Protein AF-0000000070113428 (afdb_homodimer)

Structure (mmCIF, N/CA/C/O backbone):
data_AF-0000000070113428-model_v1
#
loop_
_entity.id
_entity.type
_entity.pdbx_description
1 polymer 'Mannitol-1-phosphate 5-dehydrogenase'
#
loop_
_atom_site.group_PDB
_atom_site.id
_atom_site.type_symbol
_atom_site.label_atom_id
_atom_site.label_alt_id
_atom_site.label_comp_id
_atom_site.label_asym_id
_atom_site.label_entity_id
_atom_site.label_seq_id
_atom_site.pdbx_PDB_ins_code
_atom_site.Cartn_x
_atom_site.Cartn_y
_atom_site.Cartn_z
_atom_site.occupancy
_atom_site.B_iso_or_equiv
_atom_site.auth_seq_id
_atom_site.auth_comp_id
_atom_site.auth_asym_id
_atom_site.auth_atom_id
_atom_site.pdbx_PDB_model_num
ATOM 1 N N . MET A 1 1 ? 36.688 31.5 -4.301 1 22.03 1 MET A N 1
ATOM 2 C CA . MET A 1 1 ? 36.844 32.688 -3.451 1 22.03 1 MET A CA 1
ATOM 3 C C . MET A 1 1 ? 36.031 32.531 -2.16 1 22.03 1 MET A C 1
ATOM 5 O O . MET A 1 1 ? 34.875 32.094 -2.184 1 22.03 1 MET A O 1
ATOM 9 N N . TYR A 1 2 ? 36.781 32.688 -0.901 1 21.55 2 TYR A N 1
ATOM 10 C CA . TYR A 1 2 ? 36.844 32.219 0.479 1 21.55 2 TYR A CA 1
ATOM 11 C C . TYR A 1 2 ? 35.781 32.844 1.337 1 21.55 2 TYR A C 1
ATOM 13 O O . TYR A 1 2 ? 35.406 34 1.113 1 21.55 2 TYR A O 1
ATOM 21 N N . ALA A 1 3 ? 34.969 31.891 1.761 1 26.44 3 ALA A N 1
ATOM 22 C CA . ALA A 1 3 ? 34.062 32.125 2.902 1 26.44 3 ALA A CA 1
ATOM 23 C C . ALA A 1 3 ? 34.781 32.969 3.975 1 26.44 3 ALA A C 1
ATOM 25 O O . ALA A 1 3 ? 35.688 32.469 4.633 1 26.44 3 ALA A O 1
ATOM 26 N N . GLN A 1 4 ? 35.094 34.125 3.549 1 24.14 4 GLN A N 1
ATOM 27 C CA . GLN A 1 4 ? 35.719 34.906 4.594 1 24.14 4 GLN A CA 1
ATOM 28 C C . GLN A 1 4 ? 35 34.781 5.918 1 24.14 4 GLN A C 1
ATOM 30 O O . GLN A 1 4 ? 33.781 35 5.977 1 24.14 4 GLN A O 1
ATOM 35 N N . LYS A 1 5 ? 35.438 33.875 6.711 1 35.84 5 LYS A N 1
ATOM 36 C CA . LYS A 1 5 ? 35.156 33.688 8.133 1 35.84 5 LYS A CA 1
ATOM 37 C C . LYS A 1 5 ? 35.125 35 8.859 1 35.84 5 LYS A C 1
ATOM 39 O O . LYS A 1 5 ? 36.156 35.5 9.312 1 35.84 5 LYS A O 1
ATOM 44 N N . THR A 1 6 ? 34.375 36.031 8.414 1 30.78 6 THR A N 1
ATOM 45 C CA . THR A 1 6 ? 34.312 37.281 9.172 1 30.78 6 THR A CA 1
ATOM 46 C C . THR A 1 6 ? 33.75 37.031 10.562 1 30.78 6 THR A C 1
ATOM 48 O O . THR A 1 6 ? 32.562 36.656 10.711 1 30.78 6 THR A O 1
ATOM 51 N N . THR A 1 7 ? 34.438 36.469 11.516 1 35.97 7 THR A N 1
ATOM 52 C CA . THR A 1 7 ? 34.188 36.438 12.953 1 35.97 7 THR A CA 1
ATOM 53 C C . THR A 1 7 ? 34 37.844 13.5 1 35.97 7 THR A C 1
ATOM 55 O O . THR A 1 7 ? 34.969 38.562 13.789 1 35.97 7 THR A O 1
ATOM 58 N N . GLY A 1 8 ? 33.219 38.75 13.031 1 36.97 8 GLY A N 1
ATOM 59 C CA . GLY A 1 8 ? 33 40.031 13.68 1 36.97 8 GLY A CA 1
ATOM 60 C C . GLY A 1 8 ? 32.688 39.906 15.156 1 36.97 8 GLY A C 1
ATOM 61 O O . GLY A 1 8 ? 31.906 39.062 15.57 1 36.97 8 GLY A O 1
ATOM 62 N N . THR A 1 9 ? 33.594 40.219 16.094 1 43.41 9 THR A N 1
ATOM 63 C CA . THR A 1 9 ? 33.5 40.375 17.547 1 43.41 9 THR A CA 1
ATOM 64 C C . THR A 1 9 ? 32.219 41.125 17.938 1 43.41 9 THR A C 1
ATOM 66 O O . THR A 1 9 ? 31.797 42.031 17.219 1 43.41 9 THR A O 1
ATOM 69 N N . LEU A 1 10 ? 31.281 40.562 18.844 1 55.88 10 LEU A N 1
ATOM 70 C CA . LEU A 1 10 ? 30.078 41.094 19.5 1 55.88 10 LEU A CA 1
ATOM 71 C C . LEU A 1 10 ? 30.312 42.531 20 1 55.88 10 LEU A C 1
ATOM 73 O O . LEU A 1 10 ? 29.406 43.156 20.531 1 55.88 10 LEU A O 1
ATOM 77 N N . THR A 1 11 ? 31.453 43.156 20.094 1 57.69 11 THR A N 1
ATOM 78 C CA . THR A 1 11 ? 31.719 44.438 20.719 1 57.69 11 THR A CA 1
ATOM 79 C C . THR A 1 11 ? 31.188 45.594 19.859 1 57.69 11 THR A C 1
ATOM 81 O O . THR A 1 11 ? 30.953 46.688 20.359 1 57.69 11 THR A O 1
ATOM 84 N N . ASP A 1 12 ? 30.781 45.375 18.594 1 77.38 12 ASP A N 1
ATOM 85 C CA . ASP A 1 12 ? 30.438 46.5 17.75 1 77.38 12 ASP A CA 1
ATOM 86 C C . ASP A 1 12 ? 28.969 46.438 17.312 1 77.38 12 ASP A C 1
ATOM 88 O O . ASP A 1 12 ? 28.609 46.938 16.25 1 77.38 12 ASP A O 1
ATOM 92 N N . LEU A 1 13 ? 28.047 45.906 18.234 1 90.75 13 LEU A N 1
ATOM 93 C CA . LEU A 1 13 ? 26.641 45.812 17.859 1 90.75 13 LEU A CA 1
ATOM 94 C C . LEU A 1 13 ? 25.938 47.156 18.078 1 90.75 13 LEU A C 1
ATOM 96 O O . LEU A 1 13 ? 26.219 47.844 19.062 1 90.75 13 LEU A O 1
ATOM 100 N N . VAL A 1 14 ? 25.078 47.531 17.172 1 94.5 14 VAL A N 1
ATOM 101 C CA . VAL A 1 14 ? 24.219 48.688 17.359 1 94.5 14 VAL A CA 1
ATOM 102 C C . VAL A 1 14 ? 23.031 48.312 18.25 1 94.5 14 VAL A C 1
ATOM 104 O O . VAL A 1 14 ? 22.25 47.438 17.922 1 94.5 14 VAL A O 1
ATOM 107 N N . PRO A 1 15 ? 22.969 48.938 19.438 1 95.19 15 PRO A N 1
ATOM 108 C CA . PRO A 1 15 ? 21.766 48.688 20.234 1 95.19 15 PRO A CA 1
ATOM 109 C C . PRO A 1 15 ? 20.484 49.125 19.516 1 95.19 15 PRO A C 1
ATOM 111 O O . PRO A 1 15 ? 20.453 50.156 18.828 1 95.19 15 PRO A O 1
ATOM 114 N N . LEU A 1 16 ? 19.484 48.406 19.641 1 96.81 16 LEU A N 1
ATOM 115 C CA . LEU A 1 16 ? 18.234 48.719 18.953 1 96.81 16 LEU A CA 1
ATOM 116 C C . LEU A 1 16 ? 17.375 49.656 19.797 1 96.81 16 LEU A C 1
ATOM 118 O O . LEU A 1 16 ? 16.922 49.281 20.875 1 96.81 16 LEU A O 1
ATOM 122 N N . SER A 1 17 ? 17.203 50.812 19.359 1 96.75 17 SER A N 1
ATOM 123 C CA . SER A 1 17 ? 16.391 51.844 19.984 1 96.75 17 SER A CA 1
ATOM 124 C C . SER A 1 17 ? 16.047 52.969 19 1 96.75 17 SER A C 1
ATOM 126 O O . SER A 1 17 ? 16.625 53.031 17.922 1 96.75 17 SER A O 1
ATOM 128 N N . ASP A 1 18 ? 15.141 53.781 19.438 1 96.5 18 ASP A N 1
ATOM 129 C CA . ASP A 1 18 ? 14.812 54.938 18.625 1 96.5 18 ASP A CA 1
ATOM 130 C C . ASP A 1 18 ? 16.047 55.781 18.344 1 96.5 18 ASP A C 1
ATOM 132 O O . ASP A 1 18 ? 16.203 56.312 17.234 1 96.5 18 ASP A O 1
ATOM 136 N N . ALA A 1 19 ? 16.891 55.844 19.266 1 95.69 19 ALA A N 1
ATOM 137 C CA . ALA A 1 19 ? 18.078 56.719 19.203 1 95.69 19 ALA A CA 1
ATOM 138 C C . ALA A 1 19 ? 19.094 56.156 18.203 1 95.69 19 ALA A C 1
ATOM 140 O O . ALA A 1 19 ? 19.938 56.906 17.688 1 95.69 19 ALA A O 1
ATOM 141 N N . THR A 1 20 ? 19.031 54.938 17.938 1 96.25 20 THR A N 1
ATOM 142 C CA . THR A 1 20 ? 20.094 54.312 17.156 1 96.25 20 THR A CA 1
ATOM 143 C C . THR A 1 20 ? 19.562 53.844 15.797 1 96.25 20 THR A C 1
ATOM 145 O O . THR A 1 20 ? 20.281 53.219 15.031 1 96.25 20 THR A O 1
ATOM 148 N N . LEU A 1 21 ? 18.328 54.188 15.438 1 96.12 21 LEU A N 1
ATOM 149 C CA . LEU A 1 21 ? 17.75 53.75 14.18 1 96.12 21 LEU A CA 1
ATOM 150 C C . LEU A 1 21 ? 18.578 54.25 12.992 1 96.12 21 LEU A C 1
ATOM 152 O O . LEU A 1 21 ? 18.703 53.531 11.992 1 96.12 21 LEU A O 1
ATOM 156 N N . HIS A 1 22 ? 19.156 55.406 13.102 1 93.75 22 HIS A N 1
ATOM 157 C CA . HIS A 1 22 ? 19.922 56 12.016 1 93.75 22 HIS A CA 1
ATOM 158 C C . HIS A 1 22 ? 21.25 55.281 11.828 1 93.75 22 HIS A C 1
ATOM 160 O O . HIS A 1 22 ? 21.891 55.406 10.781 1 93.75 22 HIS A O 1
ATOM 166 N N . ALA A 1 23 ? 21.656 54.562 12.797 1 94.75 23 ALA A N 1
ATOM 167 C CA . ALA A 1 23 ? 22.969 53.906 12.781 1 94.75 23 ALA A CA 1
ATOM 168 C C . ALA A 1 23 ? 22.859 52.438 12.383 1 94.75 23 ALA A C 1
ATOM 170 O O . ALA A 1 23 ? 23.844 51.719 12.422 1 94.75 23 ALA A O 1
ATOM 171 N N . LEU A 1 24 ? 21.656 52 12.016 1 95.94 24 LEU A N 1
ATOM 172 C CA . LEU A 1 24 ? 21.484 50.625 11.641 1 95.94 24 LEU A CA 1
ATOM 173 C C . LEU A 1 24 ? 22.297 50.281 10.398 1 95.94 24 LEU A C 1
ATOM 175 O O . LEU A 1 24 ? 22.453 51.094 9.5 1 95.94 24 LEU A O 1
ATOM 179 N N . PRO A 1 25 ? 22.875 49.094 10.406 1 95.38 25 PRO A N 1
ATOM 180 C CA . PRO A 1 25 ? 23.594 48.656 9.203 1 95.38 25 PRO A CA 1
ATOM 181 C C . PRO A 1 25 ? 22.719 48.719 7.949 1 95.38 25 PRO A C 1
ATOM 183 O O . PRO A 1 25 ? 21.5 48.562 8.039 1 95.38 25 PRO A O 1
ATOM 186 N N . GLU A 1 26 ? 23.344 48.812 6.723 1 93.06 26 GLU A N 1
ATOM 187 C CA . GLU A 1 26 ? 22.656 48.938 5.441 1 93.06 26 GLU A CA 1
ATOM 188 C C . GLU A 1 26 ? 21.797 47.719 5.141 1 93.06 26 GLU A C 1
ATOM 190 O O . GLU A 1 26 ? 20.766 47.844 4.492 1 93.06 26 GLU A O 1
ATOM 195 N N . ALA A 1 27 ? 22.172 46.625 5.684 1 93.5 27 ALA A N 1
ATOM 196 C CA . ALA A 1 27 ? 21.484 45.344 5.398 1 93.5 27 ALA A CA 1
ATOM 197 C C . ALA A 1 27 ? 20.172 45.25 6.164 1 93.5 27 ALA A C 1
ATOM 199 O O . ALA A 1 27 ? 19.344 44.375 5.871 1 93.5 27 ALA A O 1
ATOM 200 N N . VAL A 1 28 ? 19.953 46.156 7.074 1 96.88 28 VAL A N 1
ATOM 201 C CA . VAL A 1 28 ? 18.734 46.156 7.879 1 96.88 28 VAL A CA 1
ATOM 202 C C . VAL A 1 28 ? 17.859 47.344 7.488 1 96.88 28 VAL A C 1
ATOM 204 O O . VAL A 1 28 ? 18.297 48.469 7.516 1 96.88 28 VAL A O 1
ATOM 207 N N . GLN A 1 29 ? 16.656 47.031 7.113 1 97.06 29 GLN A N 1
ATOM 208 C CA . GLN A 1 29 ? 15.734 48.094 6.746 1 97.06 29 GLN A CA 1
ATOM 209 C C . GLN A 1 29 ? 15.156 48.781 7.984 1 97.06 29 GLN A C 1
ATOM 211 O O . GLN A 1 29 ? 14.359 48.156 8.711 1 97.06 29 GLN A O 1
ATOM 216 N N . ALA A 1 30 ? 15.453 49.969 8.227 1 96.62 30 ALA A N 1
ATOM 217 C CA . ALA A 1 30 ? 14.891 50.75 9.32 1 96.62 30 ALA A CA 1
ATOM 218 C C . ALA A 1 30 ? 13.469 51.219 8.984 1 96.62 30 ALA A C 1
ATOM 220 O O . ALA A 1 30 ? 13.078 51.219 7.82 1 96.62 30 ALA A O 1
ATOM 221 N N . PRO A 1 31 ? 12.734 51.562 10.086 1 95.44 31 PRO A N 1
ATOM 222 C CA . PRO A 1 31 ? 11.445 52.188 9.773 1 95.44 31 PRO A CA 1
ATOM 223 C C . PRO A 1 31 ? 11.578 53.438 8.906 1 95.44 31 PRO A C 1
ATOM 225 O O . PRO A 1 31 ? 12.406 54.312 9.195 1 95.44 31 PRO A O 1
ATOM 228 N N . GLY A 1 32 ? 10.922 53.5 7.801 1 92.44 32 GLY A N 1
ATOM 229 C CA . GLY A 1 32 ? 10.945 54.656 6.91 1 92.44 32 GLY A CA 1
ATOM 230 C C . GLY A 1 32 ? 9.883 55.688 7.23 1 92.44 32 GLY A C 1
ATOM 231 O O . GLY A 1 32 ? 9.461 56.438 6.355 1 92.44 32 GLY A O 1
ATOM 232 N N . TYR A 1 33 ? 9.375 55.688 8.352 1 95.38 33 TYR A N 1
ATOM 233 C CA . TYR A 1 33 ? 8.32 56.594 8.797 1 95.38 33 TYR A CA 1
ATOM 234 C C . TYR A 1 33 ? 8.633 57.156 10.172 1 95.38 33 TYR A C 1
ATOM 236 O O . TYR A 1 33 ? 9.492 56.625 10.883 1 95.38 33 TYR A O 1
ATOM 244 N N . ASP A 1 34 ? 7.965 58.25 10.531 1 94.38 34 ASP A N 1
ATOM 245 C CA . ASP A 1 34 ? 8.086 58.875 11.844 1 94.38 34 ASP A CA 1
ATOM 246 C C . ASP A 1 34 ? 7.219 58.188 12.875 1 94.38 34 ASP A C 1
ATOM 248 O O . ASP A 1 34 ? 5.996 58.344 12.875 1 94.38 34 ASP A O 1
ATOM 252 N N . ARG A 1 35 ? 7.867 57.469 13.758 1 94.94 35 ARG A N 1
ATOM 253 C CA . ARG A 1 35 ? 7.148 56.688 14.758 1 94.94 35 ARG A CA 1
ATOM 254 C C . ARG A 1 35 ? 6.328 57.594 15.672 1 94.94 35 ARG A C 1
ATOM 256 O O . ARG A 1 35 ? 5.238 57.219 16.109 1 94.94 35 ARG A O 1
ATOM 263 N N . GLY A 1 36 ? 6.852 58.656 15.922 1 91.94 36 GLY A N 1
ATOM 264 C CA . GLY A 1 36 ? 6.176 59.594 16.812 1 91.94 36 GLY A CA 1
ATOM 265 C C . GLY A 1 36 ? 4.891 60.156 16.219 1 91.94 36 GLY A C 1
ATOM 266 O O . GLY A 1 36 ? 4.027 60.656 16.969 1 91.94 36 GLY A O 1
ATOM 267 N N . ALA A 1 37 ? 4.738 60.062 14.969 1 92.88 37 ALA A N 1
ATOM 268 C CA . ALA A 1 37 ? 3.572 60.625 14.289 1 92.88 37 ALA A CA 1
ATOM 269 C C . ALA A 1 37 ? 2.445 59.594 14.211 1 92.88 37 ALA A C 1
ATOM 271 O O . ALA A 1 37 ? 1.303 59.938 13.898 1 92.88 37 ALA A O 1
ATOM 272 N N . ILE A 1 38 ? 2.701 58.438 14.531 1 93.5 38 ILE A N 1
ATOM 273 C CA . ILE A 1 38 ? 1.687 57.375 14.43 1 93.5 38 ILE A CA 1
ATOM 274 C C . ILE A 1 38 ? 0.909 57.281 15.742 1 93.5 38 ILE A C 1
ATOM 276 O O . ILE A 1 38 ? 1.477 56.938 16.781 1 93.5 38 ILE A O 1
ATOM 280 N N . ARG A 1 39 ? -0.333 57.531 15.656 1 94.94 39 ARG A N 1
ATOM 281 C CA . ARG A 1 39 ? -1.21 57.438 16.812 1 94.94 39 ARG A CA 1
ATOM 282 C C . ARG A 1 39 ? -1.837 56.031 16.891 1 94.94 39 ARG A C 1
ATOM 284 O O . ARG A 1 39 ? -2.186 55.469 15.859 1 94.94 39 ARG A O 1
ATOM 291 N N . PRO A 1 40 ? -2.006 55.594 18.094 1 96.06 40 PRO A N 1
ATOM 292 C CA . PRO A 1 40 ? -2.559 54.25 18.203 1 96.06 40 PRO A CA 1
ATOM 293 C C . PRO A 1 40 ? -4.043 54.188 17.844 1 96.06 40 PRO A C 1
ATOM 295 O O . PRO A 1 40 ? -4.801 55.094 18.172 1 96.06 40 PRO A O 1
ATOM 298 N N . GLY A 1 41 ? -4.41 53.219 17.156 1 97.94 41 GLY A N 1
ATOM 299 C CA . GLY A 1 41 ? -5.793 52.906 16.844 1 97.94 41 GLY A CA 1
ATOM 300 C C . GLY A 1 41 ? -6.148 51.438 17.031 1 97.94 41 GLY A C 1
ATOM 301 O O . GLY A 1 41 ? -7.316 51.062 16.922 1 97.94 41 GLY A O 1
ATOM 302 N N . VAL A 1 42 ? -5.125 50.656 17.344 1 98.69 42 VAL A N 1
ATOM 303 C CA . VAL A 1 42 ? -5.289 49.219 17.5 1 98.69 42 VAL A CA 1
ATOM 304 C C . VAL A 1 42 ? -4.629 48.75 18.797 1 98.69 42 VAL A C 1
ATOM 306 O O . VAL A 1 42 ? -3.514 49.156 19.109 1 98.69 42 VAL A O 1
ATOM 309 N N . VAL A 1 43 ? -5.324 48 19.562 1 98.81 43 VAL A N 1
ATOM 310 C CA . VAL A 1 43 ? -4.73 47.281 20.688 1 98.81 43 VAL A CA 1
ATOM 311 C C . VAL A 1 43 ? -4.617 45.781 20.359 1 98.81 43 VAL A C 1
ATOM 313 O O . VAL A 1 43 ? -5.602 45.156 19.969 1 98.81 43 VAL A O 1
ATOM 316 N N . HIS A 1 44 ? -3.416 45.281 20.438 1 98.62 44 HIS A N 1
ATOM 317 C CA . HIS A 1 44 ? -3.225 43.844 20.219 1 98.62 44 HIS A CA 1
ATOM 318 C C . HIS A 1 44 ? -2.93 43.125 21.531 1 98.62 44 HIS A C 1
ATOM 320 O O . HIS A 1 44 ? -1.997 43.5 22.25 1 98.62 44 HIS A O 1
ATOM 326 N N . ILE A 1 45 ? -3.701 42.094 21.781 1 97.81 45 ILE A N 1
ATOM 327 C CA . ILE A 1 45 ? -3.498 41.312 23 1 97.81 45 ILE A CA 1
ATOM 328 C C . ILE A 1 45 ? -2.814 39.969 22.656 1 97.81 45 ILE A C 1
ATOM 330 O O . ILE A 1 45 ? -3.352 39.188 21.891 1 97.81 45 ILE A O 1
ATOM 334 N N . GLY A 1 46 ? -1.706 39.75 23.281 1 95.88 46 GLY A N 1
ATOM 335 C CA . GLY A 1 46 ? -0.899 38.562 22.984 1 95.88 46 GLY A CA 1
ATOM 336 C C . GLY A 1 46 ? 0.201 38.844 21.984 1 95.88 46 GLY A C 1
ATOM 337 O O . GLY A 1 46 ? 0.138 38.344 20.844 1 95.88 46 GLY A O 1
ATOM 338 N N . VAL A 1 47 ? 1.218 39.562 22.406 1 96.31 47 VAL A N 1
ATOM 339 C CA . VAL A 1 47 ? 2.307 39.969 21.516 1 96.31 47 VAL A CA 1
ATOM 340 C C . VAL A 1 47 ? 3.373 38.875 21.469 1 96.31 47 VAL A C 1
ATOM 342 O O . VAL A 1 47 ? 4.504 39.094 21.922 1 96.31 47 VAL A O 1
ATOM 345 N N . GLY A 1 48 ? 3.018 37.75 20.875 1 93.81 48 GLY A N 1
ATOM 346 C CA . GLY A 1 48 ? 3.947 36.656 20.703 1 93.81 48 GLY A CA 1
ATOM 347 C C . GLY A 1 48 ? 4.699 36.719 19.391 1 93.81 48 GLY A C 1
ATOM 348 O O . GLY A 1 48 ? 4.66 37.719 18.688 1 93.81 48 GLY A O 1
ATOM 349 N N . GLY A 1 49 ? 5.48 35.688 19.141 1 93.38 49 GLY A N 1
ATOM 350 C CA . GLY A 1 49 ? 6.258 35.594 17.906 1 93.38 49 GLY A CA 1
ATOM 351 C C . GLY A 1 49 ? 5.41 35.719 16.656 1 93.38 49 GLY A C 1
ATOM 352 O O . GLY A 1 49 ? 5.785 36.375 15.703 1 93.38 49 GLY A O 1
ATOM 353 N N . PHE A 1 50 ? 4.266 35.094 16.719 1 94.81 50 PHE A N 1
ATOM 354 C CA . PHE A 1 50 ? 3.436 35.094 15.523 1 94.81 50 PHE A CA 1
ATOM 355 C C . PHE A 1 50 ? 2.914 36.5 15.234 1 94.81 50 PHE A C 1
ATOM 357 O O . PHE A 1 50 ? 2.969 36.969 14.086 1 94.81 50 PHE A O 1
ATOM 364 N N . HIS A 1 51 ? 2.371 37.156 16.188 1 97.25 51 HIS A N 1
ATOM 365 C CA . HIS A 1 51 ? 1.889 38.5 15.984 1 97.25 51 HIS A CA 1
ATOM 366 C C . HIS A 1 51 ? 2.986 39.406 15.414 1 97.25 51 HIS A C 1
ATOM 368 O O . HIS A 1 51 ? 2.756 40.125 14.453 1 97.25 51 HIS A O 1
ATOM 374 N N . ARG A 1 52 ? 4.137 39.281 16 1 97.88 52 ARG A N 1
ATOM 375 C CA . ARG A 1 52 ? 5.254 40.125 15.625 1 97.88 52 ARG A CA 1
ATOM 376 C C . ARG A 1 52 ? 5.738 39.812 14.211 1 97.88 52 ARG A C 1
ATOM 378 O O . ARG A 1 52 ? 6.238 40.719 13.508 1 97.88 52 ARG A O 1
ATOM 385 N N . ALA A 1 53 ? 5.461 38.625 13.828 1 97.62 53 ALA A N 1
ATOM 386 C CA . ALA A 1 53 ? 5.898 38.219 12.5 1 97.62 53 ALA A CA 1
ATOM 387 C C . ALA A 1 53 ? 4.793 38.406 11.469 1 97.62 53 ALA A C 1
ATOM 389 O O . ALA A 1 53 ? 5.047 38.375 10.258 1 97.62 53 ALA A O 1
ATOM 390 N N . HIS A 1 54 ? 3.572 38.625 11.891 1 98.38 54 HIS A N 1
ATOM 391 C CA . HIS A 1 54 ? 2.449 38.594 10.961 1 98.38 54 HIS A CA 1
ATOM 392 C C . HIS A 1 54 ? 1.628 39.875 11.023 1 98.38 54 HIS A C 1
ATOM 394 O O . HIS A 1 54 ? 1.92 40.844 10.312 1 98.38 54 HIS A O 1
ATOM 400 N N . GLN A 1 55 ? 0.744 40.094 11.992 1 98.5 55 GLN A N 1
ATOM 401 C CA . GLN A 1 55 ? -0.136 41.25 12.023 1 98.5 55 GLN A CA 1
ATOM 402 C C . GLN A 1 55 ? 0.668 42.531 12.109 1 98.5 55 GLN A C 1
ATOM 404 O O . GLN A 1 55 ? 0.402 43.5 11.375 1 98.5 55 GLN A O 1
ATOM 409 N N . ALA A 1 56 ? 1.624 42.562 13 1 98.56 56 ALA A N 1
ATOM 410 C CA . ALA A 1 56 ? 2.418 43.781 13.18 1 98.56 56 ALA A CA 1
ATOM 411 C C . ALA A 1 56 ? 3.164 44.125 11.898 1 98.56 56 ALA A C 1
ATOM 413 O O . ALA A 1 56 ? 3.354 45.312 11.602 1 98.56 56 ALA A O 1
ATOM 414 N N . VAL A 1 57 ? 3.539 43.156 11.203 1 98.5 57 VAL A N 1
ATOM 415 C CA . VAL A 1 57 ? 4.25 43.375 9.953 1 98.5 57 VAL A CA 1
ATOM 416 C C . VAL A 1 57 ? 3.311 44.031 8.945 1 98.5 57 VAL A C 1
ATOM 418 O O . VAL A 1 57 ? 3.721 44.938 8.203 1 98.5 57 VAL A O 1
ATOM 421 N N . TYR A 1 58 ? 2.062 43.625 8.844 1 98.5 58 TYR A N 1
ATOM 422 C CA . TYR A 1 58 ? 1.094 44.25 7.957 1 98.5 58 TYR A CA 1
ATOM 423 C C . TYR A 1 58 ? 0.878 45.719 8.336 1 98.5 58 TYR A C 1
ATOM 425 O O . TYR A 1 58 ? 0.829 46.562 7.465 1 98.5 58 TYR A O 1
ATOM 433 N N . PHE A 1 59 ? 0.77 46 9.594 1 98.44 59 PHE A N 1
ATOM 434 C CA . PHE A 1 59 ? 0.597 47.375 10.047 1 98.44 59 PHE A CA 1
ATOM 435 C C . PHE A 1 59 ? 1.854 48.188 9.781 1 98.44 59 PHE A C 1
ATOM 437 O O . PHE A 1 59 ? 1.77 49.375 9.477 1 98.44 59 PHE A O 1
ATOM 444 N N . ASP A 1 60 ? 3.004 47.531 9.984 1 98.31 60 ASP A N 1
ATOM 445 C CA . ASP A 1 60 ? 4.262 48.219 9.664 1 98.31 60 ASP A CA 1
ATOM 446 C C . ASP A 1 60 ? 4.328 48.562 8.18 1 98.31 60 ASP A C 1
ATOM 448 O O . ASP A 1 60 ? 4.809 49.656 7.82 1 98.31 60 ASP A O 1
ATOM 452 N N . GLU A 1 61 ? 3.877 47.688 7.359 1 97.75 61 GLU A N 1
ATOM 453 C CA . GLU A 1 61 ? 3.838 47.938 5.926 1 97.75 61 GLU A CA 1
ATOM 454 C C . GLU A 1 61 ? 2.926 49.125 5.609 1 97.75 61 GLU A C 1
ATOM 456 O O . GLU A 1 61 ? 3.234 49.938 4.734 1 97.75 61 GLU A O 1
ATOM 461 N N . LEU A 1 62 ? 1.798 49.188 6.27 1 97.56 62 LEU A N 1
ATOM 462 C CA . LEU A 1 62 ? 0.928 50.344 6.117 1 97.56 62 LEU A CA 1
ATOM 463 C C . LEU A 1 62 ? 1.685 51.656 6.418 1 97.56 62 LEU A C 1
ATOM 465 O O . LEU A 1 62 ? 1.566 52.625 5.684 1 97.56 62 LEU A O 1
ATOM 469 N N . ALA A 1 63 ? 2.418 51.625 7.477 1 97.44 63 ALA A N 1
ATOM 470 C CA . ALA A 1 63 ? 3.176 52.781 7.895 1 97.44 63 ALA A CA 1
ATOM 471 C C . ALA A 1 63 ? 4.234 53.156 6.859 1 97.44 63 ALA A C 1
ATOM 473 O O . ALA A 1 63 ? 4.406 54.344 6.527 1 97.44 63 ALA A O 1
ATOM 474 N N . ARG A 1 64 ? 4.879 52.188 6.41 1 96.94 64 ARG A N 1
ATOM 475 C CA . ARG A 1 64 ? 5.938 52.406 5.426 1 96.94 64 ARG A CA 1
ATOM 476 C C . ARG A 1 64 ? 5.371 53 4.137 1 96.94 64 ARG A C 1
ATOM 478 O O . ARG A 1 64 ? 6.059 53.75 3.438 1 96.94 64 ARG A O 1
ATOM 485 N N . ARG A 1 65 ? 4.207 52.719 3.891 1 96.5 65 ARG A N 1
ATOM 486 C CA . ARG A 1 65 ? 3.572 53.219 2.678 1 96.5 65 ARG A CA 1
ATOM 487 C C . ARG A 1 65 ? 2.881 54.562 2.939 1 96.5 65 ARG A C 1
ATOM 489 O O . ARG A 1 65 ? 2.207 55.094 2.059 1 96.5 65 ARG A O 1
ATOM 496 N N . GLY A 1 66 ? 2.977 55 4.102 1 94.88 66 GLY A N 1
ATOM 497 C CA . GLY A 1 66 ? 2.363 56.25 4.457 1 94.88 66 GLY A CA 1
ATOM 498 C C . GLY A 1 66 ? 0.867 56.156 4.684 1 94.88 66 GLY A C 1
ATOM 499 O O . GLY A 1 66 ? 0.15 57.156 4.598 1 94.88 66 GLY A O 1
ATOM 500 N N . LEU A 1 67 ? 0.417 55 4.988 1 93.25 67 LEU A N 1
ATOM 501 C CA . LEU A 1 67 ? -1.02 54.75 5.082 1 93.25 67 LEU A CA 1
ATOM 502 C C . LEU A 1 67 ? -1.425 54.406 6.512 1 93.25 67 LEU A C 1
ATOM 504 O O . LEU A 1 67 ? -2.574 54.031 6.762 1 93.25 67 LEU A O 1
ATOM 508 N N . ALA A 1 68 ? -0.508 54.5 7.488 1 88.38 68 ALA A N 1
ATOM 509 C CA . ALA A 1 68 ? -0.795 54.062 8.859 1 88.38 68 ALA A CA 1
ATOM 510 C C . ALA A 1 68 ? -1.792 55 9.523 1 88.38 68 ALA A C 1
ATOM 512 O O . ALA A 1 68 ? -2.658 54.562 10.289 1 88.38 68 ALA A O 1
ATOM 513 N N . GLY A 1 69 ? -1.609 56.344 9.25 1 85.69 69 GLY A N 1
ATOM 514 C CA . GLY A 1 69 ? -2.475 57.312 9.914 1 85.69 69 GLY A CA 1
ATOM 515 C C . GLY A 1 69 ? -2.543 57.094 11.414 1 85.69 69 GLY A C 1
ATOM 516 O O . GLY A 1 69 ? -1.519 57.156 12.102 1 85.69 69 GLY A O 1
ATOM 517 N N . ASP A 1 70 ? -3.738 56.75 11.898 1 93.31 70 ASP A N 1
ATOM 518 C CA . ASP A 1 70 ? -3.994 56.531 13.32 1 93.31 70 ASP A CA 1
ATOM 519 C C . ASP A 1 70 ? -4.188 55.062 13.633 1 93.31 70 ASP A C 1
ATOM 521 O O . ASP A 1 70 ? -5.055 54.688 14.43 1 93.31 70 ASP A O 1
ATOM 525 N N . TRP A 1 71 ? -3.387 54.281 12.93 1 97.06 71 TRP A N 1
ATOM 526 C CA . TRP A 1 71 ? -3.547 52.844 13.125 1 97.06 71 TRP A CA 1
ATOM 527 C C . TRP A 1 71 ? -2.295 52.219 13.75 1 97.06 71 TRP A C 1
ATOM 529 O O . TRP A 1 71 ? -1.896 51.094 13.398 1 97.06 71 TRP A O 1
ATOM 539 N N . GLY A 1 72 ? -1.611 52.969 14.578 1 97.56 72 GLY A N 1
ATOM 540 C CA . GLY A 1 72 ? -0.528 52.406 15.383 1 97.56 72 GLY A CA 1
ATOM 541 C C . GLY A 1 72 ? -0.993 51.375 16.375 1 97.56 72 GLY A C 1
ATOM 542 O O . GLY A 1 72 ? -2.186 51.281 16.672 1 97.56 72 GLY A O 1
ATOM 543 N N . LEU A 1 73 ? -0.022 50.594 16.938 1 98.56 73 LEU A N 1
ATOM 544 C CA . LEU A 1 73 ? -0.372 49.469 17.797 1 98.56 73 LEU A CA 1
ATOM 545 C C . LEU A 1 73 ? 0.02 49.719 19.234 1 98.56 73 LEU A C 1
ATOM 547 O O . LEU A 1 73 ? 1.067 50.344 19.5 1 98.56 73 LEU A O 1
ATOM 551 N N . ILE A 1 74 ? -0.811 49.344 20.125 1 98.62 74 ILE A N 1
ATOM 552 C CA . ILE A 1 74 ? -0.465 49.094 21.531 1 98.62 74 ILE A CA 1
ATOM 553 C C . ILE A 1 74 ? -0.47 47.594 21.812 1 98.62 74 ILE A C 1
ATOM 555 O O . ILE A 1 74 ? -1.476 46.938 21.578 1 98.62 74 ILE A O 1
ATOM 559 N N . GLY A 1 75 ? 0.687 47.125 22.25 1 98.44 75 GLY A N 1
ATOM 560 C CA . GLY A 1 75 ? 0.76 45.719 22.609 1 98.44 75 GLY A CA 1
ATOM 561 C C . GLY A 1 75 ? 0.428 45.469 24.062 1 98.44 75 GLY A C 1
ATOM 562 O O . GLY A 1 75 ? 0.798 46.25 24.938 1 98.44 75 GLY A O 1
ATOM 563 N N . VAL A 1 76 ? -0.292 44.344 24.297 1 98.06 76 VAL A N 1
ATOM 564 C CA . VAL A 1 76 ? -0.637 43.938 25.656 1 98.06 76 VAL A CA 1
ATOM 565 C C . VAL A 1 76 ? -0.206 42.5 25.906 1 98.06 76 VAL A C 1
ATOM 567 O O . VAL A 1 76 ? -0.515 41.625 25.109 1 98.06 76 VAL A O 1
ATOM 570 N N . GLY A 1 77 ? 0.567 42.281 26.938 1 95.75 77 GLY A N 1
ATOM 571 C CA . GLY A 1 77 ? 0.926 40.938 27.375 1 95.75 77 GLY A CA 1
ATOM 572 C C . GLY A 1 77 ? 0.124 40.469 28.578 1 95.75 77 GLY A C 1
ATOM 573 O O . GLY A 1 77 ? -0.193 41.281 29.469 1 95.75 77 GLY A O 1
ATOM 574 N N . LEU A 1 78 ? -0.171 39.188 28.641 1 88.31 78 LEU A N 1
ATOM 575 C CA . LEU A 1 78 ? -1.055 38.688 29.688 1 88.31 78 LEU A CA 1
ATOM 576 C C . LEU A 1 78 ? -0.3 37.781 30.625 1 88.31 78 LEU A C 1
ATOM 578 O O . LEU A 1 78 ? -0.694 37.594 31.797 1 88.31 78 LEU A O 1
ATOM 582 N N . ARG A 1 79 ? 0.757 37.094 30.156 1 84 79 ARG A N 1
ATOM 583 C CA . ARG A 1 79 ? 1.251 35.969 30.906 1 84 79 ARG A CA 1
ATOM 584 C C . ARG A 1 79 ? 2.633 36.25 31.5 1 84 79 ARG A C 1
ATOM 586 O O . ARG A 1 79 ? 2.842 36.125 32.688 1 84 79 ARG A O 1
ATOM 593 N N . SER A 1 80 ? 3.535 36.594 30.734 1 87.38 80 SER A N 1
ATOM 594 C CA . SER A 1 80 ? 4.91 36.781 31.172 1 87.38 80 SER A CA 1
ATOM 595 C C . SER A 1 80 ? 5.398 38.188 30.875 1 87.38 80 SER A C 1
ATOM 597 O O . SER A 1 80 ? 5.051 38.75 29.844 1 87.38 80 SER A O 1
ATOM 599 N N . PRO A 1 81 ? 6.188 38.625 31.75 1 92.69 81 PRO A N 1
ATOM 600 C CA . PRO A 1 81 ? 6.648 40 31.594 1 92.69 81 PRO A CA 1
ATOM 601 C C . PRO A 1 81 ? 7.824 40.125 30.625 1 92.69 81 PRO A C 1
ATOM 603 O O . PRO A 1 81 ? 8.172 41.219 30.203 1 92.69 81 PRO A O 1
ATOM 606 N N . GLN A 1 82 ? 8.375 39.031 30.266 1 92.62 82 GLN A N 1
ATOM 607 C CA . GLN A 1 82 ? 9.656 39.031 29.578 1 92.62 82 GLN A CA 1
ATOM 608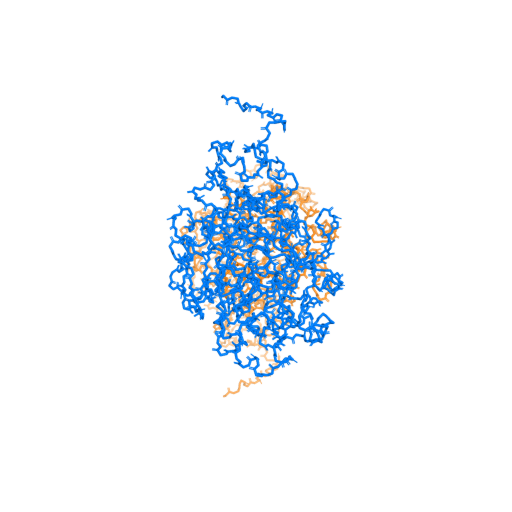 C C . GLN A 1 82 ? 9.57 39.781 28.25 1 92.62 82 GLN A C 1
ATOM 610 O O . GLN A 1 82 ? 10.438 40.594 27.938 1 92.62 82 GLN A O 1
ATOM 615 N N . MET A 1 83 ? 8.602 39.531 27.516 1 93 83 MET A N 1
ATOM 616 C CA . MET A 1 83 ? 8.438 40.219 26.234 1 93 83 MET A CA 1
ATOM 617 C C . MET A 1 83 ? 8.336 41.719 26.422 1 93 83 MET A C 1
ATOM 619 O O . MET A 1 83 ? 8.953 42.5 25.688 1 93 83 MET A O 1
ATOM 623 N N . GLY A 1 84 ? 7.562 42.125 27.375 1 94.56 84 GLY A N 1
ATOM 624 C CA . GLY A 1 84 ? 7.418 43.531 27.672 1 94.56 84 GLY A CA 1
ATOM 625 C C . GLY A 1 84 ? 8.719 44.188 28.094 1 94.56 84 GLY A C 1
ATOM 626 O O . GLY A 1 84 ? 9.008 45.344 27.703 1 94.56 84 GLY A O 1
ATOM 627 N N . GLU A 1 85 ? 9.438 43.5 28.875 1 95.5 85 GLU A N 1
ATOM 628 C CA . GLU A 1 85 ? 10.727 44 29.312 1 95.5 85 GLU A CA 1
ATOM 629 C C . GLU A 1 85 ? 11.672 44.219 28.141 1 95.5 85 GLU A C 1
ATOM 631 O O . GLU A 1 85 ? 12.328 45.281 28.031 1 95.5 85 GLU A O 1
ATOM 636 N N . VAL A 1 86 ? 11.688 43.281 27.312 1 95.5 86 VAL A N 1
ATOM 637 C CA . VAL A 1 86 ? 12.555 43.344 26.141 1 95.5 86 VAL A CA 1
ATOM 638 C C . VAL A 1 86 ? 12.094 44.5 25.234 1 95.5 86 VAL A C 1
ATOM 640 O O . VAL A 1 86 ? 12.906 45.312 24.812 1 95.5 86 VAL A O 1
ATOM 643 N N . LEU A 1 87 ? 10.82 44.531 24.938 1 96.5 87 LEU A N 1
ATOM 644 C CA . LEU A 1 87 ? 10.289 45.531 24.016 1 96.5 87 LEU A CA 1
ATOM 645 C C . LEU A 1 87 ? 10.445 46.938 24.594 1 96.5 87 LEU A C 1
ATOM 647 O O . LEU A 1 87 ? 10.797 47.875 23.875 1 96.5 87 LEU A O 1
ATOM 651 N N . LYS A 1 88 ? 10.211 47.062 25.828 1 95.81 88 LYS A N 1
ATOM 652 C CA . LYS A 1 88 ? 10.359 48.375 26.453 1 95.81 88 LYS A CA 1
ATOM 653 C C . LYS A 1 88 ? 11.812 48.844 26.406 1 95.81 88 LYS A C 1
ATOM 655 O O . LYS A 1 88 ? 12.078 50 26.141 1 95.81 88 LYS A O 1
ATOM 660 N N . ALA A 1 89 ? 12.664 47.938 26.641 1 96.5 89 ALA A N 1
ATOM 661 C CA . ALA A 1 89 ? 14.086 48.281 26.609 1 96.5 89 ALA A CA 1
ATOM 662 C C . ALA A 1 89 ? 14.539 48.688 25.219 1 96.5 89 ALA A C 1
ATOM 664 O O . ALA A 1 89 ? 15.555 49.344 25.062 1 96.5 89 ALA A O 1
ATOM 665 N N . GLN A 1 90 ? 13.766 48.344 24.219 1 97.75 90 GLN A N 1
ATOM 666 C CA . GLN A 1 90 ? 14.141 48.594 22.828 1 97.75 90 GLN A CA 1
ATOM 667 C C . GLN A 1 90 ? 13.164 49.562 22.172 1 97.75 90 GLN A C 1
ATOM 669 O O . GLN A 1 90 ? 13.016 49.562 20.953 1 97.75 90 GLN A O 1
ATOM 674 N N . ASP A 1 91 ? 12.453 50.312 22.984 1 97.88 91 ASP A N 1
ATOM 675 C CA . ASP A 1 91 ? 11.469 51.281 22.5 1 97.88 91 ASP A CA 1
ATOM 676 C C . ASP A 1 91 ? 10.43 50.594 21.609 1 97.88 91 ASP A C 1
ATOM 678 O O . ASP A 1 91 ? 10.008 51.156 20.594 1 97.88 91 ASP A O 1
ATOM 682 N N . CYS A 1 92 ? 10.086 49.312 21.891 1 98.06 92 CYS A N 1
ATOM 683 C CA . CYS A 1 92 ? 9.078 48.469 21.25 1 98.06 92 CYS A CA 1
ATOM 684 C C . CYS A 1 92 ? 9.477 48.125 19.812 1 98.06 92 CYS A C 1
ATOM 686 O O . CYS A 1 92 ? 8.625 47.844 18.984 1 98.06 92 CYS A O 1
ATOM 688 N N . LEU A 1 93 ? 10.773 48.25 19.562 1 98.31 93 LEU A N 1
ATOM 689 C CA . LEU A 1 93 ? 11.328 47.875 18.266 1 98.31 93 LEU A CA 1
ATOM 690 C C . LEU A 1 93 ? 11.797 46.406 18.281 1 98.31 93 LEU A C 1
ATOM 692 O O . LEU A 1 93 ? 12.172 45.875 19.328 1 98.31 93 LEU A O 1
ATOM 696 N N . TYR A 1 94 ? 11.766 45.75 17.188 1 98.12 94 TYR A N 1
ATOM 697 C CA . TYR A 1 94 ? 12.336 44.438 17.016 1 98.12 94 TYR A CA 1
ATOM 698 C C . TYR A 1 94 ? 12.602 44.156 15.539 1 98.12 94 TYR A C 1
ATOM 700 O O . TYR A 1 94 ? 12.055 44.812 14.656 1 98.12 94 TYR A O 1
ATOM 708 N N . MET A 1 95 ? 13.367 43.219 15.25 1 98 95 MET A N 1
ATOM 709 C CA . MET A 1 95 ? 13.68 42.812 13.883 1 98 95 MET A CA 1
ATOM 710 C C . MET A 1 95 ? 12.836 41.625 13.445 1 98 95 MET A C 1
ATOM 712 O O . MET A 1 95 ? 12.625 40.688 14.219 1 98 95 MET A O 1
ATOM 716 N N . VAL A 1 96 ? 12.352 41.719 12.281 1 98.06 96 VAL A N 1
ATOM 717 C CA . VAL A 1 96 ? 11.773 40.562 11.57 1 98.06 96 VAL A CA 1
ATOM 718 C C . VAL A 1 96 ? 12.734 40.094 10.477 1 98.06 96 VAL A C 1
ATOM 720 O O . VAL A 1 96 ? 13.086 40.875 9.586 1 98.06 96 VAL A O 1
ATOM 723 N N . VAL A 1 97 ? 13.148 38.906 10.609 1 96.38 97 VAL A N 1
ATOM 724 C CA . VAL A 1 97 ? 14.055 38.312 9.633 1 96.38 97 VAL A CA 1
ATOM 725 C C . VAL A 1 97 ? 13.289 37.312 8.758 1 96.38 97 VAL A C 1
ATOM 727 O O . VAL A 1 97 ? 12.773 36.312 9.25 1 96.38 97 VAL A O 1
ATOM 730 N N . GLU A 1 98 ? 13.18 37.625 7.496 1 95.19 98 GLU A N 1
ATOM 731 C CA . GLU A 1 98 ? 12.523 36.75 6.531 1 95.19 98 GLU A CA 1
ATOM 732 C C . GLU A 1 98 ? 13.539 35.906 5.746 1 95.19 98 GLU A C 1
ATOM 734 O O . GLU A 1 98 ? 14.531 36.469 5.258 1 95.19 98 GLU A O 1
ATOM 739 N N . ARG A 1 99 ? 13.219 34.656 5.73 1 91.5 99 ARG A N 1
ATOM 740 C CA . ARG A 1 99 ? 14.156 33.75 5.074 1 91.5 99 ARG A CA 1
ATOM 741 C C . ARG A 1 99 ? 13.438 32.875 4.062 1 91.5 99 ARG A C 1
ATOM 743 O O . ARG A 1 99 ? 12.312 32.438 4.301 1 91.5 99 ARG A O 1
ATOM 750 N N . ASP A 1 100 ? 13.977 32.75 2.863 1 83.06 100 ASP A N 1
ATOM 751 C CA . ASP A 1 100 ? 13.586 31.719 1.897 1 83.06 100 ASP A CA 1
ATOM 752 C C . ASP A 1 100 ? 14.773 31.281 1.052 1 83.06 100 ASP A C 1
ATOM 754 O O . ASP A 1 100 ? 15.93 31.562 1.399 1 83.06 100 ASP A O 1
ATOM 758 N N . GLY A 1 101 ? 14.562 30.453 0.051 1 76.12 101 GLY A N 1
ATOM 759 C CA . GLY A 1 101 ? 15.617 29.938 -0.802 1 76.12 101 GLY A CA 1
ATOM 760 C C . GLY A 1 101 ? 16.422 31.031 -1.48 1 76.12 101 GLY A C 1
ATOM 761 O O . GLY A 1 101 ? 17.594 30.828 -1.831 1 76.12 101 GLY A O 1
ATOM 762 N N . SER A 1 102 ? 15.836 32.219 -1.59 1 79.25 102 SER A N 1
ATOM 763 C CA . SER A 1 102 ? 16.469 33.312 -2.328 1 79.25 102 SER A CA 1
ATOM 764 C C . SER A 1 102 ? 17.328 34.188 -1.412 1 79.25 102 SER A C 1
ATOM 766 O O . SER A 1 102 ? 18.141 34.969 -1.885 1 79.25 102 SER A O 1
ATOM 768 N N . GLY A 1 103 ? 17.141 33.969 -0.152 1 85.56 103 GLY A N 1
ATOM 769 C CA . GLY A 1 103 ? 18 34.75 0.747 1 85.56 103 GLY A CA 1
ATOM 770 C C . GLY A 1 103 ? 17.266 35.219 1.996 1 85.56 103 GLY A C 1
ATOM 771 O O . GLY A 1 103 ? 16.203 34.688 2.336 1 85.56 103 GLY A O 1
ATOM 772 N N . THR A 1 104 ? 18.016 36.062 2.762 1 91.25 104 THR A N 1
ATOM 773 C CA . THR A 1 104 ? 17.547 36.562 4.051 1 91.25 104 THR A CA 1
ATOM 774 C C . THR A 1 104 ? 17.406 38.062 4.031 1 91.25 104 THR A C 1
ATOM 776 O O . THR A 1 104 ? 18.266 38.781 3.479 1 91.25 104 THR A O 1
ATOM 779 N N . THR A 1 105 ? 16.297 38.562 4.453 1 94.31 105 THR A N 1
ATOM 780 C CA . THR A 1 105 ? 16.094 40 4.629 1 94.31 105 THR A CA 1
ATOM 781 C C . THR A 1 105 ? 15.742 40.312 6.078 1 94.31 105 THR A C 1
ATOM 783 O O . THR A 1 105 ? 15.188 39.5 6.789 1 94.31 105 THR A O 1
ATOM 786 N N . ALA A 1 106 ? 16.141 41.5 6.496 1 96.62 106 ALA A N 1
ATOM 787 C CA . ALA A 1 106 ? 15.852 41.938 7.859 1 96.62 106 ALA A CA 1
ATOM 788 C C . ALA A 1 106 ? 15.25 43.344 7.863 1 96.62 106 ALA A C 1
ATOM 790 O O . ALA A 1 106 ? 15.695 44.219 7.113 1 96.62 106 ALA A O 1
ATOM 791 N N . ARG A 1 107 ? 14.25 43.5 8.641 1 97.81 107 ARG A N 1
ATOM 792 C CA . ARG A 1 107 ? 13.672 44.812 8.828 1 97.81 107 ARG A CA 1
ATOM 793 C C . ARG A 1 107 ? 13.375 45.094 10.297 1 97.81 107 ARG A C 1
ATOM 795 O O . ARG A 1 107 ? 13.117 44.156 11.062 1 97.81 107 ARG A O 1
ATOM 802 N N . VAL A 1 108 ? 13.406 46.281 10.68 1 98.31 108 VAL A N 1
ATOM 803 C CA . VAL A 1 108 ? 12.984 46.688 12.008 1 98.31 108 VAL A CA 1
ATOM 804 C C . VAL A 1 108 ? 11.523 47.156 11.969 1 98.31 108 VAL A C 1
ATOM 806 O O . VAL A 1 108 ? 11.148 48 11.156 1 98.31 108 VAL A O 1
ATOM 809 N N . VAL A 1 109 ? 10.711 46.562 12.758 1 98.5 109 VAL A N 1
ATOM 810 C CA . VAL A 1 109 ? 9.305 46.938 12.891 1 98.5 109 VAL A CA 1
ATOM 811 C C . VAL A 1 109 ? 9.141 47.938 14.023 1 98.5 109 VAL A C 1
ATOM 813 O O . VAL A 1 109 ? 9.648 47.75 15.125 1 98.5 109 VAL A O 1
ATOM 816 N N . GLY A 1 110 ? 8.43 49.062 13.688 1 97.62 110 GLY A N 1
ATOM 817 C CA . GLY A 1 110 ? 8.344 50.125 14.672 1 97.62 110 GLY A CA 1
ATOM 818 C C . GLY A 1 110 ? 6.922 50.594 14.914 1 97.62 110 GLY A C 1
ATOM 819 O O . GLY A 1 110 ? 6.703 51.625 15.555 1 97.62 110 GLY A O 1
ATOM 820 N N . VAL A 1 111 ? 5.969 49.844 14.523 1 97.81 111 VAL A N 1
ATOM 821 C CA . VAL A 1 111 ? 4.59 50.312 14.539 1 97.81 111 VAL A CA 1
ATOM 822 C C . VAL A 1 111 ? 3.984 50.094 15.922 1 97.81 111 VAL A C 1
ATOM 824 O O . VAL A 1 111 ? 2.951 50.688 16.25 1 97.81 111 VAL A O 1
ATOM 827 N N . ILE A 1 112 ? 4.613 49.281 16.719 1 97.94 112 ILE A N 1
ATOM 828 C CA . ILE A 1 112 ? 4.184 49.188 18.109 1 97.94 112 ILE A CA 1
ATOM 829 C C . ILE A 1 112 ? 4.723 50.375 18.906 1 97.94 112 ILE A C 1
ATOM 831 O O . ILE A 1 112 ? 5.93 50.469 19.141 1 97.94 112 ILE A O 1
ATOM 835 N N . GLY A 1 113 ? 3.871 51.156 19.359 1 96.75 113 GLY A N 1
ATOM 836 C CA . GLY A 1 113 ? 4.297 52.375 20.031 1 96.75 113 GLY A CA 1
ATOM 837 C C . GLY A 1 113 ? 4.371 52.25 21.531 1 96.75 113 GLY A C 1
ATOM 838 O O . GLY A 1 113 ? 5.09 53 22.203 1 96.75 113 GLY A O 1
ATOM 839 N N . ARG A 1 114 ? 3.65 51.281 22.016 1 96.81 114 ARG A N 1
ATOM 840 C CA . ARG A 1 114 ? 3.553 51.094 23.469 1 96.81 114 ARG A CA 1
ATOM 841 C C . ARG A 1 114 ? 3.262 49.625 23.797 1 96.81 114 ARG A C 1
ATOM 843 O O . ARG A 1 114 ? 2.596 48.938 23.031 1 96.81 114 ARG A O 1
ATOM 850 N N . TYR A 1 115 ? 3.9 49.188 24.938 1 98 115 TYR A N 1
ATOM 851 C CA . TYR A 1 115 ? 3.625 47.875 25.453 1 98 115 TYR A CA 1
ATOM 852 C C . TYR A 1 115 ? 3.141 47.938 26.891 1 98 115 TYR A C 1
ATOM 854 O O . TYR A 1 115 ? 3.695 48.656 27.703 1 98 115 TYR A O 1
ATOM 862 N N . LEU A 1 116 ? 2.074 47.188 27.125 1 98.06 116 LEU A N 1
ATOM 863 C CA . LEU A 1 116 ? 1.512 47.125 28.469 1 98.06 116 LEU A CA 1
ATOM 864 C C . LEU A 1 116 ? 1.505 45.688 28.969 1 98.06 116 LEU A C 1
ATOM 866 O O . LEU A 1 116 ? 1.137 44.75 28.234 1 98.06 116 LEU A O 1
ATOM 870 N N . TYR A 1 117 ? 1.974 45.5 30.203 1 97.44 117 TYR A N 1
ATOM 871 C CA . TYR A 1 117 ? 1.875 44.219 30.859 1 97.44 117 TYR A CA 1
ATOM 872 C C . TYR A 1 117 ? 0.665 44.156 31.797 1 97.44 117 TYR A C 1
ATOM 874 O O . TYR A 1 117 ? 0.703 44.688 32.906 1 97.44 117 TYR A O 1
ATOM 882 N N . ALA A 1 118 ? -0.336 43.5 31.391 1 95.38 118 ALA A N 1
ATOM 883 C CA . ALA A 1 118 ? -1.681 43.594 31.953 1 95.38 118 ALA A CA 1
ATOM 884 C C . ALA A 1 118 ? -1.67 43.281 33.438 1 95.38 118 ALA A C 1
ATOM 886 O O . ALA A 1 118 ? -2.279 44 34.25 1 95.38 118 ALA A O 1
ATOM 887 N N . PRO A 1 119 ? -0.934 42.312 33.906 1 92.56 119 PRO A N 1
ATOM 888 C CA . PRO A 1 119 ? -1.008 41.938 35.312 1 92.56 119 PRO A CA 1
ATOM 889 C C . PRO A 1 119 ? -0.531 43.094 36.219 1 92.56 119 PRO A C 1
ATOM 891 O O . PRO A 1 119 ? -0.959 43.188 37.375 1 92.56 119 PRO A O 1
ATOM 894 N N . ARG A 1 120 ? 0.306 44 35.719 1 94.31 120 ARG A N 1
ATOM 895 C CA . ARG A 1 120 ? 0.848 45.062 36.531 1 94.31 120 ARG A CA 1
ATOM 896 C C . ARG A 1 120 ? 0.259 46.406 36.156 1 94.31 120 ARG A C 1
ATOM 898 O O . ARG A 1 120 ? 0.471 47.406 36.812 1 94.31 120 ARG A O 1
ATOM 905 N N . GLU A 1 121 ? -0.488 46.344 35.031 1 96 121 GLU A N 1
ATOM 906 C CA . GLU A 1 121 ? -0.962 47.625 34.5 1 96 121 GLU A CA 1
ATOM 907 C C . GLU A 1 121 ? -2.418 47.5 34.062 1 96 121 GLU A C 1
ATOM 909 O O . GLU A 1 121 ? -2.768 47.938 32.938 1 96 121 GLU A O 1
ATOM 914 N N . GLN A 1 122 ? -3.242 47 34.875 1 95.38 122 GLN A N 1
ATOM 915 C CA . GLN A 1 122 ? -4.629 46.719 34.531 1 95.38 122 GLN A CA 1
ATOM 916 C C . GLN A 1 122 ? -5.363 47.969 34.094 1 95.38 122 GLN A C 1
ATOM 918 O O . GLN A 1 122 ? -6.02 48 33.062 1 95.38 122 GLN A O 1
ATOM 923 N N . GLU A 1 123 ? -5.215 49.031 34.875 1 96.69 123 GLU A N 1
ATOM 924 C CA . GLU A 1 123 ? -5.934 50.281 34.562 1 96.69 123 GLU A CA 1
ATOM 925 C C . GLU A 1 123 ? -5.453 50.875 33.219 1 96.69 123 GLU A C 1
ATOM 927 O O . GLU A 1 123 ? -6.246 51.406 32.469 1 96.69 123 GLU A O 1
ATOM 932 N N . ALA A 1 124 ? -4.195 50.75 33.031 1 97.69 124 ALA A N 1
ATOM 933 C CA . ALA A 1 124 ? -3.646 51.281 31.781 1 97.69 124 ALA A CA 1
ATOM 934 C C . ALA A 1 124 ? -4.188 50.5 30.578 1 97.69 124 ALA A C 1
ATOM 936 O O . ALA A 1 124 ? -4.434 51.094 29.516 1 97.69 124 ALA A O 1
ATOM 937 N N . VAL A 1 125 ? -4.316 49.25 30.719 1 98.31 125 VAL A N 1
ATOM 938 C CA . VAL A 1 125 ? -4.871 48.406 29.656 1 98.31 125 VAL A CA 1
ATOM 939 C C . VAL A 1 125 ? -6.332 48.781 29.406 1 98.31 125 VAL A C 1
ATOM 941 O O . VAL A 1 125 ? -6.754 48.969 28.266 1 98.31 125 VAL A O 1
ATOM 944 N N . LEU A 1 126 ? -7.086 48.969 30.453 1 98.19 126 LEU A N 1
ATOM 945 C CA . LEU A 1 126 ? -8.484 49.344 30.328 1 98.19 126 LEU A CA 1
ATOM 946 C C . LEU A 1 126 ? -8.625 50.719 29.703 1 98.19 126 LEU A C 1
ATOM 948 O O . LEU A 1 126 ? -9.523 50.969 28.891 1 98.19 126 LEU A O 1
ATOM 952 N N . ASP A 1 127 ? -7.723 51.594 30.109 1 98.44 127 ASP A N 1
ATOM 953 C CA . ASP A 1 127 ? -7.73 52.938 29.5 1 98.44 127 ASP A CA 1
ATOM 954 C C . ASP A 1 127 ? -7.496 52.875 28 1 98.44 127 ASP A C 1
ATOM 956 O O . ASP A 1 127 ? -8.18 53.531 27.219 1 98.44 127 ASP A O 1
ATOM 960 N N . ALA A 1 128 ? -6.551 52.062 27.641 1 98.5 128 ALA A N 1
ATOM 961 C CA . ALA A 1 128 ? -6.227 51.938 26.219 1 98.5 128 ALA A CA 1
ATOM 962 C C . ALA A 1 128 ? -7.41 51.344 25.438 1 98.5 128 ALA A C 1
ATOM 964 O O . ALA A 1 128 ? -7.73 51.812 24.344 1 98.5 128 ALA A O 1
ATOM 965 N N . LEU A 1 129 ? -8.078 50.375 25.969 1 98.69 129 LEU A N 1
ATOM 966 C CA . LEU A 1 129 ? -9.203 49.719 25.312 1 98.69 129 LEU A CA 1
ATOM 967 C C . LEU A 1 129 ? -10.43 50.625 25.281 1 98.69 129 LEU A C 1
ATOM 969 O O . LEU A 1 129 ? -11.234 50.562 24.344 1 98.69 129 LEU A O 1
ATOM 973 N N . SER A 1 130 ? -10.516 51.5 26.25 1 98.38 130 SER A N 1
ATOM 974 C CA . SER A 1 130 ? -11.703 52.344 26.375 1 98.38 130 SER A CA 1
ATOM 975 C C . SER A 1 130 ? -11.523 53.625 25.594 1 98.38 130 SER A C 1
ATOM 977 O O . SER A 1 130 ? -12.484 54.375 25.391 1 98.38 130 SER A O 1
ATOM 979 N N . ASP A 1 131 ? -10.328 53.906 25.219 1 98.25 131 ASP A N 1
ATOM 980 C CA . ASP A 1 131 ? -10.055 55.125 24.453 1 98.25 131 ASP A CA 1
ATOM 981 C C . ASP A 1 131 ? -10.812 55.125 23.125 1 98.25 131 ASP A C 1
ATOM 983 O O . ASP A 1 131 ? -10.766 54.125 22.375 1 98.25 131 ASP A O 1
ATOM 987 N N . PRO A 1 132 ? -11.508 56.219 22.766 1 97.94 132 PRO A N 1
ATOM 988 C CA . PRO A 1 132 ? -12.25 56.281 21.516 1 97.94 132 PRO A CA 1
ATOM 989 C C . PRO A 1 132 ? -11.359 56.094 20.281 1 97.94 132 PRO A C 1
ATOM 991 O O . PRO A 1 132 ? -11.836 55.719 19.219 1 97.94 132 PRO A O 1
ATOM 994 N N . ALA A 1 133 ? -10.125 56.312 20.438 1 97.62 133 ALA A N 1
ATOM 995 C CA . ALA A 1 133 ? -9.188 56.156 19.328 1 97.62 133 ALA A CA 1
ATOM 996 C C . ALA A 1 133 ? -8.953 54.688 19 1 97.62 133 ALA A C 1
ATOM 998 O O . ALA A 1 133 ? -8.531 54.375 17.891 1 97.62 133 ALA A O 1
ATOM 999 N N . THR A 1 134 ? -9.188 53.844 19.969 1 98.5 134 THR A N 1
ATOM 1000 C CA . THR A 1 134 ? -9.07 52.406 19.703 1 98.5 134 THR A CA 1
ATOM 1001 C C . THR A 1 134 ? -10.297 51.875 18.969 1 98.5 134 THR A C 1
ATOM 1003 O O . THR A 1 134 ? -11.375 51.781 19.531 1 98.5 134 THR A O 1
ATOM 1006 N N . ARG A 1 135 ? -10.117 51.5 17.766 1 98.56 135 ARG A N 1
ATOM 1007 C CA . ARG A 1 135 ? -11.25 51.094 16.938 1 98.56 135 ARG A CA 1
ATOM 1008 C C . ARG A 1 135 ? -11.172 49.594 16.609 1 98.56 135 ARG A C 1
ATOM 1010 O O . ARG A 1 135 ? -12.164 49 16.188 1 98.56 135 ARG A O 1
ATOM 1017 N N . LEU A 1 136 ? -10.008 49 16.828 1 98.69 136 LEU A N 1
ATOM 1018 C CA . LEU A 1 136 ? -9.758 47.594 16.547 1 98.69 136 LEU A CA 1
ATOM 1019 C C . LEU A 1 136 ? -8.953 46.938 17.672 1 98.69 136 LEU A C 1
ATOM 1021 O O . LEU A 1 136 ? -7.977 47.531 18.156 1 98.69 136 LEU A O 1
ATOM 1025 N N . VAL A 1 137 ? -9.391 45.781 18.125 1 98.81 137 VAL A N 1
ATOM 1026 C CA . VAL A 1 137 ? -8.648 44.938 19.078 1 98.81 137 VAL A CA 1
ATOM 1027 C C . VAL A 1 137 ? -8.367 43.594 18.453 1 98.81 137 VAL A C 1
ATOM 1029 O O . VAL A 1 137 ? -9.289 42.875 18.078 1 98.81 137 VAL A O 1
ATOM 1032 N N . THR A 1 138 ? -7.109 43.219 18.266 1 98.5 138 THR A N 1
ATOM 1033 C CA . THR A 1 138 ? -6.727 41.938 17.703 1 98.5 138 THR A CA 1
ATOM 1034 C C . THR A 1 138 ? -6.164 41.031 18.766 1 98.5 138 THR A C 1
ATOM 1036 O O . THR A 1 138 ? -5.609 41.469 19.766 1 98.5 138 THR A O 1
ATOM 1039 N N . LEU A 1 139 ? -6.348 39.719 18.547 1 97.69 139 LEU A N 1
ATOM 1040 C CA . LEU A 1 139 ? -5.973 38.719 19.547 1 97.69 139 LEU A CA 1
ATOM 1041 C C . LEU A 1 139 ? -5.082 37.625 18.953 1 97.69 139 LEU A C 1
ATOM 1043 O O . LEU A 1 139 ? -5.34 37.156 17.844 1 97.69 139 LEU A O 1
ATOM 1047 N N . THR A 1 140 ? -4.043 37.281 19.594 1 95.81 140 THR A N 1
ATOM 1048 C CA . THR A 1 140 ? -3.287 36.031 19.438 1 95.81 140 THR A CA 1
ATOM 1049 C C . THR A 1 140 ? -2.988 35.406 20.812 1 95.81 140 THR A C 1
ATOM 1051 O O . THR A 1 140 ? -1.854 35.469 21.281 1 95.81 140 THR A O 1
ATOM 1054 N N . ILE A 1 141 ? -3.986 34.781 21.406 1 89.81 141 ILE A N 1
ATOM 1055 C CA . ILE A 1 141 ? -3.92 34.344 22.797 1 89.81 141 ILE A CA 1
ATOM 1056 C C . ILE A 1 141 ? -3.969 32.844 22.891 1 89.81 141 ILE A C 1
ATOM 1058 O O . ILE A 1 141 ? -4.184 32.281 23.984 1 89.81 141 ILE A O 1
ATOM 1062 N N . THR A 1 142 ? -3.799 32.094 21.812 1 77.25 142 THR A N 1
ATOM 1063 C CA . THR A 1 142 ? -3.824 30.625 21.703 1 77.25 142 THR A CA 1
ATOM 1064 C C . THR A 1 142 ? -5.199 30.078 22.078 1 77.25 142 THR A C 1
ATOM 1066 O O . THR A 1 142 ? -6.027 30.797 22.625 1 77.25 142 THR A O 1
ATOM 1069 N N . GLY A 1 143 ? -5.457 28.891 21.75 1 72.19 143 GLY A N 1
ATOM 1070 C CA . GLY A 1 143 ? -6.719 28.25 22.062 1 72.19 143 GLY A CA 1
ATOM 1071 C C . GLY A 1 143 ? -7.008 28.188 23.547 1 72.19 143 GLY A C 1
ATOM 1072 O O . GLY A 1 143 ? -8.164 28.266 23.969 1 72.19 143 GLY A O 1
ATOM 1073 N N . ASN A 1 144 ? -5.961 28.172 24.297 1 66.44 144 ASN A N 1
ATOM 1074 C CA . ASN A 1 144 ? -6.102 28.109 25.75 1 66.44 144 ASN A CA 1
ATOM 1075 C C . ASN A 1 144 ? -6.711 29.391 26.312 1 66.44 144 ASN A C 1
ATOM 1077 O O . ASN A 1 144 ? -7.277 29.391 27.406 1 66.44 144 ASN A O 1
ATOM 1081 N N . GLY A 1 145 ? -6.605 30.297 25.531 1 67.75 145 GLY A N 1
ATOM 1082 C CA . GLY A 1 145 ? -7.16 31.562 25.969 1 67.75 145 GLY A CA 1
ATOM 1083 C C . GLY A 1 145 ? -8.672 31.609 25.906 1 67.75 145 GLY A C 1
ATOM 1084 O O . GLY A 1 145 ? -9.297 32.5 26.484 1 67.75 145 GLY A O 1
ATOM 1085 N N . TYR A 1 146 ? -9.078 30.547 25.172 1 75.62 146 TYR A N 1
ATOM 1086 C CA . TYR A 1 146 ? -10.523 30.516 24.984 1 75.62 146 TYR A CA 1
ATOM 1087 C C . TYR A 1 146 ? -11.18 29.531 25.953 1 75.62 146 TYR A C 1
ATOM 1089 O O . TYR A 1 146 ? -10.633 28.453 26.203 1 75.62 146 TYR A O 1
ATOM 1097 N N . HIS A 1 147 ? -11.523 29.688 27.031 1 68.38 147 HIS A N 1
ATOM 1098 C CA . HIS A 1 147 ? -12.195 28.875 28.047 1 68.38 147 HIS A CA 1
ATOM 1099 C C . HIS A 1 147 ? -13.414 28.172 27.469 1 68.38 147 HIS A C 1
ATOM 1101 O O . HIS A 1 147 ? -14.508 28.234 28.031 1 68.38 147 HIS A O 1
ATOM 1107 N N . LEU A 1 148 ? -13.211 27.609 26.375 1 65.75 148 LEU A N 1
ATOM 1108 C CA . LEU A 1 148 ? -14.328 26.891 25.781 1 65.75 148 LEU A CA 1
ATOM 1109 C C . LEU A 1 148 ? -14.25 25.391 26.094 1 65.75 148 LEU A C 1
ATOM 1111 O O . LEU A 1 148 ? -13.164 24.828 26.156 1 65.75 148 LEU A O 1
ATOM 1115 N N . ASN A 1 149 ? -15.305 24.812 26.516 1 58.62 149 ASN A N 1
ATOM 1116 C CA . ASN A 1 149 ? -15.352 23.359 26.703 1 58.62 149 ASN A CA 1
ATOM 1117 C C . ASN A 1 149 ? -15.422 22.641 25.359 1 58.62 149 ASN A C 1
ATOM 1119 O O . ASN A 1 149 ? -15.32 23.266 24.297 1 58.62 149 ASN A O 1
ATOM 1123 N N . ALA A 1 150 ? -15.492 21.328 25.453 1 55.97 150 ALA A N 1
ATOM 1124 C CA . ALA A 1 150 ? -15.438 20.438 24.297 1 55.97 150 ALA A CA 1
ATOM 1125 C C . ALA A 1 150 ? -16.578 20.734 23.328 1 55.97 150 ALA A C 1
ATOM 1127 O O . ALA A 1 150 ? -16.453 20.547 22.109 1 55.97 150 ALA A O 1
ATOM 1128 N N . ASP A 1 151 ? -17.609 21.266 23.859 1 54.66 151 ASP A N 1
ATOM 1129 C CA . ASP A 1 151 ? -18.797 21.547 23.078 1 54.66 151 ASP A CA 1
ATOM 1130 C C . ASP A 1 151 ? -18.766 22.953 22.5 1 54.66 151 ASP A C 1
ATOM 1132 O O . ASP A 1 151 ? -19.656 23.344 21.75 1 54.66 151 ASP A O 1
ATOM 1136 N N . GLY A 1 152 ? -17.719 23.672 22.844 1 62.94 152 GLY A N 1
ATOM 1137 C CA . GLY A 1 152 ? -17.578 25.031 22.359 1 62.94 152 GLY A CA 1
ATOM 1138 C C . GLY A 1 152 ? -18.281 26.062 23.234 1 62.94 152 GLY A C 1
ATOM 1139 O O . GLY A 1 152 ? -18.406 27.219 22.859 1 62.94 152 GLY A O 1
ATOM 1140 N N . ASP A 1 153 ? -18.656 25.516 24.359 1 67.62 153 ASP A N 1
ATOM 1141 C CA . ASP A 1 153 ? -19.406 26.406 25.25 1 67.62 153 ASP A CA 1
ATOM 1142 C C . ASP A 1 153 ? -18.469 27.016 26.297 1 67.62 153 ASP A C 1
ATOM 1144 O O . ASP A 1 153 ? -17.438 26.438 26.641 1 67.62 153 ASP A O 1
ATOM 1148 N N . PHE A 1 154 ? -18.859 28.234 26.734 1 72.06 154 PHE A N 1
ATOM 1149 C CA . PHE A 1 154 ? -18.109 28.969 27.734 1 72.06 154 PHE A CA 1
ATOM 1150 C C . PHE A 1 154 ? -18.188 28.266 29.094 1 72.06 154 PHE A C 1
ATOM 1152 O O . PHE A 1 154 ? -19.25 27.844 29.516 1 72.06 154 PHE A O 1
ATOM 1159 N N . SER A 1 155 ? -17.031 28 29.625 1 70.19 155 SER A N 1
ATOM 1160 C CA . SER A 1 155 ? -16.969 27.422 30.969 1 70.19 155 SER A CA 1
ATOM 1161 C C . SER A 1 155 ? -16.828 28.516 32.031 1 70.19 155 SER A C 1
ATOM 1163 O O . SER A 1 155 ? -15.758 29.109 32.188 1 70.19 155 SER A O 1
ATOM 1165 N N . GLY A 1 156 ? -17.859 28.766 32.688 1 66.25 156 GLY A N 1
ATOM 1166 C CA . GLY A 1 156 ? -17.891 29.812 33.688 1 66.25 156 GLY A CA 1
ATOM 1167 C C . GLY A 1 156 ? -17.297 29.375 35.031 1 66.25 156 GLY A C 1
ATOM 1168 O O . GLY A 1 156 ? -17.125 30.203 35.906 1 66.25 156 GLY A O 1
ATOM 1169 N N . ASP A 1 157 ? -16.938 28.125 35.062 1 69.94 157 ASP A N 1
ATOM 1170 C CA . ASP A 1 157 ? -16.547 27.625 36.375 1 69.94 157 ASP A CA 1
ATOM 1171 C C . ASP A 1 157 ? -15.062 27.891 36.625 1 69.94 157 ASP A C 1
ATOM 1173 O O . ASP A 1 157 ? -14.547 27.547 37.719 1 69.94 157 ASP A O 1
ATOM 1177 N N . ASP A 1 158 ? -14.508 28.703 35.906 1 73.81 158 ASP A N 1
ATOM 1178 C CA . ASP A 1 158 ? -13.117 29.078 36.156 1 73.81 158 ASP A CA 1
ATOM 1179 C C . ASP A 1 158 ? -13.008 30.094 37.281 1 73.81 158 ASP A C 1
ATOM 1181 O O . ASP A 1 158 ? -13.727 31.094 37.281 1 73.81 158 ASP A O 1
ATOM 1185 N N . PRO A 1 159 ? -12.172 29.75 38.281 1 78.62 159 PRO A N 1
ATOM 1186 C CA . PRO A 1 159 ? -12.031 30.656 39.438 1 78.62 159 PRO A CA 1
ATOM 1187 C C . PRO A 1 159 ? -11.648 32.062 39 1 78.62 159 PRO A C 1
ATOM 1189 O O . PRO A 1 159 ? -12.047 33.031 39.656 1 78.62 159 PRO A O 1
ATOM 1192 N N . LEU A 1 160 ? -10.93 32.188 37.969 1 79 160 LEU A N 1
ATOM 1193 C CA . LEU A 1 160 ? -10.539 33.531 37.5 1 79 160 LEU A CA 1
ATOM 1194 C C . LEU A 1 160 ? -11.75 34.312 37 1 79 160 LEU A C 1
ATOM 1196 O O . LEU A 1 160 ? -11.828 35.531 37.188 1 79 160 LEU A O 1
ATOM 1200 N N . VAL A 1 161 ? -12.664 33.625 36.469 1 80.81 161 VAL A N 1
ATOM 1201 C CA . VAL A 1 161 ? -13.867 34.281 35.938 1 80.81 161 VAL A CA 1
ATOM 1202 C C . VAL A 1 161 ? -14.727 34.781 37.094 1 80.81 161 VAL A C 1
ATOM 1204 O O . VAL A 1 161 ? -15.242 35.906 37.062 1 80.81 161 VAL A O 1
ATOM 1207 N N . ALA A 1 162 ? -14.828 33.969 38.094 1 83.06 162 ALA A N 1
ATOM 1208 C CA . ALA A 1 162 ? -15.617 34.344 39.25 1 83.06 162 ALA A CA 1
ATOM 1209 C C . ALA A 1 162 ? -15.062 35.625 39.906 1 83.06 162 ALA A C 1
ATOM 1211 O O . ALA A 1 162 ? -15.82 36.5 40.312 1 83.06 162 ALA A O 1
ATOM 1212 N N . SER A 1 163 ? -13.852 35.625 40.062 1 85.31 163 SER A N 1
ATOM 1213 C CA . SER A 1 163 ? -13.203 36.75 40.688 1 85.31 163 SER A CA 1
ATOM 1214 C C . SER A 1 163 ? -13.438 38.031 39.906 1 85.31 163 SER A C 1
ATOM 1216 O O . SER A 1 163 ? -13.648 39.094 40.469 1 85.31 163 SER A O 1
ATOM 1218 N N . GLU A 1 164 ? -13.445 37.969 38.625 1 86.62 164 GLU A N 1
ATOM 1219 C CA . GLU A 1 164 ? -13.594 39.125 37.75 1 86.62 164 GLU A CA 1
ATOM 1220 C C . GLU A 1 164 ? -15.031 39.625 37.75 1 86.62 164 GLU A C 1
ATOM 1222 O O . GLU A 1 164 ? -15.273 40.812 37.562 1 86.62 164 GLU A O 1
ATOM 1227 N N . LEU A 1 165 ? -15.93 38.75 38 1 86.69 165 LEU A N 1
ATOM 1228 C CA . LEU A 1 165 ? -17.328 39.156 38.094 1 86.69 165 LEU A CA 1
ATOM 1229 C C . LEU A 1 165 ? -17.609 39.938 39.344 1 86.69 165 LEU A C 1
ATOM 1231 O O . LEU A 1 165 ? -18.453 40.844 39.375 1 86.69 165 LEU A O 1
ATOM 1235 N N . GLU A 1 166 ? -16.875 39.594 40.344 1 87.88 166 GLU A N 1
ATOM 1236 C CA . GLU A 1 166 ? -17.031 40.281 41.594 1 87.88 166 GLU A CA 1
ATOM 1237 C C . GLU A 1 166 ? -16.406 41.688 41.531 1 87.88 166 GLU A C 1
ATOM 1239 O O . GLU A 1 166 ? -16.922 42.625 42.156 1 87.88 166 GLU A O 1
ATOM 1244 N N . ASP A 1 167 ? -15.328 41.844 40.812 1 90.69 167 ASP A N 1
ATOM 1245 C CA . ASP A 1 167 ? -14.641 43.094 40.656 1 90.69 167 ASP A CA 1
ATOM 1246 C C . ASP A 1 167 ? -14.273 43.344 39.188 1 90.69 167 ASP A C 1
ATOM 1248 O O . ASP A 1 167 ? -13.109 43.219 38.812 1 90.69 167 ASP A O 1
ATOM 1252 N N . PRO A 1 168 ? -15.266 43.844 38.438 1 88.38 168 PRO A N 1
ATOM 1253 C CA . PRO A 1 168 ? -15.062 44 37 1 88.38 168 PRO A CA 1
ATOM 1254 C C . PRO A 1 168 ? -13.938 45 36.656 1 88.38 168 PRO A C 1
ATOM 1256 O O . PRO A 1 168 ? -13.383 44.938 35.562 1 88.38 168 PRO A O 1
ATOM 1259 N N . GLY A 1 169 ? -13.578 45.812 37.531 1 88.5 169 GLY A N 1
ATOM 1260 C CA . GLY A 1 169 ? -12.516 46.781 37.344 1 88.5 169 GLY A CA 1
ATOM 1261 C C . GLY A 1 169 ? -11.125 46.188 37.469 1 88.5 169 GLY A C 1
ATOM 1262 O O . GLY A 1 169 ? -10.133 46.875 37.219 1 88.5 169 GLY A O 1
ATOM 1263 N N . ARG A 1 170 ? -11.047 44.969 37.844 1 91.69 170 ARG A N 1
ATOM 1264 C CA . ARG A 1 170 ? -9.758 44.312 38 1 91.69 170 ARG A CA 1
ATOM 1265 C C . ARG A 1 170 ? -9.734 42.969 37.25 1 91.69 170 ARG A C 1
ATOM 1267 O O . ARG A 1 170 ? -9.586 41.906 37.875 1 91.69 170 ARG A O 1
ATOM 1274 N N . PRO A 1 171 ? -9.758 43.125 35.938 1 91.31 171 PRO A N 1
ATOM 1275 C CA . PRO A 1 171 ? -9.797 41.875 35.125 1 91.31 171 PRO A CA 1
ATOM 1276 C C . PRO A 1 171 ? -8.461 41.156 35.125 1 91.31 171 PRO A C 1
ATOM 1278 O O . PRO A 1 171 ? -7.406 41.781 35.25 1 91.31 171 PRO A O 1
ATOM 1281 N N . ASP A 1 172 ? -8.5 39.875 34.969 1 87.88 172 ASP A N 1
ATOM 1282 C CA . ASP A 1 172 ? -7.305 39.031 34.875 1 87.88 172 ASP A CA 1
ATOM 1283 C C . ASP A 1 172 ? -7.266 38.281 33.531 1 87.88 172 ASP A C 1
ATOM 1285 O O . ASP A 1 172 ? -6.195 37.844 33.094 1 87.88 172 ASP A O 1
ATOM 1289 N N . THR A 1 173 ? -8.414 38.125 32.906 1 89.12 173 THR A N 1
ATOM 1290 C CA . THR A 1 173 ? -8.508 37.406 31.656 1 89.12 173 THR A CA 1
ATOM 1291 C C . THR A 1 173 ? -8.766 38.344 30.5 1 89.12 173 THR A C 1
ATOM 1293 O O . THR A 1 173 ? -9.25 39.469 30.703 1 89.12 173 THR A O 1
ATOM 1296 N N . VAL A 1 174 ? -8.43 37.906 29.312 1 91.94 174 VAL A N 1
ATOM 1297 C CA . VAL A 1 174 ? -8.641 38.719 28.125 1 91.94 174 VAL A CA 1
ATOM 1298 C C . VAL A 1 174 ? -10.109 39.094 28.016 1 91.94 174 VAL A C 1
ATOM 1300 O O . VAL A 1 174 ? -10.438 40.25 27.703 1 91.94 174 VAL A O 1
ATOM 1303 N N . PHE A 1 175 ? -10.992 38.219 28.328 1 89.5 175 PHE A N 1
ATOM 1304 C CA . PHE A 1 175 ? -12.414 38.5 28.156 1 89.5 175 PHE A CA 1
ATOM 1305 C C . PHE A 1 175 ? -12.922 39.438 29.234 1 89.5 175 PHE A C 1
ATOM 1307 O O . PHE A 1 175 ? -13.805 40.281 28.984 1 89.5 175 PHE A O 1
ATOM 1314 N N . GLY A 1 176 ? -12.336 39.312 30.406 1 92.44 176 GLY A N 1
ATOM 1315 C CA . GLY A 1 176 ? -12.641 40.312 31.422 1 92.44 176 GLY A CA 1
ATOM 1316 C C . GLY A 1 176 ? -12.266 41.719 31 1 92.44 176 GLY A C 1
ATOM 1317 O O . GLY A 1 176 ? -13.039 42.656 31.203 1 92.44 176 GLY A O 1
ATOM 1318 N N . TYR A 1 177 ? -11.117 41.844 30.406 1 96.06 177 TYR A N 1
ATOM 1319 C CA . TYR A 1 177 ? -10.664 43.125 29.906 1 96.06 177 TYR A CA 1
ATOM 1320 C C . TYR A 1 177 ? -11.602 43.656 28.828 1 96.06 177 TYR A C 1
ATOM 1322 O O . TYR A 1 177 ? -12 44.812 28.844 1 96.06 177 TYR A O 1
ATOM 1330 N N . LEU A 1 178 ? -11.922 42.844 27.906 1 97.62 178 LEU A N 1
ATOM 1331 C CA . LEU A 1 178 ? -12.734 43.25 26.766 1 97.62 178 LEU A CA 1
ATOM 1332 C C . LEU A 1 178 ? -14.125 43.688 27.219 1 97.62 178 LEU A C 1
ATOM 1334 O O . LEU A 1 178 ? -14.617 44.719 26.797 1 97.62 178 LEU A O 1
ATOM 1338 N N . VAL A 1 179 ? -14.734 42.906 28.094 1 97.25 179 VAL A N 1
ATOM 1339 C CA . VAL A 1 179 ? -16.094 43.188 28.547 1 97.25 179 VAL A CA 1
ATOM 1340 C C . VAL A 1 179 ? -16.109 44.469 29.375 1 97.25 179 VAL A C 1
ATOM 1342 O O . VAL A 1 179 ? -16.984 45.312 29.203 1 97.25 179 VAL A O 1
ATOM 1345 N N . GLU A 1 180 ? -15.156 44.594 30.297 1 97.69 180 GLU A N 1
ATOM 1346 C CA . GLU A 1 180 ? -15.102 45.812 31.109 1 97.69 180 GLU A CA 1
ATOM 1347 C C . GLU A 1 180 ? -14.898 47.031 30.234 1 97.69 180 GLU A C 1
ATOM 1349 O O . GLU A 1 180 ? -15.555 48.062 30.438 1 97.69 180 GLU A O 1
ATOM 1354 N N . ALA A 1 181 ? -14.008 46.938 29.328 1 98.56 181 ALA A N 1
ATOM 1355 C CA . ALA A 1 181 ? -13.734 48.094 28.438 1 98.56 181 ALA A CA 1
ATOM 1356 C C . ALA A 1 181 ? -14.969 48.438 27.609 1 98.56 181 ALA A C 1
ATOM 1358 O O . ALA A 1 181 ? -15.281 49.625 27.422 1 98.56 181 ALA A O 1
ATOM 1359 N N . LEU A 1 182 ? -15.625 47.469 27.047 1 98.62 182 LEU A N 1
ATOM 1360 C CA . LEU A 1 182 ? -16.828 47.688 26.25 1 98.62 182 LEU A CA 1
ATOM 1361 C C . LEU A 1 182 ? -17.922 48.312 27.109 1 98.62 182 LEU A C 1
ATOM 1363 O O . LEU A 1 182 ? -18.688 49.156 26.625 1 98.62 182 LEU A O 1
ATOM 1367 N N . ASP A 1 183 ? -18.016 47.875 28.344 1 98.31 183 ASP A N 1
ATOM 1368 C CA . ASP A 1 183 ? -19 48.469 29.234 1 98.31 183 ASP A CA 1
ATOM 1369 C C . ASP A 1 183 ? -18.672 49.938 29.5 1 98.31 183 ASP A C 1
ATOM 1371 O O . ASP A 1 183 ? -19.578 50.781 29.547 1 98.31 183 ASP A O 1
ATOM 1375 N N . ARG A 1 184 ? -17.438 50.188 29.719 1 98.12 184 ARG A N 1
ATOM 1376 C CA . ARG A 1 184 ? -17.016 51.594 29.922 1 98.12 184 ARG A CA 1
ATOM 1377 C C . ARG A 1 184 ? -17.375 52.438 28.719 1 98.12 184 ARG A C 1
ATOM 1379 O O . ARG A 1 184 ? -17.859 53.562 28.859 1 98.12 184 ARG A O 1
ATOM 1386 N N . ARG A 1 185 ? -17.141 51.906 27.578 1 98.5 185 ARG A N 1
ATOM 1387 C CA . ARG A 1 185 ? -17.469 52.625 26.344 1 98.5 185 ARG A CA 1
ATOM 1388 C C . ARG A 1 185 ? -18.984 52.844 26.219 1 98.5 185 ARG A C 1
ATOM 1390 O O . ARG A 1 185 ? -19.438 53.938 25.891 1 98.5 185 ARG A O 1
ATOM 1397 N N . ARG A 1 186 ? -19.688 51.781 26.453 1 98.25 186 ARG A N 1
ATOM 1398 C CA . ARG A 1 186 ? -21.141 51.844 26.406 1 98.25 186 ARG A CA 1
ATOM 1399 C C . ARG A 1 186 ? -21.672 52.969 27.312 1 98.25 186 ARG A C 1
ATOM 1401 O O . ARG A 1 186 ? -22.484 53.781 26.891 1 98.25 186 ARG A O 1
ATOM 1408 N N . ARG A 1 187 ? -21.172 53 28.5 1 97.56 187 ARG A N 1
ATOM 1409 C CA . ARG A 1 187 ? -21.625 54 29.484 1 97.56 187 ARG A CA 1
ATOM 1410 C C . ARG A 1 187 ? -21.203 55.406 29.094 1 97.56 187 ARG A C 1
ATOM 1412 O O . ARG A 1 187 ? -21.922 56.375 29.391 1 97.56 187 ARG A O 1
ATOM 1419 N N . ALA A 1 188 ? -20.172 55.5 28.438 1 98 188 ALA A N 1
ATOM 1420 C CA . ALA A 1 188 ? -19.656 56.812 28.047 1 98 188 ALA A CA 1
ATOM 1421 C C . ALA A 1 188 ? -20.203 57.25 26.688 1 98 188 ALA A C 1
ATOM 1423 O O . ALA A 1 188 ? -19.938 58.344 26.234 1 98 188 ALA A O 1
ATOM 1424 N N . GLY A 1 189 ? -20.891 56.406 26.016 1 97.5 189 GLY A N 1
ATOM 1425 C CA . GLY A 1 189 ? -21.438 56.719 24.703 1 97.5 189 GLY A CA 1
ATOM 1426 C C . GLY A 1 189 ? -20.391 56.656 23.594 1 97.5 189 GLY A C 1
ATOM 1427 O O . GLY A 1 189 ? -20.531 57.312 22.562 1 97.5 189 GLY A O 1
ATOM 1428 N N . VAL A 1 190 ? -19.344 55.969 23.844 1 97.94 190 VAL A N 1
ATOM 1429 C CA . VAL A 1 190 ? -18.266 55.75 22.875 1 97.94 190 VAL A CA 1
ATOM 1430 C C . VAL A 1 190 ? -18.578 54.531 22.016 1 97.94 190 VAL A C 1
ATOM 1432 O O . VAL A 1 190 ? -19.016 53.5 22.531 1 97.94 190 VAL A O 1
ATOM 1435 N N . PRO A 1 191 ? -18.422 54.656 20.688 1 98.06 191 PRO A N 1
ATOM 1436 C CA . PRO A 1 191 ? -18.641 53.469 19.828 1 98.06 191 PRO A CA 1
ATOM 1437 C C . PRO A 1 191 ? -17.75 52.281 20.203 1 98.06 191 PRO A C 1
ATOM 1439 O O . PRO A 1 191 ? -16.594 52.5 20.594 1 98.06 191 PRO A O 1
ATOM 1442 N N . PRO A 1 192 ? -18.281 51.125 20.062 1 98.69 192 PRO A N 1
ATOM 1443 C CA . PRO A 1 192 ? -17.438 49.938 20.359 1 98.69 192 PRO A CA 1
ATOM 1444 C C . PRO A 1 192 ? -16.297 49.781 19.359 1 98.69 192 PRO A C 1
ATOM 1446 O O . PRO A 1 192 ? -16.312 50.375 18.281 1 98.69 192 PRO A O 1
ATOM 1449 N N . PHE A 1 193 ? -15.305 49.031 19.75 1 98.75 193 PHE A N 1
ATOM 1450 C CA . PHE A 1 193 ? -14.273 48.562 18.828 1 98.75 193 PHE A CA 1
ATOM 1451 C C . PHE A 1 193 ? -14.641 47.188 18.266 1 98.75 193 PHE A C 1
ATOM 1453 O O . PHE A 1 193 ? -15.453 46.469 18.859 1 98.75 193 PHE A O 1
ATOM 1460 N N . THR A 1 194 ? -14.062 46.812 17.125 1 98.81 194 THR A N 1
ATOM 1461 C CA . THR A 1 194 ? -14.141 45.469 16.578 1 98.81 194 THR A CA 1
ATOM 1462 C C . THR A 1 194 ? -13.141 44.562 17.281 1 98.81 194 THR A C 1
ATOM 1464 O O . THR A 1 194 ? -12.008 44.938 17.547 1 98.81 194 THR A O 1
ATOM 1467 N N . VAL A 1 195 ? -13.562 43.344 17.594 1 98.69 195 VAL A N 1
ATOM 1468 C CA . VAL A 1 195 ? -12.672 42.344 18.141 1 98.69 195 VAL A CA 1
ATOM 1469 C C . VAL A 1 195 ? -12.297 41.344 17.047 1 98.69 195 VAL A C 1
ATOM 1471 O O . VAL A 1 195 ? -13.148 40.562 16.578 1 98.69 195 VAL A O 1
ATOM 1474 N N . LEU A 1 196 ? -11.031 41.312 16.672 1 98.56 196 LEU A N 1
ATOM 1475 C CA . LEU A 1 196 ? -10.531 40.469 15.602 1 98.56 196 LEU A CA 1
ATOM 1476 C C . LEU A 1 196 ? -9.578 39.406 16.141 1 98.56 196 LEU A C 1
ATOM 1478 O O . LEU A 1 196 ? -8.391 39.688 16.344 1 98.56 196 LEU A O 1
ATOM 1482 N N . SER A 1 197 ? -10.133 38.219 16.312 1 97.56 197 SER A N 1
ATOM 1483 C CA . SER A 1 197 ? -9.273 37.094 16.703 1 97.56 197 SER A CA 1
ATOM 1484 C C . SER A 1 197 ? -8.406 36.625 15.547 1 97.56 197 SER A C 1
ATOM 1486 O O . SER A 1 197 ? -8.883 36.5 14.414 1 97.56 197 SER A O 1
ATOM 1488 N N . CYS A 1 198 ? -7.113 36.438 15.82 1 97.12 198 CYS A N 1
ATOM 1489 C CA . CYS A 1 198 ? -6.16 35.906 14.852 1 97.12 198 CYS A CA 1
ATOM 1490 C C . CYS A 1 198 ? -5.586 34.594 15.32 1 97.12 198 CYS A C 1
ATOM 1492 O O . CYS A 1 198 ? -4.477 34.219 14.93 1 97.12 198 CYS A O 1
ATOM 1494 N N . ASP A 1 199 ? -6.34 33.938 16.172 1 93.56 199 ASP A N 1
ATOM 1495 C CA . ASP A 1 199 ? -5.906 32.656 16.703 1 93.56 199 ASP A CA 1
ATOM 1496 C C . ASP A 1 199 ? -6.262 31.5 15.75 1 93.56 199 ASP A C 1
ATOM 1498 O O . ASP A 1 199 ? -7.234 31.594 14.992 1 93.56 199 ASP A O 1
ATOM 1502 N N . ASN A 1 200 ? -5.445 30.484 15.836 1 87.12 200 ASN A N 1
ATOM 1503 C CA . ASN A 1 200 ? -5.66 29.312 14.977 1 87.12 200 ASN A CA 1
ATOM 1504 C C . ASN A 1 200 ? -6.676 28.359 15.578 1 87.12 200 ASN A C 1
ATOM 1506 O O . ASN A 1 200 ? -6.359 27.188 15.836 1 87.12 200 ASN A O 1
ATOM 1510 N N . ILE A 1 201 ? -7.84 28.781 15.766 1 83.94 201 ILE A N 1
ATOM 1511 C CA . ILE A 1 201 ? -8.961 27.969 16.219 1 83.94 201 ILE A CA 1
ATOM 1512 C C . ILE A 1 201 ? -10.125 28.109 15.227 1 83.94 201 ILE A C 1
ATOM 1514 O O . ILE A 1 201 ? -10.258 29.125 14.555 1 83.94 201 ILE A O 1
ATOM 1518 N N . PRO A 1 202 ? -10.906 27.094 15.148 1 82.75 202 PRO A N 1
ATOM 1519 C CA . PRO A 1 202 ? -12.023 27.156 14.203 1 82.75 202 PRO A CA 1
ATOM 1520 C C . PRO A 1 202 ? -12.992 28.297 14.516 1 82.75 202 PRO A C 1
ATOM 1522 O O . PRO A 1 202 ? -13.414 28.453 15.672 1 82.75 202 PRO A O 1
ATOM 1525 N N . GLY A 1 203 ? -13.32 29.016 13.477 1 90 203 GLY A N 1
ATOM 1526 C CA . GLY A 1 203 ? -14.266 30.094 13.695 1 90 203 GLY A CA 1
ATOM 1527 C C . GLY A 1 203 ? -13.852 31.031 14.828 1 90 203 GLY A C 1
ATOM 1528 O O . GLY A 1 203 ? -14.625 31.266 15.75 1 90 203 GLY A O 1
ATOM 1529 N N . ASN A 1 204 ? -12.656 31.484 14.664 1 93.5 204 ASN A N 1
ATOM 1530 C CA . ASN A 1 204 ? -12.055 32.219 15.773 1 93.5 204 ASN A CA 1
ATOM 1531 C C . ASN A 1 204 ? -12.867 33.469 16.125 1 93.5 204 ASN A C 1
ATOM 1533 O O . ASN A 1 204 ? -12.953 33.844 17.281 1 93.5 204 ASN A O 1
ATOM 1537 N N . GLY A 1 205 ? -13.438 34.219 15.18 1 96.19 205 GLY A N 1
ATOM 1538 C CA . GLY A 1 205 ? -14.32 35.344 15.461 1 96.19 205 GLY A CA 1
ATOM 1539 C C . GLY A 1 205 ? -15.57 34.938 16.219 1 96.19 205 GLY A C 1
ATOM 1540 O O . GLY A 1 205 ? -15.938 35.562 17.203 1 96.19 205 GLY A O 1
ATOM 1541 N N . ALA A 1 206 ? -16.188 33.875 15.719 1 93.88 206 ALA A N 1
ATOM 1542 C CA . ALA A 1 206 ? -17.391 33.344 16.375 1 93.88 206 ALA A CA 1
ATOM 1543 C C . ALA A 1 206 ? -17.062 32.875 17.797 1 93.88 206 ALA A C 1
ATOM 1545 O O . ALA A 1 206 ? -17.859 33.062 18.719 1 93.88 206 ALA A O 1
ATOM 1546 N N . ALA A 1 207 ? -15.945 32.25 17.938 1 91.81 207 ALA A N 1
ATOM 1547 C CA . ALA A 1 207 ? -15.516 31.797 19.266 1 91.81 207 ALA A CA 1
ATOM 1548 C C . ALA A 1 207 ? -15.32 32.969 20.203 1 91.81 207 ALA A C 1
ATOM 1550 O O . ALA A 1 207 ? -15.75 32.938 21.359 1 91.81 207 ALA A O 1
ATOM 1551 N N . ALA A 1 208 ? -14.688 34.031 19.734 1 94.81 208 ALA A N 1
ATOM 1552 C CA . ALA A 1 208 ? -14.477 35.219 20.531 1 94.81 208 ALA A CA 1
ATOM 1553 C C . ALA A 1 208 ? -15.812 35.844 20.922 1 94.81 208 ALA A C 1
ATOM 1555 O O . ALA A 1 208 ? -15.984 36.312 22.062 1 94.81 208 ALA A O 1
ATOM 1556 N N . ARG A 1 209 ? -16.688 35.906 19.984 1 96.12 209 ARG A N 1
ATOM 1557 C CA . ARG A 1 209 ? -18.016 36.438 20.25 1 96.12 209 ARG A CA 1
ATOM 1558 C C . ARG A 1 209 ? -18.703 35.656 21.375 1 96.12 209 ARG A C 1
ATOM 1560 O O . ARG A 1 209 ? -19.25 36.25 22.297 1 96.12 209 ARG A O 1
ATOM 1567 N N . THR A 1 210 ? -18.672 34.406 21.203 1 93.19 210 THR A N 1
ATOM 1568 C CA . THR A 1 210 ? -19.312 33.531 22.203 1 93.19 210 THR A CA 1
ATOM 1569 C C . THR A 1 210 ? -18.734 33.781 23.578 1 93.19 210 THR A C 1
ATOM 1571 O O . THR A 1 210 ? -19.469 33.906 24.562 1 93.19 210 THR A O 1
ATOM 1574 N N . MET A 1 211 ? -17.453 33.844 23.641 1 91.56 211 MET A N 1
ATOM 1575 C CA . MET A 1 211 ? -16.797 34.031 24.922 1 91.56 211 MET A CA 1
ATOM 1576 C C . MET A 1 211 ? -17.141 35.375 25.531 1 91.56 211 MET A C 1
ATOM 1578 O O . MET A 1 211 ? -17.484 35.469 26.703 1 91.56 211 MET A O 1
ATOM 1582 N N . VAL A 1 212 ? -17.078 36.438 24.766 1 95.06 212 VAL A N 1
ATOM 1583 C CA . VAL A 1 212 ? -17.281 37.781 25.25 1 95.06 212 VAL A CA 1
ATOM 1584 C C . VAL A 1 212 ? -18.734 38 25.672 1 95.06 212 VAL A C 1
ATOM 1586 O O . VAL A 1 212 ? -19.016 38.531 26.734 1 95.06 212 VAL A O 1
ATOM 1589 N N . VAL A 1 213 ? -19.609 37.5 24.875 1 95.81 213 VAL A N 1
ATOM 1590 C CA . VAL A 1 213 ? -21.047 37.656 25.156 1 95.81 213 VAL A CA 1
ATOM 1591 C C . VAL A 1 213 ? -21.422 36.844 26.375 1 95.81 213 VAL A C 1
ATOM 1593 O O . VAL A 1 213 ? -22.156 37.312 27.25 1 95.81 213 VAL A O 1
ATOM 1596 N N . SER A 1 214 ? -20.953 35.625 26.438 1 93.06 214 SER A N 1
ATOM 1597 C CA . SER A 1 214 ? -21.266 34.75 27.562 1 93.06 214 SER A CA 1
ATOM 1598 C C . SER A 1 214 ? -20.734 35.344 28.875 1 93.06 214 SER A C 1
ATOM 1600 O O . SER A 1 214 ? -21.406 35.312 29.891 1 93.06 214 SER A O 1
ATOM 1602 N N . PHE A 1 215 ? -19.547 35.781 28.797 1 92.12 215 PHE A N 1
ATOM 1603 C CA . PHE A 1 215 ? -18.969 36.438 29.984 1 92.12 215 PHE A CA 1
ATOM 1604 C C . PHE A 1 215 ? -19.797 37.625 30.406 1 92.12 215 PHE A C 1
ATOM 1606 O O . PHE A 1 215 ? -20.062 37.844 31.594 1 92.12 215 PHE A O 1
ATOM 1613 N N . ALA A 1 216 ? -20.156 38.469 29.5 1 95.19 216 ALA A N 1
ATOM 1614 C CA . ALA A 1 216 ? -20.953 39.688 29.766 1 95.19 216 ALA A CA 1
ATOM 1615 C C . ALA A 1 216 ? -22.312 39.312 30.375 1 95.19 216 ALA A C 1
ATOM 1617 O O . ALA A 1 216 ? -22.828 40.031 31.203 1 95.19 216 ALA A O 1
ATOM 1618 N N . GLU A 1 217 ? -22.844 38.25 29.875 1 94.56 217 GLU A N 1
ATOM 1619 C CA . GLU A 1 217 ? -24.141 37.812 30.375 1 94.56 217 GLU A CA 1
ATOM 1620 C C . GLU A 1 217 ? -24.078 37.469 31.859 1 94.56 217 GLU A C 1
ATOM 1622 O O . GLU A 1 217 ? -25.062 37.656 32.562 1 94.56 217 GLU A O 1
ATOM 1627 N N . LEU A 1 218 ? -23 36.875 32.25 1 91.56 218 LEU A N 1
ATOM 1628 C CA . LEU A 1 218 ? -22.812 36.562 33.688 1 91.56 218 LEU A CA 1
ATOM 1629 C C . LEU A 1 218 ? -22.766 37.844 34.5 1 91.56 218 LEU A C 1
ATOM 1631 O O . LEU A 1 218 ? -23.141 37.844 35.688 1 91.56 218 LEU A O 1
ATOM 1635 N N . ARG A 1 219 ? -22.312 38.875 33.938 1 91.69 219 ARG A N 1
ATOM 1636 C CA . ARG A 1 219 ? -22.172 40.156 34.625 1 91.69 219 ARG A CA 1
ATOM 1637 C C . ARG A 1 219 ? -23.453 40.969 34.531 1 91.69 219 ARG A C 1
ATOM 1639 O O . ARG A 1 219 ? -23.922 41.5 35.562 1 91.69 219 ARG A O 1
ATOM 1646 N N . ASP A 1 220 ? -24 41.125 33.375 1 94.69 220 ASP A N 1
ATOM 1647 C CA . ASP A 1 220 ? -25.141 42 33.094 1 94.69 220 ASP A CA 1
ATOM 1648 C C . ASP A 1 220 ? -25.781 41.625 31.766 1 94.69 220 ASP A C 1
ATOM 1650 O O . ASP A 1 220 ? -25.172 41.781 30.703 1 94.69 220 ASP A O 1
ATOM 1654 N N . ARG A 1 221 ? -27.016 41.219 31.734 1 96.81 221 ARG A N 1
ATOM 1655 C CA . ARG A 1 221 ? -27.719 40.781 30.531 1 96.81 221 ARG A CA 1
ATOM 1656 C C . ARG A 1 221 ? -27.875 41.906 29.547 1 96.81 221 ARG A C 1
ATOM 1658 O O . ARG A 1 221 ? -27.844 41.688 28.328 1 96.81 221 ARG A O 1
ATOM 1665 N N . GLY A 1 222 ? -28.156 43.031 30.078 1 97.19 222 GLY A N 1
ATOM 1666 C CA . GLY A 1 222 ? -28.25 44.188 29.203 1 97.19 222 GLY A CA 1
ATOM 1667 C C . GLY A 1 222 ? -26.953 44.469 28.469 1 97.19 222 GLY A C 1
ATOM 1668 O O . GLY A 1 222 ? -26.969 44.812 27.281 1 97.19 222 GLY A O 1
ATOM 1669 N N . LEU A 1 223 ? -25.875 44.375 29.188 1 97.38 223 LEU A N 1
ATOM 1670 C CA . LEU A 1 223 ? -24.562 44.531 28.578 1 97.38 223 LEU A CA 1
ATOM 1671 C C . LEU A 1 223 ? -24.328 43.5 27.5 1 97.38 223 LEU A C 1
ATOM 1673 O O . LEU A 1 223 ? -23.828 43.812 26.406 1 97.38 223 LEU A O 1
ATOM 1677 N N . ALA A 1 224 ? -24.656 42.281 27.781 1 97.88 224 ALA A N 1
ATOM 1678 C CA . ALA A 1 224 ? -24.516 41.188 26.828 1 97.88 224 ALA A CA 1
ATOM 1679 C C . ALA A 1 224 ? -25.297 41.438 25.547 1 97.88 224 ALA A C 1
ATOM 1681 O O . ALA A 1 224 ? -24.797 41.25 24.453 1 97.88 224 ALA A O 1
ATOM 1682 N N . ARG A 1 225 ? -26.5 41.875 25.688 1 98 225 ARG A N 1
ATOM 1683 C CA . ARG A 1 225 ? -27.344 42.188 24.547 1 98 225 ARG A CA 1
ATOM 1684 C C . ARG A 1 225 ? -26.75 43.344 23.734 1 98 225 ARG A C 1
ATOM 1686 O O . ARG A 1 225 ? -26.812 43.344 22.5 1 98 225 ARG A O 1
ATOM 1693 N N . TRP A 1 226 ? -26.266 44.312 24.469 1 98.31 226 TRP A N 1
ATOM 1694 C CA . TRP A 1 226 ? -25.656 45.438 23.797 1 98.31 226 TRP A CA 1
ATOM 1695 C C . TRP A 1 226 ? -24.438 45 22.969 1 98.31 226 TRP A C 1
ATOM 1697 O O . TRP A 1 226 ? -24.266 45.438 21.828 1 98.31 226 TRP A O 1
ATOM 1707 N N . ILE A 1 227 ? -23.609 44.219 23.5 1 98.62 227 ILE A N 1
ATOM 1708 C CA . ILE A 1 227 ? -22.422 43.719 22.828 1 98.62 227 ILE A CA 1
ATOM 1709 C C . ILE A 1 227 ? -22.828 42.906 21.609 1 98.62 227 ILE A C 1
ATOM 1711 O O . ILE A 1 227 ? -22.281 43.062 20.516 1 98.62 227 ILE A O 1
ATOM 1715 N N . GLU A 1 228 ? -23.75 42.062 21.766 1 97.75 228 GLU A N 1
ATOM 1716 C CA . GLU A 1 228 ? -24.234 41.188 20.672 1 97.75 228 GLU A CA 1
ATOM 1717 C C . GLU A 1 228 ? -24.734 42.031 19.5 1 97.75 228 GLU A C 1
ATOM 1719 O O . GLU A 1 228 ? -24.562 41.656 18.344 1 97.75 228 GLU A O 1
ATOM 1724 N N . ARG A 1 229 ? -25.281 43.094 19.812 1 97.56 229 ARG A N 1
ATOM 1725 C CA . ARG A 1 229 ? -25.906 43.906 18.797 1 97.56 229 ARG A CA 1
ATOM 1726 C C . ARG A 1 229 ? -24.891 44.875 18.172 1 97.56 229 ARG A C 1
ATOM 1728 O O . ARG A 1 229 ? -25.016 45.219 16.984 1 97.56 229 ARG A O 1
ATOM 1735 N N . ASN A 1 230 ? -23.938 45.281 18.922 1 98.5 230 ASN A N 1
ATOM 1736 C CA . ASN A 1 230 ? -23.188 46.438 18.484 1 98.5 230 ASN A CA 1
ATOM 1737 C C . ASN A 1 230 ? -21.734 46.094 18.172 1 98.5 230 ASN A C 1
ATOM 1739 O O . ASN A 1 230 ? -21.047 46.875 17.516 1 98.5 230 ASN A O 1
ATOM 1743 N N . VAL A 1 231 ? -21.234 45.031 18.656 1 98.75 231 VAL A N 1
ATOM 1744 C CA . VAL A 1 231 ? -19.828 44.719 18.5 1 98.75 231 VAL A CA 1
ATOM 1745 C C . VAL A 1 231 ? -19.656 43.688 17.406 1 98.75 231 VAL A C 1
ATOM 1747 O O . VAL A 1 231 ? -20.422 42.719 17.328 1 98.75 231 VAL A O 1
ATOM 1750 N N . ALA A 1 232 ? -18.656 43.844 16.531 1 98.69 232 ALA A N 1
ATOM 1751 C CA . ALA A 1 232 ? -18.344 42.906 15.461 1 98.69 232 ALA A CA 1
ATOM 1752 C C . ALA A 1 232 ? -17.188 42 15.859 1 98.69 232 ALA A C 1
ATOM 1754 O O . ALA A 1 232 ? -16.234 42.438 16.5 1 98.69 232 ALA A O 1
ATOM 1755 N N . PHE A 1 233 ? -17.297 40.75 15.469 1 98.5 233 PHE A N 1
ATOM 1756 C CA . PHE A 1 233 ? -16.281 39.719 15.695 1 98.5 233 PHE A CA 1
ATOM 1757 C C . PHE A 1 233 ? -15.969 38.969 14.406 1 98.5 233 PHE A C 1
ATOM 1759 O O . PHE A 1 233 ? -16.297 37.812 14.266 1 98.5 233 PHE A O 1
ATOM 1766 N N . PRO A 1 234 ? -15.234 39.625 13.492 1 98.5 234 PRO A N 1
ATOM 1767 C CA . PRO A 1 234 ? -14.945 38.969 12.219 1 98.5 234 PRO A CA 1
ATOM 1768 C C . PRO A 1 234 ? -14.055 37.75 12.383 1 98.5 234 PRO A C 1
ATOM 1770 O O . PRO A 1 234 ? -13.125 37.75 13.188 1 98.5 234 PRO A O 1
ATOM 1773 N N . ASN A 1 235 ? -14.375 36.656 11.594 1 97.69 235 ASN A N 1
ATOM 1774 C CA . ASN A 1 235 ? -13.461 35.531 11.484 1 97.69 235 ASN A CA 1
ATOM 1775 C C . ASN A 1 235 ? -12.227 35.875 10.656 1 97.69 235 ASN A C 1
ATOM 1777 O O . ASN A 1 235 ? -12.281 36.75 9.805 1 97.69 235 ASN A O 1
ATOM 1781 N N . SER A 1 236 ? -11.172 35.188 10.992 1 97.56 236 SER A N 1
ATOM 1782 C CA . SER A 1 236 ? -9.969 35.438 10.195 1 97.56 236 SER A CA 1
ATOM 1783 C C . SER A 1 236 ? -9.141 34.156 10.031 1 97.56 236 SER A C 1
ATOM 1785 O O . SER A 1 236 ? -9.367 33.156 10.734 1 97.56 236 SER A O 1
ATOM 1787 N N . MET A 1 237 ? -8.32 34.062 9.047 1 95.38 237 MET A N 1
ATOM 1788 C CA . MET A 1 237 ? -7.312 33.031 8.82 1 95.38 237 MET A CA 1
ATOM 1789 C C . MET A 1 237 ? -5.93 33.656 8.641 1 95.38 237 MET A C 1
ATOM 1791 O O . MET A 1 237 ? -5.766 34.594 7.867 1 95.38 237 MET A O 1
ATOM 1795 N N . VAL A 1 238 ? -5.027 33.219 9.453 1 96.25 238 VAL A N 1
ATOM 1796 C CA . VAL A 1 238 ? -3.654 33.719 9.398 1 96.25 238 VAL A CA 1
ATOM 1797 C C . VAL A 1 238 ? -2.719 32.594 8.969 1 96.25 238 VAL A C 1
ATOM 1799 O O . VAL A 1 238 ? -2.92 31.422 9.352 1 96.25 238 VAL A O 1
ATOM 1802 N N . ASP A 1 239 ? -1.745 32.938 8.148 1 94.19 239 ASP A N 1
ATOM 1803 C CA . ASP A 1 239 ? -0.826 31.906 7.688 1 94.19 239 ASP A CA 1
ATOM 1804 C C . ASP A 1 239 ? 0.572 32.469 7.457 1 94.19 239 ASP A C 1
ATOM 1806 O O . ASP A 1 239 ? 0.777 33.281 6.547 1 94.19 239 ASP A O 1
ATOM 1810 N N . ARG A 1 240 ? 1.427 32.062 8.25 1 94.94 240 ARG A N 1
ATOM 1811 C CA . ARG A 1 240 ? 2.854 32.344 8.117 1 94.94 240 ARG A CA 1
ATOM 1812 C C . ARG A 1 240 ? 3.674 31.469 9.055 1 94.94 240 ARG A C 1
ATOM 1814 O O . ARG A 1 240 ? 3.502 31.516 10.273 1 94.94 240 ARG A O 1
ATOM 1821 N N . ILE A 1 241 ? 4.512 30.609 8.523 1 91.69 241 ILE A N 1
ATOM 1822 C CA . ILE A 1 241 ? 5.34 29.75 9.367 1 91.69 241 ILE A CA 1
ATOM 1823 C C . ILE A 1 241 ? 6.359 30.609 10.117 1 91.69 241 ILE A C 1
ATOM 1825 O O . ILE A 1 241 ? 7.18 31.297 9.508 1 91.69 241 ILE A O 1
ATOM 1829 N N . THR A 1 242 ? 6.215 30.656 11.383 1 92.75 242 THR A N 1
ATOM 1830 C CA . THR A 1 242 ? 7.062 31.438 12.273 1 92.75 242 THR A CA 1
ATOM 1831 C C . THR A 1 242 ? 7.609 30.578 13.406 1 92.75 242 THR A C 1
ATOM 1833 O O . THR A 1 242 ? 6.984 30.453 14.461 1 92.75 242 THR A O 1
ATOM 1836 N N . PRO A 1 243 ? 8.82 30.094 13.219 1 89.25 243 PRO A N 1
ATOM 1837 C CA . PRO A 1 243 ? 9.398 29.25 14.266 1 89.25 243 PRO A CA 1
ATOM 1838 C C . PRO A 1 243 ? 9.75 30.031 15.531 1 89.25 243 PRO A C 1
ATOM 1840 O O . PRO A 1 243 ? 9.844 31.25 15.492 1 89.25 243 PRO A O 1
ATOM 1843 N N . GLU A 1 244 ? 9.867 29.25 16.547 1 85.75 244 GLU A N 1
ATOM 1844 C CA . GLU A 1 244 ? 10.422 29.844 17.766 1 85.75 244 GLU A CA 1
ATOM 1845 C C . GLU A 1 244 ? 11.867 30.297 17.547 1 85.75 244 GLU A C 1
ATOM 1847 O O . GLU A 1 244 ? 12.641 29.609 16.891 1 85.75 244 GLU A O 1
ATOM 1852 N N . THR A 1 245 ? 12.141 31.469 18.094 1 88.38 245 THR A N 1
ATOM 1853 C CA . THR A 1 245 ? 13.523 31.938 18.031 1 88.38 245 THR A CA 1
ATOM 1854 C C . THR A 1 245 ? 14.328 31.406 19.219 1 88.38 245 THR A C 1
ATOM 1856 O O . THR A 1 245 ? 14.227 31.922 20.328 1 88.38 245 THR A O 1
ATOM 1859 N N . THR A 1 246 ? 15.172 30.484 18.953 1 85.25 246 THR A N 1
ATOM 1860 C CA . THR A 1 246 ? 16.031 29.953 20 1 85.25 246 THR A CA 1
ATOM 1861 C C . THR A 1 246 ? 17.141 30.938 20.359 1 85.25 246 THR A C 1
ATOM 1863 O O . THR A 1 246 ? 17.438 31.844 19.578 1 85.25 246 THR A O 1
ATOM 1866 N N . PRO A 1 247 ? 17.719 30.688 21.516 1 89.25 247 PRO A N 1
ATOM 1867 C CA . PRO A 1 247 ? 18.859 31.531 21.859 1 89.25 247 PRO A CA 1
ATOM 1868 C C . PRO A 1 247 ? 19.984 31.469 20.812 1 89.25 247 PRO A C 1
ATOM 1870 O O . PRO A 1 247 ? 20.578 32.5 20.5 1 89.25 247 PRO A O 1
ATOM 1873 N N . GLN A 1 248 ? 20.156 30.297 20.312 1 87.62 248 GLN A N 1
ATOM 1874 C CA . GLN A 1 248 ? 21.188 30.125 19.297 1 87.62 248 GLN A CA 1
ATOM 1875 C C . GLN A 1 248 ? 20.844 30.906 18.031 1 87.62 248 GLN A C 1
ATOM 1877 O O . GLN A 1 248 ? 21.719 31.562 17.453 1 87.62 248 GLN A O 1
ATOM 1882 N N . GLU A 1 249 ? 19.625 30.844 17.672 1 87.5 249 GLU A N 1
ATOM 1883 C CA . GLU A 1 249 ? 19.188 31.578 16.484 1 87.5 249 GLU A CA 1
ATOM 1884 C C . GLU A 1 249 ? 19.25 33.094 16.703 1 87.5 249 GLU A C 1
ATOM 1886 O O . GLU A 1 249 ? 19.531 33.844 15.781 1 87.5 249 GLU A O 1
ATOM 1891 N N . ARG A 1 250 ? 18.906 33.531 17.844 1 92.06 250 ARG A N 1
ATOM 1892 C CA . ARG A 1 250 ? 19 34.938 18.188 1 92.06 250 ARG A CA 1
ATOM 1893 C C . ARG A 1 250 ? 20.438 35.438 18.031 1 92.06 250 ARG A C 1
ATOM 1895 O O . ARG A 1 250 ? 20.672 36.469 17.406 1 92.06 250 ARG A O 1
ATOM 1902 N N . ASP A 1 251 ? 21.297 34.625 18.562 1 92.31 251 ASP A N 1
ATOM 1903 C CA . ASP A 1 251 ? 22.703 35 18.5 1 92.31 251 ASP A CA 1
ATOM 1904 C C . ASP A 1 251 ? 23.188 35.094 17.047 1 92.31 251 ASP A C 1
ATOM 1906 O O . ASP A 1 251 ? 23.938 36 16.688 1 92.31 251 ASP A O 1
ATOM 1910 N N . ARG A 1 252 ? 22.75 34.156 16.312 1 90 252 ARG A N 1
ATOM 1911 C CA . ARG A 1 252 ? 23.125 34.125 14.906 1 90 252 ARG A CA 1
ATOM 1912 C C . ARG A 1 252 ? 22.594 35.375 14.18 1 90 252 ARG A C 1
ATOM 1914 O O . ARG A 1 252 ? 23.297 35.969 13.367 1 90 252 ARG A O 1
ATOM 1921 N N . ILE A 1 253 ? 21.391 35.781 14.461 1 91.81 253 ILE A N 1
ATOM 1922 C CA . ILE A 1 253 ? 20.766 36.938 13.828 1 91.81 253 ILE A CA 1
ATOM 1923 C C . ILE A 1 253 ? 21.484 38.188 14.242 1 91.81 253 ILE A C 1
ATOM 1925 O O . ILE A 1 253 ? 21.812 39.031 13.391 1 91.81 253 ILE A O 1
ATOM 1929 N N . VAL A 1 254 ? 21.75 38.281 15.438 1 92.69 254 VAL A N 1
ATOM 1930 C CA . VAL A 1 254 ? 22.406 39.469 15.984 1 92.69 254 VAL A CA 1
ATOM 1931 C C . VAL A 1 254 ? 23.797 39.625 15.367 1 92.69 254 VAL A C 1
ATOM 1933 O O . VAL A 1 254 ? 24.188 40.719 14.977 1 92.69 254 VAL A O 1
ATOM 1936 N N . ARG A 1 255 ? 24.484 38.562 15.234 1 91.88 255 ARG A N 1
ATOM 1937 C CA . ARG A 1 255 ? 25.828 38.594 14.641 1 91.88 255 ARG A CA 1
ATOM 1938 C C . ARG A 1 255 ? 25.75 38.906 13.148 1 91.88 255 ARG A C 1
ATOM 1940 O O . ARG A 1 255 ? 26.578 39.656 12.633 1 91.88 255 ARG A O 1
ATOM 1947 N N . SER A 1 256 ? 24.828 38.375 12.516 1 92.44 256 SER A N 1
ATOM 1948 C CA . SER A 1 256 ? 24.719 38.5 11.07 1 92.44 256 SER A CA 1
ATOM 1949 C C . SER A 1 256 ? 24.359 39.906 10.656 1 92.44 256 SER A C 1
ATOM 1951 O O . SER A 1 256 ? 24.797 40.406 9.617 1 92.44 256 SER A O 1
ATOM 1953 N N . PHE A 1 257 ? 23.531 40.562 11.461 1 94.94 257 PHE A N 1
ATOM 1954 C CA . PHE A 1 257 ? 23 41.844 11.023 1 94.94 257 PHE A CA 1
ATOM 1955 C C . PHE A 1 257 ? 23.625 43 11.812 1 94.94 257 PHE A C 1
ATOM 1957 O O . PHE A 1 257 ? 23.453 44.156 11.469 1 94.94 257 PHE A O 1
ATOM 1964 N N . GLY A 1 258 ? 24.312 42.719 12.875 1 94.75 258 GLY A N 1
ATOM 1965 C CA . GLY A 1 258 ? 25.031 43.719 13.641 1 94.75 258 GLY A CA 1
ATOM 1966 C C . GLY A 1 258 ? 24.125 44.562 14.508 1 94.75 258 GLY A C 1
ATOM 1967 O O . GLY A 1 258 ? 24.453 45.719 14.789 1 94.75 258 GLY A O 1
ATOM 1968 N N . VAL A 1 259 ? 22.969 44.094 14.836 1 96.56 259 VAL A N 1
ATOM 1969 C CA . VAL A 1 259 ? 22 44.812 15.648 1 96.56 259 VAL A CA 1
ATOM 1970 C C . VAL A 1 259 ? 21.719 44.031 16.922 1 96.56 259 VAL A C 1
ATOM 1972 O O . VAL A 1 259 ? 21.438 42.844 16.875 1 96.56 259 VAL A O 1
ATOM 1975 N N . ASP A 1 260 ? 21.797 44.656 18.031 1 95.94 260 ASP A N 1
ATOM 1976 C CA . ASP A 1 260 ? 21.547 44.031 19.312 1 95.94 260 ASP A CA 1
ATOM 1977 C C . ASP A 1 260 ? 20.047 43.969 19.609 1 95.94 260 ASP A C 1
ATOM 1979 O O . ASP A 1 260 ? 19.578 44.688 20.516 1 95.94 260 ASP A O 1
ATOM 1983 N N . ASP A 1 261 ? 19.391 43.188 18.922 1 96.56 261 ASP A N 1
ATOM 1984 C CA . ASP A 1 261 ? 17.984 42.875 19.203 1 96.56 261 ASP A CA 1
ATOM 1985 C C . ASP A 1 261 ? 17.875 41.688 20.141 1 96.56 261 ASP A C 1
ATOM 1987 O O . ASP A 1 261 ? 18.25 40.562 19.781 1 96.56 261 ASP A O 1
ATOM 1991 N N . ARG A 1 262 ? 17.234 41.875 21.188 1 95.06 262 ARG A N 1
ATOM 1992 C CA . ARG A 1 262 ? 17.203 40.875 22.234 1 95.06 262 ARG A CA 1
ATOM 1993 C C . ARG A 1 262 ? 16.156 39.812 21.953 1 95.06 262 ARG A C 1
ATOM 1995 O O . ARG A 1 262 ? 16.172 38.719 22.562 1 95.06 262 ARG A O 1
ATOM 2002 N N . TRP A 1 263 ? 15.211 40.125 21.031 1 95.19 263 TRP A N 1
ATOM 2003 C CA . TRP A 1 263 ? 14.195 39.125 20.734 1 95.19 263 TRP A CA 1
ATOM 2004 C C . TRP A 1 263 ? 13.688 39.281 19.297 1 95.19 263 TRP A C 1
ATOM 2006 O O . TRP A 1 263 ? 12.492 39.5 19.078 1 95.19 263 TRP A O 1
ATOM 2016 N N . PRO A 1 264 ? 14.547 39.062 18.297 1 96.75 264 PRO A N 1
ATOM 2017 C CA . PRO A 1 264 ? 14.102 39.125 16.906 1 96.75 264 PRO A CA 1
ATOM 2018 C C . PRO A 1 264 ? 13.156 37.969 16.547 1 96.75 264 PRO A C 1
ATOM 2020 O O . PRO A 1 264 ? 13.023 37.031 17.328 1 96.75 264 PRO A O 1
ATOM 2023 N N . VAL A 1 265 ? 12.445 38.156 15.523 1 96 265 VAL A N 1
ATOM 2024 C CA . VAL A 1 265 ? 11.555 37.094 15.055 1 96 265 VAL A CA 1
ATOM 2025 C C . VAL A 1 265 ? 12 36.625 13.68 1 96 265 VAL A C 1
ATOM 2027 O O . VAL A 1 265 ? 12.406 37.406 12.836 1 96 265 VAL A O 1
ATOM 2030 N N . ILE A 1 266 ? 12.016 35.281 13.508 1 93.81 266 ILE A N 1
ATOM 2031 C CA . ILE A 1 266 ? 12.328 34.656 12.227 1 93.81 266 ILE A CA 1
ATOM 2032 C C . ILE A 1 266 ? 11.047 34.156 11.586 1 93.81 266 ILE A C 1
ATOM 2034 O O . ILE A 1 266 ? 10.195 33.562 12.266 1 93.81 266 ILE A O 1
ATOM 2038 N N . THR A 1 267 ? 10.914 34.344 10.266 1 95.38 267 THR A N 1
ATOM 2039 C CA . THR A 1 267 ? 9.711 33.875 9.594 1 95.38 267 THR A CA 1
ATOM 2040 C C . THR A 1 267 ? 9.977 33.625 8.117 1 95.38 267 THR A C 1
ATOM 2042 O O . THR A 1 267 ? 11.055 33.969 7.609 1 95.38 267 THR A O 1
ATOM 2045 N N . GLU A 1 268 ? 9.055 32.938 7.484 1 94.19 268 GLU A N 1
ATOM 2046 C CA . GLU A 1 268 ? 9.094 32.75 6.039 1 94.19 268 GLU A CA 1
ATOM 2047 C C . GLU A 1 268 ? 8.586 34 5.305 1 94.19 268 GLU A C 1
ATOM 2049 O O . GLU A 1 268 ? 8.016 34.906 5.918 1 94.19 268 GLU A O 1
ATOM 2054 N N . ARG A 1 269 ? 8.812 34 4 1 92.38 269 ARG A N 1
ATOM 2055 C CA . ARG A 1 269 ? 8.352 35.094 3.182 1 92.38 269 ARG A CA 1
ATOM 2056 C C . ARG A 1 269 ? 6.855 35 2.91 1 92.38 269 ARG A C 1
ATOM 2058 O O . ARG A 1 269 ? 6.164 36.031 2.832 1 92.38 269 ARG A O 1
ATOM 2065 N N . PHE A 1 270 ? 6.422 33.75 2.82 1 92.31 270 PHE A N 1
ATOM 2066 C CA . PHE A 1 270 ? 4.996 33.562 2.592 1 92.31 270 PHE A CA 1
ATOM 2067 C C . PHE A 1 270 ? 4.18 34.125 3.746 1 92.31 270 PHE A C 1
ATOM 2069 O O . PHE A 1 270 ? 4.535 33.938 4.914 1 92.31 270 PHE A O 1
ATOM 2076 N N . THR A 1 271 ? 3.158 34.844 3.463 1 94.75 271 THR A N 1
ATOM 2077 C CA . THR A 1 271 ? 2.219 35.344 4.457 1 94.75 271 THR A CA 1
ATOM 2078 C C . THR A 1 271 ? 0.827 35.5 3.852 1 94.75 271 THR A C 1
ATOM 2080 O O . THR A 1 271 ? 0.691 35.875 2.68 1 94.75 271 THR A O 1
ATOM 2083 N N . GLN A 1 272 ? -0.095 35.125 4.613 1 94.56 272 GLN A N 1
ATOM 2084 C CA . GLN A 1 272 ? -1.481 35.344 4.199 1 94.56 272 GLN A CA 1
ATOM 2085 C C . GLN A 1 272 ? -2.361 35.688 5.391 1 94.56 272 GLN A C 1
ATOM 2087 O O . GLN A 1 272 ? -2.217 35.125 6.477 1 94.56 272 GLN A O 1
ATOM 2092 N N . TRP A 1 273 ? -3.168 36.688 5.207 1 97.19 273 TRP A N 1
ATOM 2093 C CA . TRP A 1 273 ? -4.164 37.125 6.188 1 97.19 273 TRP A CA 1
ATOM 2094 C C . TRP A 1 273 ? -5.516 37.344 5.523 1 97.19 273 TRP A C 1
ATOM 2096 O O . TRP A 1 273 ? -5.66 38.25 4.68 1 97.19 273 TRP A O 1
ATOM 2106 N N . VAL A 1 274 ? -6.445 36.5 5.832 1 96.25 274 VAL A N 1
ATOM 2107 C CA . VAL A 1 274 ? -7.812 36.594 5.328 1 96.25 274 VAL A CA 1
ATOM 2108 C C . VAL A 1 274 ? -8.75 37 6.461 1 96.25 274 VAL A C 1
ATOM 2110 O O . VAL A 1 274 ? -8.75 36.375 7.531 1 96.25 274 VAL A O 1
ATOM 2113 N N . VAL A 1 275 ? -9.531 38.062 6.223 1 98 275 VAL A N 1
ATOM 2114 C CA . VAL A 1 275 ? -10.391 38.594 7.27 1 98 275 VAL A CA 1
ATOM 2115 C C . VAL A 1 275 ? -11.805 38.781 6.734 1 98 275 VAL A C 1
ATOM 2117 O O . VAL A 1 275 ? -12 39.281 5.617 1 98 275 VAL A O 1
ATOM 2120 N N . GLU A 1 276 ? -12.727 38.312 7.508 1 98 276 GLU A N 1
ATOM 2121 C CA . GLU A 1 276 ? -14.117 38.656 7.203 1 98 276 GLU A CA 1
ATOM 2122 C C . GLU A 1 276 ? -14.359 40.156 7.246 1 98 276 GLU A C 1
ATOM 2124 O O . GLU A 1 276 ? -14.008 40.812 8.219 1 98 276 GLU A O 1
ATOM 2129 N N . ASP A 1 277 ? -14.992 40.656 6.18 1 97.44 277 ASP A N 1
ATOM 2130 C CA . ASP A 1 277 ? -15.203 42.094 6.086 1 97.44 277 ASP A CA 1
ATOM 2131 C C . ASP A 1 277 ? -16.438 42.531 6.879 1 97.44 277 ASP A C 1
ATOM 2133 O O . ASP A 1 277 ? -17.422 42.969 6.297 1 97.44 277 ASP A O 1
ATOM 2137 N N . ARG A 1 278 ? -16.312 42.469 8.148 1 97.75 278 ARG A N 1
ATOM 2138 C CA . ARG A 1 278 ? -17.359 42.844 9.094 1 97.75 278 ARG A CA 1
ATOM 2139 C C . ARG A 1 278 ? -16.781 43.594 10.289 1 97.75 278 ARG A C 1
ATOM 2141 O O . ARG A 1 278 ? -16.25 42.969 11.219 1 97.75 278 ARG A O 1
ATOM 2148 N N . PHE A 1 279 ? -17.016 44.906 10.289 1 98.19 279 PHE A N 1
ATOM 2149 C CA . PHE A 1 279 ? -16.453 45.781 11.32 1 98.19 279 PHE A CA 1
ATOM 2150 C C . PHE A 1 279 ? -17.531 46.688 11.883 1 98.19 279 PHE A C 1
ATOM 2152 O O . PHE A 1 279 ? -18.422 47.156 11.148 1 98.19 279 PHE A O 1
ATOM 2159 N N . CYS A 1 280 ? -17.438 47 13.172 1 98.31 280 CYS A N 1
ATOM 2160 C CA . CYS A 1 280 ? -18.453 47.875 13.781 1 98.31 280 CYS A CA 1
ATOM 2161 C C . CYS A 1 280 ? -17.922 49.281 13.953 1 98.31 280 CYS A C 1
ATOM 2163 O O . CYS A 1 280 ? -18.641 50.188 14.406 1 98.31 280 CYS A O 1
ATOM 2165 N N . ASN A 1 281 ? -16.688 49.438 13.641 1 97.19 281 ASN A N 1
ATOM 2166 C CA . ASN A 1 281 ? -15.984 50.719 13.617 1 97.19 281 ASN A CA 1
ATOM 2167 C C . ASN A 1 281 ? -15.109 50.844 12.375 1 97.19 281 ASN A C 1
ATOM 2169 O O . ASN A 1 281 ? -15.156 50 11.484 1 97.19 281 ASN A O 1
ATOM 2173 N N . GLU A 1 282 ? -14.344 51.969 12.305 1 96.25 282 GLU A N 1
ATOM 2174 C CA . GLU A 1 282 ? -13.445 52.125 11.172 1 96.25 282 GLU A CA 1
ATOM 2175 C C . GLU A 1 282 ? -12.453 50.969 11.094 1 96.25 282 GLU A C 1
ATOM 2177 O O . GLU A 1 282 ? -12.117 50.375 12.117 1 96.25 282 GLU A O 1
ATOM 2182 N N . ARG A 1 283 ? -12.109 50.688 9.93 1 95.81 283 ARG A N 1
ATOM 2183 C CA . ARG A 1 283 ? -11.141 49.625 9.68 1 95.81 283 ARG A CA 1
ATOM 2184 C C . ARG A 1 283 ? -9.883 50.188 9.016 1 95.81 283 ARG A C 1
ATOM 2186 O O . ARG A 1 283 ? -9.961 51.062 8.148 1 95.81 283 ARG A O 1
ATOM 2193 N N . PRO A 1 284 ? -8.742 49.594 9.43 1 96.88 284 PRO A N 1
ATOM 2194 C CA . PRO A 1 284 ? -7.535 50 8.711 1 96.88 284 PRO A CA 1
ATOM 2195 C C . PRO A 1 284 ? -7.52 49.531 7.262 1 96.88 284 PRO A C 1
ATOM 2197 O O . PRO A 1 284 ? -8.117 48.5 6.949 1 96.88 284 PRO A O 1
ATOM 2200 N N . PRO A 1 285 ? -6.871 50.281 6.387 1 97.19 285 PRO A N 1
ATOM 2201 C CA . PRO A 1 285 ? -6.828 49.875 4.98 1 97.19 285 PRO A CA 1
ATOM 2202 C C . PRO A 1 285 ? -5.84 48.75 4.719 1 97.19 285 PRO A C 1
ATOM 2204 O O . PRO A 1 285 ? -4.977 48.875 3.848 1 97.19 285 PRO A O 1
ATOM 2207 N N . LEU A 1 286 ? -6.047 47.656 5.336 1 98 286 LEU A N 1
ATOM 2208 C CA . LEU A 1 286 ? -5.113 46.562 5.297 1 98 286 LEU A CA 1
ATOM 2209 C C . LEU A 1 286 ? -5.141 45.875 3.93 1 98 286 LEU A C 1
ATOM 2211 O O . LEU A 1 286 ? -4.211 45.156 3.578 1 98 286 LEU A O 1
ATOM 2215 N N . GLU A 1 287 ? -6.203 46.062 3.098 1 97.12 287 GLU A N 1
ATOM 2216 C CA . GLU A 1 287 ? -6.246 45.5 1.74 1 97.12 287 GLU A CA 1
ATOM 2217 C C . GLU A 1 287 ? -5.133 46.094 0.88 1 97.12 287 GLU A C 1
ATOM 2219 O O . GLU A 1 287 ? -4.691 45.469 -0.088 1 97.12 287 GLU A O 1
ATOM 2224 N N . ARG A 1 288 ? -4.676 47.219 1.271 1 97.56 288 ARG A N 1
ATOM 2225 C CA . ARG A 1 288 ? -3.643 47.906 0.51 1 97.56 288 ARG A CA 1
ATOM 2226 C C . ARG A 1 288 ? -2.275 47.25 0.743 1 97.56 288 ARG A C 1
ATOM 2228 O O . ARG A 1 288 ? -1.332 47.531 -0.009 1 97.56 288 ARG A O 1
ATOM 2235 N N . VAL A 1 289 ? -2.191 46.406 1.722 1 97.75 289 VAL A N 1
ATOM 2236 C CA . VAL A 1 289 ? -0.912 45.781 2.002 1 97.75 289 VAL A CA 1
ATOM 2237 C C . VAL A 1 289 ? -1.078 44.25 1.962 1 97.75 289 VAL A C 1
ATOM 2239 O O . VAL A 1 289 ? -0.335 43.531 2.623 1 97.75 289 VAL A O 1
ATOM 2242 N N . GLY A 1 290 ? -2.107 43.781 1.298 1 96.31 290 GLY A N 1
ATOM 2243 C CA . GLY A 1 290 ? -2.152 42.375 0.909 1 96.31 290 GLY A CA 1
ATOM 2244 C C . GLY A 1 290 ? -3.172 41.562 1.694 1 96.31 290 GLY A C 1
ATOM 2245 O O . GLY A 1 290 ? -3.426 40.406 1.38 1 96.31 290 GLY A O 1
ATOM 2246 N N . VAL A 1 291 ? -3.836 42.125 2.758 1 97.62 291 VAL A N 1
ATOM 2247 C CA . VAL A 1 291 ? -4.875 41.406 3.482 1 97.62 291 VAL A CA 1
ATOM 2248 C C . VAL A 1 291 ? -6.086 41.188 2.576 1 97.62 291 VAL A C 1
ATOM 2250 O O . VAL A 1 291 ? -6.477 42.094 1.83 1 97.62 291 VAL A O 1
ATOM 2253 N N . GLN A 1 292 ? -6.602 39.969 2.6 1 95.69 292 GLN A N 1
ATOM 2254 C CA . GLN A 1 292 ? -7.801 39.656 1.829 1 95.69 292 GLN A CA 1
ATOM 2255 C C . GLN A 1 292 ? -9.055 39.812 2.688 1 95.69 292 GLN A C 1
ATOM 2257 O O . GLN A 1 292 ? -9.258 39.031 3.623 1 95.69 292 GLN A O 1
ATOM 2262 N N . PHE A 1 293 ? -9.836 40.781 2.355 1 96.81 293 PHE A N 1
ATOM 2263 C CA . PHE A 1 293 ? -11.148 40.906 2.988 1 96.81 293 PHE A CA 1
ATOM 2264 C C . PHE A 1 293 ? -12.195 40.125 2.197 1 96.81 293 PHE A C 1
ATOM 2266 O O . PHE A 1 293 ? -12.367 40.344 0.997 1 96.81 293 PHE A O 1
ATOM 2273 N N . VAL A 1 294 ? -12.875 39.219 2.859 1 95.06 294 VAL A N 1
ATOM 2274 C CA . VAL A 1 294 ? -13.789 38.312 2.168 1 95.06 294 VAL A CA 1
ATOM 2275 C C . VAL A 1 294 ? -15.109 38.25 2.936 1 95.06 294 VAL A C 1
ATOM 2277 O O . VAL A 1 294 ? -15.203 38.719 4.078 1 95.06 294 VAL A O 1
ATOM 2280 N N . ALA A 1 295 ? -16.109 37.719 2.281 1 94.12 295 ALA A N 1
ATOM 2281 C CA . ALA A 1 295 ? -17.406 37.531 2.926 1 94.12 295 ALA A CA 1
ATOM 2282 C C . ALA A 1 295 ? -17.391 36.312 3.846 1 94.12 295 ALA A C 1
ATOM 2284 O O . ALA A 1 295 ? -18.062 36.312 4.875 1 94.12 295 ALA A O 1
ATOM 2285 N N . ASP A 1 296 ? -16.609 35.312 3.465 1 93.75 296 ASP A N 1
ATOM 2286 C CA . ASP A 1 296 ? -16.547 34.062 4.211 1 93.75 296 ASP A CA 1
ATOM 2287 C C . ASP A 1 296 ? -15.125 33.531 4.281 1 93.75 296 ASP A C 1
ATOM 2289 O O . ASP A 1 296 ? -14.531 33.188 3.256 1 93.75 296 ASP A O 1
ATOM 2293 N N . VAL A 1 297 ? -14.641 33.375 5.516 1 94.75 297 VAL A N 1
ATOM 2294 C CA . VAL A 1 297 ? -13.258 32.969 5.746 1 94.75 297 VAL A CA 1
ATOM 2295 C C . VAL A 1 297 ? -13.164 31.453 5.777 1 94.75 297 VAL A C 1
ATOM 2297 O O . VAL A 1 297 ? -12.078 30.891 5.609 1 94.75 297 VAL A O 1
ATOM 2300 N N . ALA A 1 298 ? -14.266 30.797 5.832 1 92.81 298 ALA A N 1
ATOM 2301 C CA . ALA A 1 298 ? -14.336 29.375 6.164 1 92.81 298 ALA A CA 1
ATOM 2302 C C . ALA A 1 298 ? -13.586 28.531 5.137 1 92.81 298 ALA A C 1
ATOM 2304 O O . ALA A 1 298 ? -12.836 27.625 5.5 1 92.81 298 ALA A O 1
ATOM 2305 N N . PRO A 1 299 ? -13.703 28.828 3.828 1 91.94 299 PRO A N 1
ATOM 2306 C CA . PRO A 1 299 ? -12.992 28 2.852 1 91.94 299 PRO A CA 1
ATOM 2307 C C . PRO A 1 299 ? -11.477 28.125 2.963 1 91.94 299 PRO A C 1
ATOM 2309 O O . PRO A 1 299 ? -10.75 27.156 2.729 1 91.94 299 PRO A O 1
ATOM 2312 N N . TYR A 1 300 ? -10.984 29.25 3.336 1 91.56 300 TYR A N 1
ATOM 2313 C CA . TYR A 1 300 ? -9.555 29.484 3.494 1 91.56 300 TYR A CA 1
ATOM 2314 C C . TYR A 1 300 ? -9.016 28.734 4.711 1 91.56 300 TYR A C 1
ATOM 2316 O O . TYR A 1 300 ? -7.961 28.109 4.648 1 91.56 300 TYR A O 1
ATOM 2324 N N . GLU A 1 301 ? -9.789 28.812 5.734 1 93.19 301 GLU A N 1
ATOM 2325 C CA . GLU A 1 301 ? -9.414 28.094 6.949 1 93.19 301 GLU A CA 1
ATOM 2326 C C . GLU A 1 301 ? -9.383 26.594 6.711 1 93.19 301 GLU A C 1
ATOM 2328 O O . GLU A 1 301 ? -8.461 25.906 7.164 1 93.19 301 GLU A O 1
ATOM 2333 N N . LEU A 1 302 ? -10.406 26.172 6.023 1 93.38 302 LEU A N 1
ATOM 2334 C CA . LEU A 1 302 ? -10.516 24.75 5.742 1 93.38 302 LEU A CA 1
ATOM 2335 C C . LEU A 1 302 ? -9.328 24.266 4.922 1 93.38 302 LEU A C 1
ATOM 2337 O O . LEU A 1 302 ? -8.75 23.203 5.219 1 93.38 302 LEU A O 1
ATOM 2341 N N . THR A 1 303 ? -8.969 24.984 3.926 1 93.19 303 THR A N 1
ATOM 2342 C CA . THR A 1 303 ? -7.859 24.625 3.049 1 93.19 303 THR A CA 1
ATOM 2343 C C . THR A 1 303 ? -6.555 24.547 3.836 1 93.19 303 THR A C 1
ATOM 2345 O O . THR A 1 303 ? -5.793 23.594 3.697 1 93.19 303 THR A O 1
ATOM 2348 N N . LYS A 1 304 ? -6.312 25.531 4.652 1 93.25 304 LYS A N 1
ATOM 2349 C CA . LYS A 1 304 ? -5.102 25.562 5.473 1 93.25 304 LYS A CA 1
ATOM 2350 C C . LYS A 1 304 ? -5.066 24.375 6.434 1 93.25 304 LYS A C 1
ATOM 2352 O O . LYS A 1 304 ? -4.051 23.688 6.535 1 93.25 304 LYS A O 1
ATOM 2357 N N . LYS A 1 305 ? -6.152 24.109 7.082 1 94.31 305 LYS A N 1
ATOM 2358 C CA . LYS A 1 305 ? -6.223 23.031 8.07 1 94.31 305 LYS A CA 1
ATOM 2359 C C . LYS A 1 305 ? -6 21.672 7.426 1 94.31 305 LYS A C 1
ATOM 2361 O O . LYS A 1 305 ? -5.25 20.844 7.949 1 94.31 305 LYS A O 1
ATOM 2366 N N . ARG A 1 306 ? -6.562 21.516 6.301 1 96.12 306 ARG A N 1
ATOM 2367 C CA . ARG A 1 306 ? -6.574 20.203 5.656 1 96.12 306 ARG A CA 1
ATOM 2368 C C . ARG A 1 306 ? -5.262 19.938 4.922 1 96.12 306 ARG A C 1
ATOM 2370 O O . ARG A 1 306 ? -4.844 18.797 4.773 1 96.12 306 ARG A O 1
ATOM 2377 N N . LEU A 1 307 ? -4.68 20.984 4.461 1 95.88 307 LEU A N 1
ATOM 2378 C CA . LEU A 1 307 ? -3.471 20.766 3.674 1 95.88 307 LEU A CA 1
ATOM 2379 C C . LEU A 1 307 ? -2.225 21.078 4.492 1 95.88 307 LEU A C 1
ATOM 2381 O O . LEU A 1 307 ? -1.413 20.188 4.766 1 95.88 307 LEU A O 1
ATOM 2385 N N . LEU A 1 308 ? -2.088 22.281 5.039 1 95.25 308 LEU A N 1
ATOM 2386 C CA . LEU A 1 308 ? -0.884 22.656 5.77 1 95.25 308 LEU A CA 1
ATOM 2387 C C . LEU A 1 308 ? -0.817 21.938 7.113 1 95.25 308 LEU A C 1
ATOM 2389 O O . LEU A 1 308 ? 0.175 21.266 7.418 1 95.25 308 LEU A O 1
ATOM 2393 N N . ASN A 1 309 ? -1.849 22.031 7.895 1 95.62 309 ASN A N 1
ATOM 2394 C CA . ASN A 1 309 ? -1.807 21.484 9.242 1 95.62 309 ASN A CA 1
ATOM 2395 C C . ASN A 1 309 ? -1.787 19.969 9.227 1 95.62 309 ASN A C 1
ATOM 2397 O O . ASN A 1 309 ? -1.126 19.328 10.055 1 95.62 309 ASN A O 1
ATOM 2401 N N . ALA A 1 310 ? -2.498 19.375 8.297 1 97.81 310 ALA A N 1
ATOM 2402 C CA . ALA A 1 310 ? -2.441 17.938 8.141 1 97.81 310 ALA A CA 1
ATOM 2403 C C . ALA A 1 310 ? -1.029 17.469 7.793 1 97.81 310 ALA A C 1
ATOM 2405 O O . ALA A 1 310 ? -0.537 16.484 8.344 1 97.81 310 ALA A O 1
ATOM 2406 N N . SER A 1 311 ? -0.424 18.156 6.871 1 97.75 311 SER A N 1
ATOM 2407 C CA . SER A 1 311 ? 0.945 17.828 6.484 1 97.75 311 SER A CA 1
ATOM 2408 C C . SER A 1 311 ? 1.902 17.984 7.66 1 97.75 311 SER A C 1
ATOM 2410 O O . SER A 1 311 ? 2.789 17.141 7.855 1 97.75 311 SER A O 1
ATOM 2412 N N . HIS A 1 312 ? 1.684 19.031 8.461 1 96.31 312 HIS A N 1
ATOM 2413 C CA . HIS A 1 312 ? 2.473 19.234 9.672 1 96.31 312 HIS A CA 1
ATOM 2414 C C . HIS A 1 312 ? 2.316 18.062 10.633 1 96.31 312 HIS A C 1
ATOM 2416 O O . HIS A 1 312 ? 3.305 17.562 11.18 1 96.31 312 HIS A O 1
ATOM 2422 N N . CYS A 1 313 ? 1.136 17.625 10.828 1 97.19 313 CYS A N 1
ATOM 2423 C CA . CYS A 1 313 ? 0.884 16.484 11.711 1 97.19 313 CYS A CA 1
ATOM 2424 C C . CYS A 1 313 ? 1.575 15.234 11.203 1 97.19 313 CYS A C 1
ATOM 2426 O O . CYS A 1 313 ? 2.285 14.562 11.953 1 97.19 313 CYS A O 1
ATOM 2428 N N . ALA A 1 314 ? 1.381 14.961 9.938 1 97.88 314 ALA A N 1
ATOM 2429 C CA . ALA A 1 314 ? 1.93 13.75 9.336 1 97.88 314 ALA A CA 1
ATOM 2430 C C . ALA A 1 314 ? 3.453 13.742 9.414 1 97.88 314 ALA A C 1
ATOM 2432 O O . ALA A 1 314 ? 4.051 12.766 9.875 1 97.88 314 ALA A O 1
ATOM 2433 N N . LEU A 1 315 ? 4.086 14.891 9.055 1 96.62 315 LEU A N 1
ATOM 2434 C CA . LEU A 1 315 ? 5.539 15.016 9.078 1 96.62 315 LEU A CA 1
ATOM 2435 C C . LEU A 1 315 ? 6.059 15 10.516 1 96.62 315 LEU A C 1
ATOM 2437 O O . LEU A 1 315 ? 7.133 14.461 10.781 1 96.62 315 LEU A O 1
ATOM 2441 N N . GLY A 1 316 ? 5.289 15.672 11.344 1 97.56 316 GLY A N 1
ATOM 2442 C CA . GLY A 1 316 ? 5.695 15.695 12.734 1 97.56 316 GLY A CA 1
ATOM 2443 C C . GLY A 1 316 ? 5.871 14.312 13.328 1 97.56 316 GLY A C 1
ATOM 2444 O O . GLY A 1 316 ? 6.973 13.945 13.75 1 97.56 316 GLY A O 1
ATOM 2445 N N . TYR A 1 317 ? 4.844 13.508 13.25 1 98.38 317 TYR A N 1
ATOM 2446 C CA . TYR A 1 317 ? 4.867 12.211 13.906 1 98.38 317 TYR A CA 1
ATOM 2447 C C . TYR A 1 317 ? 5.773 11.234 13.164 1 98.38 317 TYR A C 1
ATOM 2449 O O . TYR A 1 317 ? 6.684 10.656 13.758 1 98.38 317 TYR A O 1
ATOM 2457 N N . LEU A 1 318 ? 5.594 11.055 11.898 1 98.56 318 LEU A N 1
ATOM 2458 C CA . LEU A 1 318 ? 6.348 10.07 11.133 1 98.56 318 LEU A CA 1
ATOM 2459 C C . LEU A 1 318 ? 7.809 10.492 10.992 1 98.56 318 LEU A C 1
ATOM 2461 O O . LEU A 1 318 ? 8.711 9.648 11.023 1 98.56 318 LEU A O 1
ATOM 2465 N N . GLY A 1 319 ? 8.078 11.812 10.867 1 98.25 319 GLY A N 1
ATOM 2466 C CA . GLY A 1 319 ? 9.438 12.305 10.773 1 98.25 319 GLY A CA 1
ATOM 2467 C C . GLY A 1 319 ? 10.203 12.211 12.078 1 98.25 319 GLY A C 1
ATOM 2468 O O . GLY A 1 319 ? 11.344 11.758 12.102 1 98.25 319 GLY A O 1
ATOM 2469 N N . TYR A 1 320 ? 9.531 12.648 13.156 1 98.06 320 TYR A N 1
ATOM 2470 C CA . TYR A 1 320 ? 10.164 12.594 14.469 1 98.06 320 TYR A CA 1
ATOM 2471 C C . TYR A 1 320 ? 10.555 11.156 14.82 1 98.06 320 TYR A C 1
ATOM 2473 O O . TYR A 1 320 ? 11.672 10.906 15.273 1 98.06 320 TYR A O 1
ATOM 2481 N N . LEU A 1 321 ? 9.68 10.242 14.578 1 98.12 321 LEU A N 1
ATOM 2482 C CA . LEU A 1 321 ? 9.922 8.836 14.875 1 98.12 321 LEU A CA 1
ATOM 2483 C C . LEU A 1 321 ? 11.109 8.305 14.078 1 98.12 321 LEU A C 1
ATOM 2485 O O . LEU A 1 321 ? 11.828 7.418 14.539 1 98.12 321 LEU A O 1
ATOM 2489 N N . ALA A 1 322 ? 11.312 8.852 12.898 1 96.94 322 ALA A N 1
ATOM 2490 C CA . ALA A 1 322 ? 12.391 8.406 12.023 1 96.94 322 ALA A CA 1
ATOM 2491 C C . ALA A 1 322 ? 13.719 9.031 12.43 1 96.94 322 ALA A C 1
ATOM 2493 O O . ALA A 1 322 ? 14.766 8.711 11.859 1 96.94 322 ALA A O 1
ATOM 2494 N N . GLY A 1 323 ? 13.672 9.984 13.352 1 96.75 323 GLY A N 1
ATOM 2495 C CA . GLY A 1 323 ? 14.906 10.57 13.867 1 96.75 323 GLY A CA 1
ATOM 2496 C C . GLY A 1 323 ? 15.148 11.977 13.359 1 96.75 323 GLY A C 1
ATOM 2497 O O . GLY A 1 323 ? 16.125 12.617 13.742 1 96.75 323 GLY A O 1
ATOM 2498 N N . TYR A 1 324 ? 14.266 12.477 12.547 1 96.5 324 TYR A N 1
ATOM 2499 C CA . TYR A 1 324 ? 14.398 13.852 12.086 1 96.5 324 TYR A CA 1
ATOM 2500 C C . TYR A 1 324 ? 13.977 14.836 13.172 1 96.5 324 TYR A C 1
ATOM 2502 O O . TYR A 1 324 ? 13.266 14.461 14.109 1 96.5 324 TYR A O 1
ATOM 2510 N N . ARG A 1 325 ? 14.398 16.062 13 1 94.19 325 ARG A N 1
ATOM 2511 C CA . ARG A 1 325 ? 14.125 16.984 14.102 1 94.19 325 ARG A CA 1
ATOM 2512 C C . ARG A 1 325 ? 13.539 18.281 13.578 1 94.19 325 ARG A C 1
ATOM 2514 O O . ARG A 1 325 ? 12.938 19.047 14.336 1 94.19 325 ARG A O 1
ATOM 2521 N N . THR A 1 326 ? 13.633 18.578 12.289 1 93.31 326 THR A N 1
ATOM 2522 C CA . THR A 1 326 ? 13.039 19.781 11.719 1 93.31 326 THR A CA 1
ATOM 2523 C C . THR A 1 326 ? 12.266 19.453 10.445 1 93.31 326 THR A C 1
ATOM 2525 O O . THR A 1 326 ? 12.5 18.422 9.82 1 93.31 326 THR A O 1
ATOM 2528 N N . THR A 1 327 ? 11.43 20.297 10.016 1 94.38 327 THR A N 1
ATOM 2529 C CA . THR A 1 327 ? 10.648 20.109 8.797 1 94.38 327 THR A CA 1
ATOM 2530 C C . THR A 1 327 ? 11.555 20.109 7.566 1 94.38 327 THR A C 1
ATOM 2532 O O . THR A 1 327 ? 11.352 19.312 6.648 1 94.38 327 THR A O 1
ATOM 2535 N N . ALA A 1 328 ? 12.531 20.969 7.562 1 92.25 328 ALA A N 1
ATOM 2536 C CA . ALA A 1 328 ? 13.453 21.016 6.43 1 92.25 328 ALA A CA 1
ATOM 2537 C C . ALA A 1 328 ? 14.234 19.719 6.289 1 92.25 328 ALA A C 1
ATOM 2539 O O . ALA A 1 328 ? 14.422 19.219 5.176 1 92.25 328 ALA A O 1
ATOM 2540 N N . GLU A 1 329 ? 14.664 19.234 7.402 1 95.12 329 GLU A N 1
ATOM 2541 C CA . GLU A 1 329 ? 15.43 17.984 7.398 1 95.12 329 GLU A CA 1
ATOM 2542 C C . GLU A 1 329 ? 14.594 16.828 6.859 1 95.12 329 GLU A C 1
ATOM 2544 O O . GLU A 1 329 ? 15.062 16.047 6.023 1 95.12 329 GLU A O 1
ATOM 2549 N N . VAL A 1 330 ? 13.406 16.703 7.32 1 96.88 330 VAL A N 1
ATOM 2550 C CA . VAL A 1 330 ? 12.562 15.586 6.91 1 96.88 330 VAL A CA 1
ATOM 2551 C C . VAL A 1 330 ? 12.148 15.75 5.449 1 96.88 330 VAL A C 1
ATOM 2553 O O . VAL A 1 330 ? 12.086 14.781 4.699 1 96.88 330 VAL A O 1
ATOM 2556 N N . MET A 1 331 ? 11.938 16.953 4.977 1 96.44 331 MET A N 1
ATOM 2557 C CA . MET A 1 331 ? 11.5 17.203 3.609 1 96.44 331 MET A CA 1
ATOM 2558 C C . MET A 1 331 ? 12.656 17.047 2.629 1 96.44 331 MET A C 1
ATOM 2560 O O . MET A 1 331 ? 12.438 16.922 1.423 1 96.44 331 MET A O 1
ATOM 2564 N N . ALA A 1 332 ? 13.844 17.078 3.17 1 96.19 332 ALA A N 1
ATOM 2565 C CA . ALA A 1 332 ? 15.008 16.828 2.324 1 96.19 332 ALA A CA 1
ATOM 2566 C C . ALA A 1 332 ? 15.094 15.352 1.942 1 96.19 332 ALA A C 1
ATOM 2568 O O . ALA A 1 332 ? 15.812 14.992 1.005 1 96.19 332 ALA A O 1
ATOM 2569 N N . ASP A 1 333 ? 14.461 14.508 2.668 1 97.12 333 ASP A N 1
ATOM 2570 C CA . ASP A 1 333 ? 14.344 13.102 2.311 1 97.12 333 ASP A CA 1
ATOM 2571 C C . ASP A 1 333 ? 13.289 12.891 1.222 1 97.12 333 ASP A C 1
ATOM 2573 O O . ASP A 1 333 ? 12.109 13.18 1.431 1 97.12 333 ASP A O 1
ATOM 2577 N N . PRO A 1 334 ? 13.688 12.344 0.098 1 96.5 334 PRO A N 1
ATOM 2578 C CA . PRO A 1 334 ? 12.758 12.211 -1.03 1 96.5 334 PRO A CA 1
ATOM 2579 C C . PRO A 1 334 ? 11.539 11.352 -0.697 1 96.5 334 PRO A C 1
ATOM 2581 O O . PRO A 1 334 ? 10.453 11.578 -1.237 1 96.5 334 PRO A O 1
ATOM 2584 N N . ALA A 1 335 ? 11.68 10.398 0.177 1 96.81 335 ALA A N 1
ATOM 2585 C CA . ALA A 1 335 ? 10.547 9.555 0.549 1 96.81 335 ALA A CA 1
ATOM 2586 C C . ALA A 1 335 ? 9.461 10.375 1.248 1 96.81 335 ALA A C 1
ATOM 2588 O O . ALA A 1 335 ? 8.281 10.242 0.929 1 96.81 335 ALA A O 1
ATOM 2589 N N . TYR A 1 336 ? 9.852 11.203 2.154 1 97.94 336 TYR A N 1
ATOM 2590 C CA . TYR A 1 336 ? 8.898 12.016 2.898 1 97.94 336 TYR A CA 1
ATOM 2591 C C . TYR A 1 336 ? 8.297 13.102 2.01 1 97.94 336 TYR A C 1
ATOM 2593 O O . TYR A 1 336 ? 7.109 13.414 2.125 1 97.94 336 TYR A O 1
ATOM 2601 N N . ALA A 1 337 ? 9.141 13.703 1.143 1 96.75 337 ALA A N 1
ATOM 2602 C CA . ALA A 1 337 ? 8.602 14.672 0.188 1 96.75 337 ALA A CA 1
ATOM 2603 C C . ALA A 1 337 ? 7.523 14.039 -0.687 1 96.75 337 ALA A C 1
ATOM 2605 O O . ALA A 1 337 ? 6.473 14.641 -0.915 1 96.75 337 ALA A O 1
ATOM 2606 N N . ALA A 1 338 ? 7.77 12.82 -1.15 1 96.69 338 ALA A N 1
ATOM 2607 C CA . ALA A 1 338 ? 6.793 12.109 -1.964 1 96.69 338 ALA A CA 1
ATOM 2608 C C . ALA A 1 338 ? 5.535 11.789 -1.159 1 96.69 338 ALA A C 1
ATOM 2610 O O . ALA A 1 338 ? 4.418 11.875 -1.68 1 96.69 338 ALA A O 1
ATOM 2611 N N . TYR A 1 339 ? 5.73 11.422 0.042 1 97.69 339 TYR A N 1
ATOM 2612 C CA . TYR A 1 339 ? 4.605 11.102 0.913 1 97.69 339 TYR A CA 1
ATOM 2613 C C . TYR A 1 339 ? 3.697 12.312 1.101 1 97.69 339 TYR A C 1
ATOM 2615 O O . TYR A 1 339 ? 2.475 12.203 0.978 1 97.69 339 TYR A O 1
ATOM 2623 N N . VAL A 1 340 ? 4.281 13.453 1.41 1 97.75 340 VAL A N 1
ATOM 2624 C CA . VAL A 1 340 ? 3.49 14.656 1.63 1 97.75 340 VAL A CA 1
ATOM 2625 C C . VAL A 1 340 ? 2.764 15.047 0.343 1 97.75 340 VAL A C 1
ATOM 2627 O O . VAL A 1 340 ? 1.602 15.453 0.377 1 97.75 340 VAL A O 1
ATOM 2630 N N . SER A 1 341 ? 3.453 14.922 -0.756 1 96.44 341 SER A N 1
ATOM 2631 C CA . SER A 1 341 ? 2.807 15.18 -2.039 1 96.44 341 SER A CA 1
ATOM 2632 C C . SER A 1 341 ? 1.592 14.273 -2.236 1 96.44 341 SER A C 1
ATOM 2634 O O . SER A 1 341 ? 0.526 14.742 -2.643 1 96.44 341 SER A O 1
ATOM 2636 N N . ALA A 1 342 ? 1.733 13.016 -1.933 1 96.69 342 ALA A N 1
ATOM 2637 C CA . ALA A 1 342 ? 0.635 12.062 -2.059 1 96.69 342 ALA A CA 1
ATOM 2638 C C . ALA A 1 342 ? -0.487 12.383 -1.076 1 96.69 342 ALA A C 1
ATOM 2640 O O . ALA A 1 342 ? -1.667 12.211 -1.394 1 96.69 342 ALA A O 1
ATOM 2641 N N . LEU A 1 343 ? -0.113 12.789 0.143 1 97.88 343 LEU A N 1
ATOM 2642 C CA . LEU A 1 343 ? -1.085 13.164 1.162 1 97.88 343 LEU A CA 1
ATOM 2643 C C . LEU A 1 343 ? -1.937 14.344 0.689 1 97.88 343 LEU A C 1
ATOM 2645 O O . LEU A 1 343 ? -3.162 14.32 0.828 1 97.88 343 LEU A O 1
ATOM 2649 N N . VAL A 1 344 ? -1.272 15.328 0.13 1 96.81 344 VAL A N 1
ATOM 2650 C CA . VAL A 1 344 ? -1.962 16.516 -0.379 1 96.81 344 VAL A CA 1
ATOM 2651 C C . VAL A 1 344 ? -2.893 16.109 -1.521 1 96.81 344 VAL A C 1
ATOM 2653 O O . VAL A 1 344 ? -4.031 16.578 -1.594 1 96.81 344 VAL A O 1
ATOM 2656 N N . ASP A 1 345 ? -2.473 15.211 -2.391 1 94.88 345 ASP A N 1
ATOM 2657 C CA . ASP A 1 345 ? -3.283 14.742 -3.512 1 94.88 345 ASP A CA 1
ATOM 2658 C C . ASP A 1 345 ? -4.508 13.977 -3.02 1 94.88 345 ASP A C 1
ATOM 2660 O O . ASP A 1 345 ? -5.57 14.023 -3.646 1 94.88 345 ASP A O 1
ATOM 2664 N N . GLU A 1 346 ? -4.305 13.258 -1.954 1 96.25 346 GLU A N 1
ATOM 2665 C CA . GLU A 1 346 ? -5.391 12.492 -1.349 1 96.25 346 GLU A CA 1
ATOM 2666 C C . GLU A 1 346 ? -6.461 13.414 -0.772 1 96.25 346 GLU A C 1
ATOM 2668 O O . GLU A 1 346 ? -7.656 13.117 -0.86 1 96.25 346 GLU A O 1
ATOM 2673 N N . ILE A 1 347 ? -6.078 14.594 -0.253 1 97.5 347 ILE A N 1
ATOM 2674 C CA . ILE A 1 347 ? -6.973 15.508 0.458 1 97.5 347 ILE A CA 1
ATOM 2675 C C . ILE A 1 347 ? -7.625 16.469 -0.531 1 97.5 347 ILE A C 1
ATOM 2677 O O . ILE A 1 347 ? -8.797 16.828 -0.377 1 97.5 347 ILE A O 1
ATOM 2681 N N . ARG A 1 348 ? -6.965 16.891 -1.53 1 94.94 348 ARG A N 1
ATOM 2682 C CA . ARG A 1 348 ? -7.316 17.984 -2.436 1 94.94 348 ARG A CA 1
ATOM 2683 C C . ARG A 1 348 ? -8.719 17.781 -3.002 1 94.94 348 ARG A C 1
ATOM 2685 O O . ARG A 1 348 ? -9.516 18.734 -3.037 1 94.94 348 ARG A O 1
ATOM 2692 N N . PRO A 1 349 ? -9.109 16.547 -3.424 1 94.5 349 PRO A N 1
ATOM 2693 C CA . PRO A 1 349 ? -10.43 16.375 -4.035 1 94.5 349 PRO A CA 1
ATOM 2694 C C . PRO A 1 349 ? -11.57 16.578 -3.041 1 94.5 349 PRO A C 1
ATOM 2696 O O . PRO A 1 349 ? -12.727 16.703 -3.445 1 94.5 349 PRO A O 1
ATOM 2699 N N . LEU A 1 350 ? -11.281 16.594 -1.749 1 96 350 LEU A N 1
ATOM 2700 C CA . LEU A 1 350 ? -12.305 16.75 -0.719 1 96 350 LEU A CA 1
ATOM 2701 C C . LEU A 1 350 ? -12.617 18.219 -0.49 1 96 350 LEU A C 1
ATOM 2703 O O . LEU A 1 350 ? -13.617 18.562 0.145 1 96 350 LEU A O 1
ATOM 2707 N N . LEU A 1 351 ? -11.734 19.141 -0.962 1 94.75 351 LEU A N 1
ATOM 2708 C CA . LEU A 1 351 ? -11.859 20.578 -0.672 1 94.75 351 LEU A CA 1
ATOM 2709 C C . LEU A 1 351 ? -12.766 21.25 -1.69 1 94.75 351 LEU A C 1
ATOM 2711 O O . LEU A 1 351 ? -12.727 20.938 -2.879 1 94.75 351 LEU A O 1
ATOM 2715 N N . PRO A 1 352 ? -13.609 22.125 -1.188 1 88.56 352 PRO A N 1
ATOM 2716 C CA . PRO A 1 352 ? -14.477 22.859 -2.111 1 88.56 352 PRO A CA 1
ATOM 2717 C C . PRO A 1 352 ? -13.703 23.812 -3.016 1 88.56 352 PRO A C 1
ATOM 2719 O O . PRO A 1 352 ? -12.633 24.297 -2.639 1 88.56 352 PRO A O 1
ATOM 2722 N N . ARG A 1 353 ? -14.289 24 -4.246 1 84.12 353 ARG A N 1
ATOM 2723 C CA . ARG A 1 353 ? -13.75 25.031 -5.121 1 84.12 353 ARG A CA 1
ATOM 2724 C C . ARG A 1 353 ? -14.164 26.422 -4.641 1 84.12 353 ARG A C 1
ATOM 2726 O O . ARG A 1 353 ? -15.352 26.672 -4.414 1 84.12 353 ARG A O 1
ATOM 2733 N N . VAL A 1 354 ? -13.219 27.219 -4.207 1 78.62 354 VAL A N 1
ATOM 2734 C CA . VAL A 1 354 ? -13.508 28.578 -3.752 1 78.62 354 VAL A CA 1
ATOM 2735 C C . VAL A 1 354 ? -12.773 29.594 -4.629 1 78.62 354 VAL A C 1
ATOM 2737 O O . VAL A 1 354 ? -11.594 29.422 -4.93 1 78.62 354 VAL A O 1
ATOM 2740 N N . ASP A 1 355 ? -13.523 30.531 -5.066 1 78.69 355 ASP A N 1
ATOM 2741 C CA . ASP A 1 355 ? -12.914 31.594 -5.855 1 78.69 355 ASP A CA 1
ATOM 2742 C C . ASP A 1 355 ? -11.75 32.25 -5.102 1 78.69 355 ASP A C 1
ATOM 2744 O O . ASP A 1 355 ? -11.852 32.5 -3.898 1 78.69 355 ASP A O 1
ATOM 2748 N N . GLY A 1 356 ? -10.609 32.375 -5.766 1 77.75 356 GLY A N 1
ATOM 2749 C CA . GLY A 1 356 ? -9.461 33.031 -5.156 1 77.75 356 GLY A CA 1
ATOM 2750 C C . GLY A 1 356 ? -8.438 32.062 -4.602 1 77.75 356 GLY A C 1
ATOM 2751 O O . GLY A 1 356 ? -7.352 32.469 -4.191 1 77.75 356 GLY A O 1
ATOM 2752 N N . ILE A 1 357 ? -8.906 30.797 -4.543 1 81.31 357 ILE A N 1
ATOM 2753 C CA . ILE A 1 357 ? -7.957 29.797 -4.074 1 81.31 357 ILE A CA 1
ATOM 2754 C C . ILE A 1 357 ? -7.555 28.891 -5.227 1 81.31 357 ILE A C 1
ATOM 2756 O O . ILE A 1 357 ? -8.406 28.219 -5.828 1 81.31 357 ILE A O 1
ATOM 2760 N N . ASP A 1 358 ? -6.348 28.953 -5.562 1 88.38 358 ASP A N 1
ATOM 2761 C CA . ASP A 1 358 ? -5.758 28.016 -6.512 1 88.38 358 ASP A CA 1
ATOM 2762 C C . ASP A 1 358 ? -5.043 26.875 -5.789 1 88.38 358 ASP A C 1
ATOM 2764 O O . ASP A 1 358 ? -3.904 27.031 -5.344 1 88.38 358 ASP A O 1
ATOM 2768 N N . LEU A 1 359 ? -5.648 25.719 -5.816 1 89.06 359 LEU A N 1
ATOM 2769 C CA . LEU A 1 359 ? -5.16 24.609 -5.004 1 89.06 359 LEU A CA 1
ATOM 2770 C C . LEU A 1 359 ? -3.842 24.078 -5.551 1 89.06 359 LEU A C 1
ATOM 2772 O O . LEU A 1 359 ? -3.012 23.578 -4.797 1 89.06 359 LEU A O 1
ATOM 2776 N N . ASP A 1 360 ? -3.627 24.141 -6.84 1 89.31 360 ASP A N 1
ATOM 2777 C CA . ASP A 1 360 ? -2.354 23.719 -7.41 1 89.31 360 ASP A CA 1
ATOM 2778 C C . ASP A 1 360 ? -1.217 24.625 -6.965 1 89.31 360 ASP A C 1
ATOM 2780 O O . ASP A 1 360 ? -0.136 24.156 -6.605 1 89.31 360 ASP A O 1
ATOM 2784 N N . ALA A 1 361 ? -1.526 25.891 -7.031 1 88.56 361 ALA A N 1
ATOM 2785 C CA . ALA A 1 361 ? -0.54 26.859 -6.559 1 88.56 361 ALA A CA 1
ATOM 2786 C C . ALA A 1 361 ? -0.28 26.688 -5.066 1 88.56 361 ALA A C 1
ATOM 2788 O O . ALA A 1 361 ? 0.859 26.812 -4.609 1 88.56 361 ALA A O 1
ATOM 2789 N N . TYR A 1 362 ? -1.315 26.453 -4.371 1 88.31 362 TYR A N 1
ATOM 2790 C CA . TYR A 1 362 ? -1.185 26.266 -2.934 1 88.31 362 TYR A CA 1
ATOM 2791 C C . TYR A 1 362 ? -0.312 25.047 -2.625 1 88.31 362 TYR A C 1
ATOM 2793 O O . TYR A 1 362 ? 0.559 25.109 -1.754 1 88.31 362 TYR A O 1
ATOM 2801 N N . ARG A 1 363 ? -0.565 23.984 -3.324 1 91.06 363 ARG A N 1
ATOM 2802 C CA . ARG A 1 363 ? 0.208 22.766 -3.143 1 91.06 363 ARG A CA 1
ATOM 2803 C C . ARG A 1 363 ? 1.695 23.016 -3.363 1 91.06 363 ARG A C 1
ATOM 2805 O O . ARG A 1 363 ? 2.527 22.609 -2.551 1 91.06 363 ARG A O 1
ATOM 2812 N N . ALA A 1 364 ? 2.029 23.609 -4.453 1 91.56 364 ALA A N 1
ATOM 2813 C CA . ALA A 1 364 ? 3.428 23.875 -4.77 1 91.56 364 ALA A CA 1
ATOM 2814 C C . ALA A 1 364 ? 4.074 24.75 -3.693 1 91.56 364 ALA A C 1
ATOM 2816 O O . ALA A 1 364 ? 5.184 24.469 -3.238 1 91.56 364 ALA A O 1
ATOM 2817 N N . ALA A 1 365 ? 3.371 25.766 -3.303 1 91 365 ALA A N 1
ATOM 2818 C CA . ALA A 1 365 ? 3.869 26.656 -2.266 1 91 365 ALA A CA 1
ATOM 2819 C C . ALA A 1 365 ? 4.07 25.922 -0.947 1 91 365 ALA A C 1
ATOM 2821 O O . ALA A 1 365 ? 5.055 26.141 -0.242 1 91 365 ALA A O 1
ATOM 2822 N N . LEU A 1 366 ? 3.125 25.078 -0.632 1 93.38 366 LEU A N 1
ATOM 2823 C CA . LEU A 1 366 ? 3.18 24.328 0.617 1 93.38 366 LEU A CA 1
ATOM 2824 C C . LEU A 1 366 ? 4.438 23.453 0.678 1 93.38 366 LEU A C 1
ATOM 2826 O O . LEU A 1 366 ? 5.152 23.469 1.683 1 93.38 366 LEU A O 1
ATOM 2830 N N . LEU A 1 367 ? 4.711 22.766 -0.372 1 93.12 367 LEU A N 1
ATOM 2831 C CA . LEU A 1 367 ? 5.875 21.891 -0.402 1 93.12 367 LEU A CA 1
ATOM 2832 C C . LEU A 1 367 ? 7.164 22.703 -0.296 1 93.12 367 LEU A C 1
ATOM 2834 O O . LEU A 1 367 ? 8.094 22.312 0.418 1 93.12 367 LEU A O 1
ATOM 2838 N N . ASP A 1 368 ? 7.18 23.812 -0.929 1 91.88 368 ASP A N 1
ATOM 2839 C CA . ASP A 1 368 ? 8.336 24.688 -0.853 1 91.88 368 ASP A CA 1
ATOM 2840 C C . ASP A 1 368 ? 8.523 25.234 0.564 1 91.88 368 ASP A C 1
ATOM 2842 O O . ASP A 1 368 ? 9.648 25.281 1.066 1 91.88 368 ASP A O 1
ATOM 2846 N N . ARG A 1 369 ? 7.449 25.609 1.15 1 93.25 369 ARG A N 1
ATOM 2847 C CA . ARG A 1 369 ? 7.477 26.188 2.492 1 93.25 369 ARG A CA 1
ATOM 2848 C C . ARG A 1 369 ? 7.961 25.172 3.516 1 93.25 369 ARG A C 1
ATOM 2850 O O . ARG A 1 369 ? 8.781 25.484 4.379 1 93.25 369 ARG A O 1
ATOM 2857 N N . LEU A 1 370 ? 7.508 23.922 3.381 1 93.31 370 LEU A N 1
ATOM 2858 C CA . LEU A 1 370 ? 7.883 22.859 4.316 1 93.31 370 LEU A CA 1
ATOM 2859 C C . LEU A 1 370 ? 9.352 22.484 4.141 1 93.31 370 LEU A C 1
ATOM 2861 O O . LEU A 1 370 ? 10 22.047 5.094 1 93.31 370 LEU A O 1
ATOM 2865 N N . ALA A 1 371 ? 9.859 22.688 2.984 1 92.19 371 ALA A N 1
ATOM 2866 C CA . ALA A 1 371 ? 11.219 22.281 2.664 1 92.19 371 ALA A CA 1
ATOM 2867 C C . ALA A 1 371 ? 12.211 23.406 2.918 1 92.19 371 ALA A C 1
ATOM 2869 O O . ALA A 1 371 ? 13.422 23.219 2.787 1 92.19 371 ALA A O 1
ATOM 2870 N N . ASN A 1 372 ? 11.742 24.594 3.328 1 89.56 372 ASN A N 1
ATOM 2871 C CA . ASN A 1 372 ? 12.602 25.766 3.486 1 89.56 372 ASN A CA 1
ATOM 2872 C C . ASN A 1 372 ? 13.617 25.562 4.609 1 89.56 372 ASN A C 1
ATOM 2874 O O . ASN A 1 372 ? 13.258 25.578 5.785 1 89.56 372 ASN A O 1
ATOM 2878 N N . PRO A 1 373 ? 14.875 25.406 4.336 1 85.81 373 PRO A N 1
ATOM 2879 C CA . PRO A 1 373 ? 15.875 25.094 5.359 1 85.81 373 PRO A CA 1
ATOM 2880 C C . PRO A 1 373 ? 16.141 26.266 6.305 1 85.81 373 PRO A C 1
ATOM 2882 O O . PRO A 1 373 ? 16.672 26.078 7.398 1 85.81 373 PRO A O 1
ATOM 2885 N N . GLU A 1 374 ? 15.742 27.406 5.848 1 82.12 374 GLU A N 1
ATOM 2886 C CA . GLU A 1 374 ? 16.047 28.594 6.625 1 82.12 374 GLU A CA 1
ATOM 2887 C C . GLU A 1 374 ? 14.977 28.844 7.695 1 82.12 374 GLU A C 1
ATOM 2889 O O . GLU A 1 374 ? 15.188 29.641 8.609 1 82.12 374 GLU A O 1
ATOM 2894 N N . ILE A 1 375 ? 13.859 28.25 7.516 1 81.06 375 ILE A N 1
ATOM 2895 C CA . ILE A 1 375 ? 12.75 28.391 8.453 1 81.06 375 ILE A CA 1
ATOM 2896 C C . ILE A 1 375 ? 12.344 27.016 8.977 1 81.06 375 ILE A C 1
ATOM 2898 O O . ILE A 1 375 ? 11.172 26.656 8.93 1 81.06 375 ILE A O 1
ATOM 2902 N N . ALA A 1 376 ? 13.25 26.297 9.523 1 77.56 376 ALA A N 1
ATOM 2903 C CA . ALA A 1 376 ? 12.945 24.906 9.883 1 77.56 376 ALA A CA 1
ATOM 2904 C C . ALA A 1 376 ? 12.273 24.844 11.25 1 77.56 376 ALA A C 1
ATOM 2906 O O . ALA A 1 376 ? 12.883 25.156 12.273 1 77.56 376 ALA A O 1
ATOM 2907 N N . ASP A 1 377 ? 10.984 24.438 11.219 1 86.38 377 ASP A N 1
ATOM 2908 C CA . ASP A 1 377 ? 10.25 24.219 12.461 1 86.38 377 ASP A CA 1
ATOM 2909 C C . ASP A 1 377 ? 10.688 22.938 13.141 1 86.38 377 ASP A C 1
ATOM 2911 O O . ASP A 1 377 ? 11.039 21.953 12.477 1 86.38 377 ASP A O 1
ATOM 2915 N N . GLN A 1 378 ? 10.664 22.984 14.43 1 90.12 378 GLN A N 1
ATOM 2916 C CA . GLN A 1 378 ? 10.984 21.766 15.18 1 90.12 378 GLN A CA 1
ATOM 2917 C C . GLN A 1 378 ? 9.836 20.766 15.109 1 90.12 378 GLN A C 1
ATOM 2919 O O . GLN A 1 378 ? 8.688 21.109 15.406 1 90.12 378 GLN A O 1
ATOM 2924 N N . LEU A 1 379 ? 10.156 19.5 14.805 1 95.12 379 LEU A N 1
ATOM 2925 C CA . LEU A 1 379 ? 9.109 18.484 14.703 1 95.12 379 LEU A CA 1
ATOM 2926 C C . LEU A 1 379 ? 8.492 18.203 16.062 1 95.12 379 LEU A C 1
ATOM 2928 O O . LEU A 1 379 ? 7.293 17.922 16.156 1 95.12 379 LEU A O 1
ATOM 2932 N N . SER A 1 380 ? 9.289 18.328 17.125 1 93.94 380 SER A N 1
ATOM 2933 C CA . SER A 1 380 ? 8.766 18.125 18.469 1 93.94 380 SER A CA 1
ATOM 2934 C C . SER A 1 380 ? 7.621 19.094 18.766 1 93.94 380 SER A C 1
ATOM 2936 O O . SER A 1 380 ? 6.656 18.719 19.438 1 93.94 380 SER A O 1
ATOM 2938 N N . ARG A 1 381 ? 7.746 20.312 18.297 1 90.06 381 ARG A N 1
ATOM 2939 C CA . ARG A 1 381 ? 6.684 21.297 18.469 1 90.06 381 ARG A CA 1
ATOM 2940 C C . ARG A 1 381 ? 5.434 20.891 17.688 1 90.06 381 ARG A C 1
ATOM 2942 O O . ARG A 1 381 ? 4.312 21.031 18.188 1 90.06 381 ARG A O 1
ATOM 2949 N N . LEU A 1 382 ? 5.656 20.375 16.484 1 93.75 382 LEU A N 1
ATOM 2950 C CA . LEU A 1 382 ? 4.539 19.969 15.641 1 93.75 382 LEU A CA 1
ATOM 2951 C C . LEU A 1 382 ? 3.801 18.781 16.25 1 93.75 382 LEU A C 1
ATOM 2953 O O . LEU A 1 382 ? 2.598 18.609 16.047 1 93.75 382 LEU A O 1
ATOM 2957 N N . CYS A 1 383 ? 4.457 18.016 17.047 1 96.81 383 CYS A N 1
ATOM 2958 C CA . CYS A 1 383 ? 3.898 16.781 17.609 1 96.81 383 CYS A CA 1
ATOM 2959 C C . CYS A 1 383 ? 3.064 17.094 18.844 1 96.81 383 CYS A C 1
ATOM 2961 O O . CYS A 1 383 ? 2.32 16.219 19.328 1 96.81 383 CYS A O 1
ATOM 2963 N N . ARG A 1 384 ? 3.16 18.297 19.344 1 93.44 384 ARG A N 1
ATOM 2964 C CA . ARG A 1 384 ? 2.434 18.625 20.562 1 93.44 384 ARG A CA 1
ATOM 2965 C C . ARG A 1 384 ? 0.929 18.656 20.312 1 93.44 384 ARG A C 1
ATOM 2967 O O . ARG A 1 384 ? 0.484 18.875 19.188 1 93.44 384 ARG A O 1
ATOM 2974 N N . ARG A 1 385 ? 0.164 18.328 21.312 1 92.31 385 ARG A N 1
ATOM 2975 C CA . ARG A 1 385 ? -1.288 18.453 21.375 1 92.31 385 ARG A CA 1
ATOM 2976 C C . ARG A 1 385 ? -1.964 17.625 20.297 1 92.31 385 ARG A C 1
ATOM 2978 O O . ARG A 1 385 ? -2.844 18.109 19.594 1 92.31 385 ARG A O 1
ATOM 2985 N N . GLY A 1 386 ? -1.514 16.406 20.203 1 94.69 386 GLY A N 1
ATOM 2986 C CA . GLY A 1 386 ? -2.08 15.508 19.203 1 94.69 386 GLY A CA 1
ATOM 2987 C C . GLY A 1 386 ? -3.566 15.273 19.406 1 94.69 386 GLY A C 1
ATOM 2988 O O . GLY A 1 386 ? -4.312 15.18 18.422 1 94.69 386 GLY A O 1
ATOM 2989 N N . SER A 1 387 ? -4.035 15.258 20.625 1 94.31 387 SER A N 1
ATOM 2990 C CA . SER A 1 387 ? -5.434 14.969 20.938 1 94.31 387 SER A CA 1
ATOM 2991 C C . SER A 1 387 ? -6.348 16.078 20.438 1 94.31 387 SER A C 1
ATOM 2993 O O . SER A 1 387 ? -7.559 15.891 20.312 1 94.31 387 SER A O 1
ATOM 2995 N N . THR A 1 388 ? -5.777 17.203 20.156 1 89.44 388 THR A N 1
ATOM 2996 C CA . THR A 1 388 ? -6.555 18.312 19.594 1 89.44 388 THR A CA 1
ATOM 2997 C C . THR A 1 388 ? -6.301 18.453 18.109 1 89.44 388 THR A C 1
ATOM 2999 O O . THR A 1 388 ? -7.234 18.688 17.328 1 89.44 388 THR A O 1
ATOM 3002 N N . LYS A 1 389 ? -5.07 18.297 17.688 1 92.62 389 LYS A N 1
ATOM 3003 C CA . LYS A 1 389 ? -4.672 18.547 16.312 1 92.62 389 LYS A CA 1
ATOM 3004 C C . LYS A 1 389 ? -5.152 17.453 15.375 1 92.62 389 LYS A C 1
ATOM 3006 O O . LYS A 1 389 ? -5.684 17.719 14.297 1 92.62 389 LYS A O 1
ATOM 3011 N N . VAL A 1 390 ? -5.012 16.203 15.758 1 96.62 390 VAL A N 1
ATOM 3012 C CA . VAL A 1 390 ? -5.305 15.086 14.867 1 96.62 390 VAL A CA 1
ATOM 3013 C C . VAL A 1 390 ? -6.801 15.055 14.555 1 96.62 390 VAL A C 1
ATOM 3015 O O . VAL A 1 390 ? -7.195 15 13.391 1 96.62 390 VAL A O 1
ATOM 3018 N N . PRO A 1 391 ? -7.695 15.203 15.578 1 94.69 391 PRO A N 1
ATOM 3019 C CA . PRO A 1 391 ? -9.125 15.227 15.273 1 94.69 391 PRO A CA 1
ATOM 3020 C C . PRO A 1 391 ? -9.531 16.438 14.438 1 94.69 391 PRO A C 1
ATOM 3022 O O . PRO A 1 391 ? -10.531 16.391 13.719 1 94.69 391 PRO A O 1
ATOM 3025 N N . SER A 1 392 ? -8.703 17.453 14.445 1 91.69 392 SER A N 1
ATOM 3026 C CA . SER A 1 392 ? -9.047 18.688 13.742 1 91.69 392 SER A CA 1
ATOM 3027 C C . SER A 1 392 ? -8.453 18.703 12.336 1 91.69 392 SER A C 1
ATOM 3029 O O . SER A 1 392 ? -9.039 19.281 11.414 1 91.69 392 SER A O 1
ATOM 3031 N N . TYR A 1 393 ? -7.25 18.031 12.203 1 96.31 393 TYR A N 1
ATOM 3032 C CA . TYR A 1 393 ? -6.496 18.266 10.977 1 96.31 393 TYR A CA 1
ATOM 3033 C C . TYR A 1 393 ? -6.496 17.031 10.094 1 96.31 393 TYR A C 1
ATOM 3035 O O . TYR A 1 393 ? -6.402 17.141 8.867 1 96.31 393 TYR A O 1
ATOM 3043 N N . LEU A 1 394 ? -6.59 15.812 10.664 1 98.12 394 LEU A N 1
ATOM 3044 C CA . LEU A 1 394 ? -6.461 14.594 9.875 1 98.12 394 LEU A CA 1
ATOM 3045 C C . LEU A 1 394 ? -7.801 13.875 9.75 1 98.12 394 LEU A C 1
ATOM 3047 O O . LEU A 1 394 ? -8.242 13.562 8.648 1 98.12 394 LEU A O 1
ATOM 3051 N N . LEU A 1 395 ? -8.539 13.695 10.844 1 98.25 395 LEU A N 1
ATOM 3052 C CA . LEU A 1 395 ? -9.68 12.781 10.914 1 98.25 395 LEU A CA 1
ATOM 3053 C C . LEU A 1 395 ? -10.836 13.297 10.07 1 98.25 395 LEU A C 1
ATOM 3055 O O . LEU A 1 395 ? -11.547 12.508 9.438 1 98.25 395 LEU A O 1
ATOM 3059 N N . PRO A 1 396 ? -11.07 14.617 9.992 1 96.62 396 PRO A N 1
ATOM 3060 C CA . PRO A 1 396 ? -12.203 15.062 9.18 1 96.62 396 PRO A CA 1
ATOM 3061 C C . PRO A 1 396 ? -12.078 14.664 7.711 1 96.62 396 PRO A C 1
ATOM 3063 O O . PRO A 1 396 ? -13.07 14.273 7.086 1 96.62 396 PRO A O 1
ATOM 3066 N N . SER A 1 397 ? -10.875 14.719 7.152 1 98.06 397 SER A N 1
ATOM 3067 C CA . SER A 1 397 ? -10.664 14.281 5.777 1 98.06 397 SER A CA 1
ATOM 3068 C C . SER A 1 397 ? -10.914 12.789 5.629 1 98.06 397 SER A C 1
ATOM 3070 O O . SER A 1 397 ? -11.477 12.344 4.625 1 98.06 397 SER A O 1
ATOM 3072 N N . ILE A 1 398 ? -10.516 12.039 6.613 1 98.5 398 ILE A N 1
ATOM 3073 C CA . ILE A 1 398 ? -10.75 10.602 6.578 1 98.5 398 ILE A CA 1
ATOM 3074 C C . ILE A 1 398 ? -12.25 10.32 6.633 1 98.5 398 ILE A C 1
ATOM 3076 O O . ILE A 1 398 ? -12.766 9.516 5.855 1 98.5 398 ILE A O 1
ATOM 3080 N N . THR A 1 399 ? -12.914 11.023 7.547 1 97.88 399 THR A N 1
ATOM 3081 C CA . THR A 1 399 ? -14.359 10.859 7.684 1 97.88 399 THR A CA 1
ATOM 3082 C C . THR A 1 399 ? -15.062 11.172 6.371 1 97.88 399 THR A C 1
ATOM 3084 O O . THR A 1 399 ? -15.938 10.422 5.93 1 97.88 399 THR A O 1
ATOM 3087 N N . GLU A 1 400 ? -14.688 12.273 5.793 1 97.12 400 GLU A N 1
ATOM 3088 C CA . GLU A 1 400 ? -15.305 12.656 4.531 1 97.12 400 GLU A CA 1
ATOM 3089 C C . GLU A 1 400 ? -15 11.648 3.432 1 97.12 400 GLU A C 1
ATOM 3091 O O . GLU A 1 400 ? -15.867 11.312 2.623 1 97.12 400 GLU A O 1
ATOM 3096 N N . SER A 1 401 ? -13.789 11.164 3.381 1 97.31 401 SER A N 1
ATOM 3097 C CA . SER A 1 401 ? -13.43 10.125 2.418 1 97.31 401 SER A CA 1
ATOM 3098 C C . SER A 1 401 ? -14.281 8.883 2.598 1 97.31 401 SER A C 1
ATOM 3100 O O . SER A 1 401 ? -14.797 8.328 1.624 1 97.31 401 SER A O 1
ATOM 3102 N N . ARG A 1 402 ? -14.469 8.477 3.863 1 96.75 402 ARG A N 1
ATOM 3103 C CA . ARG A 1 402 ? -15.266 7.293 4.168 1 96.75 402 ARG A CA 1
ATOM 3104 C C . ARG A 1 402 ? -16.719 7.48 3.723 1 96.75 402 ARG A C 1
ATOM 3106 O O . ARG A 1 402 ? -17.328 6.555 3.188 1 96.75 402 ARG A O 1
ATOM 3113 N N . HIS A 1 403 ? -17.188 8.656 3.879 1 95.94 403 HIS A N 1
ATOM 3114 C CA . HIS A 1 403 ? -18.547 8.961 3.449 1 95.94 403 HIS A CA 1
ATOM 3115 C C . HIS A 1 403 ? -18.688 8.844 1.936 1 95.94 403 HIS A C 1
ATOM 3117 O O . HIS A 1 403 ? -19.75 8.469 1.43 1 95.94 403 HIS A O 1
ATOM 3123 N N . ARG A 1 404 ? -17.672 9.141 1.24 1 94.88 404 ARG A N 1
ATOM 3124 C CA . ARG A 1 404 ? -17.703 9.117 -0.219 1 94.88 404 ARG A CA 1
ATOM 3125 C C . ARG A 1 404 ? -17.266 7.754 -0.752 1 94.88 404 ARG A C 1
ATOM 3127 O O . ARG A 1 404 ? -17.25 7.535 -1.965 1 94.88 404 ARG A O 1
ATOM 3134 N N . GLY A 1 405 ? -16.875 6.887 0.101 1 94.62 405 GLY A N 1
ATOM 3135 C CA . GLY A 1 405 ? -16.406 5.57 -0.296 1 94.62 405 GLY A CA 1
ATOM 3136 C C . GLY A 1 405 ? -15 5.578 -0.853 1 94.62 405 GLY A C 1
ATOM 3137 O O . GLY A 1 405 ? -14.633 4.707 -1.643 1 94.62 405 GLY A O 1
ATOM 3138 N N . TRP A 1 406 ? -14.25 6.605 -0.523 1 95.38 406 TRP A N 1
ATOM 3139 C CA . TRP A 1 406 ? -12.883 6.738 -1.026 1 95.38 406 TRP A CA 1
ATOM 3140 C C . TRP A 1 406 ? -11.867 6.258 0.007 1 95.38 406 TRP A C 1
ATOM 3142 O O . TRP A 1 406 ? -12.086 6.41 1.212 1 95.38 406 TRP A O 1
ATOM 3152 N N . PRO A 1 407 ? -10.797 5.645 -0.43 1 95.19 407 PRO A N 1
ATOM 3153 C CA . PRO A 1 407 ? -9.727 5.297 0.507 1 95.19 407 PRO A CA 1
ATOM 3154 C C . PRO A 1 407 ? -8.938 6.52 0.98 1 95.19 407 PRO A C 1
ATOM 3156 O O . PRO A 1 407 ? -8.914 7.543 0.297 1 95.19 407 PRO A O 1
ATOM 3159 N N . ALA A 1 408 ? -8.336 6.438 2.139 1 97.44 408 ALA A N 1
ATOM 3160 C CA . ALA A 1 408 ? -7.496 7.504 2.68 1 97.44 408 ALA A CA 1
ATOM 3161 C C . ALA A 1 408 ? -6.234 6.934 3.318 1 97.44 408 ALA A C 1
ATOM 3163 O O . ALA A 1 408 ? -5.938 7.215 4.48 1 97.44 408 ALA A O 1
ATOM 3164 N N . PRO A 1 409 ? -5.434 6.234 2.527 1 98.06 409 PRO A N 1
ATOM 3165 C CA . PRO A 1 409 ? -4.316 5.496 3.121 1 98.06 409 PRO A CA 1
ATOM 3166 C C . PRO A 1 409 ? -3.215 6.414 3.646 1 98.06 409 PRO A C 1
ATOM 3168 O O . PRO A 1 409 ? -2.559 6.09 4.641 1 98.06 409 PRO A O 1
ATOM 3171 N N . MET A 1 410 ? -2.922 7.562 2.959 1 98.5 410 MET A N 1
ATOM 3172 C CA . MET A 1 410 ? -1.866 8.453 3.426 1 98.5 410 MET A CA 1
ATOM 3173 C C . MET A 1 410 ? -2.252 9.109 4.75 1 98.5 410 MET A C 1
ATOM 3175 O O . MET A 1 410 ? -1.434 9.188 5.668 1 98.5 410 MET A O 1
ATOM 3179 N N . LEU A 1 411 ? -3.504 9.523 4.824 1 98.75 411 LEU A N 1
ATOM 3180 C CA . LEU A 1 411 ? -4.023 10.102 6.059 1 98.75 411 LEU A CA 1
ATOM 3181 C C . LEU A 1 411 ? -4.027 9.078 7.184 1 98.75 411 LEU A C 1
ATOM 3183 O O . LEU A 1 411 ? -3.67 9.391 8.32 1 98.75 411 LEU A O 1
ATOM 3187 N N . THR A 1 412 ? -4.434 7.863 6.867 1 98.81 412 THR A N 1
ATOM 3188 C CA . THR A 1 412 ? -4.5 6.801 7.863 1 98.81 412 THR A CA 1
ATOM 3189 C C . THR A 1 412 ? -3.107 6.473 8.391 1 98.81 412 THR A C 1
ATOM 3191 O O . THR A 1 412 ? -2.938 6.215 9.586 1 98.81 412 THR A O 1
ATOM 3194 N N . LEU A 1 413 ? -2.082 6.477 7.5 1 98.88 413 LEU A N 1
ATOM 3195 C CA . LEU A 1 413 ? -0.708 6.25 7.93 1 98.88 413 LEU A CA 1
ATOM 3196 C C . LEU A 1 413 ? -0.252 7.34 8.891 1 98.88 413 LEU A C 1
ATOM 3198 O O . LEU A 1 413 ? 0.483 7.07 9.844 1 98.88 413 LEU A O 1
ATOM 3202 N N . ALA A 1 414 ? -0.661 8.602 8.672 1 98.88 414 ALA A N 1
ATOM 3203 C CA . ALA A 1 414 ? -0.347 9.695 9.586 1 98.88 414 ALA A CA 1
ATOM 3204 C C . ALA A 1 414 ? -0.936 9.438 10.969 1 98.88 414 ALA A C 1
ATOM 3206 O O . ALA A 1 414 ? -0.27 9.656 11.984 1 98.88 414 ALA A O 1
ATOM 3207 N N . VAL A 1 415 ? -2.186 8.961 11.008 1 98.81 415 VAL A N 1
ATOM 3208 C CA . VAL A 1 415 ? -2.832 8.648 12.281 1 98.81 415 VAL A CA 1
ATOM 3209 C C . VAL A 1 415 ? -2.082 7.52 12.977 1 98.81 415 VAL A C 1
ATOM 3211 O O . VAL A 1 415 ? -1.858 7.57 14.188 1 98.81 415 VAL A O 1
ATOM 3214 N N . ALA A 1 416 ? -1.674 6.496 12.211 1 98.88 416 ALA A N 1
ATOM 3215 C CA . ALA A 1 416 ? -0.865 5.418 12.773 1 98.88 416 ALA A CA 1
ATOM 3216 C C . ALA A 1 416 ? 0.435 5.957 13.367 1 98.88 416 ALA A C 1
ATOM 3218 O O . ALA A 1 416 ? 0.903 5.469 14.398 1 98.88 416 ALA A O 1
ATOM 3219 N N . GLY A 1 417 ? 1.051 6.938 12.672 1 98.75 417 GLY A N 1
ATOM 3220 C CA . GLY A 1 417 ? 2.236 7.594 13.203 1 98.75 417 GLY A CA 1
ATOM 3221 C C . GLY A 1 417 ? 2.006 8.242 14.555 1 98.75 417 GLY A C 1
ATOM 3222 O O . GLY A 1 417 ? 2.848 8.133 15.453 1 98.75 417 GLY A O 1
ATOM 3223 N N . TRP A 1 418 ? 0.871 8.914 14.688 1 98.69 418 TRP A N 1
ATOM 3224 C CA . TRP A 1 418 ? 0.518 9.508 15.969 1 98.69 418 TRP A CA 1
ATOM 3225 C C . TRP A 1 418 ? 0.356 8.445 17.047 1 98.69 418 TRP A C 1
ATOM 3227 O O . TRP A 1 418 ? 0.867 8.586 18.156 1 98.69 418 TRP A O 1
ATOM 3237 N N . PHE A 1 419 ? -0.327 7.344 16.719 1 98.62 419 PHE A N 1
ATOM 3238 C CA . PHE A 1 419 ? -0.508 6.25 17.656 1 98.62 419 PHE A CA 1
ATOM 3239 C C . PHE A 1 419 ? 0.838 5.695 18.109 1 98.62 419 PHE A C 1
ATOM 3241 O O . PHE A 1 419 ? 1.052 5.453 19.297 1 98.62 419 PHE A O 1
ATOM 3248 N N . ARG A 1 420 ? 1.732 5.512 17.156 1 98.62 420 ARG A N 1
ATOM 3249 C CA . ARG A 1 420 ? 3.062 5.012 17.484 1 98.62 420 ARG A CA 1
ATOM 3250 C C . ARG A 1 420 ? 3.82 6.008 18.359 1 98.62 420 ARG A C 1
ATOM 3252 O O . ARG A 1 420 ? 4.562 5.613 19.266 1 98.62 420 ARG A O 1
ATOM 3259 N N . TYR A 1 421 ? 3.715 7.305 18.047 1 98.5 421 TYR A N 1
ATOM 3260 C CA . TYR A 1 421 ? 4.34 8.367 18.828 1 98.5 421 TYR A CA 1
ATOM 3261 C C . TYR A 1 421 ? 3.875 8.32 20.281 1 98.5 421 TYR A C 1
ATOM 3263 O O . TYR A 1 421 ? 4.672 8.516 21.203 1 98.5 421 TYR A O 1
ATOM 3271 N N . LEU A 1 422 ? 2.646 8.016 20.516 1 98.25 422 LEU A N 1
ATOM 3272 C CA . LEU A 1 422 ? 2.043 7.977 21.844 1 98.25 422 LEU A CA 1
ATOM 3273 C C . LEU A 1 422 ? 2.635 6.848 22.672 1 98.25 422 LEU A C 1
ATOM 3275 O O . LEU A 1 422 ? 2.482 6.828 23.906 1 98.25 422 LEU A O 1
ATOM 3279 N N . GLN A 1 423 ? 3.291 5.902 22.016 1 97.38 423 GLN A N 1
ATOM 3280 C CA . GLN A 1 423 ? 3.926 4.82 22.75 1 97.38 423 GLN A CA 1
ATOM 3281 C C . GLN A 1 423 ? 5.062 5.348 23.625 1 97.38 423 GLN A C 1
ATOM 3283 O O . GLN A 1 423 ? 5.52 4.656 24.547 1 97.38 423 GLN A O 1
ATOM 3288 N N . GLY A 1 424 ? 5.641 6.52 23.281 1 96.81 424 GLY A N 1
ATOM 3289 C CA . GLY A 1 424 ? 6.543 7.207 24.188 1 96.81 424 GLY A CA 1
ATOM 3290 C C . GLY A 1 424 ? 8 6.836 23.969 1 96.81 424 GLY A C 1
ATOM 3291 O O . GLY A 1 424 ? 8.844 7.109 24.828 1 96.81 424 GLY A O 1
ATOM 3292 N N . GLU A 1 425 ? 8.234 6.145 22.844 1 96.25 425 GLU A N 1
ATOM 3293 C CA . GLU A 1 425 ? 9.609 5.773 22.516 1 96.25 425 GLU A CA 1
ATOM 3294 C C . GLU A 1 425 ? 9.82 5.777 21 1 96.25 425 GLU A C 1
ATOM 3296 O O . GLU A 1 425 ? 8.961 5.332 20.234 1 96.25 425 GLU A O 1
ATOM 3301 N N . ASP A 1 426 ? 10.977 6.328 20.562 1 94.62 426 ASP A N 1
ATOM 3302 C CA . ASP A 1 426 ? 11.242 6.309 19.125 1 94.62 426 ASP A CA 1
ATOM 3303 C C . ASP A 1 426 ? 11.977 5.027 18.734 1 94.62 426 ASP A C 1
ATOM 3305 O O . ASP A 1 426 ? 12.055 4.078 19.5 1 94.62 426 ASP A O 1
ATOM 3309 N N . TYR A 1 427 ? 12.469 4.902 17.516 1 94.94 427 TYR A N 1
ATOM 3310 C CA . TYR A 1 427 ? 13 3.654 16.984 1 94.94 427 TYR A CA 1
ATOM 3311 C C . TYR A 1 427 ? 14.438 3.439 17.438 1 94.94 427 TYR A C 1
ATOM 3313 O O . TYR A 1 427 ? 14.977 2.334 17.328 1 94.94 427 TYR A O 1
ATOM 3321 N N . ALA A 1 428 ? 15.023 4.488 17.938 1 93.25 428 ALA A N 1
ATOM 3322 C CA . ALA A 1 428 ? 16.359 4.359 18.516 1 93.25 428 ALA A CA 1
ATOM 3323 C C . ALA A 1 428 ? 16.281 3.957 19.984 1 93.25 428 ALA A C 1
ATOM 3325 O O . ALA A 1 428 ? 17.312 3.691 20.609 1 93.25 428 ALA A O 1
ATOM 3326 N N . GLY A 1 429 ? 15.133 3.943 20.531 1 94.12 429 GLY A N 1
ATOM 3327 C CA . GLY A 1 429 ? 14.953 3.588 21.938 1 94.12 429 GLY A CA 1
ATOM 3328 C C . GLY A 1 429 ? 14.922 4.793 22.859 1 94.12 429 GLY A C 1
ATOM 3329 O O . GLY A 1 429 ? 14.82 4.645 24.078 1 94.12 429 GLY A O 1
ATOM 3330 N N . ASP A 1 430 ? 14.977 5.945 22.359 1 95.31 430 ASP A N 1
ATOM 3331 C CA . ASP A 1 430 ? 14.938 7.164 23.156 1 95.31 430 ASP A CA 1
ATOM 3332 C C . ASP A 1 430 ? 13.516 7.488 23.594 1 95.31 430 ASP A C 1
ATOM 3334 O O . ASP A 1 430 ? 12.57 7.352 22.812 1 95.31 430 ASP A O 1
ATOM 3338 N N . PRO A 1 431 ? 13.398 7.934 24.781 1 96.5 431 PRO A N 1
ATOM 3339 C CA . PRO A 1 431 ? 12.062 8.266 25.266 1 96.5 431 PRO A CA 1
ATOM 3340 C C . PRO A 1 431 ? 11.492 9.531 24.625 1 96.5 431 PRO A C 1
ATOM 3342 O O . PRO A 1 431 ? 12.242 10.453 24.312 1 96.5 431 PRO A O 1
ATOM 3345 N N . ILE A 1 432 ? 10.242 9.562 24.438 1 96.62 432 ILE A N 1
ATOM 3346 C CA . ILE A 1 432 ? 9.484 10.711 23.938 1 96.62 432 ILE A CA 1
ATOM 3347 C C . ILE A 1 432 ? 8.578 11.258 25.031 1 96.62 432 ILE A C 1
ATOM 3349 O O . ILE A 1 432 ? 7.809 10.508 25.641 1 96.62 432 ILE A O 1
ATOM 3353 N N . THR A 1 433 ? 8.727 12.484 25.328 1 95.25 433 THR A N 1
ATOM 3354 C CA . THR A 1 433 ? 7.762 13.148 26.203 1 95.25 433 THR A CA 1
ATOM 3355 C C . THR A 1 433 ? 6.574 13.672 25.391 1 95.25 433 THR A C 1
ATOM 3357 O O . THR A 1 433 ? 6.699 14.656 24.656 1 95.25 433 THR A O 1
ATOM 3360 N N . VAL A 1 434 ? 5.492 13.008 25.562 1 96.38 434 VAL A N 1
ATOM 3361 C CA . VAL A 1 434 ? 4.289 13.398 24.844 1 96.38 434 VAL A CA 1
ATOM 3362 C C . VAL A 1 434 ? 3.621 14.578 25.547 1 96.38 434 VAL A C 1
ATOM 3364 O O . VAL A 1 434 ? 3.268 14.492 26.719 1 96.38 434 VAL A O 1
ATOM 3367 N N . GLU A 1 435 ? 3.48 15.656 24.859 1 93.5 435 GLU A N 1
ATOM 3368 C CA . GLU A 1 435 ? 2.885 16.859 25.422 1 93.5 435 GLU A CA 1
ATOM 3369 C C . GLU A 1 435 ? 1.499 17.125 24.844 1 93.5 435 GLU A C 1
ATOM 3371 O O . GLU A 1 435 ? 1.344 17.25 23.625 1 93.5 435 GLU A O 1
ATOM 3376 N N . GLY A 1 436 ? 0.505 17.203 25.672 1 87.56 436 GLY A N 1
ATOM 3377 C CA . GLY A 1 436 ? -0.855 17.5 25.25 1 87.56 436 GLY A CA 1
ATOM 3378 C C . GLY A 1 436 ? -1.868 17.375 26.375 1 87.56 436 GLY A C 1
ATOM 3379 O O . GLY A 1 436 ? -1.542 16.906 27.469 1 87.56 436 GLY A O 1
ATOM 3380 N N . PRO A 1 437 ? -3.092 17.844 26.156 1 86.06 437 PRO A N 1
ATOM 3381 C CA . PRO A 1 437 ? -4.09 17.922 27.219 1 86.06 437 PRO A CA 1
ATOM 3382 C C . PRO A 1 437 ? -4.586 16.547 27.672 1 86.06 437 PRO A C 1
ATOM 3384 O O . PRO A 1 437 ? -5.09 16.406 28.797 1 86.06 437 PRO A O 1
ATOM 3387 N N . ARG A 1 438 ? -4.387 15.484 26.812 1 92.81 438 ARG A N 1
ATOM 3388 C CA . ARG A 1 438 ? -4.953 14.188 27.172 1 92.81 438 ARG A CA 1
ATOM 3389 C C . ARG A 1 438 ? -3.883 13.102 27.172 1 92.81 438 ARG A C 1
ATOM 3391 O O . ARG A 1 438 ? -4.191 11.922 26.984 1 92.81 438 ARG A O 1
ATOM 3398 N N . GLU A 1 439 ? -2.65 13.477 27.297 1 93.44 439 GLU A N 1
ATOM 3399 C CA . GLU A 1 439 ? -1.555 12.516 27.203 1 93.44 439 GLU A CA 1
ATOM 3400 C C . GLU A 1 439 ? -1.638 11.461 28.297 1 93.44 439 GLU A C 1
ATOM 3402 O O . GLU A 1 439 ? -1.317 10.297 28.062 1 93.44 439 GLU A O 1
ATOM 3407 N N . ASP A 1 440 ? -2.125 11.883 29.453 1 95.12 440 ASP A N 1
ATOM 3408 C CA . ASP A 1 440 ? -2.209 10.969 30.594 1 95.12 440 ASP A CA 1
ATOM 3409 C C . ASP A 1 440 ? -3.195 9.836 30.312 1 95.12 440 ASP A C 1
ATOM 3411 O O . ASP A 1 440 ? -3.057 8.742 30.859 1 95.12 440 ASP A O 1
ATOM 3415 N N . GLU A 1 441 ? -4.113 10.117 29.484 1 96.56 441 GLU A N 1
ATOM 3416 C CA . GLU A 1 441 ? -5.113 9.125 29.094 1 96.56 441 GLU A CA 1
ATOM 3417 C C . GLU A 1 441 ? -4.652 8.312 27.891 1 96.56 441 GLU A C 1
ATOM 3419 O O . GLU A 1 441 ? -4.789 7.086 27.875 1 96.56 441 GLU A O 1
ATOM 3424 N N . LEU A 1 442 ? -4.059 8.906 26.969 1 98.06 442 LEU A N 1
ATOM 3425 C CA . LEU A 1 442 ? -3.834 8.305 25.656 1 98.06 442 LEU A CA 1
ATOM 3426 C C . LEU A 1 442 ? -2.568 7.453 25.672 1 98.06 442 LEU A C 1
ATOM 3428 O O . LEU A 1 442 ? -2.502 6.43 24.984 1 98.06 442 LEU A O 1
ATOM 3432 N N . VAL A 1 443 ? -1.526 7.867 26.391 1 98 443 VAL A N 1
ATOM 3433 C CA . VAL A 1 443 ? -0.246 7.168 26.359 1 98 443 VAL A CA 1
ATOM 3434 C C . VAL A 1 443 ? -0.419 5.754 26.922 1 98 443 VAL A C 1
ATOM 3436 O O . VAL A 1 443 ? -0.025 4.777 26.281 1 98 443 VAL A O 1
ATOM 3439 N N . PRO A 1 444 ? -1.134 5.555 28.094 1 98 444 PRO A N 1
ATOM 3440 C CA . PRO A 1 444 ? -1.36 4.188 28.562 1 98 444 PRO A CA 1
ATOM 3441 C C . PRO A 1 444 ? -2.18 3.35 27.594 1 98 444 PRO A C 1
ATOM 3443 O O . PRO A 1 444 ? -1.924 2.152 27.422 1 98 444 PRO A O 1
ATOM 3446 N N . LEU A 1 445 ? -3.156 3.959 26.938 1 98.12 445 LEU A N 1
ATOM 3447 C CA . LEU A 1 445 ? -3.979 3.236 25.984 1 98.12 445 LEU A CA 1
ATOM 3448 C C . LEU A 1 445 ? -3.146 2.789 24.781 1 98.12 445 LEU A C 1
ATOM 3450 O O . LEU A 1 445 ? -3.346 1.689 24.266 1 98.12 445 LEU A O 1
ATOM 3454 N N . ALA A 1 446 ? -2.23 3.625 24.328 1 98 446 ALA A N 1
ATOM 3455 C CA . ALA A 1 446 ? -1.372 3.32 23.188 1 98 446 ALA A CA 1
ATOM 3456 C C . ALA A 1 446 ? -0.433 2.16 23.5 1 98 446 ALA A C 1
ATOM 3458 O O . ALA A 1 446 ? -0.016 1.429 22.609 1 98 446 ALA A O 1
ATOM 3459 N N . GLN A 1 447 ? -0.118 2.014 24.812 1 97.25 447 GLN A N 1
ATOM 3460 C CA . GLN A 1 447 ? 0.857 1.014 25.234 1 97.25 447 GLN A CA 1
ATOM 3461 C C . GLN A 1 447 ? 0.17 -0.286 25.641 1 97.25 447 GLN A C 1
ATOM 3463 O O . GLN A 1 447 ? 0.836 -1.284 25.922 1 97.25 447 GLN A O 1
ATOM 3468 N N . GLU A 1 448 ? -1.124 -0.348 25.609 1 97.12 448 GLU A N 1
ATOM 3469 C CA . GLU A 1 448 ? -1.907 -1.423 26.219 1 97.12 448 GLU A CA 1
ATOM 3470 C C . GLU A 1 448 ? -1.775 -2.715 25.422 1 97.12 448 GLU A C 1
ATOM 3472 O O . GLU A 1 448 ? -1.744 -3.807 25.984 1 97.12 448 GLU A O 1
ATOM 3477 N N . ASP A 1 449 ? -1.768 -2.689 24.125 1 96.12 449 ASP A N 1
ATOM 3478 C CA . ASP A 1 449 ? -1.856 -3.879 23.281 1 96.12 449 ASP A CA 1
ATOM 3479 C C . ASP A 1 449 ? -0.953 -3.756 22.062 1 96.12 449 ASP A C 1
ATOM 3481 O O . ASP A 1 449 ? -1.416 -3.887 20.922 1 96.12 449 ASP A O 1
ATOM 3485 N N . GLY A 1 450 ? 0.342 -3.449 22.391 1 92.06 450 GLY A N 1
ATOM 3486 C CA . GLY A 1 450 ? 1.29 -3.312 21.297 1 92.06 450 GLY A CA 1
ATOM 3487 C C . GLY A 1 450 ? 0.921 -2.213 20.328 1 92.06 450 GLY A C 1
ATOM 3488 O O . GLY A 1 450 ? 0.709 -1.066 20.719 1 92.06 450 GLY A O 1
ATOM 3489 N N . LEU A 1 451 ? 0.812 -2.527 18.969 1 93.5 451 LEU A N 1
ATOM 3490 C CA . LEU A 1 451 ? 0.49 -1.516 17.969 1 93.5 451 LEU A CA 1
ATOM 3491 C C . LEU A 1 451 ? -0.955 -1.654 17.5 1 93.5 451 LEU A C 1
ATOM 3493 O O . LEU A 1 451 ? -1.359 -1.021 16.531 1 93.5 451 LEU A O 1
ATOM 3497 N N . ASN A 1 452 ? -1.723 -2.521 18.266 1 95.88 452 ASN A N 1
ATOM 3498 C CA . ASN A 1 452 ? -3.158 -2.602 18.016 1 95.88 452 ASN A CA 1
ATOM 3499 C C . ASN A 1 452 ? -3.854 -1.275 18.312 1 95.88 452 ASN A C 1
ATOM 3501 O O . ASN A 1 452 ? -3.789 -0.776 19.438 1 95.88 452 ASN A O 1
ATOM 3505 N N . PRO A 1 453 ? -4.543 -0.708 17.359 1 97.38 453 PRO A N 1
ATOM 3506 C CA . PRO A 1 453 ? -5.102 0.631 17.562 1 97.38 453 PRO A CA 1
ATOM 3507 C C . PRO A 1 453 ? -6.391 0.614 18.375 1 97.38 453 PRO A C 1
ATOM 3509 O O . PRO A 1 453 ? -6.875 1.669 18.797 1 97.38 453 PRO A O 1
ATOM 3512 N N . ARG A 1 454 ? -6.945 -0.503 18.703 1 96.44 454 ARG A N 1
ATOM 3513 C CA . ARG A 1 454 ? -8.297 -0.637 19.234 1 96.44 454 ARG A CA 1
ATOM 3514 C C . ARG A 1 454 ? -8.414 0.054 20.594 1 96.44 454 ARG A C 1
ATOM 3516 O O . ARG A 1 454 ? -9.414 0.728 20.859 1 96.44 454 ARG A O 1
ATOM 3523 N N . PRO A 1 455 ? -7.449 -0.122 21.5 1 98.06 455 PRO A N 1
ATOM 3524 C CA . PRO A 1 455 ? -7.586 0.555 22.797 1 98.06 455 PRO A CA 1
ATOM 3525 C C . PRO A 1 455 ? -7.73 2.068 22.656 1 98.06 455 PRO A C 1
ATOM 3527 O O . PRO A 1 455 ? -8.562 2.68 23.328 1 98.06 455 PRO A O 1
ATOM 3530 N N . LEU A 1 456 ? -6.969 2.705 21.766 1 98.25 456 LEU A N 1
ATOM 3531 C CA . LEU A 1 456 ? -7.047 4.148 21.562 1 98.25 456 LEU A CA 1
ATOM 3532 C C . LEU A 1 456 ? -8.383 4.535 20.938 1 98.25 456 LEU A C 1
ATOM 3534 O O . LEU A 1 456 ? -8.93 5.598 21.25 1 98.25 456 LEU A O 1
ATOM 3538 N N . LEU A 1 457 ? -8.93 3.689 20.109 1 98 457 LEU A N 1
ATOM 3539 C CA . LEU A 1 457 ? -10.164 3.982 19.375 1 98 457 LEU A CA 1
ATOM 3540 C C . LEU A 1 457 ? -11.367 3.957 20.312 1 98 457 LEU A C 1
ATOM 3542 O O . LEU A 1 457 ? -12.453 4.402 19.953 1 98 457 LEU A O 1
ATOM 3546 N N . THR A 1 458 ? -11.188 3.494 21.531 1 97 458 THR A N 1
ATOM 3547 C CA . THR A 1 458 ? -12.273 3.51 22.516 1 97 458 THR A CA 1
ATOM 3548 C C . THR A 1 458 ? -12.562 4.938 22.969 1 97 458 THR A C 1
ATOM 3550 O O . THR A 1 458 ? -13.602 5.199 23.578 1 97 458 THR A O 1
ATOM 3553 N N . VAL A 1 459 ? -11.617 5.844 22.781 1 96.62 459 VAL A N 1
ATOM 3554 C CA . VAL A 1 459 ? -11.828 7.242 23.125 1 96.62 459 VAL A CA 1
ATOM 3555 C C . VAL A 1 459 ? -12.742 7.906 22.094 1 96.62 459 VAL A C 1
ATOM 3557 O O . VAL A 1 459 ? -12.273 8.695 21.266 1 96.62 459 VAL A O 1
ATOM 3560 N N . ARG A 1 460 ? -13.961 7.801 22.219 1 94.88 460 ARG A N 1
ATOM 3561 C CA . ARG A 1 460 ? -14.977 8.148 21.219 1 94.88 460 ARG A CA 1
ATOM 3562 C C . ARG A 1 460 ? -15.039 9.656 21 1 94.88 460 ARG A C 1
ATOM 3564 O O . ARG A 1 460 ? -15.383 10.117 19.906 1 94.88 460 ARG A O 1
ATOM 3571 N N . GLU A 1 461 ? -14.695 10.359 22 1 92.19 461 GLU A N 1
ATOM 3572 C CA . GLU A 1 461 ? -14.703 11.82 21.875 1 92.19 461 GLU A CA 1
ATOM 3573 C C . GLU A 1 461 ? -13.75 12.289 20.781 1 92.19 461 GLU A C 1
ATOM 3575 O O . GLU A 1 461 ? -13.992 13.312 20.141 1 92.19 461 GLU A O 1
ATOM 3580 N N . LEU A 1 462 ? -12.734 11.516 20.547 1 94.75 462 LEU A N 1
ATOM 3581 C CA . LEU A 1 462 ? -11.734 11.906 19.562 1 94.75 462 LEU A CA 1
ATOM 3582 C C . LEU A 1 462 ? -12.078 11.32 18.188 1 94.75 462 LEU A C 1
ATOM 3584 O O . LEU A 1 462 ? -11.898 11.984 17.156 1 94.75 462 LEU A O 1
ATOM 3588 N N . PHE A 1 463 ? -12.547 10.125 18.156 1 96.75 463 PHE A N 1
ATOM 3589 C CA . PHE A 1 463 ? -12.594 9.406 16.875 1 96.75 463 PHE A CA 1
ATOM 3590 C C . PHE A 1 463 ? -14.031 9.258 16.391 1 96.75 463 PHE A C 1
ATOM 3592 O O . PHE A 1 463 ? -14.273 9 15.211 1 96.75 463 PHE A O 1
ATOM 3599 N N . ASP A 1 464 ? -14.969 9.43 17.25 1 92.88 464 ASP A N 1
ATOM 3600 C CA . ASP A 1 464 ? -16.391 9.422 16.922 1 92.88 464 ASP A CA 1
ATOM 3601 C C . ASP A 1 464 ? -16.75 8.188 16.078 1 92.88 464 ASP A C 1
ATOM 3603 O O . ASP A 1 464 ? -16.422 7.062 16.453 1 92.88 464 ASP A O 1
ATOM 3607 N N . SER A 1 465 ? -17.359 8.352 14.891 1 94.19 465 SER A N 1
ATOM 3608 C CA . SER A 1 465 ? -17.875 7.262 14.07 1 94.19 465 SER A CA 1
ATOM 3609 C C . SER A 1 465 ? -16.75 6.484 13.406 1 94.19 465 SER A C 1
ATOM 3611 O O . SER A 1 465 ? -16.938 5.336 13 1 94.19 465 SER A O 1
ATOM 3613 N N . LEU A 1 466 ? -15.586 7.098 13.336 1 97 466 LEU A N 1
ATOM 3614 C CA . LEU A 1 466 ? -14.461 6.418 12.695 1 97 466 LEU A CA 1
ATOM 3615 C C . LEU A 1 466 ? -14.047 5.188 13.492 1 97 466 LEU A C 1
ATOM 3617 O O . LEU A 1 466 ? -13.562 4.207 12.922 1 97 466 LEU A O 1
ATOM 3621 N N . ALA A 1 467 ? -14.273 5.258 14.836 1 96.69 467 ALA A N 1
ATOM 3622 C CA . ALA A 1 467 ? -13.914 4.137 15.703 1 96.69 467 ALA A CA 1
ATOM 3623 C C . ALA A 1 467 ? -14.703 2.885 15.336 1 96.69 467 ALA A C 1
ATOM 3625 O O . ALA A 1 467 ? -14.258 1.764 15.602 1 96.69 467 ALA A O 1
ATOM 3626 N N . ASP A 1 468 ? -15.844 3.148 14.664 1 95.62 468 ASP A N 1
ATOM 3627 C CA . ASP A 1 468 ? -16.719 2.027 14.328 1 95.62 468 ASP A CA 1
ATOM 3628 C C . ASP A 1 468 ? -16.641 1.702 12.836 1 95.62 468 ASP A C 1
ATOM 3630 O O . ASP A 1 468 ? -17.328 0.802 12.359 1 95.62 468 ASP A O 1
ATOM 3634 N N . ASP A 1 469 ? -15.945 2.447 12.078 1 97.31 469 ASP A N 1
ATOM 3635 C CA . ASP A 1 469 ? -15.82 2.205 10.648 1 97.31 469 ASP A CA 1
ATOM 3636 C C . ASP A 1 469 ? -14.852 1.054 10.367 1 97.31 469 ASP A C 1
ATOM 3638 O O . ASP A 1 469 ? -13.648 1.175 10.602 1 97.31 469 ASP A O 1
ATOM 3642 N N . PRO A 1 470 ? -15.328 -0.049 9.875 1 96.38 470 PRO A N 1
ATOM 3643 C CA . PRO A 1 470 ? -14.469 -1.232 9.766 1 96.38 470 PRO A CA 1
ATOM 3644 C C . PRO A 1 470 ? -13.305 -1.027 8.797 1 96.38 470 PRO A C 1
ATOM 3646 O O . PRO A 1 470 ? -12.219 -1.574 9.016 1 96.38 470 PRO A O 1
ATOM 3649 N N . GLU A 1 471 ? -13.508 -0.284 7.742 1 96.19 471 GLU A N 1
ATOM 3650 C CA . GLU A 1 471 ? -12.438 -0.055 6.777 1 96.19 471 GLU A CA 1
ATOM 3651 C C . GLU A 1 471 ? -11.336 0.809 7.375 1 96.19 471 GLU A C 1
ATOM 3653 O O . GLU A 1 471 ? -10.148 0.509 7.215 1 96.19 471 GLU A O 1
ATOM 3658 N N . PHE A 1 472 ? -11.781 1.872 8.102 1 97.94 472 PHE A N 1
ATOM 3659 C CA . PHE A 1 472 ? -10.797 2.727 8.758 1 97.94 472 PHE A CA 1
ATOM 3660 C C . PHE A 1 472 ? -10.016 1.948 9.805 1 97.94 472 PHE A C 1
ATOM 3662 O O . PHE A 1 472 ? -8.789 2.023 9.859 1 97.94 472 PHE A O 1
ATOM 3669 N N . VAL A 1 473 ? -10.68 1.209 10.625 1 98.06 473 VAL A N 1
ATOM 3670 C CA . VAL A 1 473 ? -10.047 0.462 11.711 1 98.06 473 VAL A CA 1
ATOM 3671 C C . VAL A 1 473 ? -9.078 -0.566 11.125 1 98.06 473 VAL A C 1
ATOM 3673 O O . VAL A 1 473 ? -7.961 -0.727 11.633 1 98.06 473 VAL A O 1
ATOM 3676 N N . ARG A 1 474 ? -9.469 -1.241 10.07 1 97.69 474 ARG A N 1
ATOM 3677 C CA . ARG A 1 474 ? -8.617 -2.223 9.398 1 97.69 474 ARG A CA 1
ATOM 3678 C C . ARG A 1 474 ? -7.344 -1.576 8.875 1 97.69 474 ARG A C 1
ATOM 3680 O O . ARG A 1 474 ? -6.238 -2.025 9.188 1 97.69 474 ARG A O 1
ATOM 3687 N N . ASP A 1 475 ? -7.531 -0.488 8.094 1 98.25 475 ASP A N 1
ATOM 3688 C CA . ASP A 1 475 ? -6.387 0.168 7.469 1 98.25 475 ASP A CA 1
ATOM 3689 C C . ASP A 1 475 ? -5.441 0.747 8.523 1 98.25 475 ASP A C 1
ATOM 3691 O O . ASP A 1 475 ? -4.223 0.731 8.344 1 98.25 475 ASP A O 1
ATOM 3695 N N . LEU A 1 476 ? -6.023 1.26 9.594 1 98.75 476 LEU A N 1
ATOM 3696 C CA . LEU A 1 476 ? -5.215 1.796 10.688 1 98.75 476 LEU A CA 1
ATOM 3697 C C . LEU A 1 476 ? -4.41 0.69 11.359 1 98.75 476 LEU A C 1
ATOM 3699 O O . LEU A 1 476 ? -3.24 0.886 11.695 1 98.75 476 LEU A O 1
ATOM 3703 N N . HIS A 1 477 ? -5.043 -0.452 11.562 1 98.69 477 HIS A N 1
ATOM 3704 C CA . HIS A 1 477 ? -4.352 -1.58 12.18 1 98.69 477 HIS A CA 1
ATOM 3705 C C . HIS A 1 477 ? -3.193 -2.057 11.312 1 98.69 477 HIS A C 1
ATOM 3707 O O . HIS A 1 477 ? -2.08 -2.254 11.805 1 98.69 477 HIS A O 1
ATOM 3713 N N . VAL A 1 478 ? -3.42 -2.219 10.023 1 98.69 478 VAL A N 1
ATOM 3714 C CA . VAL A 1 478 ? -2.389 -2.654 9.086 1 98.69 478 VAL A CA 1
ATOM 3715 C C . VAL A 1 478 ? -1.244 -1.644 9.07 1 98.69 478 VAL A C 1
ATOM 3717 O O . VAL A 1 478 ? -0.073 -2.021 9.156 1 98.69 478 VAL A O 1
ATOM 3720 N N . ALA A 1 479 ? -1.562 -0.33 8.969 1 98.81 479 ALA A N 1
ATOM 3721 C CA . ALA A 1 479 ? -0.544 0.717 8.961 1 98.81 479 ALA A CA 1
ATOM 3722 C C . ALA A 1 479 ? 0.255 0.717 10.258 1 98.81 479 ALA A C 1
ATOM 3724 O O . ALA A 1 479 ? 1.477 0.886 10.25 1 98.81 479 ALA A O 1
ATOM 3725 N N . SER A 1 480 ? -0.455 0.543 11.383 1 98.69 480 SER A N 1
ATOM 3726 C CA . SER A 1 480 ? 0.208 0.509 12.68 1 98.69 480 SER A CA 1
ATOM 3727 C C . SER A 1 480 ? 1.212 -0.636 12.758 1 98.69 480 SER A C 1
ATOM 3729 O O . SER A 1 480 ? 2.348 -0.443 13.195 1 98.69 480 SER A O 1
ATOM 3731 N N . GLU A 1 481 ? 0.828 -1.827 12.289 1 98.38 481 GLU A N 1
ATOM 3732 C CA . GLU A 1 481 ? 1.734 -2.971 12.305 1 98.38 481 GLU A CA 1
ATOM 3733 C C . GLU A 1 481 ? 2.918 -2.75 11.367 1 98.38 481 GLU A C 1
ATOM 3735 O O . GLU A 1 481 ? 4.059 -3.061 11.719 1 98.38 481 GLU A O 1
ATOM 3740 N N . ALA A 1 482 ? 2.658 -2.227 10.195 1 98.44 482 ALA A N 1
ATOM 3741 C CA . ALA A 1 482 ? 3.707 -1.978 9.211 1 98.44 482 ALA A CA 1
ATOM 3742 C C . ALA A 1 482 ? 4.797 -1.075 9.781 1 98.44 482 ALA A C 1
ATOM 3744 O O . ALA A 1 482 ? 5.973 -1.224 9.453 1 98.44 482 ALA A O 1
ATOM 3745 N N . LEU A 1 483 ? 4.434 -0.185 10.68 1 98.25 483 LEU A N 1
ATOM 3746 C CA . LEU A 1 483 ? 5.363 0.795 11.242 1 98.25 483 LEU A CA 1
ATOM 3747 C C . LEU A 1 483 ? 6.402 0.117 12.125 1 98.25 483 LEU A C 1
ATOM 3749 O O . LEU A 1 483 ? 7.414 0.729 12.484 1 98.25 483 LEU A O 1
ATOM 3753 N N . ARG A 1 484 ? 6.203 -1.179 12.492 1 97 484 ARG A N 1
ATOM 3754 C CA . ARG A 1 484 ? 7.238 -1.909 13.211 1 97 484 ARG A CA 1
ATOM 3755 C C . ARG A 1 484 ? 8.539 -1.941 12.422 1 97 484 ARG A C 1
ATOM 3757 O O . ARG A 1 484 ? 9.633 -1.962 13 1 97 484 ARG A O 1
ATOM 3764 N N . ALA A 1 485 ? 8.414 -1.876 11.086 1 96.69 485 ALA A N 1
ATOM 3765 C CA . ALA A 1 485 ? 9.594 -1.93 10.219 1 96.69 485 ALA A CA 1
ATOM 3766 C C . ALA A 1 485 ? 10.281 -0.572 10.148 1 96.69 485 ALA A C 1
ATOM 3768 O O . ALA A 1 485 ? 11.398 -0.461 9.633 1 96.69 485 ALA A O 1
ATOM 3769 N N . GLY A 1 486 ? 9.641 0.508 10.648 1 97.25 486 GLY A N 1
ATOM 3770 C CA . GLY A 1 486 ? 10.148 1.868 10.594 1 97.25 486 GLY A CA 1
ATOM 3771 C C . GLY A 1 486 ? 9.273 2.799 9.773 1 97.25 486 GLY A C 1
ATOM 3772 O O . GLY A 1 486 ? 8.664 2.381 8.789 1 97.25 486 GLY A O 1
ATOM 3773 N N . PRO A 1 487 ? 9.219 4.012 10.195 1 98.06 487 PRO A N 1
ATOM 3774 C CA . PRO A 1 487 ? 8.344 4.949 9.484 1 98.06 487 PRO A CA 1
ATOM 3775 C C . PRO A 1 487 ? 8.82 5.234 8.055 1 98.06 487 PRO A C 1
ATOM 3777 O O . PRO A 1 487 ? 8.008 5.262 7.129 1 98.06 487 PRO A O 1
ATOM 3780 N N . ARG A 1 488 ? 10.109 5.465 7.895 1 97.94 48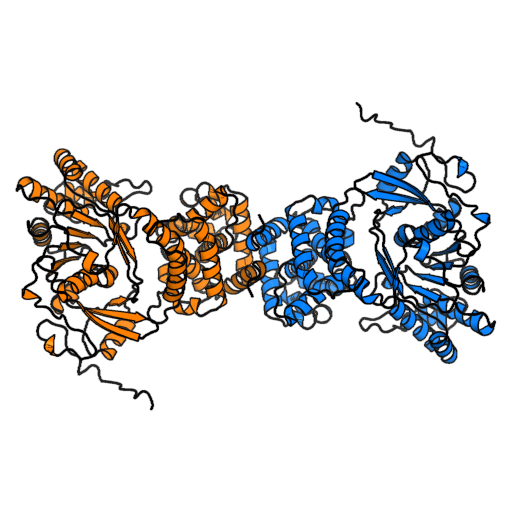8 ARG A N 1
ATOM 3781 C CA . ARG A 1 488 ? 10.625 5.746 6.559 1 97.94 488 ARG A CA 1
ATOM 3782 C C . ARG A 1 488 ? 10.422 4.551 5.633 1 97.94 488 ARG A C 1
ATOM 3784 O O . ARG A 1 488 ? 10.008 4.711 4.48 1 97.94 488 ARG A O 1
ATOM 3791 N N . GLU A 1 489 ? 10.758 3.332 6.145 1 98 489 GLU A N 1
ATOM 3792 C CA . GLU A 1 489 ? 10.578 2.096 5.387 1 98 489 GLU A CA 1
ATOM 3793 C C . GLU A 1 489 ? 9.117 1.911 4.973 1 98 489 GLU A C 1
ATOM 3795 O O . GLU A 1 489 ? 8.836 1.554 3.826 1 98 489 GLU A O 1
ATOM 3800 N N . THR A 1 490 ? 8.219 2.156 5.879 1 98.62 490 THR A N 1
ATOM 3801 C CA . THR A 1 490 ? 6.793 2.012 5.609 1 98.62 490 THR A CA 1
ATOM 3802 C C . THR A 1 490 ? 6.344 3 4.539 1 98.62 490 THR A C 1
ATOM 3804 O O . THR A 1 490 ? 5.605 2.637 3.619 1 98.62 490 THR A O 1
ATOM 3807 N N . ILE A 1 491 ? 6.801 4.258 4.652 1 98.44 491 ILE A N 1
ATOM 3808 C CA . ILE A 1 491 ? 6.465 5.281 3.672 1 98.44 491 ILE A CA 1
ATOM 3809 C C . ILE A 1 491 ? 6.953 4.852 2.289 1 98.44 491 ILE A C 1
ATOM 3811 O O . ILE A 1 491 ? 6.215 4.938 1.308 1 98.44 491 ILE A O 1
ATOM 3815 N N . GLU A 1 492 ? 8.18 4.379 2.199 1 97.75 492 GLU A N 1
ATOM 3816 C CA . GLU A 1 492 ? 8.727 3.945 0.919 1 97.75 492 GLU A CA 1
ATOM 3817 C C . GLU A 1 492 ? 7.906 2.805 0.325 1 97.75 492 GLU A C 1
ATOM 3819 O O . GLU A 1 492 ? 7.652 2.777 -0.881 1 97.75 492 GLU A O 1
ATOM 3824 N N . THR A 1 493 ? 7.496 1.871 1.14 1 98.25 493 THR A N 1
ATOM 3825 C CA . THR A 1 493 ? 6.68 0.759 0.668 1 98.25 493 THR A CA 1
ATOM 3826 C C . THR A 1 493 ? 5.309 1.252 0.214 1 98.25 493 THR A C 1
ATOM 3828 O O . THR A 1 493 ? 4.781 0.793 -0.802 1 98.25 493 THR A O 1
ATOM 3831 N N . TRP A 1 494 ? 4.648 2.182 1.009 1 98.06 494 TRP A N 1
ATOM 3832 C CA . TRP A 1 494 ? 3.377 2.77 0.596 1 98.06 494 TRP A CA 1
ATOM 3833 C C . TRP A 1 494 ? 3.502 3.43 -0.773 1 98.06 494 TRP A C 1
ATOM 3835 O O . TRP A 1 494 ? 2.613 3.293 -1.618 1 98.06 494 TRP A O 1
ATOM 3845 N N . MET A 1 495 ? 4.664 4.176 -0.96 1 97.19 495 MET A N 1
ATOM 3846 C CA . MET A 1 495 ? 4.875 4.828 -2.25 1 97.19 495 MET A CA 1
ATOM 3847 C C . MET A 1 495 ? 5.055 3.793 -3.357 1 97.19 495 MET A C 1
ATOM 3849 O O . MET A 1 495 ? 4.551 3.973 -4.469 1 97.19 495 MET A O 1
ATOM 3853 N N . ALA A 1 496 ? 5.723 2.703 -3.049 1 96.06 496 ALA A N 1
ATOM 3854 C CA . ALA A 1 496 ? 5.891 1.618 -4.012 1 96.06 496 ALA A CA 1
ATOM 3855 C C . ALA A 1 496 ? 4.543 1.005 -4.387 1 96.06 496 ALA A C 1
ATOM 3857 O O . ALA A 1 496 ? 4.285 0.735 -5.562 1 96.06 496 ALA A O 1
ATOM 3858 N N . VAL A 1 497 ? 3.691 0.772 -3.412 1 96.94 497 VAL A N 1
ATOM 3859 C CA . VAL A 1 497 ? 2.373 0.187 -3.629 1 96.94 497 VAL A CA 1
ATOM 3860 C C . VAL A 1 497 ? 1.53 1.119 -4.496 1 96.94 497 VAL A C 1
ATOM 3862 O O . VAL A 1 497 ? 0.754 0.661 -5.336 1 96.94 497 VAL A O 1
ATOM 3865 N N . ARG A 1 498 ? 1.746 2.438 -4.32 1 93.06 498 ARG A N 1
ATOM 3866 C CA . ARG A 1 498 ? 1.009 3.443 -5.078 1 93.06 498 ARG A CA 1
ATOM 3867 C C . ARG A 1 498 ? 1.522 3.535 -6.512 1 93.06 498 ARG A C 1
ATOM 3869 O O . ARG A 1 498 ? 0.855 4.098 -7.383 1 93.06 498 ARG A O 1
ATOM 3876 N N . GLY A 1 499 ? 2.676 2.971 -6.758 1 86.25 499 GLY A N 1
ATOM 3877 C CA . GLY A 1 499 ? 3.246 3 -8.094 1 86.25 499 GLY A CA 1
ATOM 3878 C C . GLY A 1 499 ? 4.16 4.188 -8.328 1 86.25 499 GLY A C 1
ATOM 3879 O O . GLY A 1 499 ? 4.402 4.578 -9.469 1 86.25 499 GLY A O 1
ATOM 3880 N N . VAL A 1 500 ? 4.426 4.863 -7.199 1 70.19 500 VAL A N 1
ATOM 3881 C CA . VAL A 1 500 ? 5.316 6.012 -7.332 1 70.19 500 VAL A CA 1
ATOM 3882 C C . VAL A 1 500 ? 6.77 5.551 -7.273 1 70.19 500 VAL A C 1
ATOM 3884 O O . VAL A 1 500 ? 7.109 4.656 -6.492 1 70.19 500 VAL A O 1
ATOM 3887 N N . ARG A 1 501 ? 7.656 5.785 -8.336 1 61.69 501 ARG A N 1
ATOM 3888 C CA . ARG A 1 501 ? 9.07 5.426 -8.453 1 61.69 501 ARG A CA 1
ATOM 3889 C C . ARG A 1 501 ? 9.953 6.453 -7.754 1 61.69 501 ARG A C 1
ATOM 3891 O O . ARG A 1 501 ? 9.641 7.648 -7.754 1 61.69 501 ARG A O 1
ATOM 3898 N N . MET B 1 1 ? -40.25 -25.281 -10.641 1 22.52 1 MET B N 1
ATOM 3899 C CA . MET B 1 1 ? -40.062 -26.719 -10.852 1 22.52 1 MET B CA 1
ATOM 3900 C C . MET B 1 1 ? -38.75 -27.188 -10.203 1 22.52 1 MET B C 1
ATOM 3902 O O . MET B 1 1 ? -37.688 -26.719 -10.57 1 22.52 1 MET B O 1
ATOM 3906 N N . TYR B 1 2 ? -38.781 -27.688 -8.961 1 23.22 2 TYR B N 1
ATOM 3907 C CA . TYR B 1 2 ? -37.906 -28.109 -7.895 1 23.22 2 TYR B CA 1
ATOM 3908 C C . TYR B 1 2 ? -37 -29.266 -8.359 1 23.22 2 TYR B C 1
ATOM 3910 O O . TYR B 1 2 ? -37.469 -30.141 -9.086 1 23.22 2 TYR B O 1
ATOM 3918 N N . ALA B 1 3 ? -35.812 -28.828 -8.398 1 30.33 3 ALA B N 1
ATOM 3919 C CA . ALA B 1 3 ? -34.812 -29.875 -8.633 1 30.33 3 ALA B CA 1
ATOM 3920 C C . ALA B 1 3 ? -35.156 -31.141 -7.859 1 30.33 3 ALA B C 1
ATOM 3922 O O . ALA B 1 3 ? -35.281 -31.125 -6.633 1 30.33 3 ALA B O 1
ATOM 3923 N N . GLN B 1 4 ? -35.906 -32.031 -8.438 1 25.45 4 GLN B N 1
ATOM 3924 C CA . GLN B 1 4 ? -36.156 -33.375 -7.883 1 25.45 4 GLN B CA 1
ATOM 3925 C C . GLN B 1 4 ? -34.844 -33.969 -7.371 1 25.45 4 GLN B C 1
ATOM 3927 O O . GLN B 1 4 ? -33.844 -34.062 -8.102 1 25.45 4 GLN B O 1
ATOM 3932 N N . LYS B 1 5 ? -34.75 -34 -6.152 1 37.59 5 LYS B N 1
ATOM 3933 C CA . LYS B 1 5 ? -33.781 -34.719 -5.34 1 37.59 5 LYS B CA 1
ATOM 3934 C C . LYS B 1 5 ? -33.688 -36.188 -5.781 1 37.59 5 LYS B C 1
ATOM 3936 O O . LYS B 1 5 ? -34.469 -37.031 -5.332 1 37.59 5 LYS B O 1
ATOM 3941 N N . THR B 1 6 ? -33.406 -36.5 -7.125 1 31.31 6 THR B N 1
ATOM 3942 C CA . THR B 1 6 ? -33.281 -37.875 -7.539 1 31.31 6 THR B CA 1
ATOM 3943 C C . THR B 1 6 ? -32.156 -38.594 -6.797 1 31.31 6 THR B C 1
ATOM 3945 O O . THR B 1 6 ? -30.984 -38.25 -6.984 1 31.31 6 THR B O 1
ATOM 3948 N N . THR B 1 7 ? -32.25 -39 -5.613 1 36.47 7 THR B N 1
ATOM 3949 C CA . THR B 1 7 ? -31.406 -39.906 -4.859 1 36.47 7 THR B CA 1
ATOM 3950 C C . THR B 1 7 ? -31.25 -41.25 -5.602 1 36.47 7 THR B C 1
ATOM 3952 O O . THR B 1 7 ? -32.062 -42.156 -5.461 1 36.47 7 THR B O 1
ATOM 3955 N N . GLY B 1 8 ? -30.938 -41.375 -6.844 1 37.06 8 GLY B N 1
ATOM 3956 C CA . GLY B 1 8 ? -30.75 -42.656 -7.465 1 37.06 8 GLY B CA 1
ATOM 3957 C C . GLY B 1 8 ? -29.797 -43.562 -6.691 1 37.06 8 GLY B C 1
ATOM 3958 O O . GLY B 1 8 ? -28.766 -43.125 -6.211 1 37.06 8 GLY B O 1
ATOM 3959 N N . THR B 1 9 ? -30.219 -44.625 -5.988 1 44.25 9 THR B N 1
ATOM 3960 C CA . THR B 1 9 ? -29.5 -45.719 -5.324 1 44.25 9 THR B CA 1
ATOM 3961 C C . THR B 1 9 ? -28.359 -46.219 -6.195 1 44.25 9 THR B C 1
ATOM 3963 O O . THR B 1 9 ? -28.469 -46.219 -7.422 1 44.25 9 THR B O 1
ATOM 3966 N N . LEU B 1 10 ? -27.016 -46.281 -5.711 1 56 10 LEU B N 1
ATOM 3967 C CA . LEU B 1 10 ? -25.781 -46.844 -6.25 1 56 10 LEU B CA 1
ATOM 3968 C C . LEU B 1 10 ? -26.031 -48.188 -6.906 1 56 10 LEU B C 1
ATOM 3970 O O . LEU B 1 10 ? -25.141 -48.781 -7.508 1 56 10 LEU B O 1
ATOM 3974 N N . THR B 1 11 ? -27.156 -48.906 -6.793 1 58.06 11 THR B N 1
ATOM 3975 C CA . THR B 1 11 ? -27.359 -50.281 -7.258 1 58.06 11 THR B CA 1
ATOM 3976 C C . THR B 1 11 ? -27.5 -50.312 -8.773 1 58.06 11 THR B C 1
ATOM 3978 O O . THR B 1 11 ? -27.328 -51.375 -9.398 1 58.06 11 THR B O 1
ATOM 3981 N N . ASP B 1 12 ? -27.656 -49.188 -9.484 1 77.56 12 ASP B N 1
ATOM 3982 C CA . ASP B 1 12 ? -27.969 -49.281 -10.906 1 77.56 12 ASP B CA 1
ATOM 3983 C C . ASP B 1 12 ? -26.859 -48.625 -11.742 1 77.56 12 ASP B C 1
ATOM 3985 O O . ASP B 1 12 ? -27.109 -48.125 -12.836 1 77.56 12 ASP B O 1
ATOM 3989 N N . LEU B 1 13 ? -25.547 -48.75 -11.25 1 90.75 13 LEU B N 1
ATOM 3990 C CA . LEU B 1 13 ? -24.469 -48.125 -12.008 1 90.75 13 LEU B CA 1
ATOM 3991 C C . LEU B 1 13 ? -24.031 -49.031 -13.156 1 90.75 13 LEU B C 1
ATOM 3993 O O . LEU B 1 13 ? -23.984 -50.25 -13.008 1 90.75 13 LEU B O 1
ATOM 3997 N N . VAL B 1 14 ? -23.734 -48.469 -14.281 1 94.38 14 VAL B N 1
ATOM 3998 C CA . VAL B 1 14 ? -23.141 -49.188 -15.398 1 94.38 14 VAL B CA 1
ATOM 3999 C C . VAL B 1 14 ? -21.641 -49.375 -15.156 1 94.38 14 VAL B C 1
ATOM 4001 O O . VAL B 1 14 ? -20.906 -48.375 -15.039 1 94.38 14 VAL B O 1
ATOM 4004 N N . PRO B 1 15 ? -21.203 -50.625 -14.992 1 95.19 15 PRO B N 1
ATOM 4005 C CA . PRO B 1 15 ? -19.75 -50.812 -14.898 1 95.19 15 PRO B CA 1
ATOM 4006 C C . PRO B 1 15 ? -19.016 -50.312 -16.141 1 95.19 15 PRO B C 1
ATOM 4008 O O . PRO B 1 15 ? -19.484 -50.5 -17.266 1 95.19 15 PRO B O 1
ATOM 4011 N N . LEU B 1 16 ? -17.922 -49.719 -15.984 1 96.81 16 LEU B N 1
ATOM 4012 C CA . LEU B 1 16 ? -17.188 -49.188 -17.125 1 96.81 16 LEU B CA 1
ATOM 4013 C C . LEU B 1 16 ? -16.266 -50.25 -17.719 1 96.81 16 LEU B C 1
ATOM 4015 O O . LEU B 1 16 ? -15.328 -50.688 -17.047 1 96.81 16 LEU B O 1
ATOM 4019 N N . SER B 1 17 ? -16.531 -50.656 -18.859 1 96.75 17 SER B N 1
ATOM 4020 C CA . SER B 1 17 ? -15.766 -51.625 -19.609 1 96.75 17 SER B CA 1
ATOM 4021 C C . SER B 1 17 ? -16.109 -51.594 -21.094 1 96.75 17 SER B C 1
ATOM 4023 O O . SER B 1 17 ? -17.078 -50.969 -21.5 1 96.75 17 SER B O 1
ATOM 4025 N N . ASP B 1 18 ? -15.281 -52.281 -21.844 1 96.44 18 ASP B N 1
ATOM 4026 C CA . ASP B 1 18 ? -15.578 -52.375 -23.266 1 96.44 18 ASP B CA 1
ATOM 4027 C C . ASP B 1 18 ? -16.969 -52.969 -23.5 1 96.44 18 ASP B C 1
ATOM 4029 O O . ASP B 1 18 ? -17.688 -52.531 -24.406 1 96.44 18 ASP B O 1
ATOM 4033 N N . ALA B 1 19 ? -17.344 -53.844 -22.672 1 95.56 19 ALA B N 1
ATOM 4034 C CA . ALA B 1 19 ? -18.594 -54.594 -22.828 1 95.56 19 ALA B CA 1
ATOM 4035 C C . ALA B 1 19 ? -19.797 -53.719 -22.531 1 95.56 19 ALA B C 1
ATOM 4037 O O . ALA B 1 19 ? -20.906 -54 -22.984 1 95.56 19 ALA B O 1
ATOM 4038 N N . THR B 1 20 ? -19.578 -52.688 -21.828 1 96.12 20 THR B N 1
ATOM 4039 C CA . THR B 1 20 ? -20.719 -51.938 -21.344 1 96.12 20 THR B CA 1
ATOM 4040 C C . THR B 1 20 ? -20.75 -50.531 -21.969 1 96.12 20 THR B C 1
ATOM 4042 O O . THR B 1 20 ? -21.578 -49.688 -21.609 1 96.12 20 THR B O 1
ATOM 4045 N N . LEU B 1 21 ? -19.875 -50.25 -22.938 1 96.06 21 LEU B N 1
ATOM 4046 C CA . LEU B 1 21 ? -19.812 -48.938 -23.547 1 96.06 21 LEU B CA 1
ATOM 4047 C C . LEU B 1 21 ? -21.141 -48.562 -24.188 1 96.06 21 LEU B C 1
ATOM 4049 O O . LEU B 1 21 ? -21.547 -47.406 -24.156 1 96.06 21 LEU B O 1
ATOM 4053 N N . HIS B 1 22 ? -21.844 -49.531 -24.734 1 93.62 22 HIS B N 1
ATOM 4054 C CA . HIS B 1 22 ? -23.109 -49.281 -25.422 1 93.62 22 HIS B CA 1
ATOM 4055 C C . HIS B 1 22 ? -24.219 -48.938 -24.438 1 93.62 22 HIS B C 1
ATOM 4057 O O . HIS B 1 22 ? -25.25 -48.375 -24.828 1 93.62 22 HIS B O 1
ATOM 4063 N N . ALA B 1 23 ? -24 -49.219 -23.203 1 94.62 23 ALA B N 1
ATOM 4064 C CA . ALA B 1 23 ? -25.031 -49.062 -22.188 1 94.62 23 ALA B CA 1
ATOM 4065 C C . ALA B 1 23 ? -24.812 -47.781 -21.391 1 94.62 23 ALA B C 1
ATOM 4067 O O . ALA B 1 23 ? -25.516 -47.5 -20.406 1 94.62 23 ALA B O 1
ATOM 4068 N N . LEU B 1 24 ? -23.812 -47 -21.797 1 95.88 24 LEU B N 1
ATOM 4069 C CA . LEU B 1 24 ? -23.531 -45.75 -21.062 1 95.88 24 LEU B CA 1
ATOM 4070 C C . LEU B 1 24 ? -24.719 -44.781 -21.125 1 95.88 24 LEU B C 1
ATOM 4072 O O . LEU B 1 24 ? -25.391 -44.719 -22.156 1 95.88 24 LEU B O 1
ATOM 4076 N N . PRO B 1 25 ? -24.984 -44.125 -20.031 1 95.38 25 PRO B N 1
ATOM 4077 C CA . PRO B 1 25 ? -26.047 -43.125 -20.062 1 95.38 25 PRO B CA 1
ATOM 4078 C C . PRO B 1 25 ? -25.812 -42.062 -21.141 1 95.38 25 PRO B C 1
ATOM 4080 O O . PRO B 1 25 ? -24.672 -41.781 -21.5 1 95.38 25 PRO B O 1
ATOM 4083 N N . GLU B 1 26 ? -26.906 -41.375 -21.625 1 93 26 GLU B N 1
ATOM 4084 C CA . GLU B 1 26 ? -26.875 -40.375 -22.703 1 93 26 GLU B CA 1
ATOM 4085 C C . GLU B 1 26 ? -25.984 -39.188 -22.344 1 93 26 GLU B C 1
ATOM 4087 O O . GLU B 1 26 ? -25.375 -38.594 -23.219 1 93 26 GLU B O 1
ATOM 4092 N N . ALA B 1 27 ? -25.859 -38.938 -21.078 1 93.5 27 ALA B N 1
ATOM 4093 C CA . ALA B 1 27 ? -25.125 -37.75 -20.609 1 93.5 27 ALA B CA 1
ATOM 4094 C C . ALA B 1 27 ? -23.609 -37.969 -20.688 1 93.5 27 ALA B C 1
ATOM 4096 O O . ALA B 1 27 ? -22.828 -37.031 -20.562 1 93.5 27 ALA B O 1
ATOM 4097 N N . VAL B 1 28 ? -23.219 -39.188 -20.938 1 96.88 28 VAL B N 1
ATOM 4098 C CA . VAL B 1 28 ? -21.797 -39.531 -21.031 1 96.88 28 VAL B CA 1
ATOM 4099 C C . VAL B 1 28 ? -21.422 -39.875 -22.469 1 96.88 28 VAL B C 1
ATOM 4101 O O . VAL B 1 28 ? -22.047 -40.719 -23.109 1 96.88 28 VAL B O 1
ATOM 4104 N N . GLN B 1 29 ? -20.469 -39.156 -22.969 1 97 29 GLN B N 1
ATOM 4105 C CA . GLN B 1 29 ? -20.016 -39.406 -24.344 1 97 29 GLN B CA 1
ATOM 4106 C C . GLN B 1 29 ? -19.125 -40.656 -24.406 1 97 29 GLN B C 1
ATOM 4108 O O . GLN B 1 29 ? -17.984 -40.625 -23.906 1 97 29 GLN B O 1
ATOM 4113 N N . ALA B 1 30 ? -19.531 -41.656 -25 1 96.62 30 ALA B N 1
ATOM 4114 C CA . ALA B 1 30 ? -18.719 -42.844 -25.219 1 96.62 30 ALA B CA 1
ATOM 4115 C C . ALA B 1 30 ? -17.719 -42.656 -26.344 1 96.62 30 ALA B C 1
ATOM 4117 O O . ALA B 1 30 ? -17.859 -41.719 -27.156 1 96.62 30 ALA B O 1
ATOM 4118 N N . PRO B 1 31 ? -16.672 -43.531 -26.328 1 95.38 31 PRO B N 1
ATOM 4119 C CA . PRO B 1 31 ? -15.789 -43.469 -27.484 1 95.38 31 PRO B CA 1
ATOM 4120 C C . PRO B 1 31 ? -16.531 -43.688 -28.812 1 95.38 31 PRO B C 1
ATOM 4122 O O . PRO B 1 31 ? -17.312 -44.625 -28.922 1 95.38 31 PRO B O 1
ATOM 4125 N N . GLY B 1 32 ? -16.438 -42.781 -29.734 1 92.25 32 GLY B N 1
ATOM 4126 C CA . GLY B 1 32 ? -17.078 -42.906 -31.031 1 92.25 32 GLY B CA 1
ATOM 4127 C C . GLY B 1 32 ? -16.203 -43.625 -32.062 1 92.25 32 GLY B C 1
ATOM 4128 O O . GLY B 1 32 ? -16.359 -43.406 -33.25 1 92.25 32 GLY B O 1
ATOM 4129 N N . TYR B 1 33 ? -15.281 -44.312 -31.672 1 95.25 33 TYR B N 1
ATOM 4130 C CA . TYR B 1 33 ? -14.352 -45.031 -32.531 1 95.25 33 TYR B CA 1
ATOM 4131 C C . TYR B 1 33 ? -14.164 -46.469 -32.094 1 95.25 33 TYR B C 1
ATOM 4133 O O . TYR B 1 33 ? -14.508 -46.812 -30.953 1 95.25 33 TYR B O 1
ATOM 4141 N N . ASP B 1 34 ? -13.641 -47.312 -32.969 1 94.25 34 ASP B N 1
ATOM 4142 C CA . ASP B 1 34 ? -13.328 -48.719 -32.656 1 94.25 34 ASP B CA 1
ATOM 4143 C C . ASP B 1 34 ? -11.977 -48.812 -31.969 1 94.25 34 ASP B C 1
ATOM 4145 O O . ASP B 1 34 ? -10.93 -48.688 -32.594 1 94.25 34 ASP B O 1
ATOM 4149 N N . ARG B 1 35 ? -12.031 -49.125 -30.688 1 94.94 35 ARG B N 1
ATOM 4150 C CA . ARG B 1 35 ? -10.812 -49.188 -29.891 1 94.94 35 ARG B CA 1
ATOM 4151 C C . ARG B 1 35 ? -9.883 -50.281 -30.391 1 94.94 35 ARG B C 1
ATOM 4153 O O . ARG B 1 35 ? -8.664 -50.156 -30.359 1 94.94 35 ARG B O 1
ATOM 4160 N N . GLY B 1 36 ? -10.461 -51.312 -30.828 1 91.94 36 GLY B N 1
ATOM 4161 C CA . GLY B 1 36 ? -9.68 -52.438 -31.312 1 91.94 36 GLY B CA 1
ATOM 4162 C C . GLY B 1 36 ? -8.914 -52.125 -32.594 1 91.94 36 GLY B C 1
ATOM 4163 O O . GLY B 1 36 ? -7.941 -52.812 -32.906 1 91.94 36 GLY B O 1
ATOM 4164 N N . ALA B 1 37 ? -9.289 -51.094 -33.25 1 92.69 37 ALA B N 1
ATOM 4165 C CA . ALA B 1 37 ? -8.664 -50.75 -34.531 1 92.69 37 ALA B CA 1
ATOM 4166 C C . ALA B 1 37 ? -7.492 -49.781 -34.312 1 92.69 37 ALA B C 1
ATOM 4168 O O . ALA B 1 37 ? -6.691 -49.562 -35.219 1 92.69 37 ALA B O 1
ATOM 4169 N N . ILE B 1 38 ? -7.336 -49.312 -33.156 1 93.44 38 ILE B N 1
ATOM 4170 C CA . ILE B 1 38 ? -6.273 -48.344 -32.906 1 93.44 38 ILE B CA 1
ATOM 4171 C C . ILE B 1 38 ? -5.012 -49.062 -32.469 1 93.44 38 ILE B C 1
ATOM 4173 O O . ILE B 1 38 ? -5.004 -49.719 -31.406 1 93.44 38 ILE B O 1
ATOM 4177 N N . ARG B 1 39 ? -4.004 -48.938 -33.219 1 94.94 39 ARG B N 1
ATOM 4178 C CA . ARG B 1 39 ? -2.715 -49.531 -32.875 1 94.94 39 ARG B CA 1
ATOM 4179 C C . ARG B 1 39 ? -1.846 -48.562 -32.094 1 94.94 39 ARG B C 1
ATOM 4181 O O . ARG B 1 39 ? -1.854 -47.375 -32.375 1 94.94 39 ARG B O 1
ATOM 4188 N N . PRO B 1 40 ? -1.097 -49.125 -31.219 1 96.12 40 PRO B N 1
ATOM 4189 C CA . PRO B 1 40 ? -0.284 -48.188 -30.406 1 96.12 40 PRO B CA 1
ATOM 4190 C C . PRO B 1 40 ? 0.88 -47.594 -31.203 1 96.12 40 PRO B C 1
ATOM 4192 O O . PRO B 1 40 ? 1.498 -48.281 -32 1 96.12 40 PRO B O 1
ATOM 4195 N N . GLY B 1 41 ? 1.12 -46.375 -31.016 1 97.94 41 GLY B N 1
ATOM 4196 C CA . GLY B 1 41 ? 2.268 -45.688 -31.562 1 97.94 41 GLY B CA 1
ATOM 4197 C C . GLY B 1 41 ? 2.965 -44.781 -30.562 1 97.94 41 GLY B C 1
ATOM 4198 O O . GLY B 1 41 ? 4.031 -44.25 -30.844 1 97.94 41 GLY B O 1
ATOM 4199 N N . VAL B 1 42 ? 2.35 -44.688 -29.375 1 98.69 42 VAL B N 1
ATOM 4200 C CA . VAL B 1 42 ? 2.859 -43.812 -28.312 1 98.69 42 VAL B CA 1
ATOM 4201 C C . VAL B 1 42 ? 2.926 -44.594 -27 1 98.69 42 VAL B C 1
ATOM 4203 O O . VAL B 1 42 ? 1.99 -45.312 -26.656 1 98.69 42 VAL B O 1
ATOM 4206 N N . VAL B 1 43 ? 4.016 -44.531 -26.328 1 98.81 43 VAL B N 1
ATOM 4207 C CA . VAL B 1 43 ? 4.117 -45 -24.938 1 98.81 43 VAL B CA 1
ATOM 4208 C C . VAL B 1 43 ? 4.18 -43.781 -24 1 98.81 43 VAL B C 1
ATOM 4210 O O . VAL B 1 43 ? 5 -42.906 -24.188 1 98.81 43 VAL B O 1
ATOM 4213 N N . HIS B 1 44 ? 3.258 -43.75 -23.078 1 98.62 44 HIS B N 1
ATOM 4214 C CA . HIS B 1 44 ? 3.289 -42.688 -22.078 1 98.62 44 HIS B CA 1
ATOM 4215 C C . HIS B 1 44 ? 3.732 -43.219 -20.719 1 98.62 44 HIS B C 1
ATOM 4217 O O . HIS B 1 44 ? 3.146 -44.188 -20.203 1 98.62 44 HIS B O 1
ATOM 4223 N N . ILE B 1 45 ? 4.734 -42.562 -20.141 1 97.88 45 ILE B N 1
ATOM 4224 C CA . ILE B 1 45 ? 5.23 -42.969 -18.844 1 97.88 45 ILE B CA 1
ATOM 4225 C C . ILE B 1 45 ? 4.754 -41.969 -17.766 1 97.88 45 ILE B C 1
ATOM 4227 O O . ILE B 1 45 ? 5.066 -40.781 -17.828 1 97.88 45 ILE B O 1
ATOM 4231 N N . GLY B 1 46 ? 4.086 -42.5 -16.797 1 95.88 46 GLY B N 1
ATOM 4232 C CA . GLY B 1 46 ? 3.494 -41.688 -15.758 1 95.88 46 GLY B CA 1
ATOM 4233 C C . GLY B 1 46 ? 2.041 -41.344 -16.016 1 95.88 46 GLY B C 1
ATOM 4234 O O . GLY B 1 46 ? 1.711 -40.188 -16.297 1 95.88 46 GLY B O 1
ATOM 4235 N N . VAL B 1 47 ? 1.171 -42.312 -15.883 1 96.25 47 VAL B N 1
ATOM 4236 C CA . VAL B 1 47 ? -0.248 -42.156 -16.188 1 96.25 47 VAL B CA 1
ATOM 4237 C C . VAL B 1 47 ? -0.981 -41.625 -14.953 1 96.25 47 VAL B C 1
ATOM 4239 O O . VAL B 1 47 ? -1.817 -42.312 -14.375 1 96.25 47 VAL B O 1
ATOM 4242 N N . GLY B 1 48 ? -0.713 -40.375 -14.625 1 93.88 48 GLY B N 1
ATOM 4243 C CA . GLY B 1 48 ? -1.387 -39.719 -13.523 1 93.88 48 GLY B CA 1
ATOM 4244 C C . GLY B 1 48 ? -2.623 -38.938 -13.953 1 93.88 48 GLY B C 1
ATOM 4245 O O . GLY B 1 48 ? -3.096 -39.094 -15.086 1 93.88 48 GLY B O 1
ATOM 4246 N N . GLY B 1 49 ? -3.199 -38.25 -13.023 1 93.38 49 GLY B N 1
ATOM 4247 C CA . GLY B 1 49 ? -4.387 -37.438 -13.297 1 93.38 49 GLY B CA 1
ATOM 4248 C C . GLY B 1 49 ? -4.188 -36.438 -14.406 1 93.38 49 GLY B C 1
ATOM 4249 O O . GLY B 1 49 ? -5.059 -36.281 -15.266 1 93.38 49 GLY B O 1
ATOM 4250 N N . PHE B 1 50 ? -3.021 -35.844 -14.406 1 94.81 50 PHE B N 1
ATOM 4251 C CA . PHE B 1 50 ? -2.793 -34.812 -15.414 1 94.81 50 PHE B CA 1
ATOM 4252 C C . PHE B 1 50 ? -2.74 -35.406 -16.812 1 94.81 50 PHE B C 1
ATOM 4254 O O . PHE B 1 50 ? -3.367 -34.906 -17.734 1 94.81 50 PHE B O 1
ATOM 4261 N N . HIS B 1 51 ? -1.99 -36.438 -17 1 97.25 51 HIS B N 1
ATOM 4262 C CA . HIS B 1 51 ? -1.928 -37.094 -18.297 1 97.25 51 HIS B CA 1
ATOM 4263 C C . HIS B 1 51 ? -3.318 -37.469 -18.797 1 97.25 51 HIS B C 1
ATOM 4265 O O . HIS B 1 51 ? -3.67 -37.219 -19.938 1 97.25 51 HIS B O 1
ATOM 4271 N N . ARG B 1 52 ? -4.066 -38.062 -17.891 1 97.88 52 ARG B N 1
ATOM 4272 C CA . ARG B 1 52 ? -5.387 -38.562 -18.234 1 97.88 52 ARG B CA 1
ATOM 4273 C C . ARG B 1 52 ? -6.344 -37.438 -18.578 1 97.88 52 ARG B C 1
ATOM 4275 O O . ARG B 1 52 ? -7.262 -37.594 -19.375 1 97.88 52 ARG B O 1
ATOM 4282 N N . ALA B 1 53 ? -6.02 -36.312 -18.031 1 97.69 53 ALA B N 1
ATOM 4283 C CA . ALA B 1 53 ? -6.887 -35.156 -18.266 1 97.69 53 ALA B CA 1
ATOM 4284 C C . ALA B 1 53 ? -6.387 -34.312 -19.438 1 97.69 53 ALA B C 1
ATOM 4286 O O . ALA B 1 53 ? -7.113 -33.469 -19.953 1 97.69 53 ALA B O 1
ATOM 4287 N N . HIS B 1 54 ? -5.176 -34.531 -19.891 1 98.38 54 HIS B N 1
ATOM 4288 C CA . HIS B 1 54 ? -4.566 -33.594 -20.844 1 98.38 54 HIS B CA 1
ATOM 4289 C C . HIS B 1 54 ? -4.074 -34.344 -22.094 1 98.38 54 HIS B C 1
ATOM 4291 O O . HIS B 1 54 ? -4.832 -34.531 -23.047 1 98.38 54 HIS B O 1
ATOM 4297 N N . GLN B 1 55 ? -2.928 -35 -22.094 1 98.5 55 GLN B N 1
ATOM 4298 C CA . GLN B 1 55 ? -2.375 -35.625 -23.297 1 98.5 55 GLN B CA 1
ATOM 4299 C C . GLN B 1 55 ? -3.314 -36.688 -23.844 1 98.5 55 GLN B C 1
ATOM 4301 O O . GLN B 1 55 ? -3.59 -36.719 -25.031 1 98.5 55 GLN B O 1
ATOM 4306 N N . ALA B 1 56 ? -3.785 -37.531 -22.969 1 98.56 56 ALA B N 1
ATOM 4307 C CA . ALA B 1 56 ? -4.656 -38.625 -23.406 1 98.56 56 ALA B CA 1
ATOM 4308 C C . ALA B 1 56 ? -5.93 -38.094 -24.047 1 98.56 56 ALA B C 1
ATOM 4310 O O . ALA B 1 56 ? -6.465 -38.688 -24.984 1 98.56 56 ALA B O 1
ATOM 4311 N N . VAL B 1 57 ? -6.363 -37 -23.547 1 98.5 57 VAL B N 1
ATOM 4312 C CA . VAL B 1 57 ? -7.57 -36.375 -24.094 1 98.5 57 VAL B CA 1
ATOM 4313 C C . VAL B 1 57 ? -7.301 -35.906 -25.516 1 98.5 57 VAL B C 1
ATOM 4315 O O . VAL B 1 57 ? -8.156 -36.031 -26.391 1 98.5 57 VAL B O 1
ATOM 4318 N N . TYR B 1 58 ? -6.145 -35.281 -25.781 1 98.5 58 TYR B N 1
ATOM 4319 C CA . TYR B 1 58 ? -5.793 -34.875 -27.141 1 98.5 58 TYR B CA 1
ATOM 4320 C C . TYR B 1 58 ? -5.738 -36.062 -28.078 1 98.5 58 TYR B C 1
ATOM 4322 O O . TYR B 1 58 ? -6.242 -36 -29.203 1 98.5 58 TYR B O 1
ATOM 4330 N N . PHE B 1 59 ? -5.172 -37.156 -27.656 1 98.44 59 PHE B N 1
ATOM 4331 C CA . PHE B 1 59 ? -5.105 -38.344 -28.469 1 98.44 59 PHE B CA 1
ATOM 4332 C C . PHE B 1 59 ? -6.496 -38.938 -28.672 1 98.44 59 PHE B C 1
ATOM 4334 O O . PHE B 1 59 ? -6.793 -39.5 -29.734 1 98.44 59 PHE B O 1
ATOM 4341 N N . ASP B 1 60 ? -7.301 -38.906 -27.609 1 98.31 60 ASP B N 1
ATOM 4342 C CA . ASP B 1 60 ? -8.68 -39.344 -27.734 1 98.31 60 ASP B CA 1
ATOM 4343 C C . ASP B 1 60 ? -9.445 -38.531 -28.766 1 98.31 60 ASP B C 1
ATOM 4345 O O . ASP B 1 60 ? -10.242 -39.062 -29.547 1 98.31 60 ASP B O 1
ATOM 4349 N N . GLU B 1 61 ? -9.219 -37.25 -28.766 1 97.69 61 GLU B N 1
ATOM 4350 C CA . GLU B 1 61 ? -9.844 -36.375 -29.75 1 97.69 61 GLU B CA 1
ATOM 4351 C C . GLU B 1 61 ? -9.414 -36.75 -31.172 1 97.69 61 GLU B C 1
ATOM 4353 O O . GLU B 1 61 ? -10.219 -36.719 -32.094 1 97.69 61 GLU B O 1
ATOM 4358 N N . LEU B 1 62 ? -8.141 -37.062 -31.328 1 97.56 62 LEU B N 1
ATOM 4359 C CA . LEU B 1 62 ? -7.676 -37.531 -32.625 1 97.56 62 LEU B CA 1
ATOM 4360 C C . LEU B 1 62 ? -8.477 -38.75 -33.062 1 97.56 62 LEU B C 1
ATOM 4362 O O . LEU B 1 62 ? -8.891 -38.844 -34.25 1 97.56 62 LEU B O 1
ATOM 4366 N N . ALA B 1 63 ? -8.672 -39.656 -32.156 1 97.44 63 ALA B N 1
ATOM 4367 C CA . ALA B 1 63 ? -9.406 -40.875 -32.469 1 97.44 63 ALA B CA 1
ATOM 4368 C C . ALA B 1 63 ? -10.852 -40.562 -32.844 1 97.44 63 ALA B C 1
ATOM 4370 O O . ALA B 1 63 ? -11.383 -41.125 -33.812 1 97.44 63 ALA B O 1
ATOM 4371 N N . ARG B 1 64 ? -11.422 -39.75 -32.125 1 96.94 64 ARG B N 1
ATOM 4372 C CA . ARG B 1 64 ? -12.812 -39.375 -32.344 1 96.94 64 ARG B CA 1
ATOM 4373 C C . ARG B 1 64 ? -12.984 -38.719 -33.719 1 96.94 64 ARG B C 1
ATOM 4375 O O . ARG B 1 64 ? -14.031 -38.812 -34.344 1 96.94 64 ARG B O 1
ATOM 4382 N N . ARG B 1 65 ? -11.992 -38.125 -34.156 1 96.44 65 ARG B N 1
ATOM 4383 C CA . ARG B 1 65 ? -12.047 -37.438 -35.438 1 96.44 65 ARG B CA 1
ATOM 4384 C C . ARG B 1 65 ? -11.594 -38.375 -36.562 1 96.44 65 ARG B C 1
ATOM 4386 O O . ARG B 1 65 ? -11.477 -37.938 -37.719 1 96.44 65 ARG B O 1
ATOM 4393 N N . GLY B 1 66 ? -11.281 -39.531 -36.219 1 94.81 66 GLY B N 1
ATOM 4394 C CA . GLY B 1 66 ? -10.844 -40.5 -37.188 1 94.81 66 GLY B CA 1
ATOM 4395 C C . GLY B 1 66 ? -9.406 -40.312 -37.625 1 94.81 66 GLY B C 1
ATOM 4396 O O . GLY B 1 66 ? -9.016 -40.75 -38.719 1 94.81 66 GLY B O 1
ATOM 4397 N N . LEU B 1 67 ? -8.648 -39.656 -36.812 1 93.19 67 LEU B N 1
ATOM 4398 C CA . LEU B 1 67 ? -7.293 -39.281 -37.219 1 93.19 67 LEU B CA 1
ATOM 4399 C C . LEU B 1 67 ? -6.266 -40.031 -36.344 1 93.19 67 LEU B C 1
ATOM 4401 O O . LEU B 1 67 ? -5.07 -39.719 -36.438 1 93.19 67 LEU B O 1
ATOM 4405 N N . ALA B 1 68 ? -6.68 -40.969 -35.5 1 88.44 68 ALA B N 1
ATOM 4406 C CA . ALA B 1 68 ? -5.766 -41.625 -34.594 1 88.44 68 ALA B CA 1
ATOM 4407 C C . ALA B 1 68 ? -4.785 -42.531 -35.312 1 88.44 68 ALA B C 1
ATOM 4409 O O . ALA B 1 68 ? -3.609 -42.625 -34.969 1 88.44 68 ALA B O 1
ATOM 4410 N N . GLY B 1 69 ? -5.316 -43.219 -36.375 1 85.62 69 GLY B N 1
ATOM 4411 C CA . GLY B 1 69 ? -4.461 -44.188 -37.094 1 85.62 69 GLY B CA 1
ATOM 4412 C C . GLY B 1 69 ? -3.732 -45.125 -36.156 1 85.62 69 GLY B C 1
ATOM 4413 O O . GLY B 1 69 ? -4.363 -45.844 -35.375 1 85.62 69 GLY B O 1
ATOM 4414 N N . ASP B 1 70 ? -2.404 -45.031 -36.125 1 93.25 70 ASP B N 1
ATOM 4415 C CA . ASP B 1 70 ? -1.54 -45.875 -35.312 1 93.25 70 ASP B CA 1
ATOM 4416 C C . ASP B 1 70 ? -0.934 -45.094 -34.156 1 93.25 70 ASP B C 1
ATOM 4418 O O . ASP B 1 70 ? 0.245 -45.25 -33.844 1 93.25 70 ASP B O 1
ATOM 4422 N N . TRP B 1 71 ? -1.79 -44.219 -33.625 1 97.06 71 TRP B N 1
ATOM 4423 C CA . TRP B 1 71 ? -1.272 -43.375 -32.562 1 97.06 71 TRP B CA 1
ATOM 4424 C C . TRP B 1 71 ? -1.989 -43.656 -31.234 1 97.06 71 TRP B C 1
ATOM 4426 O O . TRP B 1 71 ? -2.26 -42.75 -30.453 1 97.06 71 TRP B O 1
ATOM 4436 N N . GLY B 1 72 ? -2.391 -44.906 -31.031 1 97.56 72 GLY B N 1
ATOM 4437 C CA . GLY B 1 72 ? -2.896 -45.344 -29.734 1 97.56 72 GLY B CA 1
ATOM 4438 C C . GLY B 1 72 ? -1.851 -45.281 -28.641 1 97.56 72 GLY B C 1
ATOM 4439 O O . GLY B 1 72 ? -0.653 -45.188 -28.922 1 97.56 72 GLY B O 1
ATOM 4440 N N . LEU B 1 73 ? -2.311 -45.344 -27.359 1 98.56 73 LEU B N 1
ATOM 4441 C CA . LEU B 1 73 ? -1.406 -45.156 -26.219 1 98.56 73 LEU B CA 1
ATOM 4442 C C . LEU B 1 73 ? -1.197 -46.469 -25.484 1 98.56 73 LEU B C 1
ATOM 4444 O O . LEU B 1 73 ? -2.135 -47.281 -25.328 1 98.56 73 LEU B O 1
ATOM 4448 N N . ILE B 1 74 ? -0.005 -46.719 -25.078 1 98.62 74 ILE B N 1
ATOM 4449 C CA . ILE B 1 74 ? 0.332 -47.625 -24 1 98.62 74 ILE B CA 1
ATOM 4450 C C . ILE B 1 74 ? 0.764 -46.844 -22.766 1 98.62 74 ILE B C 1
ATOM 4452 O O . ILE B 1 74 ? 1.69 -46.031 -22.828 1 98.62 74 ILE B O 1
ATOM 4456 N N . GLY B 1 75 ? 0.017 -47.094 -21.672 1 98.44 75 GLY B N 1
ATOM 4457 C CA . GLY B 1 75 ? 0.392 -46.438 -20.438 1 98.44 75 GLY B CA 1
ATOM 4458 C C . GLY B 1 75 ? 1.354 -47.25 -19.594 1 98.44 75 GLY B C 1
ATOM 4459 O O . GLY B 1 75 ? 1.234 -48.469 -19.531 1 98.44 75 GLY B O 1
ATOM 4460 N N . VAL B 1 76 ? 2.326 -46.531 -18.969 1 98.06 76 VAL B N 1
ATOM 4461 C CA . VAL B 1 76 ? 3.289 -47.219 -18.094 1 98.06 76 VAL B CA 1
ATOM 4462 C C . VAL B 1 76 ? 3.309 -46.531 -16.734 1 98.06 76 VAL B C 1
ATOM 4464 O O . VAL B 1 76 ? 3.426 -45.312 -16.641 1 98.06 76 VAL B O 1
ATOM 4467 N N . GLY B 1 77 ? 3.096 -47.281 -15.68 1 95.75 77 GLY B N 1
ATOM 4468 C CA . GLY B 1 77 ? 3.242 -46.812 -14.32 1 95.75 77 GLY B CA 1
ATOM 4469 C C . GLY B 1 77 ? 4.555 -47.219 -13.68 1 95.75 77 GLY B C 1
ATOM 4470 O O . GLY B 1 77 ? 5.047 -48.312 -13.906 1 95.75 77 GLY B O 1
ATOM 4471 N N . LEU B 1 78 ? 5.113 -46.312 -12.844 1 88.31 78 LEU B N 1
ATOM 4472 C CA . LEU B 1 78 ? 6.438 -46.594 -12.289 1 88.31 78 LEU B CA 1
ATOM 4473 C C . LEU B 1 78 ? 6.363 -46.812 -10.789 1 88.31 78 LEU B C 1
ATOM 4475 O O . LEU B 1 78 ? 7.23 -47.469 -10.211 1 88.31 78 LEU B O 1
ATOM 4479 N N . ARG B 1 79 ? 5.367 -46.25 -10.109 1 84.19 79 ARG B N 1
ATOM 4480 C CA . ARG B 1 79 ? 5.484 -46.125 -8.656 1 84.19 79 ARG B CA 1
ATOM 4481 C C . ARG B 1 79 ? 4.461 -47.031 -7.953 1 84.19 79 ARG B C 1
ATOM 4483 O O . ARG B 1 79 ? 4.82 -47.844 -7.109 1 84.19 79 ARG B O 1
ATOM 4490 N N . SER B 1 80 ? 3.268 -46.875 -8.258 1 87.12 80 SER B N 1
ATOM 4491 C CA . SER B 1 80 ? 2.209 -47.594 -7.562 1 87.12 80 SER B CA 1
ATOM 4492 C C . SER B 1 80 ? 1.353 -48.406 -8.539 1 87.12 80 SER B C 1
ATOM 4494 O O . SER B 1 80 ? 1.111 -47.969 -9.664 1 87.12 80 SER B O 1
ATOM 4496 N N . PRO B 1 81 ? 0.931 -49.5 -8.039 1 92.5 81 PRO B N 1
ATOM 4497 C CA . PRO B 1 81 ? 0.171 -50.375 -8.93 1 92.5 81 PRO B CA 1
ATOM 4498 C C . PRO B 1 81 ? -1.3 -49.969 -9.039 1 92.5 81 PRO B C 1
ATOM 4500 O O . PRO B 1 81 ? -2.014 -50.469 -9.914 1 92.5 81 PRO B O 1
ATOM 4503 N N . GLN B 1 82 ? -1.706 -49.094 -8.195 1 92.62 82 GLN B N 1
ATOM 4504 C CA . GLN B 1 82 ? -3.133 -48.844 -8.023 1 92.62 82 GLN B CA 1
ATOM 4505 C C . GLN B 1 82 ? -3.77 -48.375 -9.328 1 92.62 82 GLN B C 1
ATOM 4507 O O . GLN B 1 82 ? -4.836 -48.844 -9.719 1 92.62 82 GLN B O 1
ATOM 4512 N N . MET B 1 83 ? -3.178 -47.469 -9.969 1 93 83 MET B N 1
ATOM 4513 C CA . MET B 1 83 ? -3.721 -46.969 -11.219 1 93 83 MET B CA 1
ATOM 4514 C C . MET B 1 83 ? -3.855 -48.062 -12.25 1 93 83 MET B C 1
ATOM 4516 O O . MET B 1 83 ? -4.871 -48.156 -12.945 1 93 83 MET B O 1
ATOM 4520 N N . GLY B 1 84 ? -2.85 -48.875 -12.359 1 94.5 84 GLY B N 1
ATOM 4521 C CA . GLY B 1 84 ? -2.887 -50 -13.289 1 94.5 84 GLY B CA 1
ATOM 4522 C C . GLY B 1 84 ? -3.988 -50.969 -12.977 1 94.5 84 GLY B C 1
ATOM 4523 O O . GLY B 1 84 ? -4.645 -51.5 -13.883 1 94.5 84 GLY B O 1
ATOM 4524 N N . GLU B 1 85 ? -4.156 -51.219 -11.734 1 95.44 85 GLU B N 1
ATOM 4525 C CA . GLU B 1 85 ? -5.211 -52.156 -11.32 1 95.44 85 GLU B CA 1
ATOM 4526 C C . GLU B 1 85 ? -6.59 -51.625 -11.703 1 95.44 85 GLU B C 1
ATOM 4528 O O . GLU B 1 85 ? -7.418 -52.344 -12.234 1 95.44 85 GLU B O 1
ATOM 4533 N N . VAL B 1 86 ? -6.758 -50.375 -11.453 1 95.56 86 VAL B N 1
ATOM 4534 C CA . VAL B 1 86 ? -8.039 -49.75 -11.766 1 95.56 86 VAL B CA 1
ATOM 4535 C C . VAL B 1 86 ? -8.25 -49.75 -13.273 1 95.56 86 VAL B C 1
ATOM 4537 O O . VAL B 1 86 ? -9.312 -50.156 -13.758 1 95.56 86 VAL B O 1
ATOM 4540 N N . LEU B 1 87 ? -7.262 -49.312 -14.008 1 96.5 87 LEU B N 1
ATOM 4541 C CA . LEU B 1 87 ? -7.391 -49.188 -15.461 1 96.5 87 LEU B CA 1
ATOM 4542 C C . LEU B 1 87 ? -7.566 -50.562 -16.094 1 96.5 87 LEU B C 1
ATOM 4544 O O . LEU B 1 87 ? -8.375 -50.719 -17.016 1 96.5 87 LEU B O 1
ATOM 4548 N N . LYS B 1 88 ? -6.848 -51.5 -15.609 1 95.75 88 LYS B N 1
ATOM 4549 C CA . LYS B 1 88 ? -6.988 -52.844 -16.172 1 95.75 88 LYS B CA 1
ATOM 4550 C C . LYS B 1 88 ? -8.391 -53.406 -15.914 1 95.75 88 LYS B C 1
ATOM 4552 O O . LYS B 1 88 ? -8.969 -54.031 -16.797 1 95.75 88 LYS B O 1
ATOM 4557 N N . ALA B 1 89 ? -8.867 -53.156 -14.781 1 96.44 89 ALA B N 1
ATOM 4558 C CA . ALA B 1 89 ? -10.195 -53.625 -14.422 1 96.44 89 ALA B CA 1
ATOM 4559 C C . ALA B 1 89 ? -11.273 -52.969 -15.273 1 96.44 89 ALA B C 1
ATOM 4561 O O . ALA B 1 89 ? -12.375 -53.5 -15.422 1 96.44 89 ALA B O 1
ATOM 4562 N N . GLN B 1 90 ? -10.945 -51.875 -15.906 1 97.75 90 GLN B N 1
ATOM 4563 C CA . GLN B 1 90 ? -11.906 -51.125 -16.688 1 97.75 90 GLN B CA 1
ATOM 4564 C C . GLN B 1 90 ? -11.523 -51.094 -18.156 1 97.75 90 GLN B C 1
ATOM 4566 O O . GLN B 1 90 ? -11.906 -50.156 -18.891 1 97.75 90 GLN B O 1
ATOM 4571 N N . ASP B 1 91 ? -10.703 -52.031 -18.578 1 97.88 91 ASP B N 1
ATOM 4572 C CA . ASP B 1 91 ? -10.242 -52.125 -19.953 1 97.88 91 ASP B CA 1
ATOM 4573 C C . ASP B 1 91 ? -9.555 -50.812 -20.375 1 97.88 91 ASP B C 1
ATOM 4575 O O . ASP B 1 91 ? -9.734 -50.375 -21.516 1 97.88 91 ASP B O 1
ATOM 4579 N N . CYS B 1 92 ? -8.867 -50.094 -19.422 1 98.06 92 CYS B N 1
ATOM 4580 C CA . CYS B 1 92 ? -8.086 -48.875 -19.609 1 98.06 92 CYS B CA 1
ATOM 4581 C C . CYS B 1 92 ? -8.977 -47.688 -19.953 1 98.06 92 CYS B C 1
ATOM 4583 O O . CYS B 1 92 ? -8.516 -46.719 -20.547 1 98.06 92 CYS B O 1
ATOM 4585 N N . LEU B 1 93 ? -10.266 -47.844 -19.641 1 98.25 93 LEU B N 1
ATOM 4586 C CA . LEU B 1 93 ? -11.219 -46.75 -19.828 1 98.25 93 LEU B CA 1
ATOM 4587 C C . LEU B 1 93 ? -11.336 -45.906 -18.562 1 98.25 93 LEU B C 1
ATOM 4589 O O . LEU B 1 93 ? -11.109 -46.406 -17.453 1 98.25 93 LEU B O 1
ATOM 4593 N N . TYR B 1 94 ? -11.633 -44.688 -18.688 1 98.12 94 TYR B N 1
ATOM 4594 C CA . TYR B 1 94 ? -11.938 -43.781 -17.578 1 98.12 94 TYR B CA 1
ATOM 4595 C C . TYR B 1 94 ? -12.742 -42.594 -18.062 1 98.12 94 TYR B C 1
ATOM 4597 O O . TYR B 1 94 ? -12.766 -42.281 -19.25 1 98.12 94 TYR B O 1
ATOM 4605 N N . MET B 1 95 ? -13.344 -41.906 -17.203 1 98 95 MET B N 1
ATOM 4606 C CA . MET B 1 95 ? -14.117 -40.719 -17.531 1 98 95 MET B CA 1
ATOM 4607 C C . MET B 1 95 ? -13.312 -39.438 -17.266 1 98 95 MET B C 1
ATOM 4609 O O . MET B 1 95 ? -12.609 -39.344 -16.25 1 98 95 MET B O 1
ATOM 4613 N N . VAL B 1 96 ? -13.383 -38.562 -18.156 1 98.06 96 VAL B N 1
ATOM 4614 C CA . VAL B 1 96 ? -12.938 -37.188 -17.953 1 98.06 96 VAL B CA 1
ATOM 4615 C C . VAL B 1 96 ? -14.148 -36.25 -17.797 1 98.06 96 VAL B C 1
ATOM 4617 O O . VAL B 1 96 ? -14.992 -36.188 -18.703 1 98.06 96 VAL B O 1
ATOM 4620 N N . VAL B 1 97 ? -14.227 -35.656 -16.688 1 96.38 97 VAL B N 1
ATOM 4621 C CA . VAL B 1 97 ? -15.32 -34.719 -16.391 1 96.38 97 VAL B CA 1
ATOM 4622 C C . VAL B 1 97 ? -14.812 -33.281 -16.484 1 96.38 97 VAL B C 1
ATOM 4624 O O . VAL B 1 97 ? -13.945 -32.875 -15.703 1 96.38 97 VAL B O 1
ATOM 4627 N N . GLU B 1 98 ? -15.312 -32.562 -17.422 1 95.19 98 GLU B N 1
ATOM 4628 C CA . GLU B 1 98 ? -14.953 -31.156 -17.594 1 95.19 98 GLU B CA 1
ATOM 4629 C C . GLU B 1 98 ? -16.016 -30.234 -16.984 1 95.19 98 GLU B C 1
ATOM 4631 O O . GLU B 1 98 ? -17.219 -30.438 -17.219 1 95.19 98 GLU B O 1
ATOM 4636 N N . ARG B 1 99 ? -15.492 -29.344 -16.219 1 91.56 99 ARG B N 1
ATOM 4637 C CA . ARG B 1 99 ? -16.422 -28.453 -15.516 1 91.56 99 ARG B CA 1
ATOM 4638 C C . ARG B 1 99 ? -16.031 -27 -15.719 1 91.56 99 ARG B C 1
ATOM 4640 O O . ARG B 1 99 ? -14.844 -26.656 -15.758 1 91.56 99 ARG B O 1
ATOM 4647 N N . ASP B 1 100 ? -16.984 -26.141 -16.062 1 83.25 100 ASP B N 1
ATOM 4648 C CA . ASP B 1 100 ? -16.844 -24.688 -16.016 1 83.25 100 ASP B CA 1
ATOM 4649 C C . ASP B 1 100 ? -18.156 -24.016 -15.648 1 83.25 100 ASP B C 1
ATOM 4651 O O . ASP B 1 100 ? -19.094 -24.672 -15.172 1 83.25 100 ASP B O 1
ATOM 4655 N N . GLY B 1 101 ? -18.219 -22.703 -15.672 1 76.12 101 GLY B N 1
ATOM 4656 C CA . GLY B 1 101 ? -19.422 -21.953 -15.312 1 76.12 101 GLY B CA 1
ATOM 4657 C C . GLY B 1 101 ? -20.641 -22.344 -16.125 1 76.12 101 GLY B C 1
ATOM 4658 O O . GLY B 1 101 ? -21.766 -22.188 -15.672 1 76.12 101 GLY B O 1
ATOM 4659 N N . SER B 1 102 ? -20.422 -22.922 -17.297 1 78.94 102 SER B N 1
ATOM 4660 C CA . SER B 1 102 ? -21.516 -23.234 -18.219 1 78.94 102 SER B CA 1
ATOM 4661 C C . SER B 1 102 ? -22.062 -24.641 -17.984 1 78.94 102 SER B C 1
ATOM 4663 O O . SER B 1 102 ? -23.141 -24.969 -18.469 1 78.94 102 SER B O 1
ATOM 4665 N N . GLY B 1 103 ? -21.312 -25.391 -17.234 1 85.56 103 GLY B N 1
ATOM 4666 C CA . GLY B 1 103 ? -21.844 -26.719 -16.938 1 85.56 103 GLY B CA 1
ATOM 4667 C C . GLY B 1 103 ? -20.781 -27.797 -16.922 1 85.56 103 GLY B C 1
ATOM 4668 O O . GLY B 1 103 ? -19.5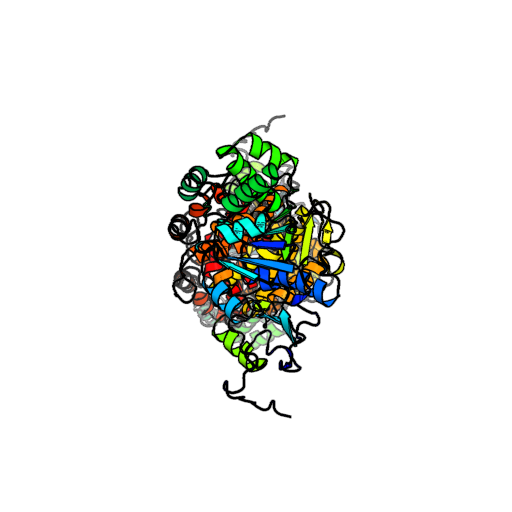78 -27.484 -16.812 1 85.56 103 GLY B O 1
ATOM 4669 N N . THR B 1 104 ? -21.281 -29.047 -16.781 1 91.25 104 THR B N 1
ATOM 4670 C CA . THR B 1 104 ? -20.422 -30.219 -16.641 1 91.25 104 THR B CA 1
ATOM 4671 C C . THR B 1 104 ? -20.609 -31.172 -17.812 1 91.25 104 THR B C 1
ATOM 4673 O O . THR B 1 104 ? -21.734 -31.406 -18.266 1 91.25 104 THR B O 1
ATOM 4676 N N . THR B 1 105 ? -19.547 -31.594 -18.438 1 94.38 105 THR B N 1
ATOM 4677 C CA . THR B 1 105 ? -19.578 -32.625 -19.469 1 94.38 105 THR B CA 1
ATOM 4678 C C . THR B 1 105 ? -18.719 -33.812 -19.078 1 94.38 105 THR B C 1
ATOM 4680 O O . THR B 1 105 ? -17.766 -33.656 -18.312 1 94.38 105 THR B O 1
ATOM 4683 N N . ALA B 1 106 ? -19.141 -34.969 -19.516 1 96.62 106 ALA B N 1
ATOM 4684 C CA . ALA B 1 106 ? -18.391 -36.188 -19.234 1 96.62 106 ALA B CA 1
ATOM 4685 C C . ALA B 1 106 ? -18.156 -37 -20.5 1 96.62 106 ALA B C 1
ATOM 4687 O O . ALA B 1 106 ? -19.031 -37.125 -21.344 1 96.62 106 ALA B O 1
ATOM 4688 N N . ARG B 1 107 ? -16.969 -37.469 -20.625 1 97.75 107 ARG B N 1
ATOM 4689 C CA . ARG B 1 107 ? -16.641 -38.344 -21.719 1 97.75 107 ARG B CA 1
ATOM 4690 C C . ARG B 1 107 ? -15.812 -39.531 -21.25 1 97.75 107 ARG B C 1
ATOM 4692 O O . ARG B 1 107 ? -15.07 -39.438 -20.266 1 97.75 107 ARG B O 1
ATOM 4699 N N . VAL B 1 108 ? -15.938 -40.625 -21.891 1 98.25 108 VAL B N 1
ATOM 4700 C CA . VAL B 1 108 ? -15.078 -41.781 -21.641 1 98.25 108 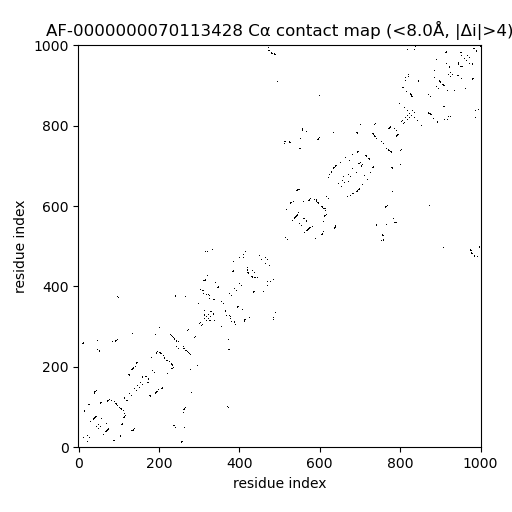VAL B CA 1
ATOM 4701 C C . VAL B 1 108 ? -13.898 -41.75 -22.609 1 98.25 108 VAL B C 1
ATOM 4703 O O . VAL B 1 108 ? -14.094 -41.656 -23.828 1 98.25 108 VAL B O 1
ATOM 4706 N N . VAL B 1 109 ? -12.727 -41.781 -22.109 1 98.5 109 VAL B N 1
ATOM 4707 C CA . VAL B 1 109 ? -11.5 -41.844 -22.906 1 98.5 109 VAL B CA 1
ATOM 4708 C C . VAL B 1 109 ? -11.086 -43.312 -23.109 1 98.5 109 VAL B C 1
ATOM 4710 O O . VAL B 1 109 ? -11.031 -44.062 -22.141 1 98.5 109 VAL B O 1
ATOM 4713 N N . GLY B 1 110 ? -10.828 -43.656 -24.406 1 97.62 110 GLY B N 1
ATOM 4714 C CA . GLY B 1 110 ? -10.555 -45.062 -24.688 1 97.62 110 GLY B CA 1
ATOM 4715 C C . GLY B 1 110 ? -9.289 -45.281 -25.5 1 97.62 110 GLY B C 1
ATOM 4716 O O . GLY B 1 110 ? -9.039 -46.375 -25.984 1 97.62 110 GLY B O 1
ATOM 4717 N N . VAL B 1 111 ? -8.477 -44.281 -25.578 1 97.75 111 VAL B N 1
ATOM 4718 C CA . VAL B 1 111 ? -7.344 -44.344 -26.5 1 97.75 111 VAL B CA 1
ATOM 4719 C C . VAL B 1 111 ? -6.18 -45.094 -25.859 1 97.75 111 VAL B C 1
ATOM 4721 O O . VAL B 1 111 ? -5.246 -45.5 -26.547 1 97.75 111 VAL B O 1
ATOM 4724 N N . ILE B 1 112 ? -6.227 -45.25 -24.562 1 97.88 112 ILE B N 1
ATOM 4725 C CA . ILE B 1 112 ? -5.238 -46.094 -23.906 1 97.88 112 ILE B CA 1
ATOM 4726 C C . ILE B 1 112 ? -5.621 -47.562 -24.094 1 97.88 112 ILE B C 1
ATOM 4728 O O . ILE B 1 112 ? -6.609 -48.031 -23.531 1 97.88 112 ILE B O 1
ATOM 4732 N N . GLY B 1 113 ? -4.84 -48.281 -24.812 1 96.69 113 GLY B N 1
ATOM 4733 C CA . GLY B 1 113 ? -5.184 -49.625 -25.141 1 96.69 113 GLY B CA 1
ATOM 4734 C C . GLY B 1 113 ? -4.586 -50.656 -24.188 1 96.69 113 GLY B C 1
ATOM 4735 O O . GLY B 1 113 ? -5.09 -51.781 -24.062 1 96.69 113 GLY B O 1
ATOM 4736 N N . ARG B 1 114 ? -3.547 -50.219 -23.547 1 96.81 114 ARG B N 1
ATOM 4737 C CA . ARG B 1 114 ? -2.812 -51.125 -22.656 1 96.81 114 ARG B CA 1
ATOM 4738 C C . ARG B 1 114 ? -2.113 -50.344 -21.547 1 96.81 114 ARG B C 1
ATOM 4740 O O . ARG B 1 114 ? -1.709 -49.219 -21.75 1 96.81 114 ARG B O 1
ATOM 4747 N N . TYR B 1 115 ? -2.115 -51.031 -20.344 1 98 115 TYR B N 1
ATOM 4748 C CA . TYR B 1 115 ? -1.378 -50.469 -19.219 1 98 115 TYR B CA 1
ATOM 4749 C C . TYR B 1 115 ? -0.35 -51.469 -18.703 1 98 115 TYR B C 1
ATOM 4751 O O . TYR B 1 115 ? -0.646 -52.656 -18.547 1 98 115 TYR B O 1
ATOM 4759 N N . LEU B 1 116 ? 0.856 -50.938 -18.5 1 98.06 116 LEU B N 1
ATOM 4760 C CA . LEU B 1 116 ? 1.939 -51.75 -17.953 1 98.06 116 LEU B CA 1
ATOM 4761 C C . LEU B 1 116 ? 2.451 -51.188 -16.641 1 98.06 116 LEU B C 1
ATOM 4763 O O . LEU B 1 116 ? 2.646 -49.969 -16.531 1 98.06 116 LEU B O 1
ATOM 4767 N N . TYR B 1 117 ? 2.572 -52.062 -15.648 1 97.44 117 TYR B N 1
ATOM 4768 C CA . TYR B 1 117 ? 3.205 -51.656 -14.398 1 97.44 117 TYR B CA 1
ATOM 4769 C C . TYR B 1 117 ? 4.676 -52.062 -14.375 1 97.44 117 TYR B C 1
ATOM 4771 O O . TYR B 1 117 ? 5 -53.25 -14.148 1 97.44 117 TYR B O 1
ATOM 4779 N N . ALA B 1 118 ? 5.531 -51.156 -14.539 1 95.38 118 ALA B N 1
ATOM 4780 C CA . ALA B 1 118 ? 6.938 -51.344 -14.875 1 95.38 118 ALA B CA 1
ATOM 4781 C C . ALA B 1 118 ? 7.625 -52.219 -13.836 1 95.38 118 ALA B C 1
ATOM 4783 O O . ALA B 1 118 ? 8.336 -53.188 -14.195 1 95.38 118 ALA B O 1
ATOM 4784 N N . PRO B 1 119 ? 7.363 -52.062 -12.562 1 92.56 119 PRO B N 1
ATOM 4785 C CA . PRO B 1 119 ? 8.102 -52.844 -11.578 1 92.56 119 PRO B CA 1
ATOM 4786 C C . PRO B 1 119 ? 7.836 -54.344 -11.703 1 92.56 119 PRO B C 1
ATOM 4788 O O . PRO B 1 119 ? 8.688 -55.156 -11.32 1 92.56 119 PRO B O 1
ATOM 4791 N N . ARG B 1 120 ? 6.699 -54.719 -12.273 1 94.31 120 ARG B N 1
ATOM 4792 C CA . ARG B 1 120 ? 6.352 -56.156 -12.375 1 94.31 120 ARG B CA 1
ATOM 4793 C C . ARG B 1 120 ? 6.43 -56.625 -13.82 1 94.31 120 ARG B C 1
ATOM 4795 O O . ARG B 1 120 ? 6.324 -57.812 -14.086 1 94.31 120 ARG B O 1
ATOM 4802 N N . GLU B 1 121 ? 6.641 -55.656 -14.695 1 96 121 GLU B N 1
ATOM 4803 C CA . GLU B 1 121 ? 6.57 -56 -16.109 1 96 121 GLU B CA 1
ATOM 4804 C C . GLU B 1 121 ? 7.688 -55.312 -16.906 1 96 121 GLU B C 1
ATOM 4806 O O . GLU B 1 121 ? 7.441 -54.719 -17.953 1 96 121 GLU B O 1
ATOM 4811 N N . GLN B 1 122 ? 8.875 -55.406 -16.438 1 95.44 122 GLN B N 1
ATOM 4812 C CA . GLN B 1 122 ? 10.008 -54.688 -17 1 95.44 122 GLN B CA 1
ATOM 4813 C C . GLN B 1 122 ? 10.219 -55.062 -18.469 1 95.44 122 GLN B C 1
ATOM 4815 O O . GLN B 1 122 ? 10.352 -54.188 -19.312 1 95.44 122 GLN B O 1
ATOM 4820 N N . GLU B 1 123 ? 10.188 -56.344 -18.766 1 96.69 123 GLU B N 1
ATOM 4821 C CA . GLU B 1 123 ? 10.438 -56.781 -20.125 1 96.69 123 GLU B CA 1
ATOM 4822 C C . GLU B 1 123 ? 9.328 -56.312 -21.062 1 96.69 123 GLU B C 1
ATOM 4824 O O . GLU B 1 123 ? 9.594 -55.969 -22.219 1 96.69 123 GLU B O 1
ATOM 4829 N N . ALA B 1 124 ? 8.156 -56.344 -20.562 1 97.69 124 ALA B N 1
ATOM 4830 C CA . ALA B 1 124 ? 7.035 -55.906 -21.375 1 97.69 124 ALA B CA 1
ATOM 4831 C C . ALA B 1 124 ? 7.16 -54.406 -21.703 1 97.69 124 ALA B C 1
ATOM 4833 O O . ALA B 1 124 ? 6.812 -54 -22.812 1 97.69 124 ALA B O 1
ATOM 4834 N N . VAL B 1 125 ? 7.586 -53.656 -20.766 1 98.31 125 VAL B N 1
ATOM 4835 C CA . VAL B 1 125 ? 7.801 -52.219 -20.984 1 98.31 125 VAL B CA 1
ATOM 4836 C C . VAL B 1 125 ? 8.906 -52 -22.016 1 98.31 125 VAL B C 1
ATOM 4838 O O . VAL B 1 125 ? 8.758 -51.219 -22.938 1 98.31 125 VAL B O 1
ATOM 4841 N N . LEU B 1 126 ? 9.984 -52.719 -21.875 1 98.19 126 LEU B N 1
ATOM 4842 C CA . LEU B 1 126 ? 11.102 -52.625 -22.828 1 98.19 126 LEU B CA 1
ATOM 4843 C C . LEU B 1 126 ? 10.672 -53.062 -24.219 1 98.19 126 LEU B C 1
ATOM 4845 O O . LEU B 1 126 ? 11.07 -52.438 -25.219 1 98.19 126 LEU B O 1
ATOM 4849 N N . ASP B 1 127 ? 9.859 -54.094 -24.266 1 98.44 127 ASP B N 1
ATOM 4850 C CA . ASP B 1 127 ? 9.336 -54.531 -25.547 1 98.44 127 ASP B CA 1
ATOM 4851 C C . ASP B 1 127 ? 8.508 -53.438 -26.219 1 98.44 127 ASP B C 1
ATOM 4853 O O . ASP B 1 127 ? 8.648 -53.188 -27.406 1 98.44 127 ASP B O 1
ATOM 4857 N N . ALA B 1 128 ? 7.684 -52.844 -25.438 1 98.5 128 ALA B N 1
ATOM 4858 C CA . ALA B 1 128 ? 6.828 -51.781 -25.953 1 98.5 128 ALA B CA 1
ATOM 4859 C C . ALA B 1 128 ? 7.664 -50.594 -26.469 1 98.5 128 ALA B C 1
ATOM 4861 O O . ALA B 1 128 ? 7.387 -50.062 -27.531 1 98.5 128 ALA B O 1
ATOM 4862 N N . LEU B 1 129 ? 8.672 -50.219 -25.766 1 98.69 129 LEU B N 1
ATOM 4863 C CA . LEU B 1 129 ? 9.523 -49.094 -26.125 1 98.69 129 LEU B CA 1
ATOM 4864 C C . LEU B 1 129 ? 10.406 -49.438 -27.328 1 98.69 129 LEU B C 1
ATOM 4866 O O . LEU B 1 129 ? 10.734 -48.531 -28.125 1 98.69 129 LEU B O 1
ATOM 4870 N N . SER B 1 130 ? 10.711 -50.688 -27.453 1 98.31 130 SER B N 1
ATOM 4871 C CA . SER B 1 130 ? 11.633 -51.094 -28.516 1 98.31 130 SER B CA 1
ATOM 4872 C C . SER B 1 130 ? 10.883 -51.406 -29.797 1 98.31 130 SER B C 1
ATOM 4874 O O . SER B 1 130 ? 11.492 -51.562 -30.859 1 98.31 130 SER B O 1
ATOM 4876 N N . ASP B 1 131 ? 9.609 -51.562 -29.688 1 98.25 131 ASP B N 1
ATOM 4877 C CA . ASP B 1 131 ? 8.789 -51.844 -30.859 1 98.25 131 ASP B CA 1
ATOM 4878 C C . ASP B 1 131 ? 8.906 -50.719 -31.906 1 98.25 131 ASP B C 1
ATOM 4880 O O . ASP B 1 131 ? 8.75 -49.562 -31.578 1 98.25 131 ASP B O 1
ATOM 4884 N N . PRO B 1 132 ? 9.148 -51.031 -33.188 1 97.94 132 PRO B N 1
ATOM 4885 C CA . PRO B 1 132 ? 9.266 -50.031 -34.219 1 97.94 132 PRO B CA 1
ATOM 4886 C C . PRO B 1 132 ? 7.988 -49.188 -34.375 1 97.94 132 PRO B C 1
ATOM 4888 O O . PRO B 1 132 ? 8.039 -48.062 -34.875 1 97.94 132 PRO B O 1
ATOM 4891 N N . ALA B 1 133 ? 6.922 -49.688 -33.938 1 97.62 133 ALA B N 1
ATOM 4892 C CA . ALA B 1 133 ? 5.652 -48.969 -34.031 1 97.62 133 ALA B CA 1
ATOM 4893 C C . ALA B 1 133 ? 5.602 -47.812 -33.031 1 97.62 133 ALA B C 1
ATOM 4895 O O . ALA B 1 133 ? 4.828 -46.875 -33.219 1 97.62 133 ALA B O 1
ATOM 4896 N N . THR B 1 134 ? 6.391 -47.906 -31.984 1 98.5 134 THR B N 1
ATOM 4897 C CA . THR B 1 134 ? 6.473 -46.812 -31.031 1 98.5 134 THR B CA 1
ATOM 4898 C C . THR B 1 134 ? 7.34 -45.688 -31.594 1 98.5 134 THR B C 1
ATOM 4900 O O . THR B 1 134 ? 8.562 -45.812 -31.656 1 98.5 134 THR B O 1
ATOM 4903 N N . ARG B 1 135 ? 6.762 -44.594 -31.891 1 98.56 135 ARG B N 1
ATOM 4904 C CA . ARG B 1 135 ? 7.488 -43.5 -32.5 1 98.56 135 ARG B CA 1
ATOM 4905 C C . ARG B 1 135 ? 7.59 -42.281 -31.578 1 98.56 135 ARG B C 1
ATOM 4907 O O . ARG B 1 135 ? 8.398 -41.375 -31.797 1 98.56 135 ARG B O 1
ATOM 4914 N N . LEU B 1 136 ? 6.777 -42.281 -30.531 1 98.69 136 LEU B N 1
ATOM 4915 C CA . LEU B 1 136 ? 6.73 -41.188 -29.562 1 98.69 136 LEU B CA 1
ATOM 4916 C C . LEU B 1 136 ? 6.621 -41.75 -28.141 1 98.69 136 LEU B C 1
ATOM 4918 O O . LEU B 1 136 ? 5.848 -42.688 -27.891 1 98.69 136 LEU B O 1
ATOM 4922 N N . VAL B 1 137 ? 7.445 -41.219 -27.234 1 98.81 137 VAL B N 1
ATOM 4923 C CA . VAL B 1 137 ? 7.355 -41.5 -25.797 1 98.81 137 VAL B CA 1
ATOM 4924 C C . VAL B 1 137 ? 7.121 -40.219 -25.031 1 98.81 137 VAL B C 1
ATOM 4926 O O . VAL B 1 137 ? 7.93 -39.281 -25.094 1 98.81 137 VAL B O 1
ATOM 4929 N N . THR B 1 138 ? 6.008 -40.094 -24.328 1 98.5 138 THR B N 1
ATOM 4930 C CA . THR B 1 138 ? 5.688 -38.906 -23.547 1 98.5 138 THR B CA 1
ATOM 4931 C C . THR B 1 138 ? 5.836 -39.188 -22.062 1 98.5 138 THR B C 1
ATOM 4933 O O . THR B 1 138 ? 5.676 -40.312 -21.609 1 98.5 138 THR B O 1
ATOM 4936 N N . LEU B 1 139 ? 6.176 -38.125 -21.297 1 97.75 139 LEU B N 1
ATOM 4937 C CA . LEU B 1 139 ? 6.477 -38.281 -19.891 1 97.75 139 LEU B CA 1
ATOM 4938 C C . LEU B 1 139 ? 5.656 -37.312 -19.047 1 97.75 139 LEU B C 1
ATOM 4940 O O . LEU B 1 139 ? 5.5 -36.125 -19.406 1 97.75 139 LEU B O 1
ATOM 4944 N N . THR B 1 140 ? 5.082 -37.719 -17.984 1 95.88 140 THR B N 1
ATOM 4945 C CA . THR B 1 140 ? 4.605 -36.969 -16.844 1 95.88 140 THR B CA 1
ATOM 4946 C C . THR B 1 140 ? 5.047 -37.594 -15.523 1 95.88 140 THR B C 1
ATOM 4948 O O . THR B 1 140 ? 4.234 -38.188 -14.812 1 95.88 140 THR B O 1
ATOM 4951 N N . ILE B 1 141 ? 6.324 -37.438 -15.172 1 89.94 141 ILE B N 1
ATOM 4952 C CA . ILE B 1 141 ? 6.945 -38.188 -14.094 1 89.94 141 ILE B CA 1
ATOM 4953 C C . ILE B 1 141 ? 7.332 -37.25 -12.953 1 89.94 141 ILE B C 1
ATOM 4955 O O . ILE B 1 141 ? 8.094 -37.625 -12.062 1 89.94 141 ILE B O 1
ATOM 4959 N N . THR B 1 142 ? 6.871 -36 -12.914 1 77.5 142 THR B N 1
ATOM 4960 C CA . THR B 1 142 ? 7.137 -34.969 -11.922 1 77.5 142 THR B CA 1
ATOM 4961 C C . THR B 1 142 ? 8.617 -34.594 -11.914 1 77.5 142 THR B C 1
ATOM 4963 O O . THR B 1 142 ? 9.445 -35.281 -12.5 1 77.5 142 THR B O 1
ATOM 4966 N N . GLY B 1 143 ? 8.945 -33.5 -11.344 1 72.5 143 GLY B N 1
ATOM 4967 C CA . GLY B 1 143 ? 10.32 -33.062 -11.242 1 72.5 143 GLY B CA 1
ATOM 4968 C C . GLY B 1 143 ? 11.227 -34.031 -10.523 1 72.5 143 GLY B C 1
ATOM 4969 O O . GLY B 1 143 ? 12.406 -34.156 -10.852 1 72.5 143 GLY B O 1
ATOM 4970 N N . ASN B 1 144 ? 10.625 -34.781 -9.641 1 66.5 144 ASN B N 1
ATOM 4971 C CA . ASN B 1 144 ? 11.383 -35.75 -8.875 1 66.5 144 ASN B CA 1
ATOM 4972 C C . ASN B 1 144 ? 11.906 -36.875 -9.766 1 66.5 144 ASN B C 1
ATOM 4974 O O . ASN B 1 144 ? 12.875 -37.562 -9.414 1 66.5 144 ASN B O 1
ATOM 4978 N N . GLY B 1 145 ? 11.312 -36.938 -10.812 1 67.88 145 GLY B N 1
ATOM 4979 C CA . GLY B 1 145 ? 11.727 -37.969 -11.734 1 67.88 145 GLY B CA 1
ATOM 4980 C C . GLY B 1 145 ? 13.031 -37.656 -12.445 1 67.88 145 GLY B C 1
ATOM 4981 O O . GLY B 1 145 ? 13.656 -38.531 -13.031 1 67.88 145 GLY B O 1
ATOM 4982 N N . TYR B 1 146 ? 13.312 -36.312 -12.297 1 75.12 146 TYR B N 1
ATOM 4983 C CA . TYR B 1 146 ? 14.508 -35.875 -13.008 1 75.12 146 TYR B CA 1
ATOM 4984 C C . TYR B 1 146 ? 15.703 -35.781 -12.07 1 75.12 146 TYR B C 1
ATOM 4986 O O . TYR B 1 146 ? 15.586 -35.281 -10.953 1 75.12 146 TYR B O 1
ATOM 4994 N N . HIS B 1 147 ? 16.312 -36.656 -11.562 1 68.12 147 HIS B N 1
ATOM 4995 C CA . HIS B 1 147 ? 17.5 -36.75 -10.719 1 68.12 147 HIS B CA 1
ATOM 4996 C C . HIS B 1 147 ? 18.484 -35.625 -11.031 1 68.12 147 HIS B C 1
ATOM 4998 O O . HIS B 1 147 ? 19.672 -35.844 -11.234 1 68.12 147 HIS B O 1
ATOM 5004 N N . LEU B 1 148 ? 17.969 -34.469 -11.18 1 65.44 148 LEU B N 1
ATOM 5005 C CA . LEU B 1 148 ? 18.859 -33.344 -11.469 1 65.44 148 LEU B CA 1
ATOM 5006 C C . LEU B 1 148 ? 19.234 -32.594 -10.188 1 65.44 148 LEU B C 1
ATOM 5008 O O . LEU B 1 148 ? 18.406 -32.469 -9.273 1 65.44 148 LEU B O 1
ATOM 5012 N N . ASN B 1 149 ? 20.453 -32.312 -9.984 1 58.41 149 ASN B N 1
ATOM 5013 C CA . ASN B 1 149 ? 20.875 -31.469 -8.859 1 58.41 149 ASN B CA 1
ATOM 5014 C C . ASN B 1 149 ? 20.516 -30.016 -9.094 1 58.41 149 ASN B C 1
ATOM 5016 O O . ASN B 1 149 ? 19.859 -29.672 -10.078 1 58.41 149 ASN B O 1
ATOM 5020 N N . ALA B 1 150 ? 20.875 -29.203 -8.133 1 56.16 150 ALA B N 1
ATOM 5021 C CA . ALA B 1 150 ? 20.516 -27.781 -8.102 1 56.16 150 ALA B CA 1
ATOM 5022 C C . ALA B 1 150 ? 21.062 -27.062 -9.336 1 56.16 150 ALA B C 1
ATOM 5024 O O . ALA B 1 150 ? 20.469 -26.078 -9.797 1 56.16 150 ALA B O 1
ATOM 5025 N N . ASP B 1 151 ? 22.109 -27.594 -9.859 1 54.69 151 ASP B N 1
ATOM 5026 C CA . ASP B 1 151 ? 22.766 -26.984 -11 1 54.69 151 ASP B CA 1
ATOM 5027 C C . ASP B 1 151 ? 22.219 -27.516 -12.312 1 54.69 151 ASP B C 1
ATOM 5029 O O . ASP B 1 151 ? 22.609 -27.062 -13.391 1 54.69 151 ASP B O 1
ATOM 5033 N N . GLY B 1 152 ? 21.281 -28.438 -12.203 1 62.75 152 GLY B N 1
ATOM 5034 C CA . GLY B 1 152 ? 20.688 -29.016 -13.391 1 62.75 152 GLY B CA 1
ATOM 5035 C C . GLY B 1 152 ? 21.469 -30.188 -13.953 1 62.75 152 GLY B C 1
ATOM 5036 O O . GLY B 1 152 ? 21.188 -30.656 -15.062 1 62.75 152 GLY B O 1
ATOM 5037 N N . ASP B 1 153 ? 22.391 -30.562 -13.117 1 67.44 153 ASP B N 1
ATOM 5038 C CA . ASP B 1 153 ? 23.25 -31.656 -13.594 1 67.44 153 ASP B CA 1
ATOM 5039 C C . ASP B 1 153 ? 22.734 -33 -13.086 1 67.44 153 ASP B C 1
ATOM 5041 O O . ASP B 1 153 ? 22.094 -33.062 -12.039 1 67.44 153 ASP B O 1
ATOM 5045 N N . PHE B 1 154 ? 23.031 -34.062 -13.906 1 71.62 154 PHE B N 1
ATOM 5046 C CA . PHE B 1 154 ? 22.641 -35.406 -13.562 1 71.62 154 PHE B CA 1
ATOM 5047 C C . PHE B 1 154 ? 23.422 -35.906 -12.359 1 71.62 154 PHE B C 1
ATOM 5049 O O . PHE B 1 154 ? 24.641 -35.719 -12.281 1 71.62 154 PHE B O 1
ATOM 5056 N N . SER B 1 155 ? 22.672 -36.344 -11.367 1 69.75 155 SER B N 1
ATOM 5057 C CA . SER B 1 155 ? 23.312 -36.969 -10.203 1 69.75 155 SER B CA 1
ATOM 5058 C C . SER B 1 155 ? 23.422 -38.469 -10.359 1 69.75 155 SER B C 1
ATOM 5060 O O . SER B 1 155 ? 22.422 -39.188 -10.242 1 69.75 155 SER B O 1
ATOM 5062 N N . GLY B 1 156 ? 24.547 -38.906 -10.633 1 66 156 GLY B N 1
ATOM 5063 C CA . GLY B 1 156 ? 24.797 -40.344 -10.867 1 66 156 GLY B CA 1
ATOM 5064 C C . GLY B 1 156 ? 24.922 -41.125 -9.578 1 66 156 GLY B C 1
ATOM 5065 O O . GLY B 1 156 ? 24.984 -42.375 -9.617 1 66 156 GLY B O 1
ATOM 5066 N N . ASP B 1 157 ? 24.875 -40.406 -8.492 1 70 157 ASP B N 1
ATOM 5067 C CA . ASP B 1 157 ? 25.172 -41.094 -7.242 1 70 157 ASP B CA 1
ATOM 5068 C C . ASP B 1 157 ? 23.938 -41.781 -6.664 1 70 157 ASP B C 1
ATOM 5070 O O . ASP B 1 157 ? 24 -42.406 -5.617 1 70 157 ASP B O 1
ATOM 5074 N N . ASP B 1 158 ? 22.969 -41.906 -7.422 1 73.75 158 ASP B N 1
ATOM 5075 C CA . ASP B 1 158 ? 21.766 -42.594 -6.973 1 73.75 158 ASP B CA 1
ATOM 5076 C C . ASP B 1 158 ? 21.938 -44.094 -7.055 1 73.75 158 ASP B C 1
ATOM 5078 O O . ASP B 1 158 ? 22.375 -44.625 -8.086 1 73.75 158 ASP B O 1
ATOM 5082 N N . PRO B 1 159 ? 21.703 -44.781 -5.902 1 78.75 159 PRO B N 1
ATOM 5083 C CA . PRO B 1 159 ? 21.875 -46.25 -5.887 1 78.75 159 PRO B CA 1
ATOM 5084 C C . PRO B 1 159 ? 21.062 -46.938 -6.973 1 78.75 159 PRO B C 1
ATOM 5086 O O . PRO B 1 159 ? 21.484 -47.969 -7.5 1 78.75 159 PRO B O 1
ATOM 5089 N N . LEU B 1 160 ? 19.953 -46.406 -7.332 1 78.94 160 LEU B N 1
ATOM 5090 C CA . LEU B 1 160 ? 19.141 -47 -8.375 1 78.94 160 LEU B CA 1
ATOM 5091 C C . LEU B 1 160 ? 19.844 -46.906 -9.734 1 78.94 160 LEU B C 1
ATOM 5093 O O . LEU B 1 160 ? 19.75 -47.844 -10.539 1 78.94 160 LEU B O 1
ATOM 5097 N N . VAL B 1 161 ? 20.562 -45.906 -9.922 1 80.94 161 VAL B N 1
ATOM 5098 C CA . VAL B 1 161 ? 21.281 -45.719 -11.18 1 80.94 161 VAL B CA 1
ATOM 5099 C C . VAL B 1 161 ? 22.422 -46.719 -11.281 1 80.94 161 VAL B C 1
ATOM 5101 O O . VAL B 1 161 ? 22.625 -47.312 -12.336 1 80.94 161 VAL B O 1
ATOM 5104 N N . ALA B 1 162 ? 23.094 -46.906 -10.203 1 83 162 ALA B N 1
ATOM 5105 C CA . ALA B 1 162 ? 24.219 -47.844 -10.18 1 83 162 ALA B CA 1
ATOM 5106 C C . ALA B 1 162 ? 23.75 -49.25 -10.5 1 83 162 ALA B C 1
ATOM 5108 O O . ALA B 1 162 ? 24.406 -49.969 -11.258 1 83 162 ALA B O 1
ATOM 5109 N N . SER B 1 163 ? 22.734 -49.594 -9.906 1 85.12 163 SER B N 1
ATOM 5110 C CA . SER B 1 163 ? 22.188 -50.938 -10.117 1 85.12 163 SER B CA 1
ATOM 5111 C C . SER B 1 163 ? 21.797 -51.156 -11.578 1 85.12 163 SER B C 1
ATOM 5113 O O . SER B 1 163 ? 22.016 -52.219 -12.133 1 85.12 163 SER B O 1
ATOM 5115 N N . GLU B 1 164 ? 21.281 -50.188 -12.219 1 86.62 164 GLU B N 1
ATOM 5116 C CA . GLU B 1 164 ? 20.812 -50.281 -13.594 1 86.62 164 GLU B CA 1
ATOM 5117 C C . GLU B 1 164 ? 21.984 -50.312 -14.578 1 86.62 164 GLU B C 1
ATOM 5119 O O . GLU B 1 164 ? 21.875 -50.938 -15.648 1 86.62 164 GLU B O 1
ATOM 5124 N N . LEU B 1 165 ? 23.078 -49.75 -14.172 1 86.62 165 LEU B N 1
ATOM 5125 C CA . LEU B 1 165 ? 24.266 -49.781 -15.016 1 86.62 165 LEU B CA 1
ATOM 5126 C C . LEU B 1 165 ? 24.875 -51.188 -15.023 1 86.62 165 LEU B C 1
ATOM 5128 O O . LEU B 1 165 ? 25.453 -51.594 -16.031 1 86.62 165 LEU B O 1
ATOM 5132 N N . GLU B 1 166 ? 24.703 -51.812 -13.93 1 88 166 GLU B N 1
ATOM 5133 C CA . GLU B 1 166 ? 25.234 -53.156 -13.82 1 88 166 GLU B CA 1
ATOM 5134 C C . GLU B 1 166 ? 24.391 -54.156 -14.602 1 88 166 GLU B C 1
ATOM 5136 O O . GLU B 1 166 ? 24.906 -55.125 -15.164 1 88 166 GLU B O 1
ATOM 5141 N N . ASP B 1 167 ? 23.094 -53.938 -14.641 1 90.75 167 ASP B N 1
ATOM 5142 C CA . ASP B 1 167 ? 22.172 -54.812 -15.359 1 90.75 167 ASP B CA 1
ATOM 5143 C C . ASP B 1 167 ? 21.172 -54 -16.172 1 90.75 167 ASP B C 1
ATOM 5145 O O . ASP B 1 167 ? 20 -53.844 -15.781 1 90.75 167 ASP B O 1
ATOM 5149 N N . PRO B 1 168 ? 21.625 -53.562 -17.359 1 88.62 168 PRO B N 1
ATOM 5150 C CA . PRO B 1 168 ? 20.797 -52.656 -18.172 1 88.62 168 PRO B CA 1
ATOM 5151 C C . PRO B 1 168 ? 19.469 -53.281 -18.578 1 88.62 168 PRO B C 1
ATOM 5153 O O . PRO B 1 168 ? 18.516 -52.562 -18.922 1 88.62 168 PRO B O 1
ATOM 5156 N N . GLY B 1 169 ? 19.344 -54.531 -18.547 1 88.81 169 GLY B N 1
ATOM 5157 C CA . GLY B 1 169 ? 18.125 -55.219 -18.922 1 88.81 169 GLY B CA 1
ATOM 5158 C C . GLY B 1 169 ? 17.078 -55.219 -17.828 1 88.81 169 GLY B C 1
ATOM 5159 O O . GLY B 1 169 ? 15.945 -55.656 -18.031 1 88.81 169 GLY B O 1
ATOM 5160 N N . ARG B 1 170 ? 17.422 -54.688 -16.703 1 91.12 170 ARG B N 1
ATOM 5161 C CA . ARG B 1 170 ? 16.484 -54.625 -15.586 1 91.12 170 ARG B CA 1
ATOM 5162 C C . ARG B 1 170 ? 16.422 -53.219 -15.008 1 91.12 170 ARG B C 1
ATOM 5164 O O . ARG B 1 170 ? 16.781 -53 -13.844 1 91.12 170 ARG B O 1
ATOM 5171 N N . PRO B 1 171 ? 15.859 -52.344 -15.836 1 91.5 171 PRO B N 1
ATOM 5172 C CA . PRO B 1 171 ? 15.805 -50.938 -15.391 1 91.5 171 PRO B CA 1
ATOM 5173 C C . PRO B 1 171 ? 14.766 -50.719 -14.305 1 91.5 171 PRO B C 1
ATOM 5175 O O . PRO B 1 171 ? 13.75 -51.406 -14.25 1 91.5 171 PRO B O 1
ATOM 5178 N N . ASP B 1 172 ? 14.984 -49.75 -13.477 1 87.88 172 ASP B N 1
ATOM 5179 C CA . ASP B 1 172 ? 14.062 -49.344 -12.414 1 87.88 172 ASP B CA 1
ATOM 5180 C C . ASP B 1 172 ? 13.609 -47.906 -12.57 1 87.88 172 ASP B C 1
ATOM 5182 O O . ASP B 1 172 ? 12.562 -47.5 -12.055 1 87.88 172 ASP B O 1
ATOM 5186 N N . THR B 1 173 ? 14.406 -47.125 -13.273 1 89.12 173 THR B N 1
ATOM 5187 C CA . THR B 1 173 ? 14.094 -45.719 -13.461 1 89.12 173 THR B CA 1
ATOM 5188 C C . THR B 1 173 ? 13.641 -45.438 -14.898 1 89.12 173 THR B C 1
ATOM 5190 O O . THR B 1 173 ? 13.922 -46.219 -15.797 1 89.12 173 THR B O 1
ATOM 5193 N N . VAL B 1 174 ? 12.938 -44.344 -15.062 1 92 174 VAL B N 1
ATOM 5194 C CA . VAL B 1 174 ? 12.453 -43.969 -16.391 1 92 174 VAL B CA 1
ATOM 5195 C C . VAL B 1 174 ? 13.633 -43.844 -17.344 1 92 174 VAL B C 1
ATOM 5197 O O . VAL B 1 174 ? 13.555 -44.312 -18.484 1 92 174 VAL B O 1
ATOM 5200 N N . PHE B 1 175 ? 14.719 -43.344 -16.922 1 89.56 175 PHE B N 1
ATOM 5201 C CA . PHE B 1 175 ? 15.844 -43.094 -17.828 1 89.56 175 PHE B CA 1
ATOM 5202 C C . PHE B 1 175 ? 16.562 -44.406 -18.125 1 89.56 175 PHE B C 1
ATOM 5204 O O . PHE B 1 175 ? 17.062 -44.594 -19.234 1 89.56 175 PHE B O 1
ATOM 5211 N N . GLY B 1 176 ? 16.578 -45.281 -17.156 1 92.5 176 GLY B N 1
ATOM 5212 C CA . GLY B 1 176 ? 17.062 -46.625 -17.469 1 92.5 176 GLY B CA 1
ATOM 5213 C C . GLY B 1 176 ? 16.266 -47.312 -18.562 1 92.5 176 GLY B C 1
ATOM 5214 O O . GLY B 1 176 ? 16.844 -47.938 -19.453 1 92.5 176 GLY B O 1
ATOM 5215 N N . TYR B 1 177 ? 14.977 -47.219 -18.484 1 96.06 177 TYR B N 1
ATOM 5216 C CA . TYR B 1 177 ? 14.109 -47.781 -19.5 1 96.06 177 TYR B CA 1
ATOM 5217 C C . TYR B 1 177 ? 14.367 -47.156 -20.859 1 96.06 177 TYR B C 1
ATOM 5219 O O . TYR B 1 177 ? 14.492 -47.875 -21.859 1 96.06 177 TYR B O 1
ATOM 5227 N N . LEU B 1 178 ? 14.422 -45.875 -20.891 1 97.69 178 LEU B N 1
ATOM 5228 C CA . LEU B 1 178 ? 14.578 -45.156 -22.156 1 97.69 178 LEU B CA 1
ATOM 5229 C C . LEU B 1 178 ? 15.906 -45.5 -22.812 1 97.69 178 LEU B C 1
ATOM 5231 O O . LEU B 1 178 ? 15.953 -45.812 -24 1 97.69 178 LEU B O 1
ATOM 5235 N N . VAL B 1 179 ? 16.969 -45.5 -22.031 1 97.31 179 VAL B N 1
ATOM 5236 C CA . VAL B 1 179 ? 18.297 -45.75 -22.594 1 97.31 179 VAL B CA 1
ATOM 5237 C C . VAL B 1 179 ? 18.406 -47.188 -23.078 1 97.31 179 VAL B C 1
ATOM 5239 O O . VAL B 1 179 ? 18.938 -47.469 -24.156 1 97.31 179 VAL B O 1
ATOM 5242 N N . GLU B 1 180 ? 17.938 -48.125 -22.25 1 97.75 180 GLU B N 1
ATOM 5243 C CA . GLU B 1 180 ? 17.984 -49.531 -22.656 1 97.75 180 GLU B CA 1
ATOM 5244 C C . GLU B 1 180 ? 17.172 -49.75 -23.938 1 97.75 180 GLU B C 1
ATOM 5246 O O . GLU B 1 180 ? 17.641 -50.438 -24.859 1 97.75 180 GLU B O 1
ATOM 5251 N N . ALA B 1 181 ? 16.016 -49.219 -24 1 98.56 181 ALA B N 1
ATOM 5252 C CA . ALA B 1 181 ? 15.18 -49.375 -25.172 1 98.56 181 ALA B CA 1
ATOM 5253 C C . ALA B 1 181 ? 15.844 -48.75 -26.406 1 98.56 181 ALA B C 1
ATOM 5255 O O . ALA B 1 181 ? 15.805 -49.344 -27.484 1 98.56 181 ALA B O 1
ATOM 5256 N N . LEU B 1 182 ? 16.391 -47.594 -26.281 1 98.62 182 LEU B N 1
ATOM 5257 C CA . LEU B 1 182 ? 17.062 -46.906 -27.391 1 98.62 182 LEU B CA 1
ATOM 5258 C C . LEU B 1 182 ? 18.266 -47.719 -27.859 1 98.62 182 LEU B C 1
ATOM 5260 O O . LEU B 1 182 ? 18.562 -47.812 -29.047 1 98.62 182 LEU B O 1
ATOM 5264 N N . ASP B 1 183 ? 18.953 -48.312 -26.906 1 98.31 183 ASP B N 1
ATOM 5265 C CA . ASP B 1 183 ? 20.078 -49.188 -27.266 1 98.31 183 ASP B CA 1
ATOM 5266 C C . ASP B 1 183 ? 19.609 -50.406 -28.062 1 98.31 183 ASP B C 1
ATOM 5268 O O . ASP B 1 183 ? 20.25 -50.812 -29.031 1 98.31 183 ASP B O 1
ATOM 5272 N N . ARG B 1 184 ? 18.562 -50.969 -27.609 1 98.12 184 ARG B N 1
ATOM 5273 C CA . ARG B 1 184 ? 18 -52.094 -28.312 1 98.12 184 ARG B CA 1
ATOM 5274 C C . ARG B 1 184 ? 17.625 -51.719 -29.75 1 98.12 184 ARG B C 1
ATOM 5276 O O . ARG B 1 184 ? 17.891 -52.469 -30.688 1 98.12 184 ARG B O 1
ATOM 5283 N N . ARG B 1 185 ? 17.031 -50.594 -29.875 1 98.5 185 ARG B N 1
ATOM 5284 C CA . ARG B 1 185 ? 16.656 -50.125 -31.203 1 98.5 185 ARG B CA 1
ATOM 5285 C C . ARG B 1 185 ? 17.891 -49.875 -32.062 1 98.5 185 ARG B C 1
ATOM 5287 O O . ARG B 1 185 ? 17.938 -50.25 -33.219 1 98.5 185 ARG B O 1
ATOM 5294 N N . ARG B 1 186 ? 18.844 -49.188 -31.469 1 98.25 186 ARG B N 1
ATOM 5295 C CA . ARG B 1 186 ? 20.094 -48.938 -32.156 1 98.25 186 ARG B CA 1
ATOM 5296 C C . ARG B 1 186 ? 20.719 -50.219 -32.719 1 98.25 186 ARG B C 1
ATOM 5298 O O . ARG B 1 186 ? 21.094 -50.281 -33.875 1 98.25 186 ARG B O 1
ATOM 5305 N N . ARG B 1 187 ? 20.766 -51.188 -31.875 1 97.56 187 ARG B N 1
ATOM 5306 C CA . ARG B 1 187 ? 21.391 -52.469 -32.25 1 97.56 187 ARG B CA 1
ATOM 5307 C C . ARG B 1 187 ? 20.562 -53.188 -33.312 1 97.56 187 ARG B C 1
ATOM 5309 O O . ARG B 1 187 ? 21.125 -53.906 -34.156 1 97.56 187 ARG B O 1
ATOM 5316 N N . ALA B 1 188 ? 19.344 -53 -33.312 1 98 188 ALA B N 1
ATOM 5317 C CA . ALA B 1 188 ? 18.453 -53.656 -34.219 1 98 188 ALA B CA 1
ATOM 5318 C C . ALA B 1 188 ? 18.281 -52.875 -35.531 1 98 188 ALA B C 1
ATOM 5320 O O . ALA B 1 188 ? 17.625 -53.312 -36.469 1 98 188 ALA B O 1
ATOM 5321 N N . GLY B 1 189 ? 18.766 -51.688 -35.594 1 97.5 189 GLY B N 1
ATOM 5322 C CA . GLY B 1 189 ? 18.625 -50.844 -36.75 1 97.5 189 GLY B CA 1
ATOM 5323 C C . GLY B 1 189 ? 17.25 -50.188 -36.844 1 97.5 189 GLY B C 1
ATOM 5324 O O . GLY B 1 189 ? 16.797 -49.875 -37.938 1 97.5 189 GLY B O 1
ATOM 5325 N N . VAL B 1 190 ? 16.578 -50.125 -35.75 1 97.94 190 VAL B N 1
ATOM 5326 C CA . VAL B 1 190 ? 15.258 -49.5 -35.688 1 97.94 190 VAL B CA 1
ATOM 5327 C C . VAL B 1 190 ? 15.414 -48.031 -35.375 1 97.94 190 VAL B C 1
ATOM 5329 O O . VAL B 1 190 ? 16.234 -47.625 -34.531 1 97.94 190 VAL B O 1
ATOM 5332 N N . PRO B 1 191 ? 14.664 -47.156 -36.125 1 98.06 191 PRO B N 1
ATOM 5333 C CA . PRO B 1 191 ? 14.742 -45.719 -35.844 1 98.06 191 PRO B CA 1
ATOM 5334 C C . PRO B 1 191 ? 14.352 -45.375 -34.406 1 98.06 191 PRO B C 1
ATOM 5336 O O . PRO B 1 191 ? 13.469 -46 -33.844 1 98.06 191 PRO B O 1
ATOM 5339 N N . PRO B 1 192 ? 15.008 -44.406 -33.844 1 98.62 192 PRO B N 1
ATOM 5340 C CA . PRO B 1 192 ? 14.633 -44 -32.5 1 98.62 192 PRO B CA 1
ATOM 5341 C C . PRO B 1 192 ? 13.242 -43.375 -32.406 1 98.62 192 PRO B C 1
ATOM 5343 O O . PRO B 1 192 ? 12.672 -43 -33.438 1 98.62 192 PRO B O 1
ATOM 5346 N N . PHE B 1 193 ? 12.68 -43.406 -31.234 1 98.75 193 PHE B N 1
ATOM 5347 C CA . PHE B 1 193 ? 11.477 -42.625 -30.953 1 98.75 193 PHE B CA 1
ATOM 5348 C C . PHE B 1 193 ? 11.844 -41.219 -30.422 1 98.75 193 PHE B C 1
ATOM 5350 O O . PHE B 1 193 ? 12.961 -41.031 -29.938 1 98.75 193 PHE B O 1
ATOM 5357 N N . THR B 1 194 ? 10.922 -40.25 -30.531 1 98.81 194 THR B N 1
ATOM 5358 C CA . THR B 1 194 ? 11.039 -38.969 -29.875 1 98.81 194 THR B CA 1
ATOM 5359 C C . THR B 1 194 ? 10.641 -39.062 -28.406 1 98.81 194 THR B C 1
ATOM 5361 O O . THR B 1 194 ? 9.672 -39.719 -28.062 1 98.81 194 THR B O 1
ATOM 5364 N N . VAL B 1 195 ? 11.398 -38.438 -27.547 1 98.69 195 VAL B N 1
ATOM 5365 C CA . VAL B 1 195 ? 11.047 -38.312 -26.125 1 98.69 195 VAL B CA 1
ATOM 5366 C C . VAL B 1 195 ? 10.461 -36.938 -25.844 1 98.69 195 VAL B C 1
ATOM 5368 O O . VAL B 1 195 ? 11.172 -35.938 -25.906 1 98.69 195 VAL B O 1
ATOM 5371 N N . LEU B 1 196 ? 9.18 -36.906 -25.484 1 98.56 196 LEU B N 1
ATOM 5372 C CA . LEU B 1 196 ? 8.461 -35.656 -25.234 1 98.56 196 LEU B CA 1
ATOM 5373 C C . LEU B 1 196 ? 8.07 -35.531 -23.766 1 98.56 196 LEU B C 1
ATOM 5375 O O . LEU B 1 196 ? 7.051 -36.094 -23.359 1 98.56 196 LEU B O 1
ATOM 5379 N N . SER B 1 197 ? 8.875 -34.75 -23.047 1 97.56 197 SER B N 1
ATOM 5380 C CA . SER B 1 197 ? 8.508 -34.5 -21.672 1 97.56 197 SER B CA 1
ATOM 5381 C C . SER B 1 197 ? 7.344 -33.5 -21.578 1 97.56 197 SER B C 1
ATOM 5383 O O . SER B 1 197 ? 7.316 -32.5 -22.297 1 97.56 197 SER B O 1
ATOM 5385 N N . CYS B 1 198 ? 6.359 -33.844 -20.75 1 97.19 198 CYS B N 1
ATOM 5386 C CA . CYS B 1 198 ? 5.215 -33 -20.484 1 97.19 198 CYS B CA 1
ATOM 5387 C C . CYS B 1 198 ? 5.172 -32.562 -19.016 1 97.19 198 CYS B C 1
ATOM 5389 O O . CYS B 1 198 ? 4.105 -32.281 -18.484 1 97.19 198 CYS B O 1
ATOM 5391 N N . ASP B 1 199 ? 6.34 -32.594 -18.391 1 93.62 199 ASP B N 1
ATOM 5392 C CA . ASP B 1 199 ? 6.445 -32.219 -16.984 1 93.62 199 ASP B CA 1
ATOM 5393 C C . ASP B 1 199 ? 6.582 -30.703 -16.828 1 93.62 199 ASP B C 1
ATOM 5395 O O . ASP B 1 199 ? 7.086 -30.031 -17.734 1 93.62 199 ASP B O 1
ATOM 5399 N N . ASN B 1 200 ? 6.109 -30.25 -15.68 1 87.12 200 ASN B N 1
ATOM 5400 C CA . ASN B 1 200 ? 6.168 -28.828 -15.398 1 87.12 200 ASN B CA 1
ATOM 5401 C C . ASN B 1 200 ? 7.52 -28.438 -14.805 1 87.12 200 ASN B C 1
ATOM 5403 O O . ASN B 1 200 ? 7.59 -27.922 -13.688 1 87.12 200 ASN B O 1
ATOM 5407 N N . ILE B 1 201 ? 8.547 -28.625 -15.523 1 83.94 201 ILE B N 1
ATOM 5408 C CA . ILE B 1 201 ? 9.891 -28.188 -15.172 1 83.94 201 ILE B CA 1
ATOM 5409 C C . ILE B 1 201 ? 10.477 -27.344 -16.297 1 83.94 201 ILE B C 1
ATOM 5411 O O . ILE B 1 201 ? 10.094 -27.484 -17.453 1 83.94 201 ILE B O 1
ATOM 5415 N N . PRO B 1 202 ? 11.336 -26.453 -15.938 1 82.88 202 PRO B N 1
ATOM 5416 C CA . PRO B 1 202 ? 11.906 -25.594 -16.984 1 82.88 202 PRO B CA 1
ATOM 5417 C C . PRO B 1 202 ? 12.664 -26.375 -18.047 1 82.88 202 PRO B C 1
ATOM 5419 O O . PRO B 1 202 ? 13.484 -27.234 -17.719 1 82.88 202 PRO B O 1
ATOM 5422 N N . GLY B 1 203 ? 12.375 -26.016 -19.266 1 90.06 203 GLY B N 1
ATOM 5423 C CA . GLY B 1 203 ? 13.078 -26.719 -20.344 1 90.06 203 GLY B CA 1
ATOM 5424 C C . GLY B 1 203 ? 13 -28.219 -20.219 1 90.06 203 GLY B C 1
ATOM 5425 O O . GLY B 1 203 ? 14.023 -28.906 -20.234 1 90.06 203 GLY B O 1
ATOM 5426 N N . ASN B 1 204 ? 11.773 -28.641 -20.141 1 93.56 204 ASN B N 1
ATOM 5427 C CA . ASN B 1 204 ? 11.57 -30.062 -19.812 1 93.56 204 ASN B CA 1
ATOM 5428 C C . ASN B 1 204 ? 12.172 -30.969 -20.875 1 93.56 204 ASN B C 1
ATOM 5430 O O . ASN B 1 204 ? 12.68 -32.062 -20.562 1 93.56 204 ASN B O 1
ATOM 5434 N N . GLY B 1 205 ? 12.133 -30.656 -22.172 1 96.19 205 GLY B N 1
ATOM 5435 C CA . GLY B 1 205 ? 12.797 -31.438 -23.203 1 96.19 205 GLY B CA 1
ATOM 5436 C C . GLY B 1 205 ? 14.305 -31.469 -23.047 1 96.19 205 GLY B C 1
ATOM 5437 O O . GLY B 1 205 ? 14.922 -32.531 -23.109 1 96.19 205 GLY B O 1
ATOM 5438 N N . ALA B 1 206 ? 14.859 -30.281 -22.812 1 93.94 206 ALA B N 1
ATOM 5439 C CA . ALA B 1 206 ? 16.297 -30.188 -22.578 1 93.94 206 ALA B CA 1
ATOM 5440 C C . ALA B 1 206 ? 16.703 -30.969 -21.328 1 93.94 206 ALA B C 1
ATOM 5442 O O . ALA B 1 206 ? 17.75 -31.609 -21.312 1 93.94 206 ALA B O 1
ATOM 5443 N N . ALA B 1 207 ? 15.922 -30.875 -20.312 1 91.88 207 ALA B N 1
ATOM 5444 C CA . ALA B 1 207 ? 16.188 -31.625 -19.094 1 91.88 207 ALA B CA 1
ATOM 5445 C C . ALA B 1 207 ? 16.172 -33.125 -19.359 1 91.88 207 ALA B C 1
ATOM 5447 O O . ALA B 1 207 ? 17.047 -33.844 -18.891 1 91.88 207 ALA B O 1
ATOM 5448 N N . ALA B 1 208 ? 15.203 -33.594 -20.094 1 94.88 208 ALA B N 1
ATOM 5449 C CA . ALA B 1 208 ? 15.109 -35.031 -20.453 1 94.88 208 ALA B CA 1
ATOM 5450 C C . ALA B 1 208 ? 16.328 -35.469 -21.266 1 94.88 208 ALA B C 1
ATOM 5452 O O . ALA B 1 208 ? 16.875 -36.531 -21.047 1 94.88 208 ALA B O 1
ATOM 5453 N N . ARG B 1 209 ? 16.688 -34.625 -22.188 1 96.12 209 ARG B N 1
ATOM 5454 C CA . ARG B 1 209 ? 17.875 -34.906 -23 1 96.12 209 ARG B CA 1
ATOM 5455 C C . ARG B 1 209 ? 19.109 -35.094 -22.125 1 96.12 209 ARG B C 1
ATOM 5457 O O . ARG B 1 209 ? 19.859 -36.031 -22.281 1 96.12 209 ARG B O 1
ATOM 5464 N N . THR B 1 210 ? 19.266 -34.125 -21.281 1 93.12 210 THR B N 1
ATOM 5465 C CA . THR B 1 210 ? 20.422 -34.156 -20.406 1 93.12 210 THR B CA 1
ATOM 5466 C C . THR B 1 210 ? 20.453 -35.438 -19.562 1 93.12 210 THR B C 1
ATOM 5468 O O . THR B 1 210 ? 21.484 -36.094 -19.453 1 93.12 210 THR B O 1
ATOM 5471 N N . MET B 1 211 ? 19.344 -35.781 -19.047 1 91.69 211 MET B N 1
ATOM 5472 C CA . MET B 1 211 ? 19.266 -36.969 -18.203 1 91.69 211 MET B CA 1
ATOM 5473 C C . MET B 1 211 ? 19.547 -38.219 -19 1 91.69 211 MET B C 1
ATOM 5475 O O . MET B 1 211 ? 20.328 -39.062 -18.578 1 91.69 211 MET B O 1
ATOM 5479 N N . VAL B 1 212 ? 18.953 -38.375 -20.156 1 95.06 212 VAL B N 1
ATOM 5480 C CA . VAL B 1 212 ? 19.062 -39.594 -20.969 1 95.06 212 VAL B CA 1
ATOM 5481 C C . VAL B 1 212 ? 20.484 -39.719 -21.5 1 95.06 212 VAL B C 1
ATOM 5483 O O . VAL B 1 212 ? 21.078 -40.812 -21.438 1 95.06 212 VAL B O 1
ATOM 5486 N N . VAL B 1 213 ? 21.016 -38.656 -21.969 1 95.81 213 VAL B N 1
ATOM 5487 C CA . VAL B 1 213 ? 22.359 -38.688 -22.547 1 95.81 213 VAL B CA 1
ATOM 5488 C C . VAL B 1 213 ? 23.391 -38.969 -21.453 1 95.81 213 VAL B C 1
ATOM 5490 O O . VAL B 1 213 ? 24.297 -39.781 -21.625 1 95.81 213 VAL B O 1
ATOM 5493 N N . SER B 1 214 ? 23.25 -38.281 -20.312 1 93 214 SER B N 1
ATOM 5494 C CA . SER B 1 214 ? 24.172 -38.469 -19.219 1 93 214 SER B CA 1
ATOM 5495 C C . SER B 1 214 ? 24.141 -39.906 -18.703 1 93 214 SER B C 1
ATOM 5497 O O . SER B 1 214 ? 25.172 -40.5 -18.406 1 93 214 SER B O 1
ATOM 5499 N N . PHE B 1 215 ? 22.969 -40.406 -18.562 1 92.12 215 PHE B N 1
ATOM 5500 C CA . PHE B 1 215 ? 22.828 -41.781 -18.141 1 92.12 215 PHE B CA 1
ATOM 5501 C C . PHE B 1 215 ? 23.484 -42.719 -19.141 1 92.12 215 PHE B C 1
ATOM 5503 O O . PHE B 1 215 ? 24.203 -43.656 -18.75 1 92.12 215 PHE B O 1
ATOM 5510 N N . ALA B 1 216 ? 23.25 -42.562 -20.391 1 95.25 216 ALA B N 1
ATOM 5511 C CA . ALA B 1 216 ? 23.828 -43.375 -21.469 1 95.25 216 ALA B CA 1
ATOM 5512 C C . ALA B 1 216 ? 25.344 -43.312 -21.453 1 95.25 216 ALA B C 1
ATOM 5514 O O . ALA B 1 216 ? 26.016 -44.312 -21.75 1 95.25 216 ALA B O 1
ATOM 5515 N N . GLU B 1 217 ? 25.828 -42.125 -21.156 1 94.56 217 GLU B N 1
ATOM 5516 C CA . GLU B 1 217 ? 27.266 -41.938 -21.125 1 94.56 217 GLU B CA 1
ATOM 5517 C C . GLU B 1 217 ? 27.922 -42.844 -20.062 1 94.56 217 GLU B C 1
ATOM 5519 O O . GLU B 1 217 ? 29.047 -43.281 -20.234 1 94.56 217 GLU B O 1
ATOM 5524 N N . LEU B 1 218 ? 27.266 -42.969 -18.969 1 91.5 218 LEU B N 1
ATOM 5525 C CA . LEU B 1 218 ? 27.766 -43.812 -17.891 1 91.5 218 LEU B CA 1
ATOM 5526 C C . LEU B 1 218 ? 27.812 -45.281 -18.344 1 91.5 218 LEU B C 1
ATOM 5528 O O . LEU B 1 218 ? 28.656 -46.031 -17.875 1 91.5 218 LEU B O 1
ATOM 5532 N N . ARG B 1 219 ? 26.953 -45.625 -19.219 1 91.69 219 ARG B N 1
ATOM 5533 C CA . ARG B 1 219 ? 26.875 -47 -19.703 1 91.69 219 ARG B CA 1
ATOM 5534 C C . ARG B 1 219 ? 27.812 -47.219 -20.875 1 91.69 219 ARG B C 1
ATOM 5536 O O . ARG B 1 219 ? 28.531 -48.219 -20.922 1 91.69 219 ARG B O 1
ATOM 5543 N N . ASP B 1 220 ? 27.75 -46.375 -21.859 1 94.62 220 ASP B N 1
ATOM 5544 C CA . ASP B 1 220 ? 28.469 -46.5 -23.125 1 94.62 220 ASP B CA 1
ATOM 5545 C C . ASP B 1 220 ? 28.531 -45.188 -23.859 1 94.62 220 ASP B C 1
ATOM 5547 O O . ASP B 1 220 ? 27.516 -44.625 -24.281 1 94.62 220 ASP B O 1
ATOM 5551 N N . ARG B 1 221 ? 29.703 -44.656 -24.109 1 96.81 221 ARG B N 1
ATOM 5552 C CA . ARG B 1 221 ? 29.891 -43.344 -24.734 1 96.81 221 ARG B CA 1
ATOM 5553 C C . ARG B 1 221 ? 29.391 -43.344 -26.172 1 96.81 221 ARG B C 1
ATOM 5555 O O . ARG B 1 221 ? 28.891 -42.344 -26.656 1 96.81 221 ARG B O 1
ATOM 5562 N N . GLY B 1 222 ? 29.625 -44.406 -26.797 1 97.19 222 GLY B N 1
ATOM 5563 C CA . GLY B 1 222 ? 29.094 -44.531 -28.141 1 97.19 222 GLY B CA 1
ATOM 5564 C C . GLY B 1 222 ? 27.594 -44.438 -28.203 1 97.19 222 GLY B C 1
ATOM 5565 O O . GLY B 1 222 ? 27.031 -43.781 -29.094 1 97.19 222 GLY B O 1
ATOM 5566 N N . LEU B 1 223 ? 26.953 -45.094 -27.281 1 97.44 223 LEU B N 1
ATOM 5567 C CA . LEU B 1 223 ? 25.5 -45.031 -27.156 1 97.44 223 LEU B CA 1
ATOM 5568 C C . LEU B 1 223 ? 25.062 -43.594 -26.891 1 97.44 223 LEU B C 1
ATOM 5570 O O . LEU B 1 223 ? 24.109 -43.094 -27.5 1 97.44 223 LEU B O 1
ATOM 5574 N N . ALA B 1 224 ? 25.719 -42.938 -25.984 1 97.81 224 ALA B N 1
ATOM 5575 C CA . ALA B 1 224 ? 25.406 -41.562 -25.641 1 97.81 224 ALA B CA 1
ATOM 5576 C C . ALA B 1 224 ? 25.516 -40.656 -26.875 1 97.81 224 ALA B C 1
ATOM 5578 O O . ALA B 1 224 ? 24.641 -39.812 -27.109 1 97.81 224 ALA B O 1
ATOM 5579 N N . ARG B 1 225 ? 26.531 -40.781 -27.625 1 98 225 ARG B N 1
ATOM 5580 C CA . ARG B 1 225 ? 26.734 -40 -28.844 1 98 225 ARG B CA 1
ATOM 5581 C C . ARG B 1 225 ? 25.625 -40.281 -29.859 1 98 225 ARG B C 1
ATOM 5583 O O . ARG B 1 225 ? 25.156 -39.375 -30.531 1 98 225 ARG B O 1
ATOM 5590 N N . TRP B 1 226 ? 25.328 -41.531 -29.953 1 98.31 226 TRP B N 1
ATOM 5591 C CA . TRP B 1 226 ? 24.266 -41.906 -30.875 1 98.31 226 TRP B CA 1
ATOM 5592 C C . TRP B 1 226 ? 22.938 -41.281 -30.484 1 98.31 226 TRP B C 1
ATOM 5594 O O . TRP B 1 226 ? 22.219 -40.75 -31.328 1 98.31 226 TRP B O 1
ATOM 5604 N N . ILE B 1 227 ? 22.594 -41.312 -29.266 1 98.62 227 ILE B N 1
ATOM 5605 C CA . ILE B 1 227 ? 21.359 -40.719 -28.766 1 98.62 227 ILE B CA 1
ATOM 5606 C C . ILE B 1 227 ? 21.359 -39.188 -29 1 98.62 227 ILE B C 1
ATOM 5608 O O . ILE B 1 227 ? 20.391 -38.625 -29.5 1 98.62 227 ILE B O 1
ATOM 5612 N N . GLU B 1 228 ? 22.422 -38.594 -28.703 1 97.75 228 GLU B N 1
ATOM 5613 C CA . GLU B 1 228 ? 22.562 -37.125 -28.875 1 97.75 228 GLU B CA 1
ATOM 5614 C C . GLU B 1 228 ? 22.328 -36.75 -30.328 1 97.75 228 GLU B C 1
ATOM 5616 O O . GLU B 1 228 ? 21.75 -35.688 -30.609 1 97.75 228 GLU B O 1
ATOM 5621 N N . ARG B 1 229 ? 22.75 -37.562 -31.156 1 97.56 229 ARG B N 1
ATOM 5622 C CA . ARG B 1 229 ? 22.703 -37.219 -32.594 1 97.56 229 ARG B CA 1
ATOM 5623 C C . ARG B 1 229 ? 21.344 -37.594 -33.188 1 97.56 229 ARG B C 1
ATOM 5625 O O . ARG B 1 229 ? 20.875 -36.938 -34.094 1 97.56 229 ARG B O 1
ATOM 5632 N N . ASN B 1 230 ? 20.734 -38.594 -32.656 1 98.5 230 ASN B N 1
ATOM 5633 C CA . ASN B 1 230 ? 19.656 -39.188 -33.406 1 98.5 230 ASN B CA 1
ATOM 5634 C C . ASN B 1 230 ? 18.297 -39.031 -32.719 1 98.5 230 ASN B C 1
ATOM 5636 O O . ASN B 1 230 ? 17.25 -39.188 -33.344 1 98.5 230 ASN B O 1
ATOM 5640 N N . VAL B 1 231 ? 18.281 -38.781 -31.484 1 98.75 231 VAL B N 1
ATOM 5641 C CA . VAL B 1 231 ? 17.031 -38.75 -30.734 1 98.75 231 VAL B CA 1
ATOM 5642 C C . VAL B 1 231 ? 16.625 -37.281 -30.484 1 98.75 231 VAL B C 1
ATOM 5644 O O . VAL B 1 231 ? 17.469 -36.438 -30.172 1 98.75 231 VAL B O 1
ATOM 5647 N N . ALA B 1 232 ? 15.336 -36.969 -30.656 1 98.75 232 ALA B N 1
ATOM 5648 C CA . ALA B 1 232 ? 14.805 -35.625 -30.422 1 98.75 232 ALA B CA 1
ATOM 5649 C C . ALA B 1 232 ? 14.133 -35.531 -29.047 1 98.75 232 ALA B C 1
ATOM 5651 O O . ALA B 1 232 ? 13.469 -36.5 -28.625 1 98.75 232 ALA B O 1
ATOM 5652 N N . PHE B 1 233 ? 14.32 -34.438 -28.406 1 98.5 233 PHE B N 1
ATOM 5653 C CA . PHE B 1 233 ? 13.742 -34.125 -27.109 1 98.5 233 PHE B CA 1
ATOM 5654 C C . PHE B 1 233 ? 13.062 -32.75 -27.141 1 98.5 233 PHE B C 1
ATOM 5656 O O . PHE B 1 233 ? 13.531 -31.812 -26.484 1 98.5 233 PHE B O 1
ATOM 5663 N N . PRO B 1 234 ? 11.898 -32.656 -27.781 1 98.56 234 PRO B N 1
ATOM 5664 C CA . PRO B 1 234 ? 11.242 -31.344 -27.875 1 98.56 234 PRO B CA 1
ATOM 5665 C C . PRO B 1 234 ? 10.766 -30.828 -26.516 1 98.56 234 PRO B C 1
ATOM 5667 O O . PRO B 1 234 ? 10.289 -31.594 -25.688 1 98.56 234 PRO B O 1
ATOM 5670 N N . ASN B 1 235 ? 10.938 -29.484 -26.281 1 97.69 235 ASN B N 1
ATOM 5671 C CA . ASN B 1 235 ? 10.32 -28.828 -25.141 1 97.69 235 ASN B CA 1
ATOM 5672 C C . ASN B 1 235 ? 8.805 -28.719 -25.312 1 97.69 235 ASN B C 1
ATOM 5674 O O . ASN B 1 235 ? 8.305 -28.656 -26.438 1 97.69 235 ASN B O 1
ATOM 5678 N N . SER B 1 236 ? 8.156 -28.703 -24.172 1 97.62 236 SER B N 1
ATOM 5679 C CA . SER B 1 236 ? 6.707 -28.531 -24.266 1 97.62 236 SER B CA 1
ATOM 5680 C C . SER B 1 236 ? 6.168 -27.734 -23.078 1 97.62 236 SER B C 1
ATOM 5682 O O . SER B 1 236 ? 6.867 -27.547 -22.078 1 97.62 236 SER B O 1
ATOM 5684 N N . MET B 1 237 ? 5.055 -27.109 -23.203 1 95.38 237 MET B N 1
ATOM 5685 C CA . MET B 1 237 ? 4.277 -26.469 -22.141 1 95.38 237 MET B CA 1
ATOM 5686 C C . MET B 1 237 ? 2.857 -27.016 -22.094 1 95.38 237 MET B C 1
ATOM 5688 O O . MET B 1 237 ? 2.186 -27.094 -23.125 1 95.38 237 MET B O 1
ATOM 5692 N N . VAL B 1 238 ? 2.479 -27.5 -20.953 1 96.31 238 VAL B N 1
ATOM 5693 C CA . VAL B 1 238 ? 1.146 -28.062 -20.75 1 96.31 238 VAL B CA 1
ATOM 5694 C C . VAL B 1 238 ? 0.371 -27.188 -19.766 1 96.31 238 VAL B C 1
ATOM 5696 O O . VAL B 1 238 ? 0.945 -26.672 -18.812 1 96.31 238 VAL B O 1
ATOM 5699 N N . ASP B 1 239 ? -0.898 -27.016 -20.062 1 94.19 239 ASP B N 1
ATOM 5700 C CA . ASP B 1 239 ? -1.693 -26.172 -19.172 1 94.19 239 ASP B CA 1
ATOM 5701 C C . ASP B 1 239 ? -3.143 -26.656 -19.109 1 94.19 239 ASP B C 1
ATOM 5703 O O . ASP B 1 239 ? -3.875 -26.562 -20.094 1 94.19 239 ASP B O 1
ATOM 5707 N N . ARG B 1 240 ? -3.49 -27.141 -18.016 1 94.88 240 ARG B N 1
ATOM 5708 C CA . ARG B 1 240 ? -4.863 -27.5 -17.672 1 94.88 240 ARG B CA 1
ATOM 5709 C C . ARG B 1 240 ? -5.008 -27.766 -16.188 1 94.88 240 ARG B C 1
ATOM 5711 O O . ARG B 1 240 ? -4.336 -28.641 -15.633 1 94.88 240 ARG B O 1
ATOM 5718 N N . ILE B 1 241 ? -5.793 -26.984 -15.5 1 91.75 241 ILE B N 1
ATOM 5719 C CA . ILE B 1 241 ? -5.992 -27.203 -14.07 1 91.75 241 ILE B CA 1
ATOM 5720 C C . ILE B 1 241 ? -6.75 -28.5 -13.844 1 91.75 241 ILE B C 1
ATOM 5722 O O . ILE B 1 241 ? -7.871 -28.672 -14.32 1 91.75 241 ILE B O 1
ATOM 5726 N N . THR B 1 242 ? -6.098 -29.422 -13.242 1 92.69 242 THR B N 1
ATOM 5727 C CA . THR B 1 242 ? -6.629 -30.75 -12.969 1 92.69 242 THR B CA 1
ATOM 5728 C C . THR B 1 242 ? -6.449 -31.109 -11.492 1 92.69 242 THR B C 1
ATOM 5730 O O . THR B 1 242 ? -5.426 -31.688 -11.109 1 92.69 242 THR B O 1
ATOM 5733 N N . PRO B 1 243 ? -7.508 -30.906 -10.742 1 89.06 243 PRO B N 1
ATOM 5734 C CA . PRO B 1 243 ? -7.395 -31.219 -9.312 1 89.06 243 PRO B CA 1
ATOM 5735 C C . PRO B 1 243 ? -7.336 -32.719 -9.039 1 89.06 243 PRO B C 1
ATOM 5737 O O . PRO B 1 243 ? -7.676 -33.531 -9.914 1 89.06 243 PRO B O 1
ATOM 5740 N N . GLU B 1 244 ? -6.852 -32.969 -7.863 1 85.44 244 GLU B N 1
ATOM 5741 C CA . GLU B 1 244 ? -6.949 -34.344 -7.414 1 85.44 244 GLU B CA 1
ATOM 5742 C C . GLU B 1 244 ? -8.406 -34.781 -7.246 1 85.44 244 GLU B C 1
ATOM 5744 O O . GLU B 1 244 ? -9.234 -34 -6.77 1 85.44 244 GLU B O 1
ATOM 5749 N N . THR B 1 245 ? -8.664 -36.031 -7.691 1 88.38 245 THR B N 1
ATOM 5750 C CA . THR B 1 245 ? -10.008 -36.562 -7.473 1 88.38 245 THR B CA 1
ATOM 5751 C C . THR B 1 245 ? -10.102 -37.219 -6.102 1 88.38 245 THR B C 1
ATOM 5753 O O . THR B 1 245 ? -9.648 -38.344 -5.922 1 88.38 245 THR B O 1
ATOM 5756 N N . THR B 1 246 ? -10.773 -36.594 -5.215 1 85.12 246 THR B N 1
ATOM 5757 C CA . THR B 1 246 ? -10.969 -37.156 -3.893 1 85.12 246 THR B CA 1
ATOM 5758 C C . THR B 1 246 ? -12 -38.281 -3.943 1 85.12 246 THR B C 1
ATOM 5760 O O . THR B 1 246 ? -12.781 -38.375 -4.895 1 85.12 246 THR B O 1
ATOM 5763 N N . PRO B 1 247 ? -11.969 -39.094 -2.896 1 89.25 247 PRO B N 1
ATOM 5764 C CA . PRO B 1 247 ? -13.008 -40.125 -2.84 1 89.25 247 PRO B CA 1
ATOM 5765 C C . PRO B 1 247 ? -14.422 -39.562 -2.883 1 89.25 247 PRO B C 1
ATOM 5767 O O . PRO B 1 247 ? -15.305 -40.094 -3.541 1 89.25 247 PRO B O 1
ATOM 5770 N N . GLN B 1 248 ? -14.539 -38.438 -2.217 1 87.69 248 GLN B N 1
ATOM 5771 C CA . GLN B 1 248 ? -15.844 -37.781 -2.199 1 87.69 248 GLN B CA 1
ATOM 5772 C C . GLN B 1 248 ? -16.234 -37.312 -3.596 1 87.69 248 GLN B C 1
ATOM 5774 O O . GLN B 1 248 ? -17.391 -37.5 -4.012 1 87.69 248 GLN B O 1
ATOM 5779 N N . GLU B 1 249 ? -15.312 -36.781 -4.262 1 87.44 249 GLU B N 1
ATOM 5780 C CA . GLU B 1 249 ? -15.578 -36.312 -5.617 1 87.44 249 GLU B CA 1
ATOM 5781 C C . GLU B 1 249 ? -15.844 -37.469 -6.566 1 87.44 249 GLU B C 1
ATOM 5783 O O . GLU B 1 249 ? -16.641 -37.344 -7.496 1 87.44 249 GLU B O 1
ATOM 5788 N N . ARG B 1 250 ? -15.141 -38.531 -6.441 1 92 250 ARG B N 1
ATOM 5789 C CA . ARG B 1 250 ? -15.375 -39.719 -7.238 1 92 250 ARG B CA 1
ATOM 5790 C C . ARG B 1 250 ? -16.812 -40.219 -7.066 1 92 250 ARG B C 1
ATOM 5792 O O . ARG B 1 250 ? -17.5 -40.5 -8.055 1 92 250 ARG B O 1
ATOM 5799 N N . ASP B 1 251 ? -17.188 -40.25 -5.82 1 92.25 251 ASP B N 1
ATOM 5800 C CA . ASP B 1 251 ? -18.531 -40.719 -5.539 1 92.25 251 ASP B CA 1
ATOM 5801 C C . ASP B 1 251 ? -19.578 -39.812 -6.156 1 92.25 251 ASP B C 1
ATOM 5803 O O . ASP B 1 251 ? -20.594 -40.281 -6.691 1 92.25 251 ASP B O 1
ATOM 5807 N N . ARG B 1 252 ? -19.328 -38.562 -6.066 1 90.06 252 ARG B N 1
ATOM 5808 C CA . ARG B 1 252 ? -20.234 -37.594 -6.656 1 90.06 252 ARG B CA 1
ATOM 5809 C C . ARG B 1 252 ? -20.344 -37.781 -8.164 1 90.06 252 ARG B C 1
ATOM 5811 O O . ARG B 1 252 ? -21.422 -37.719 -8.734 1 90.06 252 ARG B O 1
ATOM 5818 N N . ILE B 1 253 ? -19.234 -38 -8.812 1 91.75 253 ILE B N 1
ATOM 5819 C CA . ILE B 1 253 ? -19.172 -38.188 -10.266 1 91.75 253 ILE B CA 1
ATOM 5820 C C . ILE B 1 253 ? -19.906 -39.469 -10.656 1 91.75 253 ILE B C 1
ATOM 5822 O O . ILE B 1 253 ? -20.734 -39.438 -11.578 1 91.75 253 ILE B O 1
ATOM 5826 N N . VAL B 1 254 ? -19.656 -40.438 -9.953 1 92.69 254 VAL B N 1
ATOM 5827 C CA . VAL B 1 254 ? -20.25 -41.75 -10.242 1 92.69 254 VAL B CA 1
ATOM 5828 C C . VAL B 1 254 ? -21.766 -41.688 -10.094 1 92.69 254 VAL B C 1
ATOM 5830 O O . VAL B 1 254 ? -22.5 -42.188 -10.938 1 92.69 254 VAL B O 1
ATOM 5833 N N . ARG B 1 255 ? -22.219 -41.031 -9.109 1 91.81 255 ARG B N 1
ATOM 5834 C CA . ARG B 1 255 ? -23.656 -40.875 -8.867 1 91.81 255 ARG B CA 1
ATOM 5835 C C . ARG B 1 255 ? -24.297 -40 -9.938 1 91.81 255 ARG B C 1
ATOM 5837 O O . ARG B 1 255 ? -25.391 -40.281 -10.406 1 91.81 255 ARG B O 1
ATOM 5844 N N . SER B 1 256 ? -23.625 -38.969 -10.273 1 92.38 256 SER B N 1
ATOM 5845 C CA . SER B 1 256 ? -24.172 -38 -11.195 1 92.38 256 SER B CA 1
ATOM 5846 C C . SER B 1 256 ? -24.312 -38.562 -12.602 1 92.38 256 SER B C 1
ATOM 5848 O O . SER B 1 256 ? -25.25 -38.219 -13.328 1 92.38 256 SER B O 1
ATOM 5850 N N . PHE B 1 257 ? -23.375 -39.406 -13 1 94.88 257 PHE B N 1
ATOM 5851 C CA . PHE B 1 257 ? -23.359 -39.844 -14.398 1 94.88 257 PHE B CA 1
ATOM 5852 C C . PHE B 1 257 ? -23.812 -41.281 -14.531 1 94.88 257 PHE B C 1
ATOM 5854 O O . PHE B 1 257 ? -24.031 -41.781 -15.641 1 94.88 257 PHE B O 1
ATOM 5861 N N . GLY B 1 258 ? -23.891 -42 -13.445 1 94.69 258 GLY B N 1
ATOM 5862 C CA . GLY B 1 258 ? -24.406 -43.344 -13.445 1 94.69 258 GLY B CA 1
ATOM 5863 C C . GLY B 1 258 ? -23.422 -44.375 -13.984 1 94.69 258 GLY B C 1
ATOM 5864 O O . GLY B 1 258 ? -23.828 -45.406 -14.531 1 94.69 258 GLY B O 1
ATOM 5865 N N . VAL B 1 259 ? -22.172 -44.062 -13.977 1 96.56 259 VAL B N 1
ATOM 5866 C CA . VAL B 1 259 ? -21.125 -44.969 -14.477 1 96.56 259 VAL B CA 1
ATOM 5867 C C . VAL B 1 259 ? -20.172 -45.312 -13.344 1 96.56 259 VAL B C 1
ATOM 5869 O O . VAL B 1 259 ? -19.688 -44.438 -12.617 1 96.56 259 VAL B O 1
ATOM 5872 N N . ASP B 1 260 ? -19.906 -46.562 -13.164 1 95.88 260 ASP B N 1
ATOM 5873 C CA . ASP B 1 260 ? -19.016 -47 -12.109 1 95.88 260 ASP B CA 1
ATOM 5874 C C . ASP B 1 260 ? -17.547 -46.906 -12.547 1 95.88 260 ASP B C 1
ATOM 5876 O O . ASP B 1 260 ? -16.891 -47.938 -12.781 1 95.88 260 ASP B O 1
ATOM 5880 N N . ASP B 1 261 ? -17.094 -45.75 -12.648 1 96.56 261 ASP B N 1
ATOM 5881 C CA . ASP B 1 261 ? -15.68 -45.469 -12.867 1 96.56 261 ASP B CA 1
ATOM 5882 C C . ASP B 1 261 ? -14.93 -45.344 -11.547 1 96.56 261 ASP B C 1
ATOM 5884 O O . ASP B 1 261 ? -15.18 -44.438 -10.766 1 96.56 261 ASP B O 1
ATOM 5888 N N . ARG B 1 262 ? -13.961 -46.094 -11.375 1 95.12 262 ARG B N 1
ATOM 5889 C CA . ARG B 1 262 ? -13.281 -46.219 -10.094 1 95.12 262 ARG B CA 1
ATOM 5890 C C . ARG B 1 262 ? -12.258 -45.094 -9.922 1 95.12 262 ARG B C 1
ATOM 5892 O O . ARG B 1 262 ? -11.797 -44.812 -8.812 1 95.12 262 ARG B O 1
ATOM 5899 N N . TRP B 1 263 ? -11.883 -44.438 -11.039 1 95.38 263 TRP B N 1
ATOM 5900 C CA . TRP B 1 263 ? -10.906 -43.344 -10.906 1 95.38 263 TRP B CA 1
ATOM 5901 C C . TRP B 1 263 ? -11.094 -42.312 -12.008 1 95.38 263 TRP B C 1
ATOM 5903 O O . TRP B 1 263 ? -10.188 -42.094 -12.812 1 95.38 263 TRP B O 1
ATOM 5913 N N . PRO B 1 264 ? -12.242 -41.625 -12.047 1 96.75 264 PRO B N 1
ATOM 5914 C CA . PRO B 1 264 ? -12.445 -40.562 -13.023 1 96.75 264 PRO B CA 1
ATOM 5915 C C . PRO B 1 264 ? -11.523 -39.375 -12.797 1 96.75 264 PRO B C 1
ATOM 5917 O O . PRO B 1 264 ? -10.891 -39.25 -11.742 1 96.75 264 PRO B O 1
ATOM 5920 N N . VAL B 1 265 ? -11.367 -38.594 -13.781 1 95.94 265 VAL B N 1
ATOM 5921 C CA . VAL B 1 265 ? -10.562 -37.375 -13.648 1 95.94 265 VAL B CA 1
ATOM 5922 C C . VAL B 1 265 ? -11.445 -36.156 -13.852 1 95.94 265 VAL B C 1
ATOM 5924 O O . VAL B 1 265 ? -12.328 -36.156 -14.711 1 95.94 265 VAL B O 1
ATOM 5927 N N . ILE B 1 266 ? -11.266 -35.156 -12.984 1 93.81 266 ILE B N 1
ATOM 5928 C CA . ILE B 1 266 ? -11.953 -33.875 -13.094 1 93.81 266 ILE B CA 1
ATOM 5929 C C . ILE B 1 266 ? -10.984 -32.812 -13.594 1 93.81 266 ILE B C 1
ATOM 5931 O O . ILE B 1 266 ? -9.836 -32.75 -13.164 1 93.81 266 ILE B O 1
ATOM 5935 N N . THR B 1 267 ? -11.477 -31.984 -14.516 1 95.31 267 THR B N 1
ATOM 5936 C CA . THR B 1 267 ? -10.594 -30.938 -15.047 1 95.31 267 THR B CA 1
ATOM 5937 C C . THR B 1 267 ? -11.406 -29.75 -15.562 1 95.31 267 THR B C 1
ATOM 5939 O O . THR B 1 267 ? -12.633 -29.812 -15.609 1 95.31 267 THR B O 1
ATOM 5942 N N . GLU B 1 268 ? -10.719 -28.672 -15.805 1 94.19 268 GLU B N 1
ATOM 5943 C CA . GLU B 1 268 ? -11.328 -27.5 -16.438 1 94.19 268 GLU B CA 1
ATOM 5944 C C . GLU B 1 268 ? -11.453 -27.672 -17.938 1 94.19 268 GLU B C 1
ATOM 5946 O O . GLU B 1 268 ? -10.875 -28.609 -18.516 1 94.19 268 GLU B O 1
ATOM 5951 N N . ARG B 1 269 ? -12.203 -26.781 -18.547 1 92.31 269 ARG B N 1
ATOM 5952 C CA . ARG B 1 269 ? -12.367 -26.828 -20 1 92.31 269 ARG B CA 1
ATOM 5953 C C . ARG B 1 269 ? -11.141 -26.266 -20.719 1 92.31 269 ARG B C 1
ATOM 5955 O O . ARG B 1 269 ? -10.773 -26.75 -21.781 1 92.31 269 ARG B O 1
ATOM 5962 N N . PHE B 1 270 ? -10.539 -25.297 -20.031 1 92.25 270 PHE B N 1
ATOM 5963 C CA . PHE B 1 270 ? -9.344 -24.719 -20.625 1 92.25 270 PHE B CA 1
ATOM 5964 C C . PHE B 1 270 ? -8.25 -25.766 -20.766 1 92.25 270 PHE B C 1
ATOM 5966 O O . PHE B 1 270 ? -8.031 -26.578 -19.859 1 92.25 270 PHE B O 1
ATOM 5973 N N . THR B 1 271 ? -7.605 -25.828 -21.875 1 94.69 271 THR B N 1
ATOM 5974 C CA . THR B 1 271 ? -6.461 -26.703 -22.109 1 94.69 271 THR B CA 1
ATOM 5975 C C . THR B 1 271 ? -5.523 -26.094 -23.141 1 94.69 271 THR B C 1
ATOM 5977 O O . THR B 1 271 ? -5.973 -25.453 -24.094 1 94.69 271 THR B O 1
ATOM 5980 N N . GLN B 1 272 ? -4.309 -26.219 -22.859 1 94.56 272 GLN B N 1
ATOM 5981 C CA . GLN B 1 272 ? -3.299 -25.781 -23.812 1 94.56 272 GLN B CA 1
ATOM 5982 C C . GLN B 1 272 ? -2.094 -26.703 -23.812 1 94.56 272 GLN B C 1
ATOM 5984 O O . GLN B 1 272 ? -1.646 -27.156 -22.75 1 9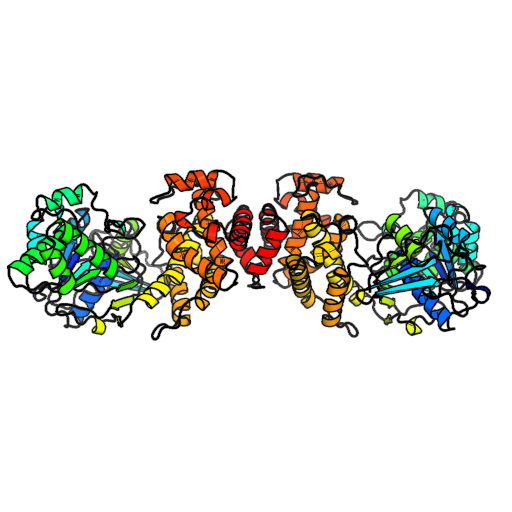4.56 272 GLN B O 1
ATOM 5989 N N . TRP B 1 273 ? -1.658 -27.078 -24.984 1 97.19 273 TRP B N 1
ATOM 5990 C CA . TRP B 1 273 ? -0.455 -27.875 -25.188 1 97.19 273 TRP B CA 1
ATOM 5991 C C . TRP B 1 273 ? 0.414 -27.281 -26.297 1 97.19 273 TRP B C 1
ATOM 5993 O O . TRP B 1 273 ? 0.007 -27.219 -27.453 1 97.19 273 TRP B O 1
ATOM 6003 N N . VAL B 1 274 ? 1.538 -26.75 -25.891 1 96.31 274 VAL B N 1
ATOM 6004 C CA . VAL B 1 274 ? 2.512 -26.172 -26.828 1 96.31 274 VAL B CA 1
ATOM 6005 C C . VAL B 1 274 ? 3.734 -27.094 -26.906 1 96.31 274 VAL B C 1
ATOM 6007 O O . VAL B 1 274 ? 4.312 -27.469 -25.891 1 96.31 274 VAL B O 1
ATOM 6010 N N . VAL B 1 275 ? 4.113 -27.453 -28.141 1 98 275 VAL B N 1
ATOM 6011 C CA . VAL B 1 275 ? 5.199 -28.406 -28.344 1 98 275 VAL B CA 1
ATOM 6012 C C . VAL B 1 275 ? 6.188 -27.859 -29.375 1 98 275 VAL B C 1
ATOM 6014 O O . VAL B 1 275 ? 5.785 -27.344 -30.406 1 98 275 VAL B O 1
ATOM 6017 N N . GLU B 1 276 ? 7.426 -27.938 -29 1 98 276 GLU B N 1
ATOM 6018 C CA . GLU B 1 276 ? 8.461 -27.656 -29.984 1 98 276 GLU B CA 1
ATOM 6019 C C . GLU B 1 276 ? 8.391 -28.625 -31.156 1 98 276 GLU B C 1
ATOM 6021 O O . GLU B 1 276 ? 8.352 -29.844 -30.953 1 98 276 GLU B O 1
ATOM 6026 N N . ASP B 1 277 ? 8.383 -28.062 -32.375 1 97.44 277 ASP B N 1
ATOM 6027 C CA . ASP B 1 277 ? 8.227 -28.906 -33.562 1 97.44 277 ASP B CA 1
ATOM 6028 C C . ASP B 1 277 ? 9.562 -29.531 -33.969 1 97.44 277 ASP B C 1
ATOM 6030 O O . ASP B 1 277 ? 10.109 -29.203 -35.031 1 97.44 277 ASP B O 1
ATOM 6034 N N . ARG B 1 278 ? 10.016 -30.422 -33.188 1 97.75 278 ARG B N 1
ATOM 6035 C CA . ARG B 1 278 ? 11.258 -31.156 -33.406 1 97.75 278 ARG B CA 1
ATOM 6036 C C . ARG B 1 278 ? 11.102 -32.625 -33.031 1 97.75 278 ARG B C 1
ATOM 6038 O O . ARG B 1 278 ? 11.148 -33 -31.875 1 97.75 278 ARG B O 1
ATOM 6045 N N . PHE B 1 279 ? 11.031 -33.469 -34.094 1 98.19 279 PHE B N 1
ATOM 6046 C CA . PHE B 1 279 ? 10.805 -34.875 -33.938 1 98.19 279 PHE B CA 1
ATOM 6047 C C . PHE B 1 279 ? 11.805 -35.688 -34.75 1 98.19 279 PHE B C 1
ATOM 6049 O O . PHE B 1 279 ? 12.18 -35.281 -35.844 1 98.19 279 PHE B O 1
ATOM 6056 N N . CYS B 1 280 ? 12.203 -36.844 -34.25 1 98.31 280 CYS B N 1
ATOM 6057 C CA . CYS B 1 280 ? 13.172 -37.656 -34.969 1 98.31 280 CYS B CA 1
ATOM 6058 C C . CYS B 1 280 ? 12.492 -38.812 -35.656 1 98.31 280 CYS B C 1
ATOM 6060 O O . CYS B 1 280 ? 13.141 -39.594 -36.375 1 98.31 280 CYS B O 1
ATOM 6062 N N . ASN B 1 281 ? 11.234 -38.938 -35.438 1 97.12 281 ASN B N 1
ATOM 6063 C CA . ASN B 1 281 ? 10.344 -39.906 -36.062 1 97.12 281 ASN B CA 1
ATOM 6064 C C . ASN B 1 281 ? 9.023 -39.281 -36.469 1 97.12 281 ASN B C 1
ATOM 6066 O O . ASN B 1 281 ? 8.859 -38.062 -36.375 1 97.12 281 ASN B O 1
ATOM 6070 N N . GLU B 1 282 ? 8.078 -40.094 -36.969 1 96.25 282 GLU B N 1
ATOM 6071 C CA . GLU B 1 282 ? 6.77 -39.531 -37.312 1 96.25 282 GLU B CA 1
ATOM 6072 C C . GLU B 1 282 ? 6.102 -38.938 -36.094 1 96.25 282 GLU B C 1
ATOM 6074 O O . GLU B 1 282 ? 6.363 -39.344 -34.969 1 96.25 282 GLU B O 1
ATOM 6079 N N . ARG B 1 283 ? 5.367 -37.969 -36.375 1 95.75 283 ARG B N 1
ATOM 6080 C CA . ARG B 1 283 ? 4.625 -37.281 -35.312 1 95.75 283 ARG B CA 1
ATOM 6081 C C . ARG B 1 283 ? 3.123 -37.375 -35.531 1 95.75 283 ARG B C 1
ATOM 6083 O O . ARG B 1 283 ? 2.648 -37.312 -36.688 1 95.75 283 ARG B O 1
ATOM 6090 N N . PRO B 1 284 ? 2.41 -37.562 -34.438 1 96.88 284 PRO B N 1
ATOM 6091 C CA . PRO B 1 284 ? 0.954 -37.531 -34.594 1 96.88 284 PRO B CA 1
ATOM 6092 C C . PRO B 1 284 ? 0.429 -36.156 -35 1 96.88 284 PRO B C 1
ATOM 6094 O O . PRO B 1 284 ? 1.041 -35.125 -34.688 1 96.88 284 PRO B O 1
ATOM 6097 N N . PRO B 1 285 ? -0.67 -36.156 -35.781 1 97.19 285 PRO B N 1
ATOM 6098 C CA . PRO B 1 285 ? -1.22 -34.875 -36.219 1 97.19 285 PRO B CA 1
ATOM 6099 C C . PRO B 1 285 ? -1.974 -34.125 -35.125 1 97.19 285 PRO B C 1
ATOM 6101 O O . PRO B 1 285 ? -3.131 -33.75 -35.312 1 97.19 285 PRO B O 1
ATOM 6104 N N . LEU B 1 286 ? -1.303 -33.812 -34.094 1 98 286 LEU B N 1
ATOM 6105 C CA . LEU B 1 286 ? -1.916 -33.219 -32.906 1 98 286 LEU B CA 1
ATOM 6106 C C . LEU B 1 286 ? -2.332 -31.781 -33.156 1 98 286 LEU B C 1
ATOM 6108 O O . LEU B 1 286 ? -3.148 -31.234 -32.438 1 98 286 LEU B O 1
ATOM 6112 N N . GLU B 1 287 ? -1.781 -31.078 -34.188 1 97.12 287 GLU B N 1
ATOM 6113 C CA . GLU B 1 287 ? -2.211 -29.734 -34.562 1 97.12 287 GLU B CA 1
ATOM 6114 C C . GLU B 1 287 ? -3.678 -29.719 -35 1 97.12 287 GLU B C 1
ATOM 6116 O O . GLU B 1 287 ? -4.348 -28.688 -34.875 1 97.12 287 GLU B O 1
ATOM 6121 N N . ARG B 1 288 ? -4.152 -30.828 -35.375 1 97.5 288 ARG B N 1
ATOM 6122 C CA . ARG B 1 288 ? -5.527 -30.938 -35.844 1 97.5 288 ARG B CA 1
ATOM 6123 C C . ARG B 1 288 ? -6.508 -30.953 -34.688 1 97.5 288 ARG B C 1
ATOM 6125 O O . ARG B 1 288 ? -7.711 -30.766 -34.875 1 97.5 288 ARG B O 1
ATOM 6132 N N . VAL B 1 289 ? -5.988 -31.125 -33.5 1 97.75 289 VAL B N 1
ATOM 6133 C CA . VAL B 1 289 ? -6.867 -31.156 -32.312 1 97.75 289 VAL B CA 1
ATOM 6134 C C . VAL B 1 289 ? -6.43 -30.094 -31.312 1 97.75 289 VAL B C 1
ATOM 6136 O O . VAL B 1 289 ? -6.656 -30.234 -30.109 1 97.75 289 VAL B O 1
ATOM 6139 N N . GLY B 1 290 ? -5.703 -29.094 -31.781 1 96.25 290 GLY B N 1
ATOM 6140 C CA . GLY B 1 290 ? -5.543 -27.891 -30.984 1 96.25 290 GLY B CA 1
ATOM 6141 C C . GLY B 1 290 ? -4.148 -27.719 -30.422 1 96.25 290 GLY B C 1
ATOM 6142 O O . GLY B 1 290 ? -3.822 -26.688 -29.844 1 96.25 290 GLY B O 1
ATOM 6143 N N . VAL B 1 291 ? -3.215 -28.75 -30.531 1 97.62 291 VAL B N 1
ATOM 6144 C CA . VAL B 1 291 ? -1.843 -28.594 -30.062 1 97.62 291 VAL B CA 1
ATOM 6145 C C . VAL B 1 291 ? -1.118 -27.547 -30.922 1 97.62 291 VAL B C 1
ATOM 6147 O O . VAL B 1 291 ? -1.271 -27.531 -32.125 1 97.62 291 VAL B O 1
ATOM 6150 N N . GLN B 1 292 ? -0.395 -26.656 -30.25 1 95.69 292 GLN B N 1
ATOM 6151 C CA . GLN B 1 292 ? 0.401 -25.656 -30.938 1 95.69 292 GLN B CA 1
ATOM 6152 C C . GLN B 1 292 ? 1.847 -26.125 -31.109 1 95.69 292 GLN B C 1
ATOM 6154 O O . GLN B 1 292 ? 2.58 -26.234 -30.125 1 95.69 292 GLN B O 1
ATOM 6159 N N . PHE B 1 293 ? 2.186 -26.391 -32.344 1 96.81 293 PHE B N 1
ATOM 6160 C CA . PHE B 1 293 ? 3.588 -26.656 -32.656 1 96.81 293 PHE B CA 1
ATOM 6161 C C . PHE B 1 293 ? 4.34 -25.375 -32.969 1 96.81 293 PHE B C 1
ATOM 6163 O O . PHE B 1 293 ? 3.934 -24.609 -33.844 1 96.81 293 PHE B O 1
ATOM 6170 N N . VAL B 1 294 ? 5.391 -25.109 -32.219 1 95.19 294 VAL B N 1
ATOM 6171 C CA . VAL B 1 294 ? 6.094 -23.844 -32.344 1 95.19 294 VAL B CA 1
ATOM 6172 C C . VAL B 1 294 ? 7.598 -24.078 -32.438 1 95.19 294 VAL B C 1
ATOM 6174 O O . VAL B 1 294 ? 8.07 -25.188 -32.188 1 95.19 294 VAL B O 1
ATOM 6177 N N . ALA B 1 295 ? 8.312 -23.062 -32.812 1 94.19 295 ALA B N 1
ATOM 6178 C CA . ALA B 1 295 ? 9.766 -23.156 -32.906 1 94.19 295 ALA B CA 1
ATOM 6179 C C . ALA B 1 295 ? 10.391 -23.016 -31.516 1 94.19 295 ALA B C 1
ATOM 6181 O O . ALA B 1 295 ? 11.43 -23.625 -31.234 1 94.19 295 ALA B O 1
ATOM 6182 N N . ASP B 1 296 ? 9.742 -22.234 -30.656 1 93.81 296 ASP B N 1
ATOM 6183 C CA . ASP B 1 296 ? 10.266 -21.969 -29.312 1 93.81 296 ASP B CA 1
ATOM 6184 C C . ASP B 1 296 ? 9.141 -21.953 -28.281 1 93.81 296 ASP B C 1
ATOM 6186 O O . ASP B 1 296 ? 8.25 -21.109 -28.344 1 93.81 296 ASP B O 1
ATOM 6190 N N . VAL B 1 297 ? 9.273 -22.844 -27.297 1 94.88 297 VAL B N 1
ATOM 6191 C CA . VAL B 1 297 ? 8.234 -23.031 -26.297 1 94.88 297 VAL B CA 1
ATOM 6192 C C . VAL B 1 297 ? 8.469 -22.062 -25.125 1 94.88 297 VAL B C 1
ATOM 6194 O O . VAL B 1 297 ? 7.562 -21.797 -24.344 1 94.88 297 VAL B O 1
ATOM 6197 N N . ALA B 1 298 ? 9.609 -21.453 -25.094 1 92.88 298 ALA B N 1
ATOM 6198 C CA . ALA B 1 298 ? 10.094 -20.734 -23.906 1 92.88 298 ALA B CA 1
ATOM 6199 C C . ALA B 1 298 ? 9.164 -19.578 -23.531 1 92.88 298 ALA B C 1
ATOM 6201 O O . ALA B 1 298 ? 8.828 -19.406 -22.359 1 92.88 298 ALA B O 1
ATOM 6202 N N . PRO B 1 299 ? 8.648 -18.812 -24.516 1 92.06 299 PRO B N 1
ATOM 6203 C CA . PRO B 1 299 ? 7.773 -17.703 -24.141 1 92.06 299 PRO B CA 1
ATOM 6204 C C . PRO B 1 299 ? 6.457 -18.156 -23.531 1 92.06 299 PRO B C 1
ATOM 6206 O O . PRO B 1 299 ? 5.914 -17.484 -22.641 1 92.06 299 PRO B O 1
ATOM 6209 N N . TYR B 1 300 ? 5.957 -19.281 -23.938 1 91.62 300 TYR B N 1
ATOM 6210 C CA . TYR B 1 300 ? 4.711 -19.828 -23.406 1 91.62 300 TYR B CA 1
ATOM 6211 C C . TYR B 1 300 ? 4.902 -20.312 -21.984 1 91.62 300 TYR B C 1
ATOM 6213 O O . TYR B 1 300 ? 4.066 -20.062 -21.109 1 91.62 300 TYR B O 1
ATOM 6221 N N . GLU B 1 301 ? 6.004 -20.953 -21.812 1 93.25 301 GLU B N 1
ATOM 6222 C CA . GLU B 1 301 ? 6.332 -21.438 -20.469 1 93.25 301 GLU B CA 1
ATOM 6223 C C . GLU B 1 301 ? 6.504 -20.266 -19.484 1 93.25 301 GLU B C 1
ATOM 6225 O O . GLU B 1 301 ? 6.02 -20.328 -18.359 1 93.25 301 GLU B O 1
ATOM 6230 N N . LEU B 1 302 ? 7.207 -19.297 -20 1 93.38 302 LEU B N 1
ATOM 6231 C CA . LEU B 1 302 ? 7.473 -18.125 -19.172 1 93.38 302 LEU B CA 1
ATOM 6232 C C . LEU B 1 302 ? 6.168 -17.438 -18.766 1 93.38 302 LEU B C 1
ATOM 6234 O O . LEU B 1 302 ? 5.992 -17.078 -17.594 1 93.38 302 LEU B O 1
ATOM 6238 N N . THR B 1 303 ? 5.285 -17.281 -19.672 1 93.19 303 THR B N 1
ATOM 6239 C CA . THR B 1 303 ? 4 -16.625 -19.422 1 93.19 303 THR B CA 1
ATOM 6240 C C . THR B 1 303 ? 3.197 -17.406 -18.375 1 93.19 303 THR B C 1
ATOM 6242 O O . THR B 1 303 ? 2.664 -16.812 -17.438 1 93.19 303 THR B O 1
ATOM 6245 N N . LYS B 1 304 ? 3.129 -18.688 -18.547 1 93.25 304 LYS B N 1
ATOM 6246 C CA . LYS B 1 304 ? 2.406 -19.531 -17.594 1 93.25 304 LYS B CA 1
ATOM 6247 C C . LYS B 1 304 ? 3.018 -19.453 -16.203 1 93.25 304 LYS B C 1
ATOM 6249 O O . LYS B 1 304 ? 2.303 -19.266 -15.219 1 93.25 304 LYS B O 1
ATOM 6254 N N . LYS B 1 305 ? 4.312 -19.531 -16.109 1 94.25 305 LYS B N 1
ATOM 6255 C CA . LYS B 1 305 ? 5.008 -19.516 -14.836 1 94.25 305 LYS B CA 1
ATOM 6256 C C . LYS B 1 305 ? 4.809 -18.188 -14.109 1 94.25 305 LYS B C 1
ATOM 6258 O O . LYS B 1 305 ? 4.531 -18.172 -12.906 1 94.25 305 LYS B O 1
ATOM 6263 N N . ARG B 1 306 ? 4.867 -17.156 -14.844 1 96.12 306 ARG B N 1
ATOM 6264 C CA . ARG B 1 306 ? 4.863 -15.828 -14.258 1 96.12 306 ARG B CA 1
ATOM 6265 C C . ARG B 1 306 ? 3.447 -15.383 -13.914 1 96.12 306 ARG B C 1
ATOM 6267 O O . ARG B 1 306 ? 3.244 -14.586 -12.992 1 96.12 306 ARG B O 1
ATOM 6274 N N . LEU B 1 307 ? 2.525 -15.859 -14.672 1 95.88 307 LEU B N 1
ATOM 6275 C CA . LEU B 1 307 ? 1.169 -15.383 -14.422 1 95.88 307 LEU B CA 1
ATOM 6276 C C . LEU B 1 307 ? 0.355 -16.438 -13.672 1 95.88 307 LEU B C 1
ATOM 6278 O O . LEU B 1 307 ? -0.065 -16.203 -12.531 1 95.88 307 LEU B O 1
ATOM 6282 N N . LEU B 1 308 ? 0.226 -17.641 -14.18 1 95.31 308 LEU B N 1
ATOM 6283 C CA . LEU B 1 308 ? -0.599 -18.656 -13.539 1 95.31 308 LEU B CA 1
ATOM 6284 C C . LEU B 1 308 ? 0.058 -19.156 -12.258 1 95.31 308 LEU B C 1
ATOM 6286 O O . LEU B 1 308 ? -0.556 -19.141 -11.188 1 95.31 308 LEU B O 1
ATOM 6290 N N . ASN B 1 309 ? 1.278 -19.594 -12.336 1 95.56 309 ASN B N 1
ATOM 6291 C CA . ASN B 1 309 ? 1.927 -20.203 -11.188 1 95.56 309 ASN B CA 1
ATOM 6292 C C . ASN B 1 309 ? 2.207 -19.172 -10.086 1 95.56 309 ASN B C 1
ATOM 6294 O O . ASN B 1 309 ? 2.102 -19.484 -8.898 1 95.56 309 ASN B O 1
ATOM 6298 N N . ALA B 1 310 ? 2.561 -17.969 -10.484 1 97.81 310 ALA B N 1
ATOM 6299 C CA . ALA B 1 310 ? 2.736 -16.906 -9.5 1 97.81 310 ALA B CA 1
ATOM 6300 C C . ALA B 1 310 ? 1.434 -16.625 -8.758 1 97.81 310 ALA B C 1
ATOM 6302 O O . ALA B 1 310 ? 1.429 -16.484 -7.535 1 97.81 310 ALA B O 1
ATOM 6303 N N . SER B 1 311 ? 0.375 -16.547 -9.5 1 97.75 311 SER B N 1
ATOM 6304 C CA . SER B 1 311 ? -0.934 -16.312 -8.891 1 97.75 311 SER B CA 1
ATOM 6305 C C . SER B 1 311 ? -1.309 -17.453 -7.945 1 97.75 311 SER B C 1
ATOM 6307 O O . SER B 1 311 ? -1.837 -17.219 -6.859 1 97.75 311 SER B O 1
ATOM 6309 N N . HIS B 1 312 ? -0.994 -18.688 -8.359 1 96.31 312 HIS B N 1
ATOM 6310 C CA . HIS B 1 312 ? -1.218 -19.844 -7.508 1 96.31 312 HIS B CA 1
ATOM 6311 C C . HIS B 1 312 ? -0.435 -19.719 -6.203 1 96.31 312 HIS B C 1
ATOM 6313 O O . HIS B 1 312 ? -0.975 -19.984 -5.125 1 96.31 312 HIS B O 1
ATOM 6319 N N . CYS B 1 313 ? 0.783 -19.344 -6.285 1 97.19 313 CYS B N 1
ATOM 6320 C CA . CYS B 1 313 ? 1.609 -19.188 -5.094 1 97.19 313 CYS B CA 1
ATOM 6321 C C . CYS B 1 313 ? 1.035 -18.125 -4.172 1 97.19 313 CYS B C 1
ATOM 6323 O O . CYS B 1 313 ? 0.856 -18.359 -2.975 1 97.19 313 CYS B O 1
ATOM 6325 N N . ALA B 1 314 ? 0.729 -17 -4.746 1 97.88 314 ALA B N 1
ATOM 6326 C CA . ALA B 1 314 ? 0.233 -15.859 -3.971 1 97.88 314 ALA B CA 1
ATOM 6327 C C . ALA B 1 314 ? -1.077 -16.203 -3.271 1 97.88 314 ALA B C 1
ATOM 6329 O O . ALA B 1 314 ? -1.214 -16.016 -2.062 1 97.88 314 ALA B O 1
ATOM 6330 N N . LEU B 1 315 ? -2.02 -16.828 -4.031 1 96.5 315 LEU B N 1
ATOM 6331 C CA . LEU B 1 315 ? -3.316 -17.219 -3.484 1 96.5 315 LEU B CA 1
ATOM 6332 C C . LEU B 1 315 ? -3.164 -18.344 -2.467 1 96.5 315 LEU B C 1
ATOM 6334 O O . LEU B 1 315 ? -3.891 -18.391 -1.471 1 96.5 315 LEU B O 1
ATOM 6338 N N . GLY B 1 316 ? -2.279 -19.234 -2.824 1 97.5 316 GLY B N 1
ATOM 6339 C CA . GLY B 1 316 ? -2.055 -20.344 -1.902 1 97.5 316 GLY B CA 1
ATOM 6340 C C . GLY B 1 316 ? -1.68 -19.875 -0.505 1 97.5 316 GLY B C 1
ATOM 6341 O O . GLY B 1 316 ? -2.398 -20.156 0.457 1 97.5 316 GLY B O 1
ATOM 6342 N N . TYR B 1 317 ? -0.643 -19.094 -0.412 1 98.44 317 TYR B N 1
ATOM 6343 C CA . TYR B 1 317 ? -0.121 -18.703 0.896 1 98.44 317 TYR B CA 1
ATOM 6344 C C . TYR B 1 317 ? -1.044 -17.703 1.579 1 98.44 317 TYR B C 1
ATOM 6346 O O . TYR B 1 317 ? -1.479 -17.922 2.711 1 98.44 317 TYR B O 1
ATOM 6354 N N . LEU B 1 318 ? -1.387 -16.625 0.939 1 98.56 318 LEU B N 1
ATOM 6355 C CA . LEU B 1 318 ? -2.184 -15.57 1.554 1 98.56 318 LEU B CA 1
ATOM 6356 C C . LEU B 1 318 ? -3.613 -16.047 1.797 1 98.56 318 LEU B C 1
ATOM 6358 O O . LEU B 1 318 ? -4.227 -15.68 2.805 1 98.56 318 LEU B O 1
ATOM 6362 N N . GLY B 1 319 ? -4.164 -16.875 0.884 1 98.25 319 GLY B N 1
ATOM 6363 C CA . GLY B 1 319 ? -5.508 -17.406 1.057 1 98.25 319 GLY B CA 1
ATOM 6364 C C . GLY B 1 319 ? -5.605 -18.438 2.166 1 98.25 319 GLY B C 1
ATOM 6365 O O . GLY B 1 319 ? -6.516 -18.375 2.996 1 98.25 319 GLY B O 1
ATOM 6366 N N . TYR B 1 320 ? -4.641 -19.375 2.154 1 98.06 320 TYR B N 1
ATOM 6367 C CA . TYR B 1 320 ? -4.633 -20.406 3.186 1 98.06 320 TYR B CA 1
ATOM 6368 C C . TYR B 1 320 ? -4.539 -19.781 4.574 1 98.06 320 TYR B C 1
ATOM 6370 O O . TYR B 1 320 ? -5.285 -20.172 5.48 1 98.06 320 TYR B O 1
ATOM 6378 N N . LEU B 1 321 ? -3.693 -18.828 4.73 1 98.12 321 LEU B N 1
ATOM 6379 C CA . LEU B 1 321 ? -3.5 -18.156 6.012 1 98.12 321 LEU B CA 1
ATOM 6380 C C . LEU B 1 321 ? -4.777 -17.453 6.461 1 98.12 321 LEU B C 1
ATOM 6382 O O . LEU B 1 321 ? -5.039 -17.344 7.66 1 98.12 321 LEU B O 1
ATOM 6386 N N . ALA B 1 322 ? -5.57 -17.016 5.5 1 97 322 ALA B N 1
ATOM 6387 C CA . ALA B 1 322 ? -6.809 -16.297 5.805 1 97 322 ALA B CA 1
ATOM 6388 C C . ALA B 1 322 ? -7.934 -17.281 6.145 1 97 322 ALA B C 1
ATOM 6390 O O . ALA B 1 322 ? -9.031 -16.859 6.516 1 97 322 ALA B O 1
ATOM 6391 N N . GLY B 1 323 ? -7.688 -18.562 5.949 1 96.81 323 GLY B N 1
ATOM 6392 C CA . GLY B 1 323 ? -8.672 -19.562 6.332 1 96.81 323 GLY B CA 1
ATOM 6393 C C . GLY B 1 323 ? -9.383 -20.188 5.148 1 96.81 323 GLY B C 1
ATOM 6394 O O . GLY B 1 323 ? -10.219 -21.078 5.316 1 96.81 323 GLY B O 1
ATOM 6395 N N . TYR B 1 324 ? -9.055 -19.766 3.965 1 96.5 324 TYR B N 1
ATOM 6396 C CA . TYR B 1 324 ? -9.648 -20.375 2.777 1 96.5 324 TYR B CA 1
ATOM 6397 C C . TYR B 1 324 ? -9.008 -21.719 2.482 1 96.5 324 TYR B C 1
ATOM 6399 O O . TYR B 1 324 ? -7.906 -22.016 2.957 1 96.5 324 TYR B O 1
ATOM 6407 N N . ARG B 1 325 ? -9.703 -22.5 1.686 1 94.19 325 ARG B N 1
ATOM 6408 C CA . ARG B 1 325 ? -9.172 -23.844 1.501 1 94.19 325 ARG B CA 1
ATOM 6409 C C . ARG B 1 325 ? -9.141 -24.219 0.023 1 94.19 325 ARG B C 1
ATOM 6411 O O . ARG B 1 325 ? -8.438 -25.156 -0.368 1 94.19 325 ARG B O 1
ATOM 6418 N N . THR B 1 326 ? -9.836 -23.5 -0.85 1 93.31 326 THR B N 1
ATOM 6419 C CA . THR B 1 326 ? -9.797 -23.781 -2.281 1 93.31 326 THR B CA 1
ATOM 6420 C C . THR B 1 326 ? -9.594 -22.5 -3.076 1 93.31 326 THR B C 1
ATOM 6422 O O . THR B 1 326 ? -9.852 -21.406 -2.57 1 93.31 326 THR B O 1
ATOM 6425 N N . THR B 1 327 ? -9.188 -22.578 -4.27 1 94.38 327 THR B N 1
ATOM 6426 C CA . THR B 1 327 ? -8.977 -21.438 -5.141 1 94.38 327 THR B CA 1
ATOM 6427 C C . THR B 1 327 ? -10.297 -20.719 -5.422 1 94.38 327 THR B C 1
ATOM 6429 O O . THR B 1 327 ? -10.352 -19.484 -5.438 1 94.38 327 THR B O 1
ATOM 6432 N N . ALA B 1 328 ? -11.336 -21.469 -5.625 1 92.25 328 ALA B N 1
ATOM 6433 C CA . ALA B 1 328 ? -12.641 -20.859 -5.898 1 92.25 328 ALA B CA 1
ATOM 6434 C C . ALA B 1 328 ? -13.133 -20.047 -4.707 1 92.25 328 ALA B C 1
ATOM 6436 O O . ALA B 1 328 ? -13.672 -18.953 -4.871 1 92.25 328 ALA B O 1
ATOM 6437 N N . GLU B 1 329 ? -12.945 -20.625 -3.557 1 95.19 329 GLU B N 1
ATOM 6438 C CA . GLU B 1 329 ? -13.375 -19.938 -2.336 1 95.19 329 GLU B CA 1
ATOM 6439 C C . GLU B 1 329 ? -12.633 -18.625 -2.148 1 95.19 329 GLU B C 1
ATOM 6441 O O . GLU B 1 329 ? -13.25 -17.594 -1.848 1 95.19 329 GLU B O 1
ATOM 6446 N N . VAL B 1 330 ? -11.359 -18.641 -2.316 1 96.88 330 VAL B N 1
ATOM 6447 C CA . VAL B 1 330 ? -10.562 -17.438 -2.092 1 96.88 330 VAL B CA 1
ATOM 6448 C C . VAL B 1 330 ? -10.852 -16.422 -3.189 1 96.88 330 VAL B C 1
ATOM 6450 O O . VAL B 1 330 ? -10.914 -15.211 -2.926 1 96.88 330 VAL B O 1
ATOM 6453 N N . MET B 1 331 ? -11.109 -16.828 -4.395 1 96.44 331 MET B N 1
ATOM 6454 C CA . MET B 1 331 ? -11.352 -15.93 -5.52 1 96.44 331 MET B CA 1
ATOM 6455 C C . MET B 1 331 ? -12.758 -15.336 -5.449 1 96.44 331 MET B C 1
ATOM 6457 O O . MET B 1 331 ? -13.055 -14.336 -6.109 1 96.44 331 MET B O 1
ATOM 6461 N N . ALA B 1 332 ? -13.578 -15.984 -4.672 1 96.19 332 ALA B N 1
ATOM 6462 C CA . ALA B 1 332 ? -14.914 -15.438 -4.457 1 96.19 332 ALA B CA 1
ATOM 6463 C C . ALA B 1 332 ? -14.859 -14.195 -3.566 1 96.19 332 ALA B C 1
ATOM 6465 O O . ALA B 1 332 ? -15.82 -13.422 -3.51 1 96.19 332 ALA B O 1
ATOM 6466 N N . ASP B 1 333 ? -13.82 -14.039 -2.834 1 97.19 333 ASP B N 1
ATOM 6467 C CA . ASP B 1 333 ? -13.586 -12.82 -2.061 1 97.19 333 ASP B CA 1
ATOM 6468 C C . ASP B 1 333 ? -13.086 -11.695 -2.957 1 97.19 333 ASP B C 1
ATOM 6470 O O . ASP B 1 333 ? -12.008 -11.797 -3.553 1 97.19 333 ASP B O 1
ATOM 6474 N N . PRO B 1 334 ? -13.805 -10.594 -3.012 1 96.5 334 PRO B N 1
ATOM 6475 C CA . PRO B 1 334 ? -13.445 -9.508 -3.924 1 96.5 334 PRO B CA 1
ATOM 6476 C C . PRO B 1 334 ? -12.055 -8.938 -3.639 1 96.5 334 PRO B C 1
ATOM 6478 O O . PRO B 1 334 ? -11.375 -8.477 -4.559 1 96.5 334 PRO B O 1
ATOM 6481 N N . ALA B 1 335 ? -11.617 -8.961 -2.414 1 96.81 335 ALA B N 1
ATOM 6482 C CA . ALA B 1 335 ? -10.289 -8.445 -2.086 1 96.81 335 ALA B CA 1
ATOM 6483 C C . ALA B 1 335 ? -9.203 -9.281 -2.75 1 96.81 335 ALA B C 1
ATOM 6485 O O . ALA B 1 335 ? -8.266 -8.734 -3.338 1 96.81 335 ALA B O 1
ATOM 6486 N N . TYR B 1 336 ? -9.328 -10.562 -2.691 1 97.94 336 TYR B N 1
ATOM 6487 C CA . TYR B 1 336 ? -8.328 -11.453 -3.275 1 97.94 336 TYR B CA 1
ATOM 6488 C C . TYR B 1 336 ? -8.391 -11.414 -4.797 1 97.94 336 TYR B C 1
ATOM 6490 O O . TYR B 1 336 ? -7.359 -11.477 -5.469 1 97.94 336 TYR B O 1
ATOM 6498 N N . ALA B 1 337 ? -9.625 -11.352 -5.352 1 96.75 337 ALA B N 1
ATOM 6499 C CA . ALA B 1 337 ? -9.75 -11.203 -6.797 1 96.75 337 ALA B CA 1
ATOM 6500 C C . ALA B 1 337 ? -9.047 -9.945 -7.285 1 96.75 337 ALA B C 1
ATOM 6502 O O . ALA B 1 337 ? -8.328 -9.977 -8.289 1 96.75 337 ALA B O 1
ATOM 6503 N N . ALA B 1 338 ? -9.219 -8.852 -6.559 1 96.69 338 ALA B N 1
ATOM 6504 C CA . ALA B 1 338 ? -8.562 -7.594 -6.906 1 96.69 338 ALA B CA 1
ATOM 6505 C C . ALA B 1 338 ? -7.043 -7.715 -6.773 1 96.69 338 ALA B C 1
ATOM 6507 O O . ALA B 1 338 ? -6.297 -7.18 -7.598 1 96.69 338 ALA B O 1
ATOM 6508 N N . TYR B 1 339 ? -6.633 -8.383 -5.766 1 97.62 339 TYR B N 1
ATOM 6509 C CA . TYR B 1 339 ? -5.203 -8.57 -5.535 1 97.62 339 TYR B CA 1
ATOM 6510 C C . TYR B 1 339 ? -4.562 -9.328 -6.691 1 97.62 339 TYR B C 1
ATOM 6512 O O . TYR B 1 339 ? -3.514 -8.922 -7.199 1 97.62 339 TYR B O 1
ATOM 6520 N N . VAL B 1 340 ? -5.18 -10.43 -7.094 1 97.69 340 VAL B N 1
ATOM 6521 C CA . VAL B 1 340 ? -4.625 -11.227 -8.18 1 97.69 340 VAL B CA 1
ATOM 6522 C C . VAL B 1 340 ? -4.609 -10.414 -9.469 1 97.69 340 VAL B C 1
ATOM 6524 O O . VAL B 1 340 ? -3.648 -10.477 -10.242 1 97.69 340 VAL B O 1
ATOM 6527 N N . SER B 1 341 ? -5.66 -9.672 -9.688 1 96.44 341 SER B N 1
ATOM 652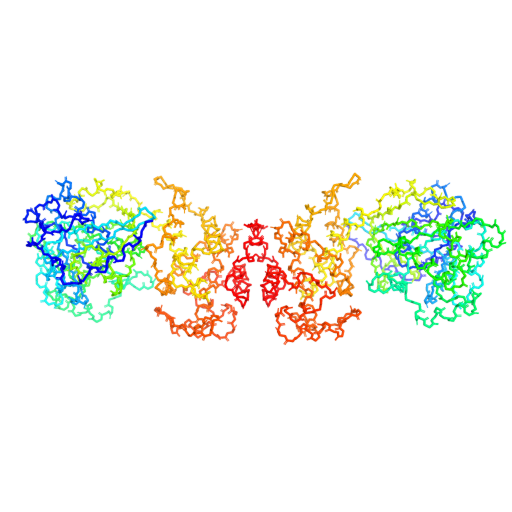8 C CA . SER B 1 341 ? -5.688 -8.789 -10.852 1 96.44 341 SER B CA 1
ATOM 6529 C C . SER B 1 341 ? -4.52 -7.809 -10.828 1 96.44 341 SER B C 1
ATOM 6531 O O . SER B 1 341 ? -3.842 -7.617 -11.836 1 96.44 341 SER B O 1
ATOM 6533 N N . ALA B 1 342 ? -4.258 -7.219 -9.695 1 96.69 342 ALA B N 1
ATOM 6534 C CA . ALA B 1 342 ? -3.154 -6.277 -9.547 1 96.69 342 ALA B CA 1
ATOM 6535 C C . ALA B 1 342 ? -1.81 -6.977 -9.719 1 96.69 342 ALA B C 1
ATOM 6537 O O . ALA B 1 342 ? -0.87 -6.398 -10.273 1 96.69 342 ALA B O 1
ATOM 6538 N N . LEU B 1 343 ? -1.707 -8.203 -9.188 1 97.81 343 LEU B N 1
ATOM 6539 C CA . LEU B 1 343 ? -0.49 -8.992 -9.312 1 97.81 343 LEU B CA 1
ATOM 6540 C C . LEU B 1 343 ? -0.172 -9.266 -10.781 1 97.81 343 LEU B C 1
ATOM 6542 O O . LEU B 1 343 ? 0.973 -9.109 -11.211 1 97.81 343 LEU B O 1
ATOM 6546 N N . VAL B 1 344 ? -1.188 -9.648 -11.516 1 96.81 344 VAL B N 1
ATOM 6547 C CA . VAL B 1 344 ? -1.03 -9.93 -12.938 1 96.81 344 VAL B CA 1
ATOM 6548 C C . VAL B 1 344 ? -0.616 -8.664 -13.672 1 96.81 344 VAL B C 1
ATOM 6550 O O . VAL B 1 344 ? 0.267 -8.695 -14.531 1 96.81 344 VAL B O 1
ATOM 6553 N N . ASP B 1 345 ? -1.175 -7.523 -13.32 1 94.81 345 ASP B N 1
ATOM 6554 C CA . ASP B 1 345 ? -0.845 -6.246 -13.945 1 94.81 345 ASP B CA 1
ATOM 6555 C C . ASP B 1 345 ? 0.596 -5.844 -13.641 1 94.81 345 ASP B C 1
ATOM 6557 O O . ASP B 1 345 ? 1.256 -5.207 -14.469 1 94.81 345 ASP B O 1
ATOM 6561 N N . GLU B 1 346 ? 1.012 -6.176 -12.453 1 96.25 346 GLU B N 1
ATOM 6562 C CA . GLU B 1 346 ? 2.379 -5.887 -12.031 1 96.25 346 GLU B CA 1
ATOM 6563 C C . GLU B 1 346 ? 3.389 -6.703 -12.836 1 96.25 346 GLU B C 1
ATOM 6565 O O . GLU B 1 346 ? 4.465 -6.207 -13.172 1 96.25 346 GLU B O 1
ATOM 6570 N N . ILE B 1 347 ? 3.033 -7.941 -13.234 1 97.5 347 ILE B N 1
ATOM 6571 C CA . ILE B 1 347 ? 3.943 -8.883 -13.883 1 97.5 347 ILE B CA 1
ATOM 6572 C C . ILE B 1 347 ? 3.908 -8.68 -15.391 1 97.5 347 ILE B C 1
ATOM 6574 O O . ILE B 1 347 ? 4.938 -8.797 -16.062 1 97.5 347 ILE B O 1
ATOM 6578 N N . ARG B 1 348 ? 2.811 -8.375 -15.961 1 94.94 348 ARG B N 1
ATOM 6579 C CA . ARG B 1 348 ? 2.52 -8.375 -17.391 1 94.94 348 ARG B CA 1
ATOM 6580 C C . ARG B 1 348 ? 3.555 -7.562 -18.156 1 94.94 348 ARG B C 1
ATOM 6582 O O . ARG B 1 348 ? 4.059 -8.008 -19.203 1 94.94 348 ARG B O 1
ATOM 6589 N N . PRO B 1 349 ? 3.971 -6.352 -17.656 1 94.56 349 PRO B N 1
ATOM 6590 C CA . PRO B 1 349 ? 4.91 -5.535 -18.438 1 94.56 349 PRO B CA 1
ATOM 6591 C C . PRO B 1 349 ? 6.297 -6.164 -18.531 1 94.56 349 PRO B C 1
ATOM 6593 O O . PRO B 1 349 ? 7.125 -5.727 -19.328 1 94.56 349 PRO B O 1
ATOM 6596 N N . LEU B 1 350 ? 6.59 -7.168 -17.703 1 96.06 350 LEU B N 1
ATOM 6597 C CA . LEU B 1 350 ? 7.898 -7.812 -17.703 1 96.06 350 LEU B CA 1
ATOM 6598 C C . LEU B 1 350 ? 7.98 -8.891 -18.766 1 96.06 350 LEU B C 1
ATOM 6600 O O . LEU B 1 350 ? 9.07 -9.375 -19.094 1 96.06 350 LEU B O 1
ATOM 6604 N N . LEU B 1 351 ? 6.816 -9.336 -19.312 1 94.81 351 LEU B N 1
ATOM 6605 C CA . LEU B 1 351 ? 6.77 -10.469 -20.234 1 94.81 351 LEU B CA 1
ATOM 6606 C C . LEU B 1 351 ? 6.992 -10.008 -21.672 1 94.81 351 LEU B C 1
ATOM 6608 O O . LEU B 1 351 ? 6.508 -8.945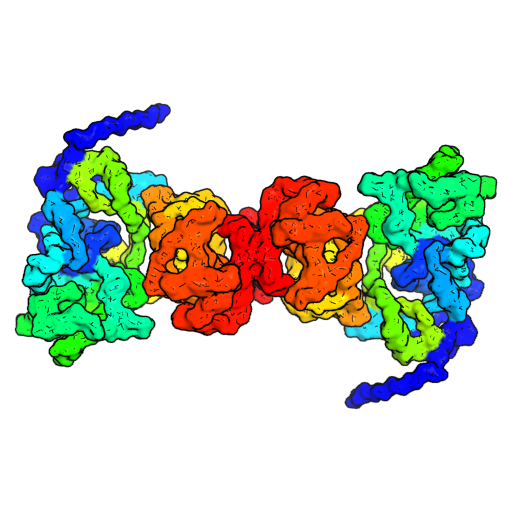 -22.078 1 94.81 351 LEU B O 1
ATOM 6612 N N . PRO B 1 352 ? 7.762 -10.789 -22.375 1 88.62 352 PRO B N 1
ATOM 6613 C CA . PRO B 1 352 ? 7.988 -10.438 -23.781 1 88.62 352 PRO B CA 1
ATOM 6614 C C . PRO B 1 352 ? 6.727 -10.562 -24.641 1 88.62 352 PRO B C 1
ATOM 6616 O O . PRO B 1 352 ? 5.844 -11.367 -24.312 1 88.62 352 PRO B O 1
ATOM 6619 N N . ARG B 1 353 ? 6.684 -9.688 -25.688 1 84.5 353 ARG B N 1
ATOM 6620 C CA . ARG B 1 353 ? 5.629 -9.844 -26.688 1 84.5 353 ARG B CA 1
ATOM 6621 C C . ARG B 1 353 ? 5.922 -11.023 -27.609 1 84.5 353 ARG B C 1
ATOM 6623 O O . ARG B 1 353 ? 7.012 -11.109 -28.172 1 84.5 353 ARG B O 1
ATOM 6630 N N . VAL B 1 354 ? 5.113 -12.062 -27.547 1 78.75 354 VAL B N 1
ATOM 6631 C CA . VAL B 1 354 ? 5.297 -13.227 -28.406 1 78.75 354 VAL B CA 1
ATOM 6632 C C . VAL B 1 354 ? 4.066 -13.406 -29.297 1 78.75 354 VAL B C 1
ATOM 6634 O O . VAL B 1 354 ? 2.932 -13.32 -28.828 1 78.75 354 VAL B O 1
ATOM 6637 N N . ASP B 1 355 ? 4.344 -13.547 -30.547 1 78.88 355 ASP B N 1
ATOM 6638 C CA . ASP B 1 355 ? 3.25 -13.812 -31.484 1 78.88 355 ASP B CA 1
ATOM 6639 C C . ASP B 1 355 ? 2.428 -15.016 -31.031 1 78.88 355 ASP B C 1
ATOM 6641 O O . ASP B 1 355 ? 2.984 -16.031 -30.609 1 78.88 355 ASP B O 1
ATOM 6645 N N . GLY B 1 356 ? 1.104 -14.867 -31.016 1 78 356 GLY B N 1
ATOM 6646 C CA . GLY B 1 356 ? 0.231 -15.977 -30.656 1 78 356 GLY B CA 1
ATOM 6647 C C . GLY B 1 356 ? -0.233 -15.938 -29.219 1 78 356 GLY B C 1
ATOM 6648 O O . GLY B 1 356 ? -1.1 -16.719 -28.812 1 78 356 GLY B O 1
ATOM 6649 N N . ILE B 1 357 ? 0.461 -15.047 -28.469 1 81.44 357 ILE B N 1
ATOM 6650 C CA . ILE B 1 357 ? 0.035 -14.906 -27.078 1 81.44 357 ILE B CA 1
ATOM 6651 C C . ILE B 1 357 ? -0.634 -13.555 -26.875 1 81.44 357 ILE B C 1
ATOM 6653 O O . ILE B 1 357 ? -0.014 -12.508 -27.094 1 81.44 357 ILE B O 1
ATOM 6657 N N . ASP B 1 358 ? -1.851 -13.578 -26.594 1 88.44 358 ASP B N 1
ATOM 6658 C CA . ASP B 1 358 ? -2.592 -12.391 -26.172 1 88.44 358 ASP B CA 1
ATOM 6659 C C . ASP B 1 358 ? -2.686 -12.297 -24.656 1 88.44 358 ASP B C 1
ATOM 6661 O O . ASP B 1 358 ? -3.535 -12.945 -24.047 1 88.44 358 ASP B O 1
ATOM 6665 N N . LEU B 1 359 ? -1.925 -11.406 -24.109 1 89.25 359 LEU B N 1
ATOM 6666 C CA . LEU B 1 359 ? -1.79 -11.352 -22.656 1 89.25 359 LEU B CA 1
ATOM 6667 C C . LEU B 1 359 ? -3.08 -10.859 -22 1 89.25 359 LEU B C 1
ATOM 6669 O O . LEU B 1 359 ? -3.395 -11.234 -20.875 1 89.25 359 LEU B O 1
ATOM 6673 N N . ASP B 1 360 ? -3.834 -10 -22.672 1 89.44 360 ASP B N 1
ATOM 6674 C CA . ASP B 1 360 ? -5.113 -9.555 -22.125 1 89.44 360 ASP B CA 1
ATOM 6675 C C . ASP B 1 360 ? -6.113 -10.711 -22.062 1 89.44 360 ASP B C 1
ATOM 6677 O O . ASP B 1 360 ? -6.816 -10.867 -21.062 1 89.44 360 ASP B O 1
ATOM 6681 N N . ALA B 1 361 ? -6.113 -11.438 -23.125 1 88.81 361 ALA B N 1
ATOM 6682 C CA . ALA B 1 361 ? -6.98 -12.609 -23.156 1 88.81 361 ALA B CA 1
ATOM 6683 C C . ALA B 1 361 ? -6.543 -13.633 -22.109 1 88.81 361 ALA B C 1
ATOM 6685 O O . ALA B 1 361 ? -7.383 -14.258 -21.453 1 88.81 361 ALA B O 1
ATOM 6686 N N . TYR B 1 362 ? -5.293 -13.773 -22 1 88.38 362 TYR B N 1
ATOM 6687 C CA . TYR B 1 362 ? -4.758 -14.711 -21.016 1 88.38 362 TYR B CA 1
ATOM 6688 C C . TYR B 1 362 ? -5.148 -14.305 -19.594 1 88.38 362 TYR B C 1
ATOM 6690 O O . TYR B 1 362 ? -5.562 -15.141 -18.797 1 88.38 362 TYR B O 1
ATOM 6698 N N . ARG B 1 363 ? -5.012 -13.047 -19.312 1 91.12 363 ARG B N 1
ATOM 6699 C CA . ARG B 1 363 ? -5.371 -12.516 -18 1 91.12 363 ARG B CA 1
ATOM 6700 C C . ARG B 1 363 ? -6.828 -12.812 -17.672 1 91.12 363 ARG B C 1
ATOM 6702 O O . ARG B 1 363 ? -7.137 -13.289 -16.578 1 91.12 363 ARG B O 1
ATOM 6709 N N . ALA B 1 364 ? -7.703 -12.477 -18.547 1 91.56 364 ALA B N 1
ATOM 6710 C CA . ALA B 1 364 ? -9.125 -12.703 -18.328 1 91.56 364 ALA B CA 1
ATOM 6711 C C . ALA B 1 364 ? -9.414 -14.188 -18.094 1 91.56 364 ALA B C 1
ATOM 6713 O O . ALA B 1 364 ? -10.141 -14.539 -17.156 1 91.56 364 ALA B O 1
ATOM 6714 N N . ALA B 1 365 ? -8.836 -15 -18.922 1 91 365 ALA B N 1
ATOM 6715 C CA . ALA B 1 365 ? -9.016 -16.453 -18.781 1 91 365 ALA B CA 1
ATOM 6716 C C . ALA B 1 365 ? -8.484 -16.953 -17.453 1 91 365 ALA B C 1
ATOM 6718 O O . ALA B 1 365 ? -9.109 -17.797 -16.797 1 91 365 ALA B O 1
ATOM 6719 N N . LEU B 1 366 ? -7.352 -16.438 -17.062 1 93.38 366 LEU B N 1
ATOM 6720 C CA . LEU B 1 366 ? -6.719 -16.844 -15.82 1 93.38 366 LEU B CA 1
ATOM 6721 C C . LEU B 1 366 ? -7.625 -16.562 -14.633 1 93.38 366 LEU B C 1
ATOM 6723 O O . LEU B 1 366 ? -7.836 -17.438 -13.781 1 93.38 366 LEU B O 1
ATOM 6727 N N . LEU B 1 367 ? -8.172 -15.398 -14.586 1 93.19 367 LEU B N 1
ATOM 6728 C CA . LEU B 1 367 ? -9.039 -15.023 -13.469 1 93.19 367 LEU B CA 1
ATOM 6729 C C . LEU B 1 367 ? -10.289 -15.891 -13.445 1 93.19 367 LEU B C 1
ATOM 6731 O O . LEU B 1 367 ? -10.727 -16.328 -12.375 1 93.19 367 LEU B O 1
ATOM 6735 N N . ASP B 1 368 ? -10.797 -16.172 -14.586 1 91.94 368 ASP B N 1
ATOM 6736 C CA . ASP B 1 368 ? -11.961 -17.047 -14.688 1 91.94 368 ASP B CA 1
ATOM 6737 C C . ASP B 1 368 ? -11.633 -18.453 -14.227 1 91.94 368 ASP B C 1
ATOM 6739 O O . ASP B 1 368 ? -12.422 -19.078 -13.516 1 91.94 368 ASP B O 1
ATOM 6743 N N . ARG B 1 369 ? -10.516 -18.922 -14.641 1 93.25 369 ARG B N 1
ATOM 6744 C CA . ARG B 1 369 ? -10.086 -20.281 -14.312 1 93.25 369 ARG B CA 1
ATOM 6745 C C . ARG B 1 369 ? -9.875 -20.438 -12.812 1 93.25 369 ARG B C 1
ATOM 6747 O O . ARG B 1 369 ? -10.305 -21.438 -12.219 1 93.25 369 ARG B O 1
ATOM 6754 N N . LEU B 1 370 ? -9.281 -19.438 -12.172 1 93.38 370 LEU B N 1
ATOM 6755 C CA . LEU B 1 370 ? -9.008 -19.484 -10.742 1 93.38 370 LEU B CA 1
ATOM 6756 C C . LEU B 1 370 ? -10.297 -19.391 -9.938 1 93.38 370 LEU B C 1
ATOM 6758 O O . LEU B 1 370 ? -10.383 -19.922 -8.828 1 93.38 370 LEU B O 1
ATOM 6762 N N . ALA B 1 371 ? -11.281 -18.797 -10.508 1 92.25 371 ALA B N 1
ATOM 6763 C CA . ALA B 1 371 ? -12.539 -18.547 -9.805 1 92.25 371 ALA B CA 1
ATOM 6764 C C . ALA B 1 371 ? -13.531 -19.672 -10.055 1 92.25 371 ALA B C 1
ATOM 6766 O O . ALA B 1 371 ? -14.625 -19.688 -9.477 1 92.25 371 ALA B O 1
ATOM 6767 N N . ASN B 1 372 ? -13.188 -20.672 -10.891 1 89.75 372 ASN B N 1
ATOM 6768 C CA . ASN B 1 372 ? -14.109 -21.734 -11.281 1 89.75 372 ASN B CA 1
ATOM 6769 C C . ASN B 1 372 ? -14.492 -22.609 -10.086 1 89.75 372 ASN B C 1
ATOM 6771 O O . ASN B 1 372 ? -13.672 -23.375 -9.594 1 89.75 372 ASN B O 1
ATOM 6775 N N . PRO B 1 373 ? -15.695 -22.531 -9.578 1 86.06 373 PRO B N 1
ATOM 6776 C CA . PRO B 1 373 ? -16.078 -23.266 -8.375 1 86.06 373 PRO B CA 1
ATOM 6777 C C . PRO B 1 373 ? -16.141 -24.781 -8.594 1 86.06 373 PRO B C 1
ATOM 6779 O O . PRO B 1 373 ? -16.109 -25.547 -7.629 1 86.06 373 PRO B O 1
ATOM 6782 N N . GLU B 1 374 ? -16.219 -25.125 -9.828 1 82.44 374 GLU B N 1
ATOM 6783 C CA . GLU B 1 374 ? -16.391 -26.547 -10.141 1 82.44 374 GLU B CA 1
ATOM 6784 C C . GLU B 1 374 ? -15.039 -27.266 -10.188 1 82.44 374 GLU B C 1
ATOM 6786 O O . GLU B 1 374 ? -14.984 -28.5 -10.195 1 82.44 374 GLU B O 1
ATOM 6791 N N . ILE B 1 375 ? -14.023 -26.516 -10.328 1 82.12 375 ILE B N 1
ATOM 6792 C CA . ILE B 1 375 ? -12.664 -27.047 -10.383 1 82.12 375 ILE B CA 1
ATOM 6793 C C . ILE B 1 375 ? -11.812 -26.422 -9.281 1 82.12 375 ILE B C 1
ATOM 6795 O O . ILE B 1 375 ? -10.758 -25.844 -9.555 1 82.12 375 ILE B O 1
ATOM 6799 N N . ALA B 1 376 ? -12.188 -26.578 -8.094 1 78 376 ALA B N 1
ATOM 6800 C CA . ALA B 1 376 ? -11.492 -25.875 -7.02 1 78 376 ALA B CA 1
ATOM 6801 C C . ALA B 1 376 ? -10.297 -26.672 -6.52 1 78 376 ALA B C 1
ATOM 6803 O O . ALA B 1 376 ? -10.461 -27.766 -5.973 1 78 376 ALA B O 1
ATOM 6804 N N . ASP B 1 377 ? -9.102 -26.109 -6.777 1 86.38 377 ASP B N 1
ATOM 6805 C CA . ASP B 1 377 ? -7.879 -26.719 -6.258 1 86.38 377 ASP B CA 1
ATOM 6806 C C . ASP B 1 377 ? -7.719 -26.438 -4.766 1 86.38 377 ASP B C 1
ATOM 6808 O O . ASP B 1 377 ? -8.125 -25.391 -4.277 1 86.38 377 ASP B O 1
ATOM 6812 N N . GLN B 1 378 ? -7.172 -27.391 -4.098 1 90 378 GLN B N 1
ATOM 6813 C CA . GLN B 1 378 ? -6.895 -27.188 -2.678 1 90 378 GLN B CA 1
ATOM 6814 C C . GLN B 1 378 ? -5.707 -26.25 -2.48 1 90 378 GLN B C 1
ATOM 6816 O O . GLN B 1 378 ? -4.637 -26.469 -3.055 1 90 378 GLN B O 1
ATOM 6821 N N . LEU B 1 379 ? -5.871 -25.25 -1.605 1 95.12 379 LEU B N 1
ATOM 6822 C CA . LEU B 1 379 ? -4.797 -24.297 -1.373 1 95.12 379 LEU B CA 1
ATOM 6823 C C . LEU B 1 379 ? -3.607 -24.969 -0.693 1 95.12 379 LEU B C 1
ATOM 6825 O O . LEU B 1 379 ? -2.457 -24.609 -0.942 1 95.12 379 LEU B O 1
ATOM 6829 N N . SER B 1 380 ? -3.881 -25.969 0.134 1 93.88 380 SER B N 1
ATOM 6830 C CA . SER B 1 380 ? -2.805 -26.703 0.797 1 93.88 380 SER B CA 1
ATOM 6831 C C . SER B 1 380 ? -1.857 -27.328 -0.217 1 93.88 380 SER B C 1
ATOM 6833 O O . SER B 1 380 ? -0.645 -27.375 0.003 1 93.88 380 SER B O 1
ATOM 6835 N N . ARG B 1 381 ? -2.418 -27.828 -1.311 1 89.94 381 ARG B N 1
ATOM 6836 C CA . ARG B 1 381 ? -1.599 -28.391 -2.377 1 89.94 381 ARG B CA 1
ATOM 6837 C C . ARG B 1 381 ? -0.747 -27.312 -3.045 1 89.94 381 ARG B C 1
ATOM 6839 O O . ARG B 1 381 ? 0.427 -27.547 -3.346 1 89.94 381 ARG B O 1
ATOM 6846 N N . LEU B 1 382 ? -1.358 -26.156 -3.234 1 93.75 382 LEU B N 1
ATOM 6847 C CA . LEU B 1 382 ? -0.651 -25.047 -3.871 1 93.75 382 LEU B CA 1
ATOM 6848 C C . LEU B 1 382 ? 0.502 -24.562 -2.998 1 93.75 382 LEU B C 1
ATOM 6850 O O . LEU B 1 382 ? 1.507 -24.062 -3.51 1 93.75 382 LEU B O 1
ATOM 6854 N N . CYS B 1 383 ? 0.415 -24.75 -1.734 1 96.81 383 CYS B N 1
ATOM 6855 C CA . CYS B 1 383 ? 1.394 -24.234 -0.784 1 96.81 383 CYS B CA 1
ATOM 6856 C C . CYS B 1 383 ? 2.598 -25.156 -0.682 1 96.81 383 CYS B C 1
ATOM 6858 O O . CYS B 1 383 ? 3.631 -24.781 -0.123 1 96.81 383 CYS B O 1
ATOM 6860 N N . ARG B 1 384 ? 2.482 -26.344 -1.241 1 93.44 384 ARG B N 1
ATOM 6861 C CA . ARG B 1 384 ? 3.576 -27.297 -1.128 1 93.44 384 ARG B CA 1
ATOM 6862 C C . ARG B 1 384 ? 4.793 -26.844 -1.924 1 93.44 384 ARG B C 1
ATOM 6864 O O . ARG B 1 384 ? 4.66 -26.094 -2.898 1 93.44 384 ARG B O 1
ATOM 6871 N N . ARG B 1 385 ? 5.957 -27.188 -1.453 1 92.38 385 ARG B N 1
ATOM 6872 C CA . ARG B 1 385 ? 7.234 -27.047 -2.139 1 92.38 385 ARG B CA 1
ATOM 6873 C C . ARG B 1 385 ? 7.539 -25.578 -2.418 1 92.38 385 ARG B C 1
ATOM 6875 O O . ARG B 1 385 ? 7.922 -25.219 -3.533 1 92.38 385 ARG B O 1
ATOM 6882 N N . GLY B 1 386 ? 7.34 -24.781 -1.395 1 94.75 386 GLY B N 1
ATOM 6883 C CA . GLY B 1 386 ? 7.598 -23.359 -1.532 1 94.75 386 GLY B CA 1
ATOM 6884 C C . GLY B 1 386 ? 9.039 -23.047 -1.895 1 94.75 386 GLY B C 1
ATOM 6885 O O . GLY B 1 386 ? 9.305 -22.125 -2.68 1 94.75 386 GLY B O 1
ATOM 6886 N N . SER B 1 387 ? 9.977 -23.828 -1.422 1 94.38 387 SER B N 1
ATOM 6887 C CA . SER B 1 387 ? 11.398 -23.578 -1.642 1 94.38 387 SER B CA 1
ATOM 6888 C C . SER B 1 387 ? 11.773 -23.781 -3.105 1 94.38 387 SER B C 1
ATOM 6890 O O . SER B 1 387 ? 12.82 -23.312 -3.553 1 94.38 387 SER B O 1
ATOM 6892 N N . THR B 1 388 ? 10.922 -24.438 -3.818 1 89.56 388 THR B N 1
ATOM 6893 C CA . THR B 1 388 ? 11.156 -24.609 -5.246 1 89.56 388 THR B CA 1
ATOM 6894 C C . THR B 1 388 ? 10.273 -23.688 -6.066 1 89.56 388 THR B C 1
ATOM 6896 O O . THR B 1 388 ? 10.719 -23.109 -7.059 1 89.56 388 THR B O 1
ATOM 6899 N N . LYS B 1 389 ? 9.047 -23.516 -5.648 1 92.75 389 LYS B N 1
ATOM 6900 C CA . LYS B 1 389 ? 8.055 -22.781 -6.422 1 92.75 389 LYS B CA 1
ATOM 6901 C C . LYS B 1 389 ? 8.305 -21.266 -6.34 1 92.75 389 LYS B C 1
ATOM 6903 O O . LYS B 1 389 ? 8.258 -20.578 -7.355 1 92.75 389 LYS B O 1
ATOM 6908 N N . VAL B 1 390 ? 8.586 -20.75 -5.176 1 96.62 390 VAL B N 1
ATOM 6909 C CA . VAL B 1 390 ? 8.688 -19.312 -4.984 1 96.62 390 VAL B CA 1
ATOM 6910 C C . VAL B 1 390 ? 9.883 -18.766 -5.77 1 96.62 390 VAL B C 1
ATOM 6912 O O . VAL B 1 390 ? 9.742 -17.812 -6.535 1 96.62 390 VAL B O 1
ATOM 6915 N N . PRO B 1 391 ? 11.07 -19.422 -5.707 1 94.69 391 PRO B N 1
ATOM 6916 C CA . PRO B 1 391 ? 12.195 -18.938 -6.504 1 94.69 391 PRO B CA 1
ATOM 6917 C C . PRO B 1 391 ? 11.953 -19.062 -8.008 1 94.69 391 PRO B C 1
ATOM 6919 O O . PRO B 1 391 ? 12.555 -18.328 -8.797 1 94.69 391 PRO B O 1
ATOM 6922 N N . SER B 1 392 ? 11.023 -19.906 -8.391 1 91.62 392 SER B N 1
ATOM 6923 C CA . SER B 1 392 ? 10.781 -20.156 -9.805 1 91.62 392 SER B CA 1
ATOM 6924 C C . SER B 1 392 ? 9.656 -19.266 -10.336 1 91.62 392 SER B C 1
ATOM 6926 O O . SER B 1 392 ? 9.672 -18.859 -11.5 1 91.62 392 SER B O 1
ATOM 6928 N N . TYR B 1 393 ? 8.688 -18.969 -9.398 1 96.31 393 TYR B N 1
ATOM 6929 C CA . TYR B 1 393 ? 7.449 -18.391 -9.914 1 96.31 393 TYR B CA 1
ATOM 6930 C C . TYR B 1 393 ? 7.32 -16.922 -9.508 1 96.31 393 TYR B C 1
ATOM 6932 O O . TYR B 1 393 ? 6.703 -16.125 -10.219 1 96.31 393 TYR B O 1
ATOM 6940 N N . LEU B 1 394 ? 7.887 -16.5 -8.359 1 98.19 394 LEU B N 1
ATOM 6941 C CA . LEU B 1 394 ? 7.68 -15.148 -7.852 1 98.19 394 LEU B CA 1
ATOM 6942 C C . LEU B 1 394 ? 8.953 -14.32 -7.977 1 98.19 394 LEU B C 1
ATOM 6944 O O . LEU B 1 394 ? 8.938 -13.227 -8.547 1 98.19 394 LEU B O 1
ATOM 6948 N N . LEU B 1 395 ? 10.109 -14.844 -7.559 1 98.25 395 LEU B N 1
ATOM 6949 C CA . LEU B 1 395 ? 11.328 -14.07 -7.348 1 98.25 395 LEU B CA 1
ATOM 6950 C C . LEU B 1 395 ? 11.891 -13.57 -8.672 1 98.25 395 LEU B C 1
ATOM 6952 O O . LEU B 1 395 ? 12.406 -12.453 -8.758 1 98.25 395 LEU B O 1
ATOM 6956 N N . PRO B 1 396 ? 11.797 -14.344 -9.766 1 96.62 396 PRO B N 1
ATOM 6957 C CA . PRO B 1 396 ? 12.367 -13.844 -11.023 1 96.62 396 PRO B CA 1
ATOM 6958 C C . PRO B 1 396 ? 11.711 -12.539 -11.484 1 96.62 396 PRO B C 1
ATOM 6960 O O . PRO B 1 396 ? 12.398 -11.641 -11.969 1 96.62 396 PRO B O 1
ATOM 6963 N N . SER B 1 397 ? 10.391 -12.414 -11.312 1 98.12 397 SER B N 1
ATOM 6964 C CA . SER B 1 397 ? 9.711 -11.172 -11.664 1 98.12 397 SER B CA 1
ATOM 6965 C C . SER B 1 397 ? 10.164 -10.016 -10.773 1 98.12 397 SER B C 1
ATOM 6967 O O . SER B 1 397 ? 10.32 -8.891 -11.242 1 98.12 397 SER B O 1
ATOM 6969 N N . ILE B 1 398 ? 10.383 -10.32 -9.531 1 98.56 398 ILE B N 1
ATOM 6970 C CA . ILE B 1 398 ? 10.867 -9.289 -8.609 1 98.56 398 ILE B CA 1
ATOM 6971 C C . ILE B 1 398 ? 12.266 -8.844 -9.023 1 98.56 398 ILE B C 1
ATOM 6973 O O . ILE B 1 398 ? 12.547 -7.645 -9.094 1 98.56 398 ILE B O 1
ATOM 6977 N N . THR B 1 399 ? 13.102 -9.836 -9.312 1 97.88 399 THR B N 1
ATOM 6978 C CA . THR B 1 399 ? 14.461 -9.539 -9.734 1 97.88 399 THR B CA 1
ATOM 6979 C C . THR B 1 399 ? 14.461 -8.664 -10.992 1 97.88 399 THR B C 1
ATOM 6981 O O . THR B 1 399 ? 15.195 -7.676 -11.062 1 97.88 399 THR B O 1
ATOM 6984 N N . GLU B 1 400 ? 13.664 -9.055 -11.93 1 97.12 400 GLU B N 1
ATOM 6985 C CA . GLU B 1 400 ? 13.594 -8.281 -13.164 1 97.12 400 GLU B CA 1
ATOM 6986 C C . GLU B 1 400 ? 13.062 -6.879 -12.906 1 97.12 400 GLU B C 1
ATOM 6988 O O . GLU B 1 400 ? 13.547 -5.906 -13.484 1 97.12 400 GLU B O 1
ATOM 6993 N N . SER B 1 401 ? 12.07 -6.758 -12.07 1 97.38 401 SER B N 1
ATOM 6994 C CA . SER B 1 401 ? 11.547 -5.445 -11.695 1 97.38 401 SER B CA 1
ATOM 6995 C C . SER B 1 401 ? 12.633 -4.574 -11.07 1 97.38 401 SER B C 1
ATOM 6997 O O . SER B 1 401 ? 12.781 -3.406 -11.43 1 97.38 401 SER B O 1
ATOM 6999 N N . ARG B 1 402 ? 13.414 -5.18 -10.172 1 96.75 402 ARG B N 1
ATOM 7000 C CA . ARG B 1 402 ? 14.477 -4.453 -9.492 1 96.75 402 ARG B CA 1
ATOM 7001 C C . ARG B 1 402 ? 15.531 -3.973 -10.484 1 96.75 402 ARG B C 1
ATOM 7003 O O . ARG B 1 402 ? 16.031 -2.85 -10.383 1 96.75 402 ARG B O 1
ATOM 7010 N N . HIS B 1 403 ? 15.781 -4.773 -11.445 1 95.94 403 HIS B N 1
ATOM 7011 C CA . HIS B 1 403 ? 16.734 -4.398 -12.484 1 95.94 403 HIS B CA 1
ATOM 7012 C C . HIS B 1 403 ? 16.234 -3.207 -13.289 1 95.94 403 HIS B C 1
ATOM 7014 O O . HIS B 1 403 ? 17.031 -2.385 -13.75 1 95.94 403 HIS B O 1
ATOM 7020 N N . ARG B 1 404 ? 14.984 -3.102 -13.445 1 95 404 ARG B N 1
ATOM 7021 C CA . ARG B 1 404 ? 14.391 -2.031 -14.234 1 95 404 ARG B CA 1
ATOM 7022 C C . ARG B 1 404 ? 14.055 -0.825 -13.367 1 95 404 ARG B C 1
ATOM 7024 O O . ARG B 1 404 ? 13.555 0.186 -13.867 1 95 404 ARG B O 1
ATOM 7031 N N . GLY B 1 405 ? 14.25 -0.934 -12.117 1 94.75 405 GLY B N 1
ATOM 7032 C CA . GLY B 1 405 ? 13.93 0.139 -11.188 1 94.75 405 GLY B CA 1
ATOM 7033 C C . GLY B 1 405 ? 12.445 0.256 -10.891 1 94.75 405 GLY B C 1
ATOM 7034 O O . GLY B 1 405 ? 11.961 1.334 -10.547 1 94.75 405 GLY B O 1
ATOM 7035 N N . TRP B 1 406 ? 11.727 -0.816 -11.133 1 95.44 406 TRP B N 1
ATOM 7036 C CA . TRP B 1 406 ? 10.281 -0.812 -10.922 1 95.44 406 TRP B CA 1
ATOM 7037 C C . TRP B 1 406 ? 9.922 -1.438 -9.578 1 95.44 406 TRP B C 1
ATOM 7039 O O . TRP B 1 406 ? 10.586 -2.369 -9.125 1 95.44 406 TRP B O 1
ATOM 7049 N N . PRO B 1 407 ? 8.914 -0.926 -8.914 1 95.25 407 PRO B N 1
ATOM 7050 C CA . PRO B 1 407 ? 8.438 -1.583 -7.695 1 95.25 407 PRO B CA 1
ATOM 7051 C C . PRO B 1 407 ? 7.699 -2.889 -7.977 1 95.25 407 PRO B C 1
ATOM 7053 O O . PRO B 1 407 ? 7.176 -3.082 -9.078 1 95.25 407 PRO B O 1
ATOM 7056 N N . ALA B 1 408 ? 7.68 -3.787 -7.031 1 97.44 408 ALA B N 1
ATOM 7057 C CA . ALA B 1 408 ? 6.953 -5.051 -7.141 1 97.44 408 ALA B CA 1
ATOM 7058 C C . ALA B 1 408 ? 6.223 -5.379 -5.844 1 97.44 408 ALA B C 1
ATOM 7060 O O . ALA B 1 408 ? 6.391 -6.465 -5.285 1 97.44 408 ALA B O 1
ATOM 7061 N N . PRO B 1 409 ? 5.328 -4.492 -5.426 1 98.06 409 PRO B N 1
ATOM 7062 C CA . PRO B 1 409 ? 4.742 -4.648 -4.094 1 98.06 409 PRO B CA 1
ATOM 7063 C C . PRO B 1 409 ? 3.809 -5.852 -3.994 1 98.06 409 PRO B C 1
ATOM 7065 O O . PRO B 1 409 ? 3.717 -6.484 -2.938 1 98.06 409 PRO B O 1
ATOM 7068 N N . MET B 1 410 ? 3.027 -6.18 -5.07 1 98.5 410 MET B N 1
ATOM 7069 C CA . MET B 1 410 ? 2.115 -7.32 -5.008 1 98.5 410 MET B CA 1
ATOM 7070 C C . MET B 1 410 ? 2.885 -8.633 -4.918 1 98.5 410 MET B C 1
ATOM 7072 O O . MET B 1 410 ? 2.537 -9.508 -4.121 1 98.5 410 MET B O 1
ATOM 7076 N N . LEU B 1 411 ? 3.941 -8.719 -5.715 1 98.75 411 LEU B N 1
ATOM 7077 C CA . LEU B 1 411 ? 4.809 -9.891 -5.676 1 98.75 411 LEU B CA 1
ATOM 7078 C C . LEU B 1 411 ? 5.496 -10.016 -4.324 1 98.75 411 LEU B C 1
ATOM 7080 O O . LEU B 1 411 ? 5.598 -11.117 -3.773 1 98.75 411 LEU B O 1
ATOM 7084 N N . THR B 1 412 ? 5.961 -8.898 -3.795 1 98.81 412 THR B N 1
ATOM 7085 C CA . THR B 1 412 ? 6.652 -8.891 -2.512 1 98.81 412 THR B CA 1
ATOM 7086 C C . THR B 1 412 ? 5.715 -9.336 -1.39 1 98.81 412 THR B C 1
ATOM 7088 O O . THR B 1 412 ? 6.125 -10.055 -0.481 1 98.81 412 THR B O 1
ATOM 7091 N N . LEU B 1 413 ? 4.434 -8.898 -1.45 1 98.81 413 LEU B N 1
ATOM 7092 C CA . LEU B 1 413 ? 3.449 -9.328 -0.464 1 98.81 413 LEU B CA 1
ATOM 7093 C C . LEU B 1 413 ? 3.236 -10.836 -0.53 1 98.81 413 LEU B C 1
ATOM 7095 O O . LEU B 1 413 ? 3.049 -11.484 0.5 1 98.81 413 LEU B O 1
ATOM 7099 N N . ALA B 1 414 ? 3.25 -11.43 -1.729 1 98.88 414 ALA B N 1
ATOM 7100 C CA . ALA B 1 414 ? 3.143 -12.875 -1.88 1 98.88 414 ALA B CA 1
ATOM 7101 C C . ALA B 1 414 ? 4.301 -13.586 -1.188 1 98.88 414 ALA B C 1
ATOM 7103 O O . ALA B 1 414 ? 4.102 -14.594 -0.504 1 98.88 414 ALA B O 1
ATOM 7104 N N . VAL B 1 415 ? 5.52 -13.055 -1.36 1 98.81 415 VAL B N 1
ATOM 7105 C CA . VAL B 1 415 ? 6.691 -13.641 -0.718 1 98.81 415 VAL B CA 1
ATOM 7106 C C . VAL B 1 415 ? 6.551 -13.547 0.799 1 98.81 415 VAL B C 1
ATOM 7108 O O . VAL B 1 415 ? 6.855 -14.5 1.521 1 98.81 415 VAL B O 1
ATOM 7111 N N . ALA B 1 416 ? 6.074 -12.391 1.291 1 98.88 416 ALA B N 1
ATOM 7112 C CA . ALA B 1 416 ? 5.812 -12.242 2.721 1 98.88 416 ALA B CA 1
ATOM 7113 C C . ALA B 1 416 ? 4.812 -13.281 3.209 1 98.88 416 ALA B C 1
ATOM 7115 O O . ALA B 1 416 ? 4.934 -13.797 4.324 1 98.88 416 ALA B O 1
ATOM 7116 N N . GLY B 1 417 ? 3.779 -13.555 2.387 1 98.75 417 GLY B N 1
ATOM 7117 C CA . GLY B 1 417 ? 2.828 -14.602 2.711 1 98.75 417 GLY B CA 1
ATOM 7118 C C . GLY B 1 417 ? 3.477 -15.961 2.891 1 98.75 417 GLY B C 1
ATOM 7119 O O . GLY B 1 417 ? 3.135 -16.703 3.816 1 98.75 417 GLY B O 1
ATOM 7120 N N . TRP B 1 418 ? 4.402 -16.281 1.993 1 98.69 418 TRP B N 1
ATOM 7121 C CA . TRP B 1 418 ? 5.141 -17.547 2.115 1 98.69 418 TRP B CA 1
ATOM 7122 C C . TRP B 1 418 ? 5.949 -17.578 3.406 1 98.69 418 TRP B C 1
ATOM 7124 O O . TRP B 1 418 ? 5.941 -18.578 4.129 1 98.69 418 TRP B O 1
ATOM 7134 N N . PHE B 1 419 ? 6.629 -16.453 3.717 1 98.62 419 PHE B N 1
ATOM 7135 C CA . PHE B 1 419 ? 7.41 -16.375 4.945 1 98.62 419 PHE B CA 1
ATOM 7136 C C . PHE B 1 419 ? 6.523 -16.594 6.168 1 98.62 419 PHE B C 1
ATOM 7138 O O . PHE B 1 419 ? 6.891 -17.328 7.086 1 98.62 419 PHE B O 1
ATOM 7145 N N . ARG B 1 420 ? 5.367 -15.961 6.16 1 98.62 420 ARG B N 1
ATOM 7146 C CA . ARG B 1 420 ? 4.43 -16.125 7.27 1 98.62 420 ARG B CA 1
ATOM 7147 C C . ARG B 1 420 ? 3.936 -17.578 7.355 1 98.62 420 ARG B C 1
ATOM 7149 O O . ARG B 1 420 ? 3.748 -18.109 8.453 1 98.62 420 ARG B O 1
ATOM 7156 N N . TYR B 1 421 ? 3.637 -18.188 6.203 1 98.5 421 TYR B N 1
ATOM 7157 C CA . TYR B 1 421 ? 3.207 -19.594 6.133 1 98.5 421 TYR B CA 1
ATOM 7158 C C . TYR B 1 421 ? 4.242 -20.516 6.762 1 98.5 421 TYR B C 1
ATOM 7160 O O . TYR B 1 421 ? 3.893 -21.453 7.469 1 98.5 421 TYR B O 1
ATOM 7168 N N . LEU B 1 422 ? 5.492 -20.234 6.594 1 98.25 422 LEU B N 1
ATOM 7169 C CA . LEU B 1 422 ? 6.602 -21.047 7.086 1 98.25 422 LEU B CA 1
ATOM 7170 C C . LEU B 1 422 ? 6.66 -21.016 8.609 1 98.25 422 LEU B C 1
ATOM 7172 O O . LEU B 1 422 ? 7.324 -21.844 9.227 1 98.25 422 LEU B O 1
ATOM 7176 N N . GLN B 1 423 ? 5.984 -20.031 9.203 1 97.38 423 GLN B N 1
ATOM 7177 C CA . GLN B 1 423 ? 5.957 -19.969 10.656 1 97.38 423 GLN B CA 1
ATOM 7178 C C . GLN B 1 423 ? 5.223 -21.172 11.242 1 97.38 423 GLN B C 1
ATOM 7180 O O . GLN B 1 423 ? 5.348 -21.469 12.438 1 97.38 423 GLN B O 1
ATOM 7185 N N . GLY B 1 424 ? 4.328 -21.812 10.453 1 96.81 424 GLY B N 1
ATOM 7186 C CA . GLY B 1 424 ? 3.781 -23.109 10.836 1 96.81 424 GLY B CA 1
ATOM 7187 C C . GLY B 1 424 ? 2.482 -23 11.609 1 96.81 424 GLY B C 1
ATOM 7188 O O . GLY B 1 424 ? 2.043 -23.969 12.242 1 96.81 424 GLY B O 1
ATOM 7189 N N . GLU B 1 425 ? 1.932 -21.766 11.602 1 96.31 425 GLU B N 1
ATOM 7190 C CA . GLU B 1 425 ? 0.651 -21.547 12.266 1 96.31 425 GLU B CA 1
ATOM 7191 C C . GLU B 1 425 ? -0.182 -20.5 11.531 1 96.31 425 GLU B C 1
ATOM 7193 O O . GLU B 1 425 ? 0.349 -19.5 11.062 1 96.31 425 GLU B O 1
ATOM 7198 N N . ASP B 1 426 ? -1.502 -20.781 11.391 1 94.75 426 ASP B N 1
ATOM 7199 C CA . ASP B 1 426 ? -2.344 -19.797 10.734 1 94.75 426 ASP B CA 1
ATOM 7200 C C . ASP B 1 426 ? -2.908 -18.797 11.742 1 94.75 426 ASP B C 1
ATOM 7202 O O . ASP B 1 426 ? -2.453 -18.734 12.883 1 94.75 426 ASP B O 1
ATOM 7206 N N . TYR B 1 427 ? -3.828 -17.938 11.383 1 95.06 427 TYR B N 1
ATOM 7207 C CA . TYR B 1 427 ? -4.277 -16.828 12.219 1 95.06 427 TYR B CA 1
ATOM 7208 C C . TYR B 1 427 ? -5.312 -17.297 13.234 1 95.06 427 TYR B C 1
ATOM 7210 O O . TYR B 1 427 ? -5.609 -16.594 14.195 1 95.06 427 TYR B O 1
ATOM 7218 N N . ALA B 1 428 ? -5.828 -18.469 12.992 1 93.25 428 ALA B N 1
ATOM 7219 C CA . ALA B 1 428 ? -6.738 -19.062 13.969 1 93.25 428 ALA B CA 1
ATOM 7220 C C . ALA B 1 428 ? -5.973 -19.828 15.031 1 93.25 428 ALA B C 1
ATOM 7222 O O . ALA B 1 428 ? -6.559 -20.312 16.016 1 93.25 428 ALA B O 1
ATOM 7223 N N . GLY B 1 429 ? -4.707 -20 14.867 1 94.19 429 GLY B N 1
ATOM 7224 C CA . GLY B 1 429 ? -3.879 -20.734 15.805 1 94.19 429 GLY B CA 1
ATOM 7225 C C . GLY B 1 429 ? -3.699 -22.203 15.438 1 94.19 429 GLY B C 1
ATOM 7226 O O . GLY B 1 429 ? -3.066 -22.953 16.172 1 94.19 429 GLY B O 1
ATOM 7227 N N . ASP B 1 430 ? -4.195 -22.609 14.359 1 95.25 430 ASP B N 1
ATOM 7228 C CA . ASP B 1 430 ? -4.062 -23.984 13.906 1 95.25 430 ASP B CA 1
ATOM 7229 C C . ASP B 1 430 ? -2.68 -24.234 13.297 1 95.25 430 ASP B C 1
ATOM 7231 O O . ASP B 1 430 ? -2.156 -23.391 12.57 1 95.25 430 ASP B O 1
ATOM 7235 N N . PRO B 1 431 ? -2.162 -25.375 13.578 1 96.5 431 PRO B N 1
ATOM 7236 C CA . PRO B 1 431 ? -0.836 -25.672 13.039 1 96.5 431 PRO B CA 1
ATOM 7237 C C . PRO B 1 431 ? -0.86 -25.938 11.539 1 96.5 431 PRO B C 1
ATOM 7239 O O . PRO B 1 431 ? -1.842 -26.484 11.016 1 96.5 431 PRO B O 1
ATOM 7242 N N . ILE B 1 432 ? 0.147 -25.578 10.867 1 96.69 432 ILE B N 1
ATOM 7243 C CA . ILE B 1 432 ? 0.371 -25.828 9.445 1 96.69 432 ILE B CA 1
ATOM 7244 C C . ILE B 1 432 ? 1.532 -26.812 9.273 1 96.69 432 ILE B C 1
ATOM 7246 O O . ILE B 1 432 ? 2.619 -26.594 9.812 1 96.69 432 ILE B O 1
ATOM 7250 N N . THR B 1 433 ? 1.283 -27.875 8.617 1 95.25 433 THR B N 1
ATOM 7251 C CA . THR B 1 433 ? 2.373 -28.75 8.203 1 95.25 433 THR B CA 1
ATOM 7252 C C . THR B 1 433 ? 2.969 -28.281 6.879 1 95.25 433 THR B C 1
ATOM 7254 O O . THR B 1 433 ? 2.352 -28.438 5.824 1 95.25 433 THR B O 1
ATOM 7257 N N . VAL B 1 434 ? 4.129 -27.75 6.977 1 96.38 434 VAL B N 1
ATOM 7258 C CA . VAL B 1 434 ? 4.805 -27.266 5.781 1 96.38 434 VAL B CA 1
ATOM 7259 C C . VAL B 1 434 ? 5.453 -28.422 5.035 1 96.38 434 VAL B C 1
ATOM 7261 O O . VAL B 1 434 ? 6.27 -29.156 5.602 1 96.38 434 VAL B O 1
ATOM 7264 N N . GLU B 1 435 ? 5.078 -28.609 3.812 1 93.44 435 GLU B N 1
ATOM 7265 C CA . GLU B 1 435 ? 5.602 -29.703 2.998 1 93.44 435 GLU B CA 1
ATOM 7266 C C . GLU B 1 435 ? 6.527 -29.188 1.901 1 93.44 435 GLU B C 1
ATOM 7268 O O . GLU B 1 435 ? 6.121 -28.359 1.079 1 93.44 435 GLU B O 1
ATOM 7273 N N . GLY B 1 436 ? 7.734 -29.641 1.879 1 87.62 436 GLY B N 1
ATOM 7274 C CA . GLY B 1 436 ? 8.695 -29.266 0.857 1 87.62 436 GLY B CA 1
ATOM 7275 C C . GLY B 1 436 ? 10.094 -29.797 1.124 1 87.62 436 GLY B C 1
ATOM 7276 O O . GLY B 1 436 ? 10.367 -30.328 2.203 1 87.62 436 GLY B O 1
ATOM 7277 N N . PRO B 1 437 ? 10.992 -29.703 0.147 1 86.19 437 PRO B N 1
ATOM 7278 C CA . PRO B 1 437 ? 12.312 -30.328 0.245 1 86.19 437 PRO B CA 1
ATOM 7279 C C . PRO B 1 437 ? 13.219 -29.641 1.268 1 86.19 437 PRO B C 1
ATOM 7281 O O . PRO B 1 437 ? 14.172 -30.25 1.756 1 86.19 437 PRO B O 1
ATOM 7284 N N . ARG B 1 438 ? 12.883 -28.359 1.655 1 92.81 438 ARG B N 1
ATOM 7285 C CA . ARG B 1 438 ? 13.797 -27.656 2.543 1 92.81 438 ARG B CA 1
ATOM 7286 C C . ARG B 1 438 ? 13.062 -27.141 3.777 1 92.81 438 ARG B C 1
ATOM 7288 O O . ARG B 1 438 ? 13.492 -26.156 4.391 1 92.81 438 ARG B O 1
ATOM 7295 N N . GLU B 1 439 ? 11.961 -27.719 4.105 1 93.5 439 GLU B N 1
ATOM 7296 C CA . GLU B 1 439 ? 11.141 -27.219 5.203 1 93.5 439 GLU B CA 1
ATOM 7297 C C . GLU B 1 439 ? 11.891 -27.297 6.531 1 93.5 439 GLU B C 1
ATOM 7299 O O . GLU B 1 439 ? 11.742 -26.422 7.383 1 93.5 439 GLU B O 1
ATOM 7304 N N . ASP B 1 440 ? 12.734 -28.312 6.656 1 95.19 440 ASP B N 1
ATOM 7305 C CA . ASP B 1 440 ? 13.477 -28.516 7.898 1 95.19 440 ASP B CA 1
ATOM 7306 C C . ASP B 1 440 ? 14.453 -27.375 8.141 1 95.19 440 ASP B C 1
ATOM 7308 O O . ASP B 1 440 ? 14.789 -27.062 9.289 1 95.19 440 ASP B O 1
ATOM 7312 N N . GLU B 1 441 ? 14.844 -26.75 7.086 1 96.56 441 GLU B N 1
ATOM 7313 C CA . GLU B 1 441 ? 15.766 -25.625 7.164 1 96.56 441 GLU B CA 1
ATOM 7314 C C . GLU B 1 441 ? 15.008 -24.312 7.289 1 96.56 441 GLU B C 1
ATOM 7316 O O . GLU B 1 441 ? 15.367 -23.453 8.109 1 96.56 441 GLU B O 1
ATOM 7321 N N . LEU B 1 442 ? 13.977 -24.156 6.613 1 98.06 442 LEU B N 1
ATOM 7322 C CA . LEU B 1 442 ? 13.336 -22.844 6.426 1 98.06 442 LEU B CA 1
ATOM 7323 C C . LEU B 1 442 ? 12.391 -22.547 7.578 1 98.06 442 LEU B C 1
ATOM 7325 O O . LEU B 1 442 ? 12.25 -21.375 7.973 1 98.06 442 LEU B O 1
ATOM 7329 N N . VAL B 1 443 ? 11.703 -23.547 8.117 1 98.06 443 VAL B N 1
ATOM 7330 C CA . VAL B 1 443 ? 10.703 -23.312 9.156 1 98.06 443 VAL B CA 1
ATOM 7331 C C . VAL B 1 443 ? 11.375 -22.75 10.406 1 98.06 443 VAL B C 1
ATOM 7333 O O . VAL B 1 443 ? 10.953 -21.719 10.93 1 98.06 443 VAL B O 1
ATOM 7336 N N . PRO B 1 444 ? 12.539 -23.312 10.891 1 98 444 PRO B N 1
ATOM 7337 C CA . PRO B 1 444 ? 13.219 -22.703 12.039 1 98 444 PRO B CA 1
ATOM 7338 C C . PRO B 1 444 ? 13.695 -21.281 11.758 1 98 444 PRO B C 1
ATOM 7340 O O . PRO B 1 444 ? 13.641 -20.422 12.641 1 98 444 PRO B O 1
ATOM 7343 N N . LEU B 1 445 ? 14.164 -21.031 10.555 1 98.12 445 LEU B N 1
ATOM 7344 C CA . LEU B 1 445 ? 14.625 -19.688 10.195 1 98.12 445 LEU B CA 1
ATOM 7345 C C . LEU B 1 445 ? 13.469 -18.703 10.219 1 98.12 445 LEU B C 1
ATOM 7347 O O . LEU B 1 445 ? 13.641 -17.547 10.641 1 98.12 445 LEU B O 1
ATOM 7351 N N . ALA B 1 446 ? 12.297 -19.109 9.75 1 98 446 ALA B N 1
ATOM 7352 C CA . ALA B 1 446 ? 11.117 -18.25 9.719 1 98 446 ALA B CA 1
ATOM 7353 C C . ALA B 1 446 ? 10.656 -17.906 11.125 1 98 446 ALA B C 1
ATOM 7355 O O . ALA B 1 446 ? 10.055 -16.844 11.344 1 98 446 ALA B O 1
ATOM 7356 N N . GLN B 1 447 ? 10.961 -18.797 12.078 1 97.25 447 GLN B N 1
ATOM 7357 C CA . GLN B 1 447 ? 10.484 -18.641 13.445 1 97.25 447 GLN B CA 1
ATOM 7358 C C . GLN B 1 447 ? 11.523 -17.938 14.312 1 97.25 447 GLN B C 1
ATOM 7360 O O . GLN B 1 447 ? 11.25 -17.609 15.469 1 97.25 447 GLN B O 1
ATOM 7365 N N . GLU B 1 448 ? 12.664 -17.609 13.789 1 97.06 448 GLU B N 1
ATOM 7366 C CA . GLU B 1 448 ? 13.828 -17.172 14.555 1 97.06 448 GLU B CA 1
ATOM 7367 C C . GLU B 1 448 ? 13.625 -15.766 15.102 1 97.06 448 GLU B C 1
ATOM 7369 O O . GLU B 1 448 ? 14.062 -15.461 16.219 1 97.06 448 GLU B O 1
ATOM 7374 N N . ASP B 1 449 ? 13.062 -14.852 14.391 1 96.06 449 ASP B N 1
ATOM 7375 C CA . ASP B 1 449 ? 13.023 -13.438 14.75 1 96.06 449 ASP B CA 1
ATOM 7376 C C . ASP B 1 449 ? 11.672 -12.82 14.375 1 96.06 449 ASP B C 1
ATOM 7378 O O . ASP B 1 449 ? 11.625 -11.82 13.664 1 96.06 449 ASP B O 1
ATOM 7382 N N . GLY B 1 450 ? 10.609 -13.531 14.891 1 91.94 450 GLY B N 1
ATOM 7383 C CA . GLY B 1 450 ? 9.281 -13.023 14.602 1 91.94 450 GLY B CA 1
ATOM 7384 C C . GLY B 1 450 ? 8.977 -12.969 13.117 1 91.94 450 GLY B C 1
ATOM 7385 O O . GLY B 1 450 ? 9.117 -13.969 12.414 1 91.94 450 GLY B O 1
ATOM 7386 N N . LEU B 1 451 ? 8.555 -11.758 12.562 1 93.38 451 LEU B N 1
ATOM 7387 C CA . LEU B 1 451 ? 8.211 -11.641 11.156 1 93.38 451 LEU B CA 1
ATOM 7388 C C . LEU B 1 451 ? 9.312 -10.922 10.383 1 93.38 451 LEU B C 1
ATOM 7390 O O . LEU B 1 451 ? 9.117 -10.547 9.227 1 93.38 451 LEU B O 1
ATOM 7394 N N . ASN B 1 452 ? 10.477 -10.742 11.094 1 95.94 452 ASN B N 1
ATOM 7395 C CA . ASN B 1 452 ? 11.656 -10.227 10.398 1 95.94 452 ASN B CA 1
ATOM 7396 C C . ASN B 1 452 ? 12.133 -11.188 9.312 1 95.94 452 ASN B C 1
ATOM 7398 O O . ASN B 1 452 ? 12.461 -12.336 9.594 1 95.94 452 ASN B O 1
ATOM 7402 N N . PRO B 1 453 ? 12.219 -10.742 8.078 1 97.31 453 PRO B N 1
ATOM 7403 C CA . PRO B 1 453 ? 12.531 -11.672 6.988 1 97.31 453 PRO B CA 1
ATOM 7404 C C . PRO B 1 453 ? 14.023 -11.992 6.898 1 97.31 453 PRO B C 1
ATOM 7406 O O . PRO B 1 453 ? 14.422 -12.898 6.16 1 97.31 453 PRO B O 1
ATOM 7409 N N . ARG B 1 454 ? 14.867 -11.367 7.641 1 96.44 454 ARG B N 1
ATOM 7410 C CA . ARG B 1 454 ? 16.312 -11.398 7.457 1 96.44 454 ARG B CA 1
ATOM 7411 C C . ARG B 1 454 ? 16.859 -12.805 7.648 1 96.44 454 ARG B C 1
ATOM 7413 O O . ARG B 1 454 ? 17.719 -13.25 6.887 1 96.44 454 ARG B O 1
ATOM 7420 N N . PRO B 1 455 ? 16.438 -13.547 8.688 1 98.06 455 PRO B N 1
ATOM 7421 C CA . PRO B 1 455 ? 16.969 -14.898 8.844 1 98.06 455 PRO B CA 1
ATOM 7422 C C . PRO B 1 455 ? 16.734 -15.773 7.617 1 98.06 455 PRO B C 1
ATOM 7424 O O . PRO B 1 455 ? 17.641 -16.5 7.195 1 98.06 455 PRO B O 1
ATOM 7427 N N . LEU B 1 456 ? 15.562 -15.711 6.988 1 98.25 456 LEU B N 1
ATOM 7428 C CA . LEU B 1 456 ? 15.266 -16.5 5.805 1 98.25 456 LEU B CA 1
ATOM 7429 C C . LEU B 1 456 ? 16.109 -16.047 4.617 1 98.25 456 LEU B C 1
ATOM 7431 O O . LEU B 1 456 ? 16.516 -16.875 3.789 1 98.25 456 LEU B O 1
ATOM 7435 N N . LEU B 1 457 ? 16.391 -14.773 4.535 1 98 457 LEU B N 1
ATOM 7436 C CA . LEU B 1 457 ? 17.109 -14.203 3.404 1 98 457 LEU B CA 1
ATOM 7437 C C . LEU B 1 457 ? 18.578 -14.625 3.424 1 98 457 LEU B C 1
ATOM 7439 O O . LEU B 1 457 ? 19.297 -14.438 2.438 1 98 457 LEU B O 1
ATOM 7443 N N . THR B 1 458 ? 19.031 -15.234 4.5 1 97 458 THR B N 1
ATOM 7444 C CA . THR B 1 458 ? 20.406 -15.734 4.562 1 97 458 THR B CA 1
ATOM 7445 C C . THR B 1 458 ? 20.578 -16.953 3.668 1 97 458 THR B C 1
ATOM 7447 O O . THR B 1 458 ? 21.703 -17.359 3.369 1 97 458 THR B O 1
ATOM 7450 N N . VAL B 1 459 ? 19.469 -17.609 3.297 1 96.62 459 VAL B N 1
ATOM 7451 C CA . VAL B 1 459 ? 19.531 -18.75 2.395 1 96.62 459 VAL B CA 1
ATOM 7452 C C . VAL B 1 459 ? 19.766 -18.266 0.964 1 96.62 459 VAL B C 1
ATOM 7454 O O . VAL B 1 459 ? 18.844 -18.281 0.142 1 96.62 459 VAL B O 1
ATOM 7457 N N . ARG B 1 460 ? 20.906 -18.047 0.592 1 94.88 460 ARG B N 1
ATOM 7458 C CA . ARG B 1 460 ? 21.312 -17.359 -0.631 1 94.88 460 ARG B CA 1
ATOM 7459 C C . ARG B 1 460 ? 20.969 -18.203 -1.863 1 94.88 460 ARG B C 1
ATOM 7461 O O . ARG B 1 460 ? 20.734 -17.656 -2.941 1 94.88 460 ARG B O 1
ATOM 7468 N N . GLU B 1 461 ? 20.953 -19.453 -1.691 1 92.25 461 GLU B N 1
ATOM 7469 C CA . GLU B 1 461 ? 20.625 -20.328 -2.805 1 92.25 461 GLU B CA 1
ATOM 7470 C C . GLU B 1 461 ? 19.219 -20.047 -3.342 1 92.25 461 GLU B C 1
ATOM 7472 O O . GLU B 1 461 ? 18.969 -20.219 -4.535 1 92.25 461 GLU B O 1
ATOM 7477 N N . LEU B 1 462 ? 18.375 -19.562 -2.479 1 94.81 462 LEU B N 1
ATOM 7478 C CA . LEU B 1 462 ? 17 -19.297 -2.877 1 94.81 462 LEU B CA 1
ATOM 7479 C C . LEU B 1 462 ? 16.844 -17.859 -3.35 1 94.81 462 LEU B C 1
ATOM 7481 O O . LEU B 1 462 ? 16.109 -17.594 -4.312 1 94.81 462 LEU B O 1
ATOM 7485 N N . PHE B 1 463 ? 17.469 -16.938 -2.701 1 96.75 463 PHE B N 1
ATOM 7486 C CA . PHE B 1 463 ? 17.109 -15.539 -2.904 1 96.75 463 PHE B CA 1
ATOM 7487 C C . PHE B 1 463 ? 18.203 -14.812 -3.676 1 96.75 463 PHE B C 1
ATOM 7489 O O . PHE B 1 463 ? 17.969 -13.742 -4.242 1 96.75 463 PHE B O 1
ATOM 7496 N N . ASP B 1 464 ? 19.359 -15.359 -3.729 1 92.88 464 ASP B N 1
ATOM 7497 C CA . ASP B 1 464 ? 20.484 -14.828 -4.508 1 92.88 464 ASP B CA 1
ATOM 7498 C C . ASP B 1 464 ? 20.688 -13.344 -4.238 1 92.88 464 ASP B C 1
ATOM 7500 O O . ASP B 1 464 ? 20.781 -12.922 -3.082 1 92.88 464 ASP B O 1
ATOM 7504 N N . SER B 1 465 ? 20.688 -12.461 -5.254 1 94.25 465 SER B N 1
ATOM 7505 C CA . SER B 1 465 ? 21.016 -11.047 -5.137 1 94.25 465 SER B CA 1
ATOM 7506 C C . SER B 1 465 ? 19.891 -10.266 -4.469 1 94.25 465 SER B C 1
ATOM 7508 O O . SER B 1 465 ? 20.109 -9.172 -3.949 1 94.25 465 SER B O 1
ATOM 7510 N N . LEU B 1 466 ? 18.703 -10.867 -4.461 1 97.06 466 LEU B N 1
ATOM 7511 C CA . LEU B 1 466 ? 17.578 -10.18 -3.844 1 97.06 466 LEU B CA 1
ATOM 7512 C C . LEU B 1 466 ? 17.797 -10.008 -2.344 1 97.06 466 LEU B C 1
ATOM 7514 O O . LEU B 1 466 ? 17.312 -9.047 -1.744 1 97.06 466 LEU B O 1
ATOM 7518 N N . ALA B 1 467 ? 18.547 -10.977 -1.756 1 96.69 467 ALA B N 1
ATOM 7519 C CA . ALA B 1 467 ? 18.828 -10.922 -0.322 1 96.69 467 ALA B CA 1
ATOM 7520 C C . ALA B 1 467 ? 19.609 -9.672 0.042 1 96.69 467 ALA B C 1
ATOM 7522 O O . ALA B 1 467 ? 19.562 -9.203 1.181 1 96.69 467 ALA B O 1
ATOM 7523 N N . ASP B 1 468 ? 20.281 -9.133 -1.004 1 95.62 468 ASP B N 1
ATOM 7524 C CA . ASP B 1 468 ? 21.141 -7.973 -0.756 1 95.62 468 ASP B CA 1
ATOM 7525 C C . ASP B 1 468 ? 20.5 -6.699 -1.305 1 95.62 468 ASP B C 1
ATOM 7527 O O . ASP B 1 468 ? 21.078 -5.621 -1.222 1 95.62 468 ASP B O 1
ATOM 7531 N N . ASP B 1 469 ? 19.406 -6.789 -1.959 1 97.31 469 ASP B N 1
ATOM 7532 C CA . ASP B 1 469 ? 18.734 -5.617 -2.516 1 97.31 469 ASP B CA 1
ATOM 7533 C C . ASP B 1 469 ? 18 -4.84 -1.43 1 97.31 469 ASP B C 1
ATOM 7535 O O . ASP B 1 469 ? 17.016 -5.328 -0.873 1 97.31 469 ASP B O 1
ATOM 7539 N N . PRO B 1 470 ? 18.422 -3.656 -1.103 1 96.38 470 PRO B N 1
ATOM 7540 C CA . PRO B 1 470 ? 17.859 -2.957 0.054 1 96.38 470 PRO B CA 1
ATOM 7541 C C . PRO B 1 470 ? 16.375 -2.631 -0.123 1 96.38 470 PRO B C 1
ATOM 7543 O O . PRO B 1 470 ? 15.617 -2.635 0.851 1 96.38 470 PRO B O 1
ATOM 7546 N N . GLU B 1 471 ? 15.953 -2.318 -1.333 1 96.19 471 GLU B N 1
ATOM 7547 C CA . GLU B 1 471 ? 14.547 -1.99 -1.566 1 96.19 471 GLU B CA 1
ATOM 7548 C C . GLU B 1 471 ? 13.656 -3.215 -1.385 1 96.19 471 GLU B C 1
ATOM 7550 O O . GLU B 1 471 ? 12.602 -3.135 -0.752 1 96.19 471 GLU B O 1
ATOM 7555 N N . PHE B 1 472 ? 14.141 -4.352 -1.946 1 97.94 472 PHE B N 1
ATOM 7556 C CA . PHE B 1 472 ? 13.383 -5.586 -1.783 1 97.94 472 PHE B CA 1
ATOM 7557 C C . PHE B 1 472 ? 13.305 -5.98 -0.313 1 97.94 472 PHE B C 1
ATOM 7559 O O . PHE B 1 472 ? 12.227 -6.316 0.187 1 97.94 472 PHE B O 1
ATOM 7566 N N . VAL B 1 473 ? 14.391 -5.945 0.386 1 98.06 473 VAL B N 1
ATOM 7567 C CA . VAL B 1 473 ? 14.453 -6.352 1.786 1 98.06 473 VAL B CA 1
ATOM 7568 C C . VAL B 1 473 ? 13.547 -5.449 2.623 1 98.06 473 VAL B C 1
ATOM 7570 O O . VAL B 1 473 ? 12.812 -5.926 3.488 1 98.06 473 VAL B O 1
ATOM 7573 N N . ARG B 1 474 ? 13.578 -4.16 2.363 1 97.69 474 ARG B N 1
ATOM 7574 C CA . ARG B 1 474 ? 12.742 -3.193 3.064 1 97.69 474 ARG B CA 1
ATOM 7575 C C . ARG B 1 474 ? 11.258 -3.498 2.855 1 97.69 474 ARG B C 1
ATOM 7577 O O . ARG B 1 474 ? 10.508 -3.646 3.822 1 97.69 474 ARG B O 1
ATOM 7584 N N . ASP B 1 475 ? 10.875 -3.611 1.565 1 98.25 475 ASP B N 1
ATOM 7585 C CA . ASP B 1 475 ? 9.469 -3.824 1.24 1 98.25 475 ASP B CA 1
ATOM 7586 C C . ASP B 1 475 ? 8.969 -5.152 1.802 1 98.25 475 ASP B C 1
ATOM 7588 O O . ASP B 1 475 ? 7.824 -5.258 2.238 1 98.25 475 ASP B O 1
ATOM 7592 N N . LEU B 1 476 ? 9.836 -6.16 1.773 1 98.75 476 LEU B N 1
ATOM 7593 C CA . LEU B 1 476 ? 9.477 -7.461 2.328 1 98.75 476 LEU B CA 1
ATOM 7594 C C . LEU B 1 476 ? 9.273 -7.371 3.838 1 98.75 476 LEU B C 1
ATOM 7596 O O . LEU B 1 476 ? 8.344 -7.973 4.379 1 98.75 476 LEU B O 1
ATOM 7600 N N . HIS B 1 477 ? 10.148 -6.629 4.504 1 98.69 477 HIS B N 1
ATOM 7601 C CA . HIS B 1 477 ? 10.023 -6.457 5.945 1 98.69 477 HIS B CA 1
ATOM 7602 C C . HIS B 1 477 ? 8.727 -5.746 6.309 1 98.69 477 HIS B C 1
ATOM 7604 O O . HIS B 1 477 ? 7.996 -6.191 7.195 1 98.69 477 HIS B O 1
ATOM 7610 N N . VAL B 1 478 ? 8.414 -4.664 5.621 1 98.69 478 VAL B N 1
ATOM 7611 C CA . VAL B 1 478 ? 7.188 -3.904 5.863 1 98.69 478 VAL B CA 1
ATOM 7612 C C . VAL B 1 478 ? 5.969 -4.793 5.617 1 98.69 478 VAL B C 1
ATOM 7614 O O . VAL B 1 478 ? 5.047 -4.832 6.434 1 98.69 478 VAL B O 1
ATOM 7617 N N . ALA B 1 479 ? 5.945 -5.523 4.484 1 98.81 479 ALA B N 1
ATOM 7618 C CA . ALA B 1 479 ? 4.832 -6.414 4.16 1 98.81 479 ALA B CA 1
ATOM 7619 C C . ALA B 1 479 ? 4.684 -7.508 5.211 1 98.81 479 ALA B C 1
ATOM 7621 O O . ALA B 1 479 ? 3.564 -7.852 5.605 1 98.81 479 ALA B O 1
ATOM 7622 N N . SER B 1 480 ? 5.828 -8.07 5.645 1 98.69 480 SER B N 1
ATOM 7623 C CA . SER B 1 480 ? 5.801 -9.109 6.66 1 98.69 480 SER B CA 1
ATOM 7624 C C . SER B 1 480 ? 5.18 -8.609 7.957 1 98.69 480 SER B C 1
ATOM 7626 O O . SER B 1 480 ? 4.324 -9.273 8.547 1 98.69 480 SER B O 1
ATOM 7628 N N . GLU B 1 481 ? 5.559 -7.395 8.398 1 98.38 481 GLU B N 1
ATOM 7629 C CA . GLU B 1 481 ? 4.992 -6.824 9.617 1 98.38 481 GLU B CA 1
ATOM 7630 C C . GLU B 1 481 ? 3.504 -6.531 9.445 1 98.38 481 GLU B C 1
ATOM 7632 O O . GLU B 1 481 ? 2.707 -6.805 10.344 1 98.38 481 GLU B O 1
ATOM 7637 N N . ALA B 1 482 ? 3.121 -5.98 8.312 1 98.5 482 ALA B N 1
ATOM 7638 C CA . ALA B 1 482 ? 1.726 -5.645 8.039 1 98.5 482 ALA B CA 1
ATOM 7639 C C . ALA B 1 482 ? 0.831 -6.875 8.172 1 98.5 482 ALA B C 1
ATOM 7641 O O . ALA B 1 482 ? -0.321 -6.77 8.602 1 98.5 482 ALA B O 1
ATOM 7642 N N . LEU B 1 483 ? 1.358 -8.039 7.871 1 98.25 483 LEU B N 1
ATOM 7643 C CA . LEU B 1 483 ? 0.583 -9.281 7.867 1 98.25 483 LEU B CA 1
ATOM 7644 C C . LEU B 1 483 ? 0.176 -9.672 9.281 1 98.25 483 LEU B C 1
ATOM 7646 O O . LEU B 1 483 ? -0.684 -10.531 9.469 1 98.25 483 LEU B O 1
ATOM 7650 N N . ARG B 1 484 ? 0.766 -9.031 10.328 1 97.06 484 ARG B N 1
ATOM 7651 C CA . ARG B 1 484 ? 0.304 -9.273 11.688 1 97.06 484 ARG B CA 1
ATOM 7652 C C . ARG B 1 484 ? -1.178 -8.938 11.828 1 97.06 484 ARG B C 1
ATOM 7654 O O . ARG B 1 484 ? -1.885 -9.562 12.625 1 97.06 484 ARG B O 1
ATOM 7661 N N . ALA B 1 485 ? -1.653 -8 11 1 96.75 485 ALA B N 1
ATOM 7662 C CA . ALA B 1 485 ? -3.049 -7.574 11.07 1 96.75 485 ALA B CA 1
ATOM 7663 C C . ALA B 1 485 ? -3.959 -8.562 10.352 1 96.75 485 ALA B C 1
ATOM 7665 O O . ALA B 1 485 ? -5.184 -8.484 10.453 1 96.75 485 ALA B O 1
ATOM 7666 N N . GLY B 1 486 ? -3.393 -9.516 9.562 1 97.31 486 GLY B N 1
ATOM 7667 C CA . GLY B 1 486 ? -4.137 -10.484 8.773 1 97.31 486 GLY B CA 1
ATOM 7668 C C . GLY B 1 486 ? -3.896 -10.344 7.281 1 97.31 486 GLY B C 1
ATOM 7669 O O . GLY B 1 486 ? -3.695 -9.234 6.781 1 97.31 486 GLY B O 1
ATOM 7670 N N . PRO B 1 487 ? -3.912 -11.438 6.613 1 98.06 487 PRO B N 1
ATOM 7671 C CA . PRO B 1 487 ? -3.631 -11.375 5.18 1 98.06 487 PRO B CA 1
ATOM 7672 C C . PRO B 1 487 ? -4.711 -10.633 4.395 1 98.06 487 PRO B C 1
ATOM 7674 O O . PRO B 1 487 ? -4.395 -9.828 3.52 1 98.06 487 PRO B O 1
ATOM 7677 N N . ARG B 1 488 ? -5.973 -10.922 4.699 1 97.94 488 ARG B N 1
ATOM 7678 C CA . ARG B 1 488 ? -7.047 -10.25 3.98 1 97.94 488 ARG B CA 1
ATOM 7679 C C . ARG B 1 488 ? -7.027 -8.75 4.25 1 97.94 488 ARG B C 1
ATOM 7681 O O . ARG B 1 488 ? -7.184 -7.945 3.328 1 97.94 488 ARG B O 1
ATOM 7688 N N . GLU B 1 489 ? -6.859 -8.367 5.543 1 98 489 GLU B N 1
ATOM 7689 C CA . GLU B 1 489 ? -6.777 -6.965 5.941 1 98 489 GLU B CA 1
ATOM 7690 C C . GLU B 1 489 ? -5.629 -6.254 5.23 1 98 489 GLU B C 1
ATOM 7692 O O . GLU B 1 489 ? -5.793 -5.133 4.738 1 98 489 GLU B O 1
ATOM 7697 N N . THR B 1 490 ? -4.496 -6.895 5.168 1 98.62 490 THR B N 1
ATOM 7698 C CA . THR B 1 490 ? -3.322 -6.324 4.52 1 98.62 490 THR B CA 1
ATOM 7699 C C . THR B 1 490 ? -3.572 -6.121 3.027 1 98.62 490 THR B C 1
ATOM 7701 O O . THR B 1 490 ? -3.24 -5.074 2.475 1 98.62 490 THR B O 1
ATOM 7704 N N . ILE B 1 491 ? -4.176 -7.129 2.389 1 98.44 491 ILE B N 1
ATOM 7705 C CA . ILE B 1 491 ? -4.496 -7.035 0.968 1 98.44 491 ILE B CA 1
ATOM 7706 C C . ILE B 1 491 ? -5.43 -5.852 0.725 1 98.44 491 ILE B C 1
ATOM 7708 O O . ILE B 1 491 ? -5.211 -5.059 -0.192 1 98.44 491 ILE B O 1
ATOM 7712 N N . GLU B 1 492 ? -6.457 -5.719 1.532 1 97.75 492 GLU B N 1
ATOM 7713 C CA . GLU B 1 492 ? -7.402 -4.613 1.376 1 97.75 492 GLU B CA 1
ATOM 7714 C C . GLU B 1 492 ? -6.699 -3.268 1.521 1 97.75 492 GLU B C 1
ATOM 7716 O O . GLU B 1 492 ? -6.984 -2.33 0.771 1 97.75 492 GLU B O 1
ATOM 7721 N N . THR B 1 493 ? -5.805 -3.152 2.467 1 98.25 493 THR B N 1
ATOM 7722 C CA . THR B 1 493 ? -5.062 -1.912 2.662 1 98.25 493 THR B CA 1
ATOM 7723 C C . THR B 1 493 ? -4.141 -1.642 1.476 1 98.25 493 THR B C 1
ATOM 7725 O O . THR B 1 493 ? -4.016 -0.5 1.027 1 98.25 493 THR B O 1
ATOM 7728 N N . TRP B 1 494 ? -3.406 -2.703 0.961 1 98.06 494 TRP B N 1
ATOM 7729 C CA . TRP B 1 494 ? -2.576 -2.547 -0.229 1 98.06 494 TRP B CA 1
ATOM 7730 C C . TRP B 1 494 ? -3.398 -2.023 -1.402 1 98.06 494 TRP B C 1
ATOM 7732 O O . TRP B 1 494 ? -2.947 -1.148 -2.145 1 98.06 494 TRP B O 1
ATOM 7742 N N . MET B 1 495 ? -4.652 -2.613 -1.548 1 97.12 495 MET B N 1
ATOM 7743 C CA . MET B 1 495 ? -5.516 -2.156 -2.633 1 97.12 495 MET B CA 1
ATOM 7744 C C . MET B 1 495 ? -5.941 -0.708 -2.418 1 97.12 495 MET B C 1
ATOM 7746 O O . MET B 1 495 ? -6.008 0.072 -3.371 1 97.12 495 MET B O 1
ATOM 7750 N N . ALA B 1 496 ? -6.188 -0.341 -1.182 1 96.06 496 ALA B N 1
ATOM 7751 C CA . ALA B 1 496 ? -6.531 1.041 -0.856 1 96.06 496 ALA B CA 1
ATOM 7752 C C . ALA B 1 496 ? -5.383 1.986 -1.191 1 96.06 496 ALA B C 1
ATOM 7754 O O . ALA B 1 496 ? -5.602 3.062 -1.754 1 96.06 496 ALA B O 1
ATOM 7755 N N . VAL B 1 497 ? -4.164 1.604 -0.852 1 97 497 VAL B N 1
ATOM 7756 C CA . VAL B 1 497 ? -2.975 2.41 -1.109 1 97 497 VAL B CA 1
ATOM 7757 C C . VAL B 1 497 ? -2.783 2.582 -2.613 1 97 497 VAL B C 1
ATOM 7759 O O . VAL B 1 497 ? -2.365 3.646 -3.076 1 97 497 VAL B O 1
ATOM 7762 N N . ARG B 1 498 ? -3.16 1.539 -3.373 1 93.12 498 ARG B N 1
ATOM 7763 C CA . ARG B 1 498 ? -3.027 1.561 -4.828 1 93.12 498 ARG B CA 1
ATOM 7764 C C . ARG B 1 498 ? -4.105 2.432 -5.461 1 93.12 498 ARG B C 1
ATOM 7766 O O . ARG B 1 498 ? -3.994 2.816 -6.629 1 93.12 498 ARG B O 1
ATOM 7773 N N . GLY B 1 499 ? -5.125 2.754 -4.715 1 86.19 499 GLY B N 1
ATOM 7774 C CA . GLY B 1 499 ? -6.203 3.584 -5.23 1 86.19 499 GLY B CA 1
ATOM 7775 C C . GLY B 1 499 ? -7.34 2.779 -5.836 1 86.19 499 GLY B C 1
ATOM 7776 O O . GLY B 1 499 ? -8.102 3.295 -6.652 1 86.19 499 GLY B O 1
ATOM 7777 N N . VAL B 1 500 ? -7.238 1.472 -5.609 1 70.44 500 VAL B N 1
ATOM 7778 C CA . VAL B 1 500 ? -8.297 0.625 -6.148 1 70.44 500 VAL B CA 1
ATOM 7779 C C . VAL B 1 500 ? -9.461 0.567 -5.168 1 70.44 500 VAL B C 1
ATOM 7781 O O . VAL B 1 500 ? -9.258 0.515 -3.951 1 70.44 500 VAL B O 1
ATOM 7784 N N . ARG B 1 501 ? -10.758 1.025 -5.555 1 60.81 501 ARG B N 1
ATOM 7785 C CA . ARG B 1 501 ? -11.984 1.021 -4.758 1 60.81 501 ARG B CA 1
ATOM 7786 C C . ARG B 1 501 ? -12.641 -0.356 -4.777 1 60.81 501 ARG B C 1
ATOM 7788 O O . ARG B 1 501 ? -12.562 -1.073 -5.777 1 60.81 501 ARG B O 1
#

Sequence (1002 aa):
MYAQKTTGTLTDLVPLSDATLHALPEAVQAPGYDRGAIRPGVVHIGVGGFHRAHQAVYFDELARRGLAGDWGLIGVGLRSPQMGEVLKAQDCLYMVVERDGSGTTARVVGVIGRYLYAPREQEAVLDALSDPATRLVTLTITGNGYHLNADGDFSGDDPLVASELEDPGRPDTVFGYLVEALDRRRRAGVPPFTVLSCDNIPGNGAAARTMVVSFAELRDRGLARWIERNVAFPNSMVDRITPETTPQERDRIVRSFGVDDRWPVITERFTQWVVEDRFCNERPPLERVGVQFVADVAPYELTKKRLLNASHCALGYLGYLAGYRTTAEVMADPAYAAYVSALVDEIRPL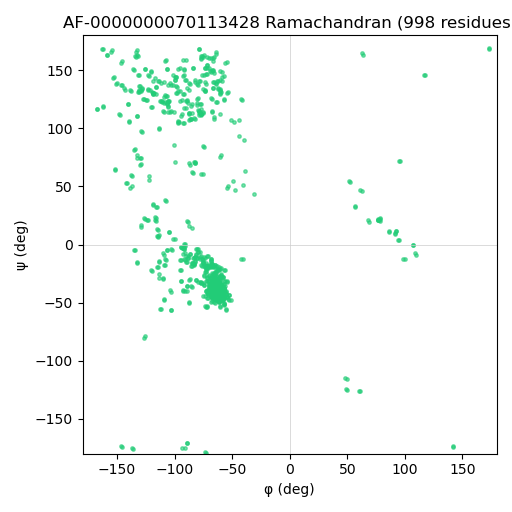LPRVDGIDLDAYRAALLDRLANPEIADQLSRLCRRGSTKVPSYLLPSITESRHRGWPAPMLTLAVAGWFRYLQGEDYAGDPITVEGPREDELVPLAQEDGLNPRPLLTVRELFDSLADDPEFVRDLHVASEALRAGPRETIETWMAVRGVRMYAQKTTGTLTDLVPLSDATLHALPEAVQAPGYDRGAIRPGVVHIGVGGFHRAHQAVYFDELARRGLAGDWGLIGVGLRSPQMGEVLKAQDCLYMVVERDGSGTTARVVGVIGRYLYAPREQEAVLDALSDPATRLVTLTITGNGYHLNADGDFSGDDPLVASELEDPGRPDTVFGYLVEALDRRRRAGVPPFTVLSCDNIPGNGAAARTMVVSFAELRDRGLARWIERNVAFPNSMVDRITPETTPQERDRIVRSFGVDDRWPVITERFTQWVVEDRFCNERPPLERVGVQFVADVAPYELTKKRLLNASHCALGYLGYLAGYRTTAEVMADPAYAAYVSALVDEIRPLLPRVDGIDLDAYRAALLDRLANPEIADQLSRLCRRGSTKVPSYLLPSITESRHRGWPAPMLTLAVAGWFRYLQGEDYAGDPITVEGPREDELVPLAQEDGLNPRPLLTVRELFDSLADDPEFVRDLHVASEALRAGPRETIETWMAVRGVR

Organism: Actinoplanes teichomyceticus (NCBI:txid1867)

Radius of gyration: 40.95 Å; Cα contacts (8 Å, |Δi|>4): 1882; chains: 2; bounding box: 77×117×79 Å

Nearest PDB structures (foldseek):
  7rk5-assembly1_B  TM=9.754E-01  e=1.217E-49  Aspergillus fumigatus Af293
  1m2w-assembly2_B  TM=9.322E-01  e=1.279E-49  Pseudomonas fluorescens
  7rk4-assembly1_A  TM=9.193E-01  e=2.316E-49  Aspergillus fumigatus Af293
  4im7-assembly1_A  TM=9.332E-01  e=1.439E-46  Escherichia coli CFT073
  7rk5-assembly2_A  TM=9.043E-01  e=3.175E-46  Aspergillus fumigatus Af293

InterPro domains:
  IPR000669 Mannitol dehydrogenase [PR00084] (42-52)
  IPR000669 Mannitol dehydrogenase [PR00084] (192-205)
  IPR000669 Mannitol dehydrogenase [PR00084] (231-244)
  IPR000669 Mannitol dehydrogenase [PR00084] (261-276)
  IPR008927 6-phosphogluconate dehydrogenase-like, C-terminal domain superfamily [SSF48179] (296-487)
  IPR013118 Mannitol dehydrogenase, C-terminal [PF08125] (296-482)
  IPR013131 Mannitol dehydrogenase, N-terminal [PF01232] (41-287)
  IPR013328 6-phosphogluconate dehydrogenase, domain 2 [G3DSA:1.10.1040.10] (296-497)
  IPR023027 Mannitol dehydrogenase, conserved site [PS00974] (231-243)
  IPR036291 NAD(P)-binding domain superfamily [SSF51735] (16-294)
  IPR050988 Mannitol Dehydrogenase/Oxidoreductase [PTHR43362] (19-494)

pLDDT: mean 92.5, std 11.0, range [21.55, 98.88]

Secondary structure (DSSP, 8-state):
---------GGG-EE-SGGGGGG--TTEE---S-GGGPPEEEEEE---HHHHHTHHHHHHHHHHTT--TT-EEEEEESS-SHHHHHHHHTTT-EEEEEEETTEEEEEEE--EEEEEEGGG-HHHHHHHHHSTT--EEEE--TGGGS-B-TTS-B-TT-HHHHHHHH-TTS--SHHHHHHHHHHHHHHHTPPPPEEEE-SSSTTHHHHHHHHHHHHHHHH-HHHHHHHHHH-----EEEE-------HHHHHHHHHHHTEE-SS-EEEES--EEEEES--SS----GGGGT-EEES--HHHHHHIIIIIIHHHHHHHHHHHHTT--BHHHHHTSHHHHHHHHHHHHHHGGGS---TT--HHHHHHHHHHHHH-GGG--BHHHHTTTHHHHHHHHTHHHHHHHHHHT---HHHHHHHHHHHHHTTSB-TTS-B----STTHHHHHHHHHTTTT-SHHHHT-HHHHGGGGG-HHHHHHHHHHHHHGGG-HHHHHHHHHHHHT--/---------GGG-EE-SGGGGGG--TTEE---S-GGGPPEEEEEE---HHHHHTHHHHHHHHHHTT--TT-EEEEEESS-SHHHHHHHHTTT-EEEEEEETTEEEEEEE--EEEEEEGGG-HHHHHHHHHSTT--EEEE--TGGGS-B-TTS-B-TT-HHHHHHHH-TTS--SHHHHHHHHHHHHHHHTPPPPEEEE-SSSTTHHHHHHHHHHHHHHHH-HHHHHHHHHH-----EEEE-------HHHHHHHHHHHTEE-SS-EEEES--EEEEES--SS----GGGGT-EEES--HHHHHHIIIIIIHHHHHHHHHHHHTT--BHHHHHTSHHHHHHHHHHHHHHGGGS---TT--HHHHHHHHHHHHH-GGG--BHHHHTTTHHHHHHHHTHHHHHHHHHHT---HHHHHHHHHHHHHTTSB-TTS-B----STTHHHHHHHHHTTTT-SHHHHT-HHHHGGGGG-HHHHHHHHHHHHHGGG-HHHHHHHHHHHHT--

Solvent-accessible surface area (backbone atoms only — not comparable to full-atom values): 52453 Å² total; per-residue (Å²): 140,77,82,71,77,75,77,74,69,83,86,74,47,40,59,48,31,79,89,34,51,87,66,53,46,89,78,42,42,58,64,78,52,65,60,88,70,44,37,56,13,29,39,34,38,30,72,44,68,55,39,59,63,42,61,50,45,46,46,29,51,28,33,57,70,69,61,30,62,55,52,16,30,32,36,29,32,78,84,61,62,62,61,50,53,55,24,59,72,14,62,37,40,39,38,40,34,33,26,49,96,89,44,75,46,39,32,41,44,50,42,36,74,42,74,43,49,36,86,82,31,48,67,60,49,41,49,53,59,40,33,77,56,27,24,36,33,37,34,44,57,55,71,80,63,49,55,49,46,98,85,66,42,72,53,71,82,41,69,69,53,52,54,22,64,76,37,52,89,59,43,87,46,73,54,41,43,52,44,42,18,49,49,53,18,56,76,68,71,38,75,52,40,18,42,37,30,55,31,99,47,83,56,23,3,58,50,49,43,52,44,39,35,53,55,26,40,76,70,35,56,67,56,17,53,48,43,68,72,52,41,26,39,24,32,36,37,72,45,59,65,52,48,83,67,43,72,68,54,42,51,50,50,26,66,73,58,39,36,51,48,93,70,47,33,46,27,39,73,62,69,46,44,35,33,25,75,49,66,54,36,75,72,79,71,47,59,80,64,68,35,42,70,35,92,66,42,60,68,60,42,50,50,45,34,52,44,55,47,23,46,42,42,31,48,11,29,36,28,39,48,61,66,37,54,28,40,16,62,36,40,67,36,67,58,52,40,51,46,49,53,50,37,45,61,69,46,53,82,75,55,80,92,46,93,94,61,55,67,68,60,47,51,56,50,50,55,52,57,47,39,25,69,73,54,48,37,50,18,70,66,48,45,40,31,46,80,59,45,44,50,67,24,43,44,53,58,45,52,52,27,54,73,71,66,42,72,48,50,60,58,37,41,30,51,25,24,45,48,50,51,39,52,32,45,39,80,86,66,47,76,44,85,78,49,47,98,51,37,85,60,46,29,58,31,28,55,67,54,62,57,52,52,61,60,52,41,68,47,41,91,61,44,49,71,52,52,71,32,66,68,57,48,41,40,31,29,21,40,24,30,14,41,76,60,28,45,62,48,33,48,45,37,51,37,30,45,46,66,53,124,137,73,82,73,82,74,77,73,69,84,87,73,47,40,59,47,32,80,88,35,49,87,67,54,45,88,77,44,42,58,63,80,52,66,62,88,70,44,35,56,12,29,40,34,39,30,71,44,66,56,39,60,63,41,62,49,43,48,47,29,50,27,34,58,70,70,61,28,62,54,52,16,31,31,35,28,33,77,85,58,63,63,62,50,54,54,24,59,72,14,64,36,40,38,38,40,33,32,27,50,97,90,44,77,47,37,32,40,45,50,41,35,74,42,74,43,47,35,87,84,31,47,66,60,49,40,48,52,60,41,33,78,58,28,24,35,35,38,34,43,56,54,71,81,62,50,56,50,46,98,84,67,42,74,55,73,81,40,69,70,53,52,54,23,64,76,37,53,87,59,43,86,47,74,54,41,44,51,42,40,20,48,49,52,17,56,76,69,71,38,77,51,40,18,42,37,31,56,32,99,47,82,58,24,4,58,50,50,43,51,45,38,36,54,53,28,41,76,70,34,57,68,57,18,52,48,43,68,72,53,44,25,38,24,32,36,37,73,46,58,65,52,47,84,66,43,73,68,53,41,52,50,49,26,66,74,59,39,37,52,49,92,71,45,36,46,28,40,73,63,69,48,42,34,34,25,75,48,68,52,37,74,71,80,74,46,62,80,64,68,35,42,71,35,92,65,43,60,67,60,43,50,49,44,34,52,45,56,48,23,46,42,43,30,47,12,29,35,29,39,47,60,68,38,54,29,40,16,62,35,38,67,37,66,60,50,39,52,47,49,53,51,35,46,60,68,45,53,80,76,54,78,93,47,93,93,61,54,65,70,60,47,51,55,49,49,55,52,58,46,40,24,70,74,53,49,36,50,19,70,67,47,45,41,30,47,81,58,44,42,51,67,23,43,45,53,59,45,52,53,27,54,74,70,65,44,72,47,51,59,56,37,41,31,52,25,23,45,48,51,52,40,53,31,46,40,80,88,67,47,76,46,84,77,50,45,96,49,38,86,60,46,29,60,31,29,55,67,57,60,57,51,52,62,59,52,40,66,47,41,92,62,43,49,70,51,53,71,31,67,66,57,48,43,40,31,30,21,42,25,30,14,40,76,61,29,46,62,47,32,47,45,37,50,36,30,44,46,66,52,125

Foldseek 3Di:
DDPPPPPPDLPQFQEAAPVCLVVFDPLEAEQPADLVQAADQEEEEDPDLQCVQFVLVLLSVCRSVVQNHHHAYEYEYQDDCVLVVQCVVNQNKAKEWADFPVGIGIYIRRRHRYYYYCQVPVVVLLCVQLDLSHAEYEYAPEPVLQCADLVLAHDCPDPLLVVCLVPLSRHNHPLSSQLSSLVSNVVVVRAHHEYEYAYLDPQRLVSSLNHNLVSNCSNPPVSSVCCVVQYGRKYKYKDWQWAAQDPVNLVVVCSVRSHPRPGHTYTYPDIAMEIAPDTNGDDRPSVVSPYHHDNDCNLVSLLCLAQQLLLLLLCLLQVVLQPHWWLQVSLVDVLSVVLSLVLLVLQVVVGDDDPPDDSVVVSVVSSSRSNGPRRIHTSLVSLAACLPSLLRRQQVSCVSCVVVVHDNLSSLLSVLSNLVVLCQAHPVGDGHDHHHDCSVPRSCQSNPPPLQCLSNLVPCSRNPCLSVVPVSNVSNRVSNVLCVVGSSVSSVVVCVVVVHD/DDPPPPPPDLPQFQEAAPVRQVVFDPQEAEQPADLVQAADQEEEEDPDLQCVQFVLVLLSVCRSVVQNHHHAYEYEYQDDCVVVVQCVVNQNKAKEWADFPVGIGIYIRRRHRYYYYCQVPVVVLLCVQLDLSHAEYEYAPEPVLQCADLVLAHDCPDPLLVVCLVPLSRHNHPLSSQLSSLVSNVVVVRAHHEYEYAYLDPQRLVSSLNRNLVSNCSNPPVSSVCCVVQYGRKYKYKDWQWAAQDPVNLVVVCSVRSHPRPGHTYTHPDIAMEIAPDTNGDDRPSVVSHYHHDNDCNLVSLLCLAQQLLLLLLCLLQVVLQPHWWLQVSLVDVLSVVLSLVLLVLQVVVGDDDPPDDSVVVSVVSSSRSNGPRRIHTSLVSLAACLPSLLRRQQVSCVSCVVVVHDNLSSLLSVLSNLVVLCQAHPVGDGHDHHHDCSVPRSCQSNPPPLQCLSNLVPCSRNPCLSVVPVSNVSNRVSNVLCVVGSSVSSVVVCVVVVHD